Protein AF-0000000085127884 (afdb_homodimer)

Solvent-accessible surface area (backbone atoms only — not comparable to full-atom values): 45415 Å² total; per-residue (Å²): 129,85,66,54,34,36,36,38,31,48,46,35,62,65,44,72,64,33,47,50,92,61,39,48,40,62,41,65,50,52,52,32,29,22,33,52,39,35,50,56,34,49,65,70,66,76,34,59,31,37,37,36,26,23,30,50,57,33,69,59,51,53,53,55,49,53,65,71,52,63,88,56,89,46,44,78,42,80,36,72,38,82,74,83,46,39,60,26,44,42,53,54,52,43,50,83,79,49,90,53,56,41,33,32,37,38,40,46,20,43,28,38,54,46,51,51,67,60,52,52,49,37,48,57,68,12,64,75,65,22,37,16,34,39,26,34,74,37,96,73,44,82,82,37,29,20,62,40,59,47,95,86,66,44,60,46,36,54,41,45,50,91,72,38,50,73,74,53,63,67,42,36,42,25,53,50,69,35,37,30,34,31,27,73,52,46,64,61,46,55,71,66,60,58,41,88,56,96,81,58,33,22,52,51,55,55,44,46,36,48,33,45,74,71,68,36,55,53,44,73,48,69,50,88,63,62,66,36,51,43,58,52,63,31,38,59,44,42,27,51,50,33,50,51,51,27,42,52,52,39,50,54,44,41,76,72,52,35,44,60,70,37,52,88,38,44,43,67,16,24,26,69,89,70,67,36,61,54,41,81,48,70,36,63,61,24,38,37,37,41,52,27,38,38,25,11,45,32,38,38,24,38,50,14,37,38,30,39,45,20,37,44,24,19,31,37,36,29,38,47,15,37,38,31,39,46,22,38,35,42,3,66,86,70,20,26,39,38,19,41,47,14,39,35,27,37,47,16,36,39,26,39,40,20,35,36,24,40,44,18,35,36,14,37,52,19,39,33,27,43,19,40,34,29,45,42,17,34,36,50,31,45,24,40,39,38,33,28,41,35,24,39,48,18,40,43,25,44,47,18,33,46,40,25,62,79,88,85,51,77,32,48,33,39,36,31,38,46,19,37,39,27,37,45,19,34,42,33,38,61,30,38,41,21,39,47,13,34,35,39,60,51,13,38,42,67,64,60,45,59,60,45,20,36,33,40,10,50,68,82,90,80,86,72,84,85,67,74,79,72,69,70,71,76,85,125,128,84,67,54,34,35,35,37,31,48,46,35,62,65,45,71,67,48,72,57,93,62,40,50,41,62,42,65,51,53,52,33,28,24,33,53,39,34,50,56,35,49,64,70,66,74,33,59,31,37,37,36,27,24,29,49,59,33,68,60,53,53,53,56,49,52,63,72,54,62,89,56,90,48,44,78,43,79,36,68,36,82,74,82,45,39,61,24,45,42,53,53,54,43,51,83,78,50,90,52,58,40,32,30,36,40,41,46,19,43,28,38,56,45,50,53,67,58,52,51,51,39,49,58,69,13,64,75,66,22,37,17,34,38,27,33,73,36,96,75,42,81,83,36,29,19,62,39,58,47,96,84,66,43,60,46,34,55,40,43,51,90,74,40,52,72,76,51,64,66,42,35,42,26,53,50,68,36,35,28,35,32,26,71,52,45,64,63,47,55,70,66,59,59,41,88,56,95,80,58,34,22,53,49,56,55,43,46,37,51,33,45,74,70,68,35,55,52,46,76,49,69,51,90,62,62,66,35,52,42,58,51,62,31,63,68,44,43,52,53,49,37,52,53,52,29,41,52,53,40,50,54,42,19,73,72,20,30,39,46,57,34,50,89,38,42,44,68,18,26,25,69,89,71,68,38,60,55,41,79,48,70,35,57,47,23,38,35,38,40,51,27,37,38,25,11,46,33,38,37,24,37,51,15,36,38,31,38,45,20,38,42,23,22,32,38,36,28,38,46,16,35,37,32,38,48,20,38,35,40,4,66,88,70,21,27,39,39,18,41,47,13,39,35,28,35,48,16,36,39,28,39,41,20,35,38,24,41,44,18,34,37,14,36,54,19,39,35,29,43,19,39,35,28,45,44,16,34,35,52,31,43,27,40,40,38,34,27,43,36,24,38,48,18,40,44,25,44,50,17,33,46,44,26,61,70,87,60,48,76,31,48,34,38,36,32,38,45,19,39,38,26,30,46,22,39,41,35,38,62,30,40,43,21,41,48,13,34,34,41,57,42,15,55,42,69,66,62,44,59,59,60,38,83,44,76,43,70,26,72,71,43,75,41,72,83,52,79,80,88,71,88,72,73,88,126

Nearest PDB structures (foldseek):
  4g3q-assembly1_A  TM=9.301E-01  e=4.756E-43  Mycobacterium tuberculosis
  5vmk-assembly1_C  TM=9.431E-01  e=1.017E-42  Acinetobacter baumannii
  7kr9-assembly1_A  TM=9.475E-01  e=6.190E-42  Streptococcus pneumoniae D39
  3d8v-assembly1_A  TM=9.263E-01  e=1.937E-41  Mycobacterium tuberculosis
  3d98-assembly1_A  TM=9.334E-01  e=1.036E-34  Mycobacterium tuberculosis

Structure (mmCIF, N/CA/C/O backbone):
data_AF-0000000085127884-model_v1
#
loop_
_entity.id
_entity.type
_entity.pdbx_description
1 polymer 'Bifunctional protein GlmU'
#
loop_
_atom_site.group_PDB
_atom_site.id
_atom_site.type_symbol
_atom_site.label_atom_id
_atom_site.label_alt_id
_atom_site.label_comp_id
_atom_site.label_asym_id
_atom_site.label_entity_id
_atom_site.label_seq_id
_atom_site.pdbx_PDB_ins_code
_atom_site.Cartn_x
_atom_site.Cartn_y
_atom_site.Cartn_z
_atom_site.occupancy
_atom_site.B_iso_or_equiv
_atom_site.auth_seq_id
_atom_site.auth_comp_id
_atom_site.auth_asym_id
_atom_site.auth_atom_id
_atom_site.pdbx_PDB_model_num
ATOM 1 N N . MET A 1 1 ? -47.594 -9.016 13.5 1 41.69 1 MET A N 1
ATOM 2 C CA . MET A 1 1 ? -46.812 -9.211 12.297 1 41.69 1 MET A CA 1
ATOM 3 C C . MET A 1 1 ? -45.969 -7.973 11.984 1 41.69 1 MET A C 1
ATOM 5 O O . MET A 1 1 ? -46.469 -6.852 12.039 1 41.69 1 MET A O 1
ATOM 9 N N . THR A 1 2 ? -44.625 -8.07 12.062 1 63.44 2 THR A N 1
ATOM 10 C CA . THR A 1 2 ? -43.781 -6.883 11.883 1 63.44 2 THR A CA 1
ATOM 11 C C . THR A 1 2 ? -44.094 -6.223 10.539 1 63.44 2 THR A C 1
ATOM 13 O O . THR A 1 2 ? -44.281 -6.91 9.531 1 63.44 2 THR A O 1
ATOM 16 N N . ALA A 1 3 ? -44.594 -5.008 10.492 1 79.56 3 ALA A N 1
ATOM 17 C CA . ALA A 1 3 ? -44.938 -4.23 9.305 1 79.56 3 ALA A CA 1
ATOM 18 C C . ALA A 1 3 ? -43.906 -4.449 8.188 1 79.56 3 ALA A C 1
ATOM 20 O O . ALA A 1 3 ? -42.719 -4.617 8.453 1 79.56 3 ALA A O 1
ATOM 21 N N . PRO A 1 4 ? -44.531 -4.75 6.969 1 92.44 4 PRO A N 1
ATOM 22 C CA . PRO A 1 4 ? -43.594 -4.914 5.836 1 92.44 4 PRO A CA 1
ATOM 23 C C . PRO A 1 4 ? -42.594 -3.779 5.734 1 92.44 4 PRO A C 1
ATOM 25 O O . PRO A 1 4 ? -42.875 -2.65 6.141 1 92.44 4 PRO A O 1
ATOM 28 N N . LEU A 1 5 ? -41.438 -4.16 5.273 1 95.5 5 LEU A N 1
ATOM 29 C CA . LEU A 1 5 ? -40.344 -3.209 5.207 1 95.5 5 LEU A CA 1
ATOM 30 C C . LEU A 1 5 ? -39.75 -3.145 3.795 1 95.5 5 LEU A C 1
ATOM 32 O O . LEU A 1 5 ? -39.5 -4.18 3.174 1 95.5 5 LEU A O 1
ATOM 36 N N . ASP A 1 6 ? -39.625 -1.96 3.229 1 96.81 6 ASP A N 1
ATOM 37 C CA . ASP A 1 6 ? -38.969 -1.701 1.963 1 96.81 6 ASP A CA 1
ATOM 38 C C . ASP A 1 6 ? -37.781 -0.754 2.16 1 96.81 6 ASP A C 1
ATOM 40 O O . ASP A 1 6 ? -37.812 0.11 3.037 1 96.81 6 ASP A O 1
ATOM 44 N N . LEU A 1 7 ? -36.781 -0.942 1.351 1 97.75 7 LEU A N 1
ATOM 45 C CA . LEU A 1 7 ? -35.594 -0.086 1.415 1 97.75 7 LEU A CA 1
ATOM 46 C C . LEU A 1 7 ? -35.469 0.742 0.142 1 97.75 7 LEU A C 1
ATOM 48 O O . LEU A 1 7 ? -35.75 0.255 -0.954 1 97.75 7 LEU A O 1
ATOM 52 N N . VAL A 1 8 ? -35.125 1.985 0.27 1 98.31 8 VAL A N 1
ATOM 53 C CA . VAL A 1 8 ? -34.688 2.842 -0.827 1 98.31 8 VAL A CA 1
ATOM 54 C C . VAL A 1 8 ? -33.219 3.209 -0.641 1 98.31 8 VAL A C 1
ATOM 56 O O . VAL A 1 8 ? -32.812 3.746 0.4 1 98.31 8 VAL A O 1
ATOM 59 N N . ILE A 1 9 ? -32.406 2.885 -1.608 1 98.38 9 ILE A N 1
ATOM 60 C CA . ILE A 1 9 ? -30.969 3.16 -1.528 1 98.38 9 ILE A CA 1
ATOM 61 C C . ILE A 1 9 ? -30.578 4.176 -2.6 1 98.38 9 ILE A C 1
ATOM 63 O O . ILE A 1 9 ? -30.672 3.895 -3.797 1 98.38 9 ILE A O 1
ATOM 67 N N . MET A 1 10 ? -30.141 5.312 -2.164 1 97.69 10 MET A N 1
ATOM 68 C CA . MET A 1 10 ? -29.734 6.375 -3.082 1 97.69 10 MET A CA 1
ATOM 69 C C . MET A 1 10 ? -28.312 6.137 -3.588 1 97.69 10 MET A C 1
ATOM 71 O O . MET A 1 10 ? -27.359 6.18 -2.811 1 97.69 10 MET A O 1
ATOM 75 N N . ALA A 1 11 ? -28.141 5.91 -4.887 1 97.19 11 ALA A N 1
ATOM 76 C CA . ALA A 1 11 ? -26.844 5.59 -5.484 1 97.19 11 ALA A CA 1
ATOM 77 C C . ALA A 1 11 ? -26.672 6.297 -6.824 1 97.19 11 ALA A C 1
ATOM 79 O O . ALA A 1 11 ? -26.062 5.75 -7.746 1 97.19 11 ALA A O 1
ATOM 80 N N . ALA A 1 12 ? -27.188 7.531 -6.938 1 93.38 12 ALA A N 1
ATOM 81 C CA . ALA A 1 12 ? -27.234 8.188 -8.242 1 93.38 12 ALA A CA 1
ATOM 82 C C . ALA A 1 12 ? -26.125 9.227 -8.375 1 93.38 12 ALA A C 1
ATOM 84 O O . ALA A 1 12 ? -25.859 9.734 -9.469 1 93.38 12 ALA A O 1
ATOM 85 N N . GLY A 1 13 ? -25.406 9.508 -7.375 1 87.62 13 GLY A N 1
ATOM 86 C CA . GLY A 1 13 ? -24.469 10.617 -7.379 1 87.62 13 GLY A CA 1
ATOM 87 C C . GLY A 1 13 ? -23.281 10.383 -8.289 1 87.62 13 GLY A C 1
ATOM 88 O O . GLY A 1 13 ? -22.844 9.25 -8.469 1 87.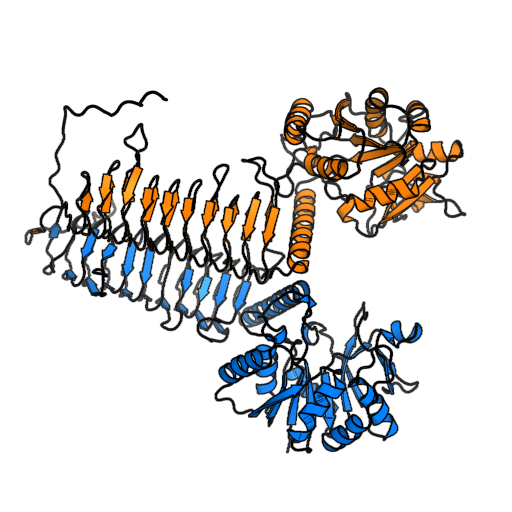62 13 GLY A O 1
ATOM 89 N 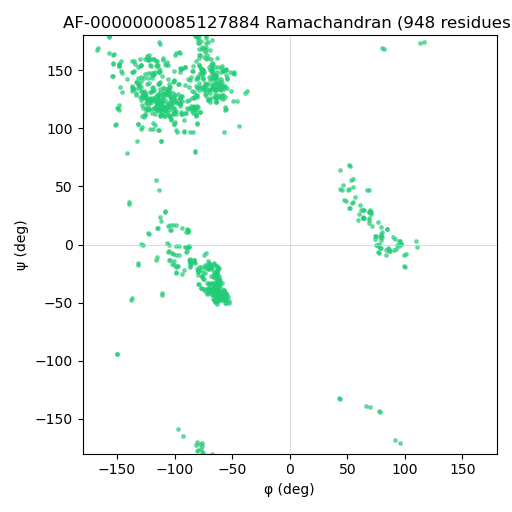N . LYS A 1 14 ? -22.672 11.477 -8.875 1 84.38 14 LYS A N 1
ATOM 90 C CA . LYS A 1 14 ? -21.547 11.43 -9.805 1 84.38 14 LYS A CA 1
ATOM 91 C C . LYS A 1 14 ? -20.25 11.094 -9.078 1 84.38 14 LYS A C 1
ATOM 93 O O . LYS A 1 14 ? -19.422 10.32 -9.586 1 84.38 14 LYS A O 1
ATOM 98 N N . GLY A 1 15 ? -20.047 11.617 -7.961 1 89.06 15 GLY A N 1
ATOM 99 C CA . GLY A 1 15 ? -18.844 11.352 -7.191 1 89.06 15 GLY A CA 1
ATOM 100 C C . GLY A 1 15 ? -17.594 11.938 -7.828 1 89.06 15 GLY A C 1
ATOM 101 O O . GLY A 1 15 ? -16.562 11.266 -7.914 1 89.06 15 GLY A O 1
ATOM 102 N N . THR A 1 16 ? -17.578 13.188 -8.273 1 89.25 16 THR A N 1
ATOM 103 C CA . THR A 1 16 ? -16.516 13.828 -9.039 1 89.25 16 THR A CA 1
ATOM 104 C C . THR A 1 16 ? -15.242 13.93 -8.203 1 89.25 16 THR A C 1
ATOM 106 O O . THR A 1 16 ? -14.133 13.867 -8.742 1 89.25 16 THR A O 1
ATOM 109 N N . ARG A 1 17 ? -15.352 14 -6.938 1 90.44 17 ARG A N 1
ATOM 110 C CA . ARG A 1 17 ? -14.203 14.172 -6.055 1 90.44 17 ARG A CA 1
ATOM 111 C C . ARG A 1 17 ? -13.391 12.883 -5.957 1 90.44 17 ARG A C 1
ATOM 113 O O . ARG A 1 17 ? -12.258 12.898 -5.477 1 90.44 17 ARG A O 1
ATOM 120 N N . MET A 1 18 ? -13.945 11.812 -6.324 1 93.88 18 MET A N 1
ATOM 121 C CA . MET A 1 18 ? -13.227 10.547 -6.344 1 93.88 18 MET A CA 1
ATOM 122 C C . MET A 1 18 ? -12.18 10.531 -7.461 1 93.88 18 MET A C 1
ATOM 124 O O . MET A 1 18 ? -11.25 9.727 -7.43 1 93.88 18 MET A O 1
ATOM 128 N N . LYS A 1 19 ? -12.328 11.391 -8.492 1 95.5 19 LYS A N 1
ATOM 129 C CA . LYS A 1 19 ? -11.438 11.461 -9.648 1 95.5 19 LYS A CA 1
ATOM 130 C C . LYS A 1 19 ? -11.25 10.086 -10.281 1 95.5 19 LYS A C 1
ATOM 132 O O . LYS A 1 19 ? -10.117 9.664 -10.547 1 95.5 19 LYS A O 1
ATOM 137 N N . SER A 1 20 ? -12.312 9.414 -10.492 1 95.81 20 SER A N 1
ATOM 138 C CA . SER A 1 20 ? -12.312 8.039 -11.008 1 95.81 20 SER A CA 1
ATOM 139 C C . SER A 1 20 ? -13.297 7.883 -12.156 1 95.81 20 SER A C 1
ATOM 141 O O . SER A 1 20 ? -14.297 8.602 -12.234 1 95.81 20 SER A O 1
ATOM 143 N N . ARG A 1 21 ? -12.961 6.918 -13.023 1 92.69 21 ARG A N 1
ATOM 144 C CA . ARG A 1 21 ? -13.906 6.527 -14.062 1 92.69 21 ARG A CA 1
ATOM 145 C C . ARG A 1 21 ? -15 5.625 -13.5 1 92.69 21 ARG A C 1
ATOM 147 O O . ARG A 1 21 ? -16.094 5.531 -14.07 1 92.69 21 ARG A O 1
ATOM 154 N N . LEU A 1 22 ? -14.742 5.023 -12.461 1 94 22 LEU A N 1
ATOM 155 C CA . LEU A 1 22 ? -15.68 4.125 -11.797 1 94 22 LEU A CA 1
ATOM 156 C C . LEU A 1 22 ? -16.656 4.906 -10.922 1 94 22 LEU A C 1
ATOM 158 O O . LEU A 1 22 ? -16.25 5.777 -10.156 1 94 22 LEU A O 1
ATOM 162 N N . PRO A 1 23 ? -17.969 4.586 -11.078 1 95.81 23 PRO A N 1
ATOM 163 C CA . PRO A 1 23 ? -18.922 5.242 -10.18 1 95.81 23 PRO A CA 1
ATOM 164 C C . PRO A 1 23 ? -18.531 5.109 -8.711 1 95.81 23 PRO A C 1
ATOM 166 O O . PRO A 1 23 ? -18.016 4.07 -8.297 1 95.81 23 PRO A O 1
ATOM 169 N N . LYS A 1 24 ? -18.891 6.102 -7.984 1 95.81 24 LYS A N 1
ATOM 170 C CA . LYS A 1 24 ? -18.484 6.184 -6.586 1 95.81 24 LYS A CA 1
ATOM 171 C C . LYS A 1 24 ? -18.953 4.957 -5.805 1 95.81 24 LYS A C 1
ATOM 173 O O . LYS A 1 24 ? -18.188 4.367 -5.047 1 95.81 24 LYS A O 1
ATOM 178 N N . VAL A 1 25 ? -20.188 4.523 -6.027 1 97.5 25 VAL A N 1
ATOM 179 C CA . VAL A 1 25 ? -20.781 3.471 -5.219 1 97.5 25 VAL A CA 1
ATOM 180 C C . VAL A 1 25 ? -20.188 2.119 -5.602 1 97.5 25 VAL A C 1
ATOM 182 O O . VAL A 1 25 ? -20.406 1.119 -4.914 1 97.5 25 VAL A O 1
ATOM 185 N N . LEU A 1 26 ? -19.391 2.088 -6.711 1 96.94 26 LEU A N 1
ATOM 186 C CA . LEU A 1 26 ? -18.734 0.854 -7.117 1 96.94 26 LEU A CA 1
ATOM 187 C C . LEU A 1 26 ? -17.297 0.808 -6.598 1 96.94 26 LEU A C 1
ATOM 189 O O . LEU A 1 26 ? -16.609 -0.199 -6.762 1 96.94 26 LEU A O 1
ATOM 193 N N . GLN A 1 27 ? -16.828 1.938 -6.039 1 97.06 27 GLN A N 1
ATOM 194 C CA . GLN A 1 27 ? -15.523 1.879 -5.375 1 97.06 27 GLN A CA 1
ATOM 195 C C . GLN A 1 27 ? -15.508 0.806 -4.289 1 97.06 27 GLN A C 1
ATOM 197 O O . GLN A 1 27 ? -16.531 0.546 -3.654 1 97.06 27 GLN A O 1
ATOM 202 N N . ARG A 1 28 ? -14.367 0.255 -4.059 1 97.31 28 ARG A N 1
ATOM 203 C CA . ARG A 1 28 ? -14.336 -0.933 -3.211 1 97.31 28 ARG A CA 1
ATOM 204 C C . ARG A 1 28 ? -13.805 -0.597 -1.819 1 97.31 28 ARG A C 1
ATOM 206 O O . ARG A 1 28 ? -12.875 0.197 -1.678 1 97.31 28 ARG A O 1
ATOM 213 N N . LEU A 1 29 ? -14.406 -1.123 -0.853 1 98.31 29 LEU A N 1
ATOM 214 C CA . LEU A 1 29 ? -14 -1.182 0.548 1 98.31 29 LEU A CA 1
ATOM 215 C C . LEU A 1 29 ? -13.852 -2.627 1.011 1 98.31 29 LEU A C 1
ATOM 217 O O . LEU A 1 29 ? -14.828 -3.379 1.029 1 98.31 29 LEU A O 1
ATOM 221 N N . ALA A 1 30 ? -12.617 -3.061 1.407 1 98.19 30 ALA A N 1
ATOM 222 C CA . ALA A 1 30 ? -12.297 -4.445 1.754 1 98.19 30 ALA A CA 1
ATOM 223 C C . ALA A 1 30 ? -12.672 -5.395 0.619 1 98.19 30 ALA A C 1
ATOM 225 O O . ALA A 1 30 ? -13.25 -6.457 0.855 1 98.19 30 ALA A O 1
ATOM 226 N N . GLY A 1 31 ? -12.469 -4.887 -0.557 1 97.19 31 GLY A N 1
ATOM 227 C CA . GLY A 1 31 ? -12.656 -5.719 -1.734 1 97.19 31 GLY A CA 1
ATOM 228 C C . GLY A 1 31 ? -14.086 -5.734 -2.236 1 97.19 31 GLY A C 1
ATOM 229 O O . GLY A 1 31 ? -14.367 -6.273 -3.311 1 97.19 31 GLY A O 1
ATOM 230 N N . ARG A 1 32 ? -14.977 -5.141 -1.557 1 97.25 32 ARG A N 1
ATOM 231 C CA . ARG A 1 32 ? -16.391 -5.117 -1.908 1 97.25 32 ARG A CA 1
ATOM 232 C C . ARG A 1 32 ? -16.844 -3.711 -2.301 1 97.25 32 ARG A C 1
ATOM 234 O O . ARG A 1 32 ? -16.453 -2.73 -1.654 1 97.25 32 ARG A O 1
ATOM 241 N N . PRO A 1 33 ? -17.688 -3.617 -3.348 1 97.44 33 PRO A N 1
ATOM 242 C CA . PRO A 1 33 ? -18.203 -2.285 -3.668 1 97.44 33 PRO A CA 1
ATOM 243 C C . PRO A 1 33 ? -18.953 -1.648 -2.504 1 97.44 33 PRO A C 1
ATOM 245 O O . PRO A 1 33 ? -19.594 -2.354 -1.721 1 97.44 33 PRO A O 1
ATOM 248 N N . LEU A 1 34 ? -18.922 -0.316 -2.385 1 98.19 34 LEU A N 1
ATOM 249 C CA . LEU A 1 34 ? -19.625 0.392 -1.326 1 98.19 34 LEU A CA 1
ATOM 250 C C . LEU A 1 34 ? -21.094 -0.014 -1.293 1 98.19 34 LEU A C 1
ATOM 252 O O . LEU A 1 34 ? -21.625 -0.376 -0.237 1 98.19 34 LEU A O 1
ATOM 256 N N . LEU A 1 35 ? -21.719 0.009 -2.438 1 97.69 35 LEU A N 1
ATOM 257 C CA . LEU A 1 35 ? -23.125 -0.361 -2.539 1 97.69 35 LEU A CA 1
ATOM 258 C C . LEU A 1 35 ? -23.344 -1.817 -2.139 1 97.69 35 LEU A C 1
ATOM 260 O O . LEU A 1 35 ? -24.375 -2.164 -1.561 1 97.69 35 LEU A O 1
ATOM 264 N N . GLY A 1 36 ? -22.375 -2.66 -2.459 1 96.75 36 GLY A N 1
ATOM 265 C CA . GLY A 1 36 ? -22.453 -4.051 -2.035 1 96.75 36 GLY A CA 1
ATOM 266 C C . GLY A 1 36 ? -22.562 -4.211 -0.531 1 96.75 36 GLY A C 1
ATOM 267 O O . GLY A 1 36 ? -23.297 -5.07 -0.044 1 96.75 36 GLY A O 1
ATOM 268 N N . HIS A 1 37 ? -21.781 -3.412 0.227 1 97.5 37 HIS A N 1
ATOM 269 C CA . HIS A 1 37 ? -21.875 -3.416 1.684 1 97.5 37 HIS A CA 1
ATOM 270 C C . HIS A 1 37 ? -23.281 -3.041 2.148 1 97.5 37 HIS A C 1
ATOM 272 O O . HIS A 1 37 ? -23.844 -3.691 3.035 1 97.5 37 HIS A O 1
ATOM 278 N N . VAL A 1 38 ? -23.844 -2.004 1.578 1 97.38 38 VAL A N 1
ATOM 279 C CA . VAL A 1 38 ? -25.156 -1.504 1.942 1 97.38 38 VAL A CA 1
ATOM 280 C C . VAL A 1 38 ? -26.203 -2.578 1.674 1 97.38 38 VAL A C 1
ATOM 282 O O . VAL A 1 38 ? -27.047 -2.863 2.533 1 97.38 38 VAL A O 1
ATOM 285 N N . LEU A 1 39 ? -26.109 -3.197 0.539 1 95.88 39 LEU A N 1
ATOM 286 C CA . LEU A 1 39 ? -27.062 -4.23 0.156 1 95.88 39 LEU A CA 1
ATOM 287 C C . LEU A 1 39 ? -26.922 -5.457 1.049 1 95.88 39 LEU A C 1
ATOM 289 O O . LEU A 1 39 ? -27.922 -6.109 1.373 1 95.88 39 LEU A O 1
ATOM 293 N N . SER A 1 40 ? -25.703 -5.801 1.365 1 94.19 40 SER A N 1
ATOM 294 C CA . SER A 1 40 ? -25.484 -6.922 2.277 1 94.19 40 SER A CA 1
ATOM 295 C C . SER A 1 40 ? -26.172 -6.676 3.623 1 94.19 40 SER A C 1
ATOM 297 O O . SER A 1 40 ? -26.797 -7.578 4.184 1 94.19 40 SER A O 1
ATOM 299 N N . THR A 1 41 ? -26.062 -5.453 4.172 1 94.88 41 THR A N 1
ATOM 300 C CA . THR A 1 41 ? -26.734 -5.09 5.418 1 94.88 41 THR A CA 1
ATOM 301 C C . THR A 1 41 ? -28.25 -5.121 5.25 1 94.88 41 THR A C 1
ATOM 303 O O . THR A 1 41 ? -28.969 -5.641 6.113 1 94.88 41 THR A O 1
ATOM 306 N N . ALA A 1 42 ? -28.703 -4.602 4.148 1 93.19 42 ALA A N 1
ATOM 307 C CA . ALA A 1 42 ? -30.125 -4.59 3.844 1 93.19 42 ALA A CA 1
ATOM 308 C C . ALA A 1 42 ? -30.703 -6.008 3.844 1 93.19 42 ALA A C 1
ATOM 310 O O . ALA A 1 42 ? -31.812 -6.234 4.34 1 93.19 42 ALA A O 1
ATOM 311 N N . ALA A 1 43 ? -29.969 -6.926 3.34 1 92.19 43 ALA A N 1
ATOM 312 C CA . ALA A 1 43 ? -30.406 -8.312 3.219 1 92.19 43 ALA A CA 1
ATOM 313 C C . ALA A 1 43 ? -30.594 -8.953 4.594 1 92.19 43 ALA A C 1
ATOM 315 O O . ALA A 1 43 ? -31.297 -9.953 4.727 1 92.19 43 ALA A O 1
ATOM 316 N N . GLN A 1 44 ? -30.062 -8.352 5.566 1 93.12 44 GLN A N 1
ATOM 317 C CA . GLN A 1 44 ? -30.156 -8.891 6.922 1 93.12 44 GLN A CA 1
ATOM 318 C C . GLN A 1 44 ? -31.438 -8.414 7.605 1 93.12 44 GLN A C 1
ATOM 320 O O . GLN A 1 44 ? -31.812 -8.922 8.672 1 93.12 44 GLN A O 1
ATOM 325 N N . LEU A 1 45 ? -32.188 -7.41 7.137 1 93.12 45 LEU A N 1
ATOM 326 C CA . LEU A 1 45 ? -33.344 -6.77 7.773 1 93.12 45 LEU A CA 1
ATOM 327 C C . LEU A 1 45 ? -34.625 -7.473 7.383 1 93.12 45 LEU A C 1
ATOM 329 O O . LEU A 1 45 ? -35.688 -7.113 7.867 1 93.12 45 LEU A O 1
ATOM 333 N N . ASP A 1 46 ? -34.688 -8.617 6.758 1 86.31 46 ASP A N 1
ATOM 334 C CA . ASP A 1 46 ? -35.906 -9.289 6.289 1 86.31 46 ASP A CA 1
ATOM 335 C C . ASP A 1 46 ? -36.812 -8.336 5.508 1 86.31 46 ASP A C 1
ATOM 337 O O . ASP A 1 46 ? -38 -8.266 5.75 1 86.31 46 ASP A O 1
ATOM 341 N N . ALA A 1 47 ? -36.344 -7.469 4.746 1 91.12 47 ALA A N 1
ATOM 342 C CA . ALA A 1 47 ? -37.062 -6.523 3.916 1 91.12 47 ALA A CA 1
ATOM 343 C C . ALA A 1 47 ? -37.656 -7.211 2.68 1 91.12 47 ALA A C 1
ATOM 345 O O . ALA A 1 47 ? -37.062 -8.18 2.176 1 91.12 47 ALA A O 1
ATOM 346 N N . ARG A 1 48 ? -38.75 -6.684 2.299 1 91.88 48 ARG A N 1
ATOM 347 C CA . ARG A 1 48 ? -39.438 -7.199 1.109 1 91.88 48 ARG A CA 1
ATOM 348 C C . ARG A 1 48 ? -38.688 -6.824 -0.157 1 91.88 48 ARG A C 1
ATOM 350 O O . ARG A 1 48 ? -38.531 -7.641 -1.066 1 91.88 48 ARG A O 1
ATOM 357 N N . SER A 1 49 ? -38.219 -5.586 -0.191 1 94.75 49 SER A N 1
ATOM 358 C CA . SER A 1 49 ? -37.531 -5.121 -1.408 1 94.75 49 SER A CA 1
ATOM 359 C C . SER A 1 49 ? -36.531 -4.023 -1.105 1 94.75 49 SER A C 1
ATOM 361 O O . SER A 1 49 ? -36.594 -3.375 -0.06 1 94.75 49 SER A O 1
ATOM 363 N N . ALA A 1 50 ? -35.594 -3.951 -2.018 1 96.69 50 ALA A N 1
ATOM 364 C CA . ALA A 1 50 ? -34.656 -2.834 -2.068 1 96.69 50 ALA A CA 1
ATOM 365 C C . ALA A 1 50 ? -34.719 -2.145 -3.43 1 96.69 50 ALA A C 1
ATOM 367 O O . ALA A 1 50 ? -34.469 -2.777 -4.461 1 96.69 50 ALA A O 1
ATOM 368 N N . VAL A 1 51 ? -35.062 -0.913 -3.402 1 97.88 51 VAL A N 1
ATOM 369 C CA . VAL A 1 51 ? -35.062 -0.1 -4.613 1 97.88 51 VAL A CA 1
ATOM 370 C C . VAL A 1 51 ? -33.812 0.771 -4.664 1 97.88 51 VAL A C 1
ATOM 372 O O . VAL A 1 51 ? -33.688 1.703 -3.869 1 97.88 51 VAL A O 1
ATOM 375 N N . VAL A 1 52 ? -32.969 0.487 -5.637 1 98.19 52 VAL A N 1
ATOM 376 C CA . VAL A 1 52 ? -31.719 1.248 -5.801 1 98.19 52 VAL A CA 1
ATOM 377 C C . VAL A 1 52 ? -31.922 2.348 -6.84 1 98.19 52 VAL A C 1
ATOM 379 O O . VAL A 1 52 ? -32.312 2.068 -7.98 1 98.19 52 VAL A O 1
ATOM 382 N N . VAL A 1 53 ? -31.688 3.564 -6.41 1 98.38 53 VAL A N 1
ATOM 383 C CA . VAL A 1 53 ? -31.797 4.695 -7.324 1 98.38 53 VAL A CA 1
ATOM 384 C C . VAL A 1 53 ? -30.438 4.957 -7.973 1 98.38 53 VAL A C 1
ATOM 386 O O . VAL A 1 53 ? -29.484 5.359 -7.297 1 98.38 53 VAL A O 1
ATOM 389 N N . THR A 1 54 ? -30.344 4.734 -9.281 1 97.69 54 THR A N 1
ATOM 390 C CA . THR A 1 54 ? -29.094 4.91 -10 1 97.69 54 THR A CA 1
ATOM 391 C C . THR A 1 54 ? -29.156 6.125 -10.922 1 97.69 54 THR A C 1
ATOM 393 O O . THR A 1 54 ? -30.25 6.637 -11.203 1 97.69 54 THR A O 1
ATOM 396 N N . GLY A 1 55 ? -28.062 6.652 -11.297 1 95.19 55 GLY A N 1
ATOM 397 C CA . GLY A 1 55 ? -27.938 7.789 -12.195 1 95.19 55 GLY A CA 1
ATOM 398 C C . GLY A 1 55 ? -26.656 7.746 -13.016 1 95.19 55 GLY A C 1
ATOM 399 O O . GLY A 1 55 ? -26.578 7.039 -14.023 1 95.19 55 GLY A O 1
ATOM 400 N N . HIS A 1 56 ? -25.609 8.414 -12.523 1 88.94 56 HIS A N 1
ATOM 401 C CA . HIS A 1 56 ? -24.312 8.383 -13.203 1 88.94 56 HIS A CA 1
ATOM 402 C C . HIS A 1 56 ? -23.734 6.969 -13.203 1 88.94 56 HIS A C 1
ATOM 404 O O . HIS A 1 56 ? -23.609 6.344 -12.148 1 88.94 56 HIS A O 1
ATOM 410 N N . GLY A 1 57 ? -23.453 6.473 -14.477 1 92.69 57 GLY A N 1
ATOM 411 C CA . GLY A 1 57 ? -22.906 5.129 -14.578 1 92.69 57 GLY A CA 1
ATOM 412 C C . GLY A 1 57 ? -23.906 4.047 -14.234 1 92.69 57 GLY A C 1
ATOM 413 O O . GLY A 1 57 ? -23.531 2.975 -13.75 1 92.69 57 GLY A O 1
ATOM 414 N N . ALA A 1 58 ? -25.141 4.305 -14.438 1 95.88 58 ALA A N 1
ATOM 415 C CA . ALA A 1 58 ? -26.25 3.443 -14.016 1 95.88 58 ALA A CA 1
ATOM 416 C C . ALA A 1 58 ? -26.094 2.031 -14.57 1 95.88 58 ALA A C 1
ATOM 418 O O . ALA A 1 58 ? -26.266 1.049 -13.844 1 95.88 58 ALA A O 1
ATOM 419 N N . ASP A 1 59 ? -25.688 1.964 -15.812 1 96.44 59 ASP A N 1
ATOM 420 C CA . ASP A 1 59 ? -25.547 0.65 -16.438 1 96.44 59 ASP A CA 1
ATOM 421 C C . ASP A 1 59 ? -24.516 -0.205 -15.703 1 96.44 59 ASP A C 1
ATOM 423 O O . ASP A 1 59 ? -24.766 -1.384 -15.43 1 96.44 59 ASP A O 1
ATOM 427 N N . GLN A 1 60 ? -23.469 0.391 -15.398 1 96.19 60 GLN A N 1
ATOM 428 C CA . GLN A 1 60 ? -22.406 -0.309 -14.695 1 96.19 60 GLN A CA 1
ATOM 429 C C . GLN A 1 60 ? -22.844 -0.725 -13.297 1 96.19 60 GLN A C 1
ATOM 431 O O . GLN A 1 60 ? -22.609 -1.858 -12.875 1 96.19 60 GLN A O 1
ATOM 436 N N . VAL A 1 61 ? -23.5 0.154 -12.594 1 97.31 61 VAL A N 1
ATOM 437 C CA . VAL A 1 61 ? -23.938 -0.091 -11.219 1 97.31 61 VAL A CA 1
ATOM 438 C C . VAL A 1 61 ? -24.969 -1.215 -11.203 1 97.31 61 VAL A C 1
ATOM 440 O O . VAL A 1 61 ? -24.859 -2.158 -10.414 1 97.31 61 VAL A O 1
ATOM 443 N N . GLU A 1 62 ? -25.953 -1.146 -12.062 1 97.5 62 GLU A N 1
ATOM 444 C CA . GLU A 1 62 ? -27.047 -2.117 -12.117 1 97.5 62 GLU A CA 1
ATOM 445 C C . GLU A 1 62 ? -26.531 -3.508 -12.477 1 97.5 62 GLU A C 1
ATOM 447 O O . GLU A 1 62 ? -26.891 -4.496 -11.836 1 97.5 62 GLU A O 1
ATOM 452 N N . THR A 1 63 ? -25.594 -3.562 -13.414 1 96 63 THR A N 1
ATOM 453 C CA . THR A 1 63 ? -25.031 -4.836 -13.836 1 96 63 THR A CA 1
ATOM 454 C C . THR A 1 63 ? -24.234 -5.469 -12.695 1 96 63 THR A C 1
ATOM 456 O O . THR A 1 63 ? -24.406 -6.652 -12.391 1 96 63 THR A O 1
ATOM 459 N N . ALA A 1 64 ? -23.422 -4.684 -12.086 1 94.44 64 ALA A N 1
ATOM 460 C CA . ALA A 1 64 ? -22.562 -5.176 -11.016 1 94.44 64 ALA A CA 1
ATOM 461 C C . ALA A 1 64 ? -23.375 -5.688 -9.844 1 94.44 64 ALA A C 1
ATOM 463 O O . ALA A 1 64 ? -23.094 -6.758 -9.297 1 94.44 64 ALA A O 1
ATOM 464 N N . MET A 1 65 ? -24.391 -4.949 -9.469 1 94.5 65 MET A N 1
ATOM 465 C CA . MET A 1 65 ? -25.172 -5.312 -8.289 1 94.5 65 MET A CA 1
ATOM 466 C C . MET A 1 65 ? -26.125 -6.461 -8.594 1 94.5 65 MET A C 1
ATOM 468 O O . MET A 1 65 ? -26.391 -7.309 -7.738 1 94.5 65 MET A O 1
ATOM 472 N N . ALA A 1 66 ? -26.688 -6.477 -9.773 1 93.25 66 ALA A N 1
ATOM 473 C CA . ALA A 1 66 ? -27.547 -7.594 -10.164 1 93.25 66 ALA A CA 1
ATOM 474 C C . ALA A 1 66 ? -26.797 -8.922 -10.062 1 93.25 66 ALA A C 1
ATOM 476 O O . ALA A 1 66 ? -27.344 -9.914 -9.57 1 93.25 66 ALA A O 1
ATOM 477 N N . ALA A 1 67 ? -25.578 -8.914 -10.438 1 89.12 67 ALA A N 1
ATOM 478 C CA . ALA A 1 67 ? -24.734 -10.117 -10.383 1 89.12 67 ALA A CA 1
ATOM 479 C C . ALA A 1 67 ? -24.422 -10.508 -8.945 1 89.12 67 ALA A C 1
ATOM 481 O O . ALA A 1 67 ? -24.484 -11.695 -8.594 1 89.12 67 ALA A O 1
ATOM 482 N N . ALA A 1 68 ? -24.219 -9.555 -8.203 1 86.12 68 ALA A N 1
ATOM 483 C CA . ALA A 1 68 ? -23.781 -9.797 -6.832 1 86.12 68 ALA A CA 1
ATOM 484 C C . ALA A 1 68 ? -24.938 -10.273 -5.957 1 86.12 68 ALA A C 1
ATOM 486 O O . ALA A 1 68 ? -24.719 -11 -4.984 1 86.12 68 ALA A O 1
ATOM 487 N N . CYS A 1 69 ? -26.172 -9.922 -6.234 1 85.38 69 CYS A N 1
ATOM 488 C CA . CYS A 1 69 ? -27.312 -10.211 -5.371 1 85.38 69 CYS A CA 1
ATOM 489 C C . CYS A 1 69 ? -28.156 -11.328 -5.953 1 85.38 69 CYS A C 1
ATOM 491 O O . CYS A 1 69 ? -29.266 -11.594 -5.469 1 85.38 69 CYS A O 1
ATOM 493 N N . GLN A 1 70 ? -27.641 -12.008 -6.84 1 80.88 70 GLN A N 1
ATOM 494 C CA . GLN A 1 70 ? -28.406 -13.094 -7.457 1 80.88 70 GLN A CA 1
ATOM 495 C C . GLN A 1 70 ? -28.719 -14.188 -6.441 1 80.88 70 GLN A C 1
ATOM 497 O O . GLN A 1 70 ? -27.844 -14.609 -5.684 1 80.88 70 GLN A O 1
ATOM 502 N N . GLY A 1 71 ? -29.969 -14.5 -6.352 1 73.19 71 GLY A N 1
ATOM 503 C CA . GLY A 1 71 ? -30.391 -15.625 -5.527 1 73.19 71 GLY A CA 1
ATOM 504 C C . GLY A 1 71 ? -30.844 -15.211 -4.141 1 73.19 71 GLY A C 1
ATOM 505 O O . GLY A 1 71 ? -31.188 -16.062 -3.318 1 73.19 71 GLY A O 1
ATOM 506 N N . GLY A 1 72 ? -30.812 -13.922 -3.867 1 78.5 72 GLY A N 1
ATOM 507 C CA . GLY A 1 72 ? -31.266 -13.477 -2.559 1 78.5 72 GLY A CA 1
ATOM 508 C C . GLY A 1 72 ? -32.781 -13.445 -2.434 1 78.5 72 GLY A C 1
ATOM 509 O O . GLY A 1 72 ? -33.5 -13.562 -3.432 1 78.5 72 GLY A O 1
ATOM 510 N N . SER A 1 73 ? -33.188 -13.398 -1.13 1 82 73 SER A N 1
ATOM 511 C CA . SER A 1 73 ? -34.625 -13.398 -0.833 1 82 73 SER A CA 1
ATOM 512 C C . SER A 1 73 ? -35.219 -12.016 -1.016 1 82 73 SER A C 1
ATOM 514 O O . SER A 1 73 ? -36.438 -11.875 -1.282 1 82 73 SER A O 1
ATOM 516 N N . MET A 1 74 ? -34.438 -10.984 -0.931 1 88.5 74 MET A N 1
ATOM 517 C CA . MET A 1 74 ? -34.875 -9.602 -1.073 1 88.5 74 MET A CA 1
ATOM 518 C C . MET A 1 74 ? -34.969 -9.203 -2.543 1 88.5 74 MET A C 1
ATOM 520 O O . MET A 1 74 ? -34 -9.391 -3.293 1 88.5 74 MET A O 1
ATOM 524 N N . ALA A 1 75 ? -36.125 -8.711 -2.926 1 92.69 75 ALA A N 1
ATOM 525 C CA . ALA A 1 75 ? -36.281 -8.266 -4.305 1 92.69 75 ALA A CA 1
ATOM 526 C C . ALA A 1 75 ? -35.469 -6.996 -4.562 1 92.69 75 ALA A C 1
ATOM 528 O O . ALA A 1 75 ? -35.625 -6 -3.852 1 92.69 75 ALA A O 1
ATOM 529 N N . LEU A 1 76 ? -34.625 -7.082 -5.586 1 95.56 76 LEU A N 1
ATOM 530 C CA . LEU A 1 76 ? -33.812 -5.934 -5.945 1 95.56 76 LEU A CA 1
ATOM 531 C C . LEU A 1 76 ? -34.375 -5.23 -7.18 1 95.56 76 LEU A C 1
ATOM 533 O O . LEU A 1 76 ? -34.562 -5.855 -8.227 1 95.56 76 LEU A O 1
ATOM 537 N N . LYS A 1 77 ? -34.656 -3.971 -7.031 1 96.5 77 LYS A N 1
ATOM 538 C CA . LYS A 1 77 ? -35.188 -3.15 -8.125 1 96.5 77 LYS A CA 1
ATOM 539 C C . LYS A 1 77 ? -34.281 -1.95 -8.375 1 96.5 77 LYS A C 1
ATOM 541 O O . LYS A 1 77 ? -33.656 -1.428 -7.449 1 96.5 77 LYS A O 1
ATOM 546 N N . PHE A 1 78 ? -34.25 -1.583 -9.672 1 97.62 78 PHE A N 1
ATOM 547 C CA . PHE A 1 78 ? -33.469 -0.401 -10.039 1 97.62 78 PHE A CA 1
ATOM 548 C C . PHE A 1 78 ? -34.375 0.661 -10.664 1 97.62 78 PHE A C 1
ATOM 550 O O . PHE A 1 78 ? -35.25 0.343 -11.453 1 97.62 78 PHE A O 1
ATOM 557 N N . VAL A 1 79 ? -34.188 1.897 -10.219 1 97.75 79 VAL A N 1
ATOM 558 C CA . VAL A 1 79 ? -34.844 3.041 -10.836 1 97.75 79 VAL A CA 1
ATOM 559 C C . VAL A 1 79 ? -33.812 4.125 -11.164 1 97.75 79 VAL A C 1
ATOM 561 O O . VAL A 1 79 ? -32.812 4.242 -10.484 1 97.75 79 VAL A O 1
ATOM 564 N N . ARG A 1 80 ? -34.156 4.957 -12.172 1 96.94 80 ARG A N 1
ATOM 565 C CA . ARG A 1 80 ? -33.156 5.941 -12.633 1 96.94 80 ARG A CA 1
ATOM 566 C C . ARG A 1 80 ? -33.594 7.355 -12.234 1 96.94 80 ARG A C 1
ATOM 568 O O . ARG A 1 80 ? -34.781 7.699 -12.312 1 96.94 80 ARG A O 1
ATOM 575 N N . GLN A 1 81 ? -32.594 8.008 -11.734 1 95.81 81 GLN A N 1
ATOM 576 C CA . GLN A 1 81 ? -32.75 9.445 -11.508 1 95.81 81 GLN A CA 1
ATOM 577 C C . GLN A 1 81 ? -32.031 10.25 -12.578 1 95.81 81 GLN A C 1
ATOM 579 O O . GLN A 1 81 ? -30.812 10.391 -12.539 1 95.81 81 GLN A O 1
ATOM 584 N N . GLU A 1 82 ? -32.781 10.883 -13.469 1 90.69 82 GLU A N 1
ATOM 585 C CA . GLU A 1 82 ? -32.219 11.688 -14.547 1 90.69 82 GLU A CA 1
ATOM 586 C C . GLU A 1 82 ? -33.156 12.852 -14.906 1 90.69 82 GLU A C 1
ATOM 588 O O . GLU A 1 82 ? -34.25 12.641 -15.391 1 90.69 82 GLU A O 1
ATOM 593 N N . PRO A 1 83 ? -32.594 14.086 -14.656 1 90.38 83 PRO A N 1
ATOM 594 C CA . PRO A 1 83 ? -31.312 14.508 -14.078 1 90.38 83 PRO A CA 1
ATOM 595 C C . PRO A 1 83 ? -31.281 14.367 -12.555 1 90.38 83 PRO A C 1
ATOM 597 O O . PRO A 1 83 ? -32.312 14.07 -11.938 1 90.38 83 PRO A O 1
ATOM 600 N N . GLN A 1 84 ? -30.109 14.5 -12.008 1 90.25 84 GLN A N 1
ATOM 601 C CA . GLN A 1 84 ? -29.969 14.438 -10.555 1 90.25 84 GLN A CA 1
ATOM 602 C C . GLN A 1 84 ? -30.328 15.766 -9.906 1 90.25 84 GLN A C 1
ATOM 604 O O . GLN A 1 84 ? -29.516 16.688 -9.867 1 90.25 84 GLN A O 1
ATOM 609 N N . LEU A 1 85 ? -31.516 15.773 -9.312 1 92.88 85 LEU A N 1
ATOM 610 C CA . LEU A 1 85 ? -32.062 17.031 -8.812 1 92.88 85 LEU A CA 1
ATOM 611 C C . LEU A 1 85 ? -32.125 17.031 -7.293 1 92.88 85 LEU A C 1
ATOM 613 O O . LEU A 1 85 ? -33.031 17.641 -6.715 1 92.88 85 LEU A O 1
ATOM 617 N N . GLY A 1 86 ? -31.344 16.156 -6.656 1 92.5 86 GLY A N 1
ATOM 618 C CA . GLY A 1 86 ? -31.312 16.141 -5.203 1 92.5 86 GLY A CA 1
ATOM 619 C C . GLY A 1 86 ? -31.828 14.844 -4.609 1 92.5 86 GLY A C 1
ATOM 620 O O . GLY A 1 86 ? -32.375 14 -5.324 1 92.5 86 GLY A O 1
ATOM 621 N N . THR A 1 87 ? -31.703 14.766 -3.301 1 94.31 87 THR A N 1
ATOM 622 C CA . THR A 1 87 ? -32.031 13.539 -2.588 1 94.31 87 THR A CA 1
ATOM 623 C C . THR A 1 87 ? -33.531 13.305 -2.566 1 94.31 87 THR A C 1
ATOM 625 O O . THR A 1 87 ? -34 12.164 -2.643 1 94.31 87 THR A O 1
ATOM 628 N N . GLY A 1 88 ? -34.281 14.375 -2.365 1 96.19 88 GLY A N 1
ATOM 629 C CA . GLY A 1 88 ? -35.719 14.25 -2.439 1 96.19 88 GLY A CA 1
ATOM 630 C C . GLY A 1 88 ? -36.219 13.719 -3.773 1 96.19 88 GLY A C 1
ATOM 631 O O . GLY A 1 88 ? -37.094 12.844 -3.82 1 96.19 88 GLY A O 1
ATOM 632 N N . HIS A 1 89 ? -35.625 14.234 -4.785 1 96.44 89 HIS A N 1
ATOM 633 C CA . HIS A 1 89 ? -35.969 13.773 -6.125 1 96.44 89 HIS A CA 1
ATOM 634 C C . HIS A 1 89 ? -35.594 12.305 -6.309 1 96.44 89 HIS A C 1
ATOM 636 O O . HIS A 1 89 ? -36.344 11.555 -6.961 1 96.44 89 HIS A O 1
ATOM 642 N N . ALA A 1 90 ? -34.5 11.93 -5.766 1 96.69 90 ALA A N 1
ATOM 643 C CA . ALA A 1 90 ? -34.062 10.531 -5.84 1 96.69 90 ALA A CA 1
ATOM 644 C C . ALA A 1 90 ? -35.156 9.609 -5.262 1 96.69 90 ALA A C 1
ATOM 646 O O . ALA A 1 90 ? -35.562 8.641 -5.906 1 96.69 90 ALA A O 1
ATOM 647 N N . VAL A 1 91 ? -35.625 9.93 -4.094 1 97.31 91 VAL A N 1
ATOM 648 C CA . VAL A 1 91 ? -36.625 9.102 -3.428 1 97.31 91 VAL A CA 1
ATOM 649 C C . VAL A 1 91 ? -37.938 9.164 -4.199 1 97.31 91 VAL A C 1
ATOM 651 O O . VAL A 1 91 ? -38.688 8.172 -4.277 1 97.31 91 VAL A O 1
ATOM 654 N N . GLN A 1 92 ? -38.25 10.289 -4.812 1 96.69 92 GLN A N 1
ATOM 655 C CA . GLN A 1 92 ? -39.438 10.414 -5.652 1 96.69 92 GLN A CA 1
ATOM 656 C C . GLN A 1 92 ? -39.438 9.367 -6.762 1 96.69 92 GLN A C 1
ATOM 658 O O . GLN A 1 92 ? -40.469 8.781 -7.07 1 96.69 92 GLN A O 1
ATOM 663 N N . GLN A 1 93 ? -38.281 9.195 -7.324 1 96.81 93 GLN A N 1
ATOM 664 C CA . GLN A 1 93 ? -38.156 8.242 -8.422 1 96.81 93 GLN A CA 1
ATOM 665 C C . GLN A 1 93 ? -38.438 6.82 -7.945 1 96.81 93 GLN A C 1
ATOM 667 O O . GLN A 1 93 ? -38.844 5.961 -8.734 1 96.81 93 GLN A O 1
ATOM 672 N N . ALA A 1 94 ? -38.25 6.559 -6.68 1 97.44 94 ALA A N 1
ATOM 673 C CA . ALA A 1 94 ? -38.375 5.215 -6.125 1 97.44 94 ALA A CA 1
ATOM 674 C C . ALA A 1 94 ? -39.812 4.922 -5.734 1 97.44 94 ALA A C 1
ATOM 676 O O . ALA A 1 94 ? -40.219 3.758 -5.598 1 97.44 94 ALA A O 1
ATOM 677 N N . VAL A 1 95 ? -40.719 5.879 -5.555 1 96.44 95 VAL A N 1
ATOM 678 C CA . VAL A 1 95 ? -42.062 5.781 -4.98 1 96.44 95 VAL A CA 1
ATOM 679 C C . VAL A 1 95 ? -42.906 4.816 -5.809 1 96.44 95 VAL A C 1
ATOM 681 O O . VAL A 1 95 ? -43.562 3.92 -5.262 1 96.44 95 VAL A O 1
ATOM 684 N N . PRO A 1 96 ? -42.844 4.914 -7.16 1 96.25 96 PRO A N 1
ATOM 685 C CA . PRO A 1 96 ? -43.688 4.02 -7.961 1 96.25 96 PRO A CA 1
ATOM 686 C C . PRO A 1 96 ? -43.312 2.547 -7.781 1 96.25 96 PRO A C 1
ATOM 688 O O . PRO A 1 96 ? -44.125 1.664 -8.047 1 96.25 96 PRO A O 1
ATOM 691 N N . ALA A 1 97 ? -42.125 2.271 -7.391 1 96.38 97 ALA A N 1
ATOM 692 C CA . ALA A 1 97 ? -41.656 0.896 -7.25 1 96.38 97 ALA A CA 1
ATOM 693 C C . ALA A 1 97 ? -41.938 0.354 -5.855 1 96.38 97 ALA A C 1
ATOM 695 O O . ALA A 1 97 ? -41.719 -0.829 -5.582 1 96.38 97 ALA A O 1
ATOM 696 N N . LEU A 1 98 ? -42.438 1.202 -4.957 1 95.81 98 LEU A N 1
ATOM 697 C CA . LEU A 1 98 ? -42.75 0.806 -3.594 1 95.81 98 LEU A CA 1
ATOM 698 C C . LEU A 1 98 ? -44.188 0.336 -3.494 1 95.81 98 LEU A C 1
ATOM 700 O O . LEU A 1 98 ? -45.062 0.781 -4.266 1 95.81 98 LEU A O 1
ATOM 704 N N . ALA A 1 99 ? -44.531 -0.565 -2.523 1 91.69 99 ALA A N 1
ATOM 705 C CA . ALA A 1 99 ? -45.875 -1.091 -2.332 1 91.69 99 ALA A CA 1
ATOM 706 C C . ALA A 1 99 ? -46.781 -0.06 -1.657 1 91.69 99 ALA A C 1
ATOM 708 O O . ALA A 1 99 ? -48 -0.107 -1.8 1 91.69 99 ALA A O 1
ATOM 709 N N . GLY A 1 100 ? -46.219 0.832 -0.887 1 90.06 100 GLY A N 1
ATOM 710 C CA . GLY A 1 100 ? -47 1.905 -0.28 1 90.06 100 GLY A CA 1
ATOM 711 C C . GLY A 1 100 ? -47.562 1.54 1.081 1 90.06 100 GLY A C 1
ATOM 712 O O . GLY A 1 100 ? -48.375 2.281 1.643 1 90.06 100 GLY A O 1
ATOM 713 N N . ASP A 1 101 ? -47.188 0.434 1.571 1 93.56 101 ASP A N 1
ATOM 714 C CA . ASP A 1 101 ? -47.594 0.009 2.906 1 93.56 101 ASP A CA 1
ATOM 715 C C . ASP A 1 101 ? -46.406 -0.279 3.789 1 93.56 101 ASP A C 1
ATOM 717 O O . ASP A 1 101 ? -45.281 -0.345 3.299 1 93.56 101 ASP A O 1
ATOM 721 N N . GLY A 1 102 ? -46.625 -0.252 5.047 1 94.06 102 GLY A N 1
ATOM 722 C CA . GLY A 1 102 ? -45.562 -0.565 5.984 1 94.06 102 GLY A CA 1
ATOM 723 C C . GLY A 1 102 ? -44.562 0.574 6.172 1 94.06 102 GLY A C 1
ATOM 724 O O . GLY A 1 102 ? -44.969 1.735 6.277 1 94.06 102 GLY A O 1
ATOM 725 N N . MET A 1 103 ? -43.219 0.188 6.348 1 96.44 103 MET A N 1
ATOM 726 C CA . MET A 1 103 ? -42.156 1.153 6.594 1 96.44 103 MET A CA 1
ATOM 727 C C . MET A 1 103 ? -41.188 1.196 5.426 1 96.44 103 MET A C 1
ATOM 729 O O . MET A 1 103 ? -41 0.198 4.727 1 96.44 103 MET A O 1
ATOM 733 N N . VAL A 1 104 ? -40.625 2.359 5.207 1 97.44 104 VAL A N 1
ATOM 734 C CA . VAL A 1 104 ? -39.562 2.547 4.23 1 97.44 104 VAL A CA 1
ATOM 735 C C . VAL A 1 104 ? -38.312 3.084 4.926 1 97.44 104 VAL A C 1
ATOM 737 O O . VAL A 1 104 ? -38.375 4.055 5.684 1 97.44 104 VAL A O 1
ATOM 740 N N . ILE A 1 105 ? -37.219 2.406 4.762 1 98.06 105 ILE A N 1
ATOM 741 C CA . ILE A 1 105 ? -35.938 2.949 5.199 1 98.06 105 ILE A CA 1
ATOM 742 C C . ILE A 1 105 ? -35.188 3.543 4.004 1 98.06 105 ILE A C 1
ATOM 744 O O . ILE A 1 105 ? -35.062 2.904 2.955 1 98.06 105 ILE A O 1
ATOM 748 N N . VAL A 1 106 ? -34.75 4.75 4.148 1 98.38 106 VAL A N 1
ATOM 749 C CA . VAL A 1 106 ? -33.906 5.391 3.131 1 98.38 106 VAL A CA 1
ATOM 750 C C . VAL A 1 106 ? -32.438 5.289 3.523 1 98.38 106 VAL A C 1
ATOM 752 O O . VAL A 1 106 ? -32.062 5.707 4.617 1 98.38 106 VAL A O 1
ATOM 755 N N . LEU A 1 107 ? -31.656 4.684 2.66 1 98.19 107 LEU A N 1
ATOM 756 C CA . LEU A 1 107 ? -30.219 4.504 2.861 1 98.19 107 LEU A CA 1
ATOM 757 C C . LEU A 1 107 ? -29.422 5.223 1.775 1 98.19 107 LEU A C 1
ATOM 759 O O . LEU A 1 107 ? -29.969 5.605 0.744 1 98.19 107 LEU A O 1
ATOM 763 N N . SER A 1 108 ? -28.188 5.469 2.078 1 97.19 108 SER A N 1
ATOM 764 C CA . SER A 1 108 ? -27.266 6.039 1.102 1 97.19 108 SER A CA 1
ATOM 765 C C . SER A 1 108 ? -26.281 4.992 0.598 1 97.19 108 SER A C 1
ATOM 767 O O . SER A 1 108 ? -25.688 4.262 1.392 1 97.19 108 SER A O 1
ATOM 769 N N . GLY A 1 109 ? -26.078 4.941 -0.706 1 97.56 109 GLY A N 1
ATOM 770 C CA . GLY A 1 109 ? -25.234 3.936 -1.318 1 97.56 109 GLY A CA 1
ATOM 771 C C . GLY A 1 109 ? -23.766 4.133 -1.016 1 97.56 109 GLY A C 1
ATOM 772 O O . GLY A 1 109 ? -22.953 3.23 -1.233 1 97.56 109 GLY A O 1
ATOM 773 N N . ASP A 1 110 ? -23.391 5.34 -0.527 1 97.31 110 ASP A N 1
ATOM 774 C CA . ASP A 1 110 ? -21.984 5.625 -0.251 1 97.31 110 ASP A CA 1
ATOM 775 C C . ASP A 1 110 ? -21.703 5.582 1.248 1 97.31 110 ASP A C 1
ATOM 777 O O . ASP A 1 110 ? -20.656 6.059 1.701 1 97.31 110 ASP A O 1
ATOM 781 N N . VAL A 1 111 ? -22.641 5.059 2.096 1 98.06 111 VAL A N 1
ATOM 782 C CA . VAL A 1 111 ? -22.469 4.824 3.525 1 98.06 111 VAL A CA 1
ATOM 783 C C . VAL A 1 111 ? -22.453 3.324 3.805 1 98.06 111 VAL A C 1
ATOM 785 O O . VAL A 1 111 ? -23.469 2.738 4.168 1 98.06 111 VAL A O 1
ATOM 788 N N . PRO A 1 112 ? -21.297 2.729 3.75 1 98.31 112 PRO A N 1
ATOM 789 C CA . PRO A 1 112 ? -21.203 1.271 3.646 1 98.31 112 PRO A CA 1
ATOM 790 C C . PRO A 1 112 ? -21.234 0.58 5.008 1 98.31 112 PRO A C 1
ATOM 792 O O . PRO A 1 112 ? -21.484 -0.626 5.09 1 98.31 112 PRO A O 1
ATOM 795 N N . LEU A 1 113 ? -21.094 1.272 6.164 1 98.38 113 LEU A N 1
ATOM 796 C CA . LEU A 1 113 ? -20.734 0.543 7.375 1 98.38 113 LEU A CA 1
ATOM 797 C C . LEU A 1 113 ? -21.859 0.605 8.406 1 98.38 113 LEU A C 1
ATOM 799 O O . LEU A 1 113 ? -21.641 0.302 9.578 1 98.38 113 LEU A O 1
ATOM 803 N N . THR A 1 114 ? -23.062 1.01 7.996 1 98.25 114 THR A N 1
ATOM 804 C CA . THR A 1 114 ? -24.203 0.964 8.898 1 98.25 114 THR A CA 1
ATOM 805 C C . THR A 1 114 ? -24.516 -0.474 9.305 1 98.25 114 THR A C 1
ATOM 807 O O . THR A 1 114 ? -24.484 -1.382 8.477 1 98.25 114 THR A O 1
ATOM 810 N N . GLN A 1 115 ? -24.828 -0.671 10.531 1 97.62 115 GLN A N 1
ATOM 811 C CA . GLN A 1 115 ? -25.062 -2.02 11.047 1 97.62 115 GLN A CA 1
ATOM 812 C C . GLN A 1 115 ? -26.547 -2.375 11 1 97.62 115 GLN A C 1
ATOM 814 O O . GLN A 1 115 ? -27.406 -1.501 11.141 1 97.62 115 GLN A O 1
ATOM 819 N N . ALA A 1 116 ? -26.797 -3.66 10.859 1 97.31 116 ALA A N 1
ATOM 820 C CA . ALA A 1 116 ? -28.172 -4.156 10.82 1 97.31 116 ALA A CA 1
ATOM 821 C C . ALA A 1 116 ? -28.906 -3.859 12.125 1 97.31 116 ALA A C 1
ATOM 823 O O . ALA A 1 116 ? -30.062 -3.445 12.117 1 97.31 116 ALA A O 1
ATOM 824 N N . ASP A 1 117 ? -28.203 -4.027 13.219 1 97.38 117 ASP A N 1
ATOM 825 C CA . ASP A 1 117 ? -28.812 -3.773 14.516 1 97.38 117 ASP A CA 1
ATOM 826 C C . ASP A 1 117 ? -29.234 -2.311 14.656 1 97.38 117 ASP A C 1
ATOM 828 O O . ASP A 1 117 ? -30.25 -2.002 15.273 1 97.38 117 ASP A O 1
ATOM 832 N N . THR A 1 118 ? -28.391 -1.437 14.133 1 97.94 118 THR A N 1
ATOM 833 C CA . THR A 1 118 ? -28.703 -0.011 14.148 1 97.94 118 THR A CA 1
ATOM 834 C C . THR A 1 118 ? -29.969 0.28 13.359 1 97.94 118 THR A C 1
ATOM 836 O O . THR A 1 118 ? -30.844 1.03 13.812 1 97.94 118 THR A O 1
ATOM 839 N N . LEU A 1 119 ? -30.141 -0.338 12.234 1 97.81 119 LEU A N 1
ATOM 840 C CA . LEU A 1 119 ? -31.297 -0.126 11.383 1 97.81 119 LEU A CA 1
ATOM 841 C C . LEU A 1 119 ? -32.562 -0.732 12.016 1 97.81 119 LEU A C 1
ATOM 843 O O . LEU A 1 119 ? -33.656 -0.157 11.922 1 97.81 119 LEU A O 1
ATOM 847 N N . ARG A 1 120 ? -32.438 -1.903 12.688 1 97.12 120 ARG A N 1
ATOM 848 C CA . ARG A 1 120 ? -33.531 -2.498 13.406 1 97.12 120 ARG A CA 1
ATOM 849 C C . ARG A 1 120 ? -34.031 -1.581 14.523 1 97.12 120 ARG A C 1
ATOM 851 O O . ARG A 1 120 ? -35.219 -1.401 14.711 1 97.12 120 ARG A O 1
ATOM 858 N N . ALA A 1 121 ? -33.062 -1.007 15.203 1 97.62 121 ALA A N 1
ATOM 859 C CA . ALA A 1 121 ? -33.406 -0.075 16.281 1 97.62 121 ALA A CA 1
ATOM 860 C C . ALA A 1 121 ? -34.125 1.152 15.727 1 97.62 121 ALA A C 1
ATOM 862 O O . ALA A 1 121 ? -35.031 1.683 16.375 1 97.62 121 ALA A O 1
ATOM 863 N N . LEU A 1 122 ? -33.688 1.593 14.602 1 97.88 122 LEU A N 1
ATOM 864 C CA . LEU A 1 122 ? -34.312 2.729 13.945 1 97.88 122 LEU A CA 1
ATOM 865 C C . LEU A 1 122 ? -35.781 2.414 13.609 1 97.88 122 LEU A C 1
ATOM 867 O O . LEU A 1 122 ? -36.656 3.23 13.852 1 97.88 122 LEU A O 1
ATOM 871 N N . VAL A 1 123 ? -36.062 1.246 13.086 1 96.5 123 VAL A N 1
ATOM 872 C CA . VAL A 1 123 ? -37.406 0.803 12.734 1 96.5 123 VAL A CA 1
ATOM 873 C C . VAL A 1 123 ? -38.25 0.683 13.992 1 96.5 123 VAL A C 1
ATOM 875 O O . VAL A 1 123 ? -39.406 1.086 14 1 96.5 123 VAL A O 1
ATOM 878 N N . ASP A 1 124 ? -37.656 0.147 15.031 1 96.44 124 ASP A N 1
ATOM 879 C CA . ASP A 1 124 ? -38.375 0.032 16.297 1 96.44 124 ASP A CA 1
ATOM 880 C C . ASP A 1 124 ? -38.75 1.405 16.844 1 96.44 124 ASP A C 1
ATOM 882 O O . ASP A 1 124 ? -39.844 1.579 17.359 1 96.44 124 ASP A O 1
ATOM 886 N N . ALA A 1 125 ? -37.875 2.311 16.672 1 96.88 125 ALA A N 1
ATOM 887 C CA . ALA A 1 125 ? -38.125 3.67 17.141 1 96.88 125 ALA A CA 1
ATOM 888 C C . ALA A 1 125 ? -39.312 4.289 16.375 1 96.88 125 ALA A C 1
ATOM 890 O O . ALA A 1 125 ? -40.062 5.078 16.922 1 96.88 125 ALA A O 1
ATOM 891 N N . ALA A 1 126 ? -39.375 4.016 15.141 1 96.19 126 ALA A N 1
ATOM 892 C CA . ALA A 1 126 ? -40.469 4.531 14.297 1 96.19 126 ALA A CA 1
ATOM 893 C C . ALA A 1 126 ? -41.812 3.926 14.695 1 96.19 126 ALA A C 1
ATOM 895 O O . ALA A 1 126 ? -42.844 4.539 14.484 1 96.19 126 ALA A O 1
ATOM 896 N N . ASP A 1 127 ? -41.844 2.803 15.203 1 94.38 127 ASP A N 1
ATOM 897 C CA . ASP A 1 127 ? -43 2.1 15.727 1 94.38 127 ASP A CA 1
ATOM 898 C C . ASP A 1 127 ? -44.125 2.055 14.695 1 94.38 127 ASP A C 1
ATOM 900 O O . ASP A 1 127 ? -45.312 2.217 15.039 1 94.38 127 ASP A O 1
ATOM 904 N N . GLY A 1 128 ? -43.781 2.029 13.516 1 92.75 128 GLY A N 1
ATOM 905 C CA . GLY A 1 128 ? -44.75 1.863 12.43 1 92.75 128 GLY A CA 1
ATOM 906 C C . GLY A 1 128 ? -45.531 3.123 12.133 1 92.75 128 GLY A C 1
ATOM 907 O O . GLY A 1 128 ? -46.25 3.195 11.125 1 92.75 128 GLY A O 1
ATOM 908 N N . GLN A 1 129 ? -45.344 4.18 12.984 1 93.06 129 GLN A N 1
ATOM 909 C CA . GLN A 1 129 ? -46.219 5.332 12.836 1 93.06 129 GLN A CA 1
ATOM 910 C C . GLN A 1 129 ? -45.438 6.633 12.812 1 93.06 129 GLN A C 1
ATOM 912 O O . GLN A 1 129 ? -45.938 7.676 12.398 1 93.06 129 GLN A O 1
ATOM 917 N N . ARG A 1 130 ? -44.25 6.543 13.227 1 96.38 130 ARG A N 1
ATOM 918 C CA . ARG A 1 130 ? -43.438 7.75 13.359 1 96.38 130 ARG A CA 1
ATOM 919 C C . ARG A 1 130 ? -42.375 7.82 12.281 1 96.38 130 ARG A C 1
ATOM 921 O O . ARG A 1 130 ? -42.062 6.809 11.656 1 96.38 130 ARG A O 1
ATOM 928 N N . LEU A 1 131 ? -41.969 9.055 12 1 97.94 131 LEU A N 1
ATOM 929 C CA . LEU A 1 131 ? -40.75 9.258 11.227 1 97.94 131 LEU A CA 1
ATOM 930 C C . LEU A 1 131 ? -39.531 9.219 12.125 1 97.94 131 LEU A C 1
ATOM 932 O O . LEU A 1 131 ? -39.438 9.984 13.094 1 97.94 131 LEU A O 1
ATOM 936 N N . ALA A 1 132 ? -38.656 8.281 11.891 1 98.38 132 ALA A N 1
ATOM 937 C CA . ALA A 1 132 ? -37.469 8.141 12.719 1 98.38 132 ALA A CA 1
ATOM 938 C C . ALA A 1 132 ? -36.219 8.531 11.945 1 98.38 132 ALA A C 1
ATOM 940 O O . ALA A 1 132 ? -36.031 8.102 10.805 1 98.38 132 ALA A O 1
ATOM 941 N N . LEU A 1 133 ? -35.438 9.398 12.57 1 98.44 133 LEU A N 1
ATOM 942 C CA . LEU A 1 133 ? -34.188 9.859 12 1 98.44 133 LEU A CA 1
ATOM 943 C C . LEU A 1 133 ? -33 9.195 12.695 1 98.44 133 LEU A C 1
ATOM 945 O O . LEU A 1 133 ? -32.938 9.117 13.922 1 98.44 133 LEU A O 1
ATOM 949 N N . LEU A 1 134 ? -32.031 8.68 11.883 1 98.5 134 LEU A N 1
ATOM 950 C CA . LEU A 1 134 ? -30.766 8.273 12.469 1 98.5 134 LEU A CA 1
ATOM 951 C C . LEU A 1 134 ? -29.828 9.461 12.602 1 98.5 134 LEU A C 1
ATOM 953 O O . LEU A 1 134 ? -29.469 10.094 11.609 1 98.5 134 LEU A O 1
ATOM 957 N N . THR A 1 135 ? -29.453 9.781 13.82 1 98.25 135 THR A N 1
ATOM 958 C CA . THR A 1 135 ? -28.625 10.961 14.078 1 98.25 135 THR A CA 1
ATOM 959 C C . THR A 1 135 ? -27.344 10.586 14.812 1 98.25 135 THR A C 1
ATOM 961 O O . THR A 1 135 ? -27.203 9.453 15.273 1 98.25 135 THR A O 1
ATOM 964 N N . VAL A 1 136 ? -26.406 11.453 14.734 1 97.69 136 VAL A N 1
ATOM 965 C CA . VAL A 1 136 ? -25.141 11.297 15.453 1 97.69 136 VAL A CA 1
ATOM 966 C C . VAL A 1 136 ? -24.625 12.672 15.867 1 97.69 136 VAL A C 1
ATOM 968 O O . VAL A 1 136 ? -24.906 13.68 15.211 1 97.69 136 VAL A O 1
ATOM 971 N N . ARG A 1 137 ? -23.922 12.781 16.969 1 97.44 137 ARG A N 1
ATOM 972 C CA . ARG A 1 137 ? -23.266 14.016 17.406 1 97.44 137 ARG A CA 1
ATOM 973 C C . ARG A 1 137 ? -21.812 14.031 16.969 1 97.44 137 ARG A C 1
ATOM 975 O O . ARG A 1 137 ? -21.062 13.086 17.25 1 97.44 137 ARG A O 1
ATOM 982 N N . LEU A 1 138 ? -21.484 15.102 16.297 1 95.5 138 LEU A N 1
ATOM 983 C CA . LEU A 1 138 ? -20.109 15.258 15.828 1 95.5 138 LEU A CA 1
ATOM 984 C C . LEU A 1 138 ? -19.484 16.516 16.422 1 95.5 138 LEU A C 1
ATOM 986 O O . LEU A 1 138 ? -20.141 17.547 16.531 1 95.5 138 LEU A O 1
ATOM 990 N N . PRO A 1 139 ? -18.141 16.359 16.672 1 91.56 139 PRO A N 1
ATOM 991 C CA . PRO A 1 139 ? -17.453 17.578 17.125 1 91.56 139 PRO A CA 1
ATOM 992 C C . PRO A 1 139 ? -17.406 18.656 16.047 1 91.56 139 PRO A C 1
ATOM 994 O O . PRO A 1 139 ? -17.625 19.828 16.328 1 91.56 139 PRO A O 1
ATOM 997 N N . ASP A 1 140 ? -17.141 18.234 14.867 1 90.81 140 ASP A N 1
ATOM 998 C CA . ASP A 1 140 ? -17.203 19.125 13.719 1 90.81 140 ASP A CA 1
ATOM 999 C C . ASP A 1 140 ? -18.328 18.719 12.766 1 90.81 140 ASP A C 1
ATOM 1001 O O . ASP A 1 140 ? -18.125 17.891 11.883 1 90.81 140 ASP A O 1
ATOM 1005 N N . PRO A 1 141 ? -19.438 19.375 12.867 1 93.75 141 PRO A N 1
ATOM 1006 C CA . PRO A 1 141 ? -20.609 19 12.086 1 93.75 141 PRO A CA 1
ATOM 1007 C C . PRO A 1 141 ? -20.672 19.688 10.727 1 93.75 141 PRO A C 1
ATOM 1009 O O . PRO A 1 141 ? -21.672 19.594 10.023 1 93.75 141 PRO A O 1
ATOM 1012 N N . THR A 1 142 ? -19.547 20.297 10.328 1 90.19 142 THR A N 1
ATOM 1013 C CA . THR A 1 142 ? -19.531 21.062 9.094 1 90.19 142 THR A CA 1
ATOM 1014 C C . THR A 1 142 ? -19.922 20.203 7.906 1 90.19 142 THR A C 1
ATOM 1016 O O . THR A 1 142 ? -19.438 19.078 7.762 1 90.19 142 THR A O 1
ATOM 1019 N N . GLY A 1 143 ? -20.938 20.672 7.16 1 88.56 143 GLY A N 1
ATOM 1020 C CA . GLY A 1 143 ? -21.344 20 5.941 1 88.56 143 GLY A CA 1
ATOM 1021 C C . GLY A 1 143 ? -22.578 19.141 6.117 1 88.56 143 GLY A C 1
ATOM 1022 O O . GLY A 1 143 ? -23.156 18.656 5.137 1 88.56 143 GLY A O 1
ATOM 1023 N N . TYR A 1 144 ? -23.047 18.953 7.316 1 92.81 144 TYR A N 1
ATOM 1024 C CA . TYR A 1 144 ? -24.188 18.094 7.586 1 92.81 144 TYR A CA 1
ATOM 1025 C C . TYR A 1 144 ? -25.438 18.906 7.934 1 92.81 144 TYR A C 1
ATOM 1027 O O . TYR A 1 144 ? -25.328 20.062 8.336 1 92.81 144 TYR A O 1
ATOM 1035 N N . GLY A 1 145 ? -26.594 18.266 7.727 1 94.44 145 GLY A N 1
ATOM 1036 C CA . GLY A 1 145 ? -27.828 18.859 8.203 1 94.44 145 GLY A CA 1
ATOM 1037 C C . GLY A 1 145 ? -27.984 18.797 9.711 1 94.44 145 GLY A C 1
ATOM 1038 O O . GLY A 1 145 ? -27.719 17.75 10.32 1 94.44 145 GLY A O 1
ATOM 1039 N N . ARG A 1 146 ? -28.469 19.906 10.258 1 97.25 146 ARG A N 1
ATOM 1040 C CA . ARG A 1 146 ? -28.578 20.031 11.711 1 97.25 146 ARG A CA 1
ATOM 1041 C C . ARG A 1 146 ? -29.984 19.688 12.188 1 97.25 146 ARG A C 1
ATOM 1043 O O . ARG A 1 146 ? -30.969 20.062 11.555 1 97.25 146 ARG A O 1
ATOM 1050 N N . ILE A 1 147 ? -30 18.953 13.281 1 97.62 147 ILE A N 1
ATOM 1051 C CA . ILE A 1 147 ? -31.281 18.641 13.898 1 97.62 147 ILE A CA 1
ATOM 1052 C C . ILE A 1 147 ? -31.75 19.812 14.75 1 97.62 147 ILE A C 1
ATOM 1054 O O . ILE A 1 147 ? -31.188 20.078 15.82 1 97.62 147 ILE A O 1
ATOM 1058 N N . VAL A 1 148 ? -32.812 20.484 14.32 1 97 148 VAL A N 1
ATOM 1059 C CA . VAL A 1 148 ? -33.344 21.609 15.07 1 97 148 VAL A CA 1
ATOM 1060 C C . VAL A 1 148 ? -34.5 21.109 15.969 1 97 148 VAL A C 1
ATOM 1062 O O . VAL A 1 148 ? -35.438 20.5 15.484 1 97 148 VAL A O 1
ATOM 1065 N N . ARG A 1 149 ? -34.375 21.391 17.203 1 96.19 149 ARG A N 1
ATOM 1066 C CA . ARG A 1 149 ? -35.375 20.953 18.172 1 96.19 149 ARG A CA 1
ATOM 1067 C C . ARG A 1 149 ? -36.125 22.156 18.766 1 96.19 149 ARG A C 1
ATOM 1069 O O . ARG A 1 149 ? -35.594 23.25 18.859 1 96.19 149 ARG A O 1
ATOM 1076 N N . GLY A 1 150 ? -37.375 21.844 19.125 1 93 150 GLY A N 1
ATOM 1077 C CA . GLY A 1 150 ? -38.188 22.844 19.812 1 93 150 GLY A CA 1
ATOM 1078 C C . GLY A 1 150 ? -37.875 22.922 21.297 1 93 150 GLY A C 1
ATOM 1079 O O . GLY A 1 150 ? -37 22.203 21.797 1 93 150 GLY A O 1
ATOM 1080 N N . GLU A 1 151 ? -38.594 23.75 21.953 1 92.81 151 GLU A N 1
ATOM 1081 C CA . GLU A 1 151 ? -38.406 23.969 23.391 1 92.81 151 GLU A CA 1
ATOM 1082 C C . GLU A 1 151 ? -38.75 22.703 24.188 1 92.81 151 GLU A C 1
ATOM 1084 O O . GLU A 1 151 ? -38.156 22.453 25.234 1 92.81 151 GLU A O 1
ATOM 1089 N N . ASP A 1 152 ? -39.594 21.938 23.609 1 92.31 152 ASP A N 1
ATOM 1090 C CA . ASP A 1 152 ? -40 20.719 24.297 1 92.31 152 ASP A CA 1
ATOM 1091 C C . ASP A 1 152 ? -39.062 19.562 23.984 1 92.31 152 ASP A C 1
ATOM 1093 O O . ASP A 1 152 ? -39.312 18.422 24.406 1 92.31 152 ASP A O 1
ATOM 1097 N N . GLY A 1 153 ? -38.094 19.812 23.141 1 93.31 153 GLY A N 1
ATOM 1098 C CA . GLY A 1 153 ? -37.094 18.797 22.844 1 93.31 153 GLY A CA 1
ATOM 1099 C C . GLY A 1 153 ? -37.406 17.969 21.609 1 93.31 153 GLY A C 1
ATOM 1100 O O . GLY A 1 153 ? -36.625 17.109 21.203 1 93.31 153 GLY A O 1
ATOM 1101 N N . THR A 1 154 ? -38.531 18.297 21.031 1 94.75 154 THR A N 1
ATOM 1102 C CA . THR A 1 154 ? -38.969 17.5 19.891 1 94.75 154 THR A CA 1
ATOM 1103 C C . THR A 1 154 ? -38.312 18.016 18.609 1 94.75 154 THR A C 1
ATOM 1105 O O . THR A 1 154 ? -38.031 19.203 18.484 1 94.75 154 THR A O 1
ATOM 1108 N N . VAL A 1 155 ? -38.094 17.125 17.688 1 97.38 155 VAL A N 1
ATOM 1109 C CA . VAL A 1 155 ? -37.5 17.5 16.406 1 97.38 155 VAL A CA 1
ATOM 1110 C C . VAL A 1 155 ? -38.5 18.312 15.602 1 97.38 155 VAL A C 1
ATOM 1112 O O . VAL A 1 155 ? -39.656 17.938 15.445 1 97.38 155 VAL A O 1
ATOM 1115 N N . GLN A 1 156 ? -38.031 19.438 15.031 1 96.25 156 GLN A N 1
ATOM 1116 C CA . GLN A 1 156 ? -38.906 20.312 14.273 1 96.25 156 GLN A CA 1
ATOM 1117 C C . GLN A 1 156 ? -38.562 20.281 12.789 1 96.25 156 GLN A C 1
ATOM 1119 O O . GLN A 1 156 ? -39.469 20.312 11.945 1 96.25 156 GLN A O 1
ATOM 1124 N N . ARG A 1 157 ? -37.312 20.297 12.57 1 96.25 157 ARG A N 1
ATOM 1125 C CA . ARG A 1 157 ? -36.875 20.297 11.18 1 96.25 157 ARG A CA 1
ATOM 1126 C C . ARG A 1 157 ? -35.375 19.984 11.094 1 96.25 157 ARG A C 1
ATOM 1128 O O . ARG A 1 157 ? -34.688 19.922 12.117 1 96.25 157 ARG A O 1
ATOM 1135 N N . ILE A 1 158 ? -34.906 19.734 9.906 1 96.06 158 ILE A N 1
ATOM 1136 C CA . ILE A 1 158 ? -33.469 19.641 9.562 1 96.06 158 ILE A CA 1
ATOM 1137 C C . ILE A 1 158 ? -33.062 20.844 8.727 1 96.06 158 ILE A C 1
ATOM 1139 O O . ILE A 1 158 ? -33.781 21.219 7.785 1 96.06 158 ILE A O 1
ATOM 1143 N N . VAL A 1 159 ? -31.969 21.484 9.117 1 94.75 159 VAL A N 1
ATOM 1144 C CA . VAL A 1 159 ? -31.469 22.625 8.352 1 94.75 159 VAL A CA 1
ATOM 1145 C C . VAL A 1 159 ? -30.094 22.297 7.773 1 94.75 159 VAL A C 1
ATOM 1147 O O . VAL A 1 159 ? -29.172 21.953 8.516 1 94.75 159 VAL A O 1
ATOM 1150 N N . GLU A 1 160 ? -30.078 22.391 6.453 1 92.69 160 GLU A N 1
ATOM 1151 C CA . GLU A 1 160 ? -28.828 22.125 5.777 1 92.69 160 GLU A CA 1
ATOM 1152 C C . GLU A 1 160 ? -27.781 23.188 6.094 1 92.69 160 GLU A C 1
ATOM 1154 O O . GLU A 1 160 ? -28.125 24.344 6.371 1 92.69 160 GLU A O 1
ATOM 1159 N N . GLN A 1 161 ? -26.453 22.859 6.004 1 90.5 161 GLN A N 1
ATOM 1160 C CA . GLN A 1 161 ? -25.328 23.719 6.367 1 90.5 161 GLN A CA 1
ATOM 1161 C C . GLN A 1 161 ? -25.422 25.062 5.648 1 90.5 161 GLN A C 1
ATOM 1163 O O . GLN A 1 161 ? -25.266 26.109 6.273 1 90.5 161 GLN A O 1
ATOM 1168 N N . LYS A 1 162 ? -25.719 25.031 4.379 1 89.12 162 LYS A N 1
ATOM 1169 C CA . LYS A 1 162 ? -25.703 26.25 3.561 1 89.12 162 LYS A CA 1
ATOM 1170 C C . LYS A 1 162 ? -26.891 27.141 3.895 1 89.12 162 LYS A C 1
ATOM 1172 O O . LYS A 1 162 ? -26.875 28.344 3.58 1 89.12 162 LYS A O 1
ATOM 1177 N N . ASP A 1 163 ? -27.938 26.578 4.508 1 90.62 163 ASP A N 1
ATOM 1178 C CA . ASP A 1 163 ? -29.156 27.328 4.809 1 90.62 163 ASP A CA 1
ATOM 1179 C C . ASP A 1 163 ? -29.234 27.672 6.293 1 90.62 163 ASP A C 1
ATOM 1181 O O . ASP A 1 163 ? -30.188 28.344 6.73 1 90.62 163 ASP A O 1
ATOM 1185 N N . ALA A 1 164 ? -28.25 27.25 7.02 1 92.19 164 ALA A N 1
ATOM 1186 C CA . ALA A 1 164 ? -28.266 27.391 8.477 1 92.19 164 ALA A CA 1
ATOM 1187 C C . ALA A 1 164 ? -27.719 28.75 8.891 1 92.19 164 ALA A C 1
ATOM 1189 O O . ALA A 1 164 ? -26.797 29.281 8.273 1 92.19 164 ALA A O 1
ATOM 1190 N N . ASN A 1 165 ? -28.312 29.312 9.867 1 94.19 165 ASN A N 1
ATOM 1191 C CA . ASN A 1 165 ? -27.734 30.5 10.516 1 94.19 165 ASN A CA 1
ATOM 1192 C C . ASN A 1 165 ? -26.672 30.109 11.531 1 94.19 165 ASN A C 1
ATOM 1194 O O . ASN A 1 165 ? -26.375 28.922 11.719 1 94.19 165 ASN A O 1
ATOM 1198 N N . ASP A 1 166 ? -26.109 31.094 12.141 1 93.31 166 ASP A N 1
ATOM 1199 C CA . ASP A 1 166 ? -24.969 30.859 13.016 1 93.31 166 ASP A CA 1
ATOM 1200 C C . ASP A 1 166 ? -25.359 29.969 14.203 1 93.31 166 ASP A C 1
ATOM 1202 O O . ASP A 1 166 ? -24.625 29.047 14.562 1 93.31 166 ASP A O 1
ATOM 1206 N N . ALA A 1 167 ? -26.469 30.25 14.766 1 93.88 167 ALA A N 1
ATOM 1207 C CA . ALA A 1 167 ? -26.953 29.469 15.906 1 93.88 167 ALA A CA 1
ATOM 1208 C C . ALA A 1 167 ? -27.203 28.016 15.508 1 93.88 167 ALA A C 1
ATOM 1210 O O . ALA A 1 167 ? -26.859 27.094 16.25 1 93.88 167 ALA A O 1
ATOM 1211 N N . GLN A 1 168 ? -27.75 27.828 14.375 1 93.81 168 GLN A N 1
ATOM 1212 C CA . GLN A 1 168 ? -28.062 26.5 13.867 1 93.81 168 GLN A CA 1
ATOM 1213 C C . GLN A 1 168 ? -26.781 25.75 13.5 1 93.81 168 GLN A C 1
ATOM 1215 O O . GLN A 1 168 ? -26.688 24.531 13.703 1 93.81 168 GLN A O 1
ATOM 1220 N N . ARG A 1 169 ? -25.781 26.5 13.031 1 94.31 169 ARG A N 1
ATOM 1221 C CA . ARG A 1 169 ? -24.516 25.891 12.656 1 94.31 169 ARG A CA 1
ATOM 1222 C C . ARG A 1 169 ? -23.781 25.359 13.875 1 94.31 169 ARG A C 1
ATOM 1224 O O . ARG A 1 169 ? -22.906 24.5 13.758 1 94.31 169 ARG A O 1
ATOM 1231 N N . ALA A 1 170 ? -24.109 25.781 15.031 1 93.69 170 ALA A N 1
ATOM 1232 C CA . ALA A 1 170 ? -23.453 25.391 16.266 1 93.69 170 ALA A CA 1
ATOM 1233 C C . ALA A 1 170 ? -24.016 24.062 16.781 1 93.69 170 ALA A C 1
ATOM 1235 O O . ALA A 1 170 ? -23.422 23.438 17.656 1 93.69 170 ALA A O 1
ATOM 1236 N N . ILE A 1 171 ? -25.188 23.625 16.234 1 95.69 171 ILE A N 1
ATOM 1237 C CA . ILE A 1 171 ? -25.781 22.359 16.625 1 95.69 171 ILE A CA 1
ATOM 1238 C C . ILE A 1 171 ? -24.875 21.203 16.219 1 95.69 171 ILE A C 1
ATOM 1240 O O . ILE A 1 171 ? -24.438 21.125 15.07 1 95.69 171 ILE A O 1
ATOM 1244 N N . GLN A 1 172 ? -24.656 20.297 17.188 1 96.25 172 GLN A N 1
ATOM 1245 C CA . GLN A 1 172 ? -23.703 19.219 16.938 1 96.25 172 GLN A CA 1
ATOM 1246 C C . GLN A 1 172 ? -24.406 17.938 16.516 1 96.25 172 GLN A C 1
ATOM 1248 O O . GLN A 1 172 ? -23.766 17.016 15.992 1 96.25 172 GLN A O 1
ATOM 1253 N N . GLU A 1 173 ? -25.703 17.828 16.781 1 97.19 173 GLU A N 1
ATOM 1254 C CA . GLU A 1 173 ? -26.453 16.672 16.344 1 97.19 173 GLU A CA 1
ATOM 1255 C C . GLU A 1 173 ? -26.859 16.797 14.875 1 97.19 173 GLU A C 1
ATOM 1257 O O . GLU A 1 173 ? -27.531 17.75 14.492 1 97.19 173 GLU A O 1
ATOM 1262 N N . ILE A 1 174 ? -26.375 15.859 14.102 1 97.31 174 ILE A N 1
ATOM 1263 C CA . ILE A 1 174 ? -26.578 15.977 12.664 1 97.31 174 ILE A CA 1
ATOM 1264 C C . ILE A 1 174 ? -27.453 14.82 12.164 1 97.31 174 ILE A C 1
ATOM 1266 O O . ILE A 1 174 ? -27.578 13.797 12.844 1 97.31 174 ILE A O 1
ATOM 1270 N N . TYR A 1 175 ? -28.078 15.023 11.016 1 96.69 175 TYR A N 1
ATOM 1271 C CA . TYR A 1 175 ? -28.797 14 10.266 1 96.69 175 TYR A CA 1
ATOM 1272 C C . TYR A 1 175 ? -27.828 13.156 9.438 1 96.69 175 TYR A C 1
ATOM 1274 O O . TYR A 1 175 ? -27 13.703 8.688 1 96.69 175 TYR A O 1
ATOM 1282 N N . SER A 1 176 ? -27.938 11.867 9.57 1 96.44 176 SER A N 1
ATOM 1283 C CA . SER A 1 176 ? -26.953 10.953 8.984 1 96.44 176 SER A CA 1
ATOM 1284 C C . SER A 1 176 ? -27.266 10.688 7.512 1 96.44 176 SER A C 1
ATOM 1286 O O . SER A 1 176 ? -26.438 10.125 6.793 1 96.44 176 SER A O 1
ATOM 1288 N N . GLY A 1 177 ? -28.391 11.023 7.059 1 95.38 177 GLY A N 1
ATOM 1289 C CA . GLY A 1 177 ? -28.828 10.633 5.723 1 95.38 177 GLY A CA 1
ATOM 1290 C C . GLY A 1 177 ? -29.688 9.391 5.711 1 95.38 177 GLY A C 1
ATOM 1291 O O . GLY A 1 177 ? -30.125 8.938 4.648 1 95.38 177 GLY A O 1
ATOM 1292 N N . ILE A 1 178 ? -30 8.852 6.859 1 98 178 ILE A N 1
ATOM 1293 C CA . ILE A 1 178 ? -30.781 7.621 6.984 1 98 178 ILE A CA 1
ATOM 1294 C C . ILE A 1 178 ? -32.031 7.891 7.801 1 98 178 ILE A C 1
ATOM 1296 O O . ILE A 1 178 ? -31.984 8.516 8.867 1 98 178 ILE A O 1
ATOM 1300 N N . MET A 1 179 ? -33.188 7.453 7.309 1 98.25 179 MET A N 1
ATOM 1301 C CA . MET A 1 179 ? -34.438 7.633 8.031 1 98.25 179 MET A CA 1
ATOM 1302 C C . MET A 1 179 ? -35.406 6.477 7.762 1 98.25 179 MET A C 1
ATOM 1304 O O . MET A 1 179 ? -35.219 5.75 6.781 1 98.25 179 MET A O 1
ATOM 1308 N N . ALA A 1 180 ? -36.25 6.238 8.656 1 98 180 ALA A N 1
ATOM 1309 C CA . ALA A 1 180 ? -37.406 5.34 8.508 1 98 180 ALA A CA 1
ATOM 1310 C C . ALA A 1 180 ? -38.719 6.117 8.484 1 98 180 ALA A C 1
ATOM 1312 O O . ALA A 1 180 ? -38.969 6.938 9.367 1 98 180 ALA A O 1
ATOM 1313 N N . VAL A 1 181 ? -39.5 5.867 7.473 1 97.44 181 VAL A N 1
ATOM 1314 C CA . VAL A 1 181 ? -40.719 6.66 7.238 1 97.44 181 VAL A CA 1
ATOM 1315 C C . VAL A 1 181 ? -41.906 5.734 6.98 1 97.44 181 VAL A C 1
ATOM 1317 O O . VAL A 1 181 ? -41.75 4.711 6.305 1 97.44 181 VAL A O 1
ATOM 1320 N N . PRO A 1 182 ? -43.031 6.078 7.574 1 96.5 182 PRO A N 1
ATOM 1321 C CA . PRO A 1 182 ? -44.219 5.332 7.16 1 96.5 182 PRO A CA 1
ATOM 1322 C C . PRO A 1 182 ? -44.562 5.52 5.68 1 96.5 182 PRO A C 1
ATOM 1324 O O . PRO A 1 182 ? -44.719 6.652 5.219 1 96.5 182 PRO A O 1
ATOM 1327 N N . ALA A 1 183 ? -44.75 4.441 4.98 1 95.94 183 ALA A N 1
ATOM 1328 C CA . ALA A 1 183 ? -44.906 4.465 3.531 1 95.94 183 ALA A CA 1
ATOM 1329 C C . ALA A 1 183 ? -46.156 5.266 3.141 1 95.94 183 ALA A C 1
ATOM 1331 O O . ALA A 1 183 ? -46.156 5.957 2.119 1 95.94 183 ALA A O 1
ATOM 1332 N N . ARG A 1 184 ? -47.125 5.246 3.934 1 94.88 184 ARG A N 1
ATOM 1333 C CA . ARG A 1 184 ? -48.406 5.859 3.617 1 94.88 184 ARG A CA 1
ATOM 1334 C C . ARG A 1 184 ? -48.281 7.371 3.498 1 94.88 184 ARG A C 1
ATOM 1336 O O . ARG A 1 184 ? -49.062 8.016 2.814 1 94.88 184 ARG A O 1
ATOM 1343 N N . HIS A 1 185 ? -47.281 7.98 4.141 1 96.19 185 HIS A N 1
ATOM 1344 C CA . HIS A 1 185 ? -47.125 9.43 4.137 1 96.19 185 HIS A CA 1
ATOM 1345 C C . HIS A 1 185 ? -46.094 9.875 3.104 1 96.19 185 HIS A C 1
ATOM 1347 O O . HIS A 1 185 ? -46.062 11.039 2.711 1 96.19 185 HIS A O 1
ATOM 1353 N N . LEU A 1 186 ? -45.25 8.984 2.672 1 96.56 186 LEU A N 1
ATOM 1354 C CA . LEU A 1 186 ? -44.031 9.312 1.936 1 96.56 186 LEU A CA 1
ATOM 1355 C C . LEU A 1 186 ? -44.375 9.969 0.602 1 96.56 186 LEU A C 1
ATOM 1357 O O . LEU A 1 186 ? -43.844 11.047 0.292 1 96.56 186 LEU A O 1
ATOM 1361 N N . ALA A 1 187 ? -45.25 9.375 -0.138 1 95.44 187 ALA A N 1
ATOM 1362 C CA . ALA A 1 187 ? -45.594 9.898 -1.457 1 95.44 187 ALA A CA 1
ATOM 1363 C C . ALA A 1 187 ? -46.156 11.312 -1.357 1 95.44 187 ALA A C 1
ATOM 1365 O O . ALA A 1 187 ? -45.812 12.188 -2.154 1 95.44 187 ALA A O 1
ATOM 1366 N N . GLY A 1 188 ? -47 11.516 -0.399 1 96.19 188 GLY A N 1
ATOM 1367 C CA . GLY A 1 188 ? -47.594 12.82 -0.208 1 96.19 188 GLY A CA 1
ATOM 1368 C C . GLY A 1 188 ? -46.594 13.898 0.151 1 96.19 188 GLY A C 1
ATOM 1369 O O . GLY A 1 188 ? -46.625 15 -0.395 1 96.19 188 GLY A O 1
ATOM 1370 N N . TRP A 1 189 ? -45.75 13.594 1.043 1 96.81 189 TRP A N 1
ATOM 1371 C CA . TRP A 1 189 ? -44.719 14.547 1.451 1 96.81 189 TRP A CA 1
ATOM 1372 C C . TRP A 1 189 ? -43.812 14.867 0.291 1 96.81 189 TRP A C 1
ATOM 1374 O O . TRP A 1 189 ? -43.469 16.031 0.055 1 96.81 189 TRP A O 1
ATOM 1384 N N . LEU A 1 190 ? -43.406 13.891 -0.456 1 96.56 190 LEU A N 1
ATOM 1385 C CA . LEU A 1 190 ? -42.469 14.07 -1.56 1 96.56 190 LEU A CA 1
ATOM 1386 C C . LEU A 1 190 ? -43.062 14.93 -2.66 1 96.56 190 LEU A C 1
ATOM 1388 O O . LEU A 1 190 ? -42.375 15.719 -3.299 1 96.56 190 LEU A O 1
ATOM 1392 N N . ALA A 1 191 ? -44.344 14.812 -2.846 1 94.81 191 ALA A N 1
ATOM 1393 C CA . ALA A 1 191 ? -45.031 15.578 -3.863 1 94.81 191 ALA A CA 1
ATOM 1394 C C . ALA A 1 191 ? -45.062 17.062 -3.516 1 94.81 191 ALA A C 1
ATOM 1396 O O . ALA A 1 191 ? -45.219 17.922 -4.398 1 94.81 191 ALA A O 1
ATOM 1397 N N . ARG A 1 192 ? -44.844 17.359 -2.295 1 95.56 192 ARG A N 1
ATOM 1398 C CA . ARG A 1 192 ? -44.969 18.734 -1.816 1 95.56 192 ARG A CA 1
ATOM 1399 C C . ARG A 1 192 ? -43.594 19.391 -1.732 1 95.56 192 ARG A C 1
ATOM 1401 O O . ARG A 1 192 ? -43.469 20.562 -1.398 1 95.56 192 ARG A O 1
ATOM 1408 N N . LEU A 1 193 ? -42.562 18.641 -2.072 1 94.62 193 LEU A N 1
ATOM 1409 C CA . LEU A 1 193 ? -41.219 19.188 -1.981 1 94.62 193 LEU A CA 1
ATOM 1410 C C . LEU A 1 193 ? -41.031 20.328 -2.975 1 94.62 193 LEU A C 1
ATOM 1412 O O . LEU A 1 193 ? -41.562 20.281 -4.086 1 94.62 193 LEU A O 1
ATOM 1416 N N . THR A 1 194 ? -40.219 21.328 -2.578 1 93 194 THR A N 1
ATOM 1417 C CA . THR A 1 194 ? -39.812 22.422 -3.447 1 93 194 THR A CA 1
ATOM 1418 C C . THR A 1 194 ? -38.281 22.516 -3.518 1 93 194 THR A C 1
ATOM 1420 O O . THR A 1 194 ? -37.594 21.859 -2.756 1 93 194 THR A O 1
ATOM 1423 N N . ASN A 1 195 ? -37.812 23.203 -4.52 1 91.25 195 ASN A N 1
ATOM 1424 C CA . ASN A 1 195 ? -36.375 23.391 -4.656 1 91.25 195 ASN A CA 1
ATOM 1425 C C . ASN A 1 195 ? -35.969 24.812 -4.34 1 91.25 195 ASN A C 1
ATOM 1427 O O . ASN A 1 195 ? -35 25.328 -4.883 1 91.25 195 ASN A O 1
ATOM 1431 N N . ASP A 1 196 ? -36.781 25.453 -3.451 1 88.75 196 ASP A N 1
ATOM 1432 C CA . ASP A 1 196 ? -36.5 26.812 -3.037 1 88.75 196 ASP A CA 1
ATOM 1433 C C . ASP A 1 196 ? -35.438 26.844 -1.913 1 88.75 196 ASP A C 1
ATOM 1435 O O . ASP A 1 196 ? -35.812 27.016 -0.744 1 88.75 196 ASP A O 1
ATOM 1439 N N . ASN A 1 197 ? -34.312 26.734 -2.174 1 88.19 197 ASN A N 1
ATOM 1440 C CA . ASN A 1 197 ? -33.188 26.734 -1.24 1 88.19 197 ASN A CA 1
ATOM 1441 C C . ASN A 1 197 ? -31.875 27.141 -1.928 1 88.19 197 ASN A C 1
ATOM 1443 O O . ASN A 1 197 ? -31.875 27.484 -3.113 1 88.19 197 ASN A O 1
ATOM 1447 N N . ALA A 1 198 ? -30.75 27.203 -1.23 1 84.69 198 ALA A N 1
ATOM 1448 C CA . ALA A 1 198 ? -29.453 27.734 -1.689 1 84.69 198 ALA A CA 1
ATOM 1449 C C . ALA A 1 198 ? -28.922 26.906 -2.848 1 84.69 198 ALA A C 1
ATOM 1451 O O . ALA A 1 198 ? -28.219 27.422 -3.721 1 84.69 198 ALA A O 1
ATOM 1452 N N . GLN A 1 199 ? -29.312 25.562 -2.979 1 84.88 199 GLN A N 1
ATOM 1453 C CA . GLN A 1 199 ? -28.719 24.672 -3.977 1 84.88 199 GLN A CA 1
ATOM 1454 C C . GLN A 1 199 ? -29.672 24.438 -5.145 1 84.88 199 GLN A C 1
ATOM 1456 O O . GLN A 1 199 ? -29.281 23.891 -6.172 1 84.88 199 GLN A O 1
ATOM 1461 N N . GLY A 1 200 ? -30.906 24.797 -5 1 89.38 200 GLY A N 1
ATOM 1462 C CA . GLY A 1 200 ? -31.891 24.594 -6.051 1 89.38 200 GLY A CA 1
ATOM 1463 C C . GLY A 1 200 ? -32.25 23.125 -6.25 1 89.38 200 GLY A C 1
ATOM 1464 O O . GLY A 1 200 ? -32.5 22.688 -7.371 1 89.38 200 GLY A O 1
ATOM 1465 N N . GLU A 1 201 ? -32.094 22.328 -5.168 1 91.06 201 GLU A N 1
ATOM 1466 C CA . GLU A 1 201 ? -32.344 20.891 -5.219 1 91.06 201 GLU A CA 1
ATOM 1467 C C . GLU A 1 201 ? -33.531 20.516 -4.328 1 91.06 201 GLU A C 1
ATOM 1469 O O . GLU A 1 201 ? -33.906 21.266 -3.418 1 91.06 201 GLU A O 1
ATOM 1474 N N . TYR A 1 202 ? -34.219 19.406 -4.621 1 93.81 202 TYR A N 1
ATOM 1475 C CA . TYR A 1 202 ? -35.219 18.828 -3.742 1 93.81 202 TYR A CA 1
ATOM 1476 C C . TYR A 1 202 ? -34.562 18.047 -2.598 1 93.81 202 TYR A C 1
ATOM 1478 O O . TYR A 1 202 ? -33.969 17 -2.812 1 93.81 202 TYR A O 1
ATOM 1486 N N . TYR A 1 203 ? -34.781 18.609 -1.396 1 92.75 203 TYR A N 1
ATOM 1487 C CA . TYR A 1 203 ? -34.156 17.984 -0.238 1 92.75 203 TYR A CA 1
ATOM 1488 C C . TYR A 1 203 ? -35.094 17 0.424 1 92.75 203 TYR A C 1
ATOM 1490 O O . TYR A 1 203 ? -36.219 17.344 0.793 1 92.75 203 TYR A O 1
ATOM 1498 N N . LEU A 1 204 ? -34.594 15.789 0.612 1 94.5 204 LEU A N 1
ATOM 1499 C CA . LEU A 1 204 ? -35.344 14.805 1.366 1 94.5 204 LEU A CA 1
ATOM 1500 C C . LEU A 1 204 ? -35.594 15.281 2.795 1 94.5 204 LEU A C 1
ATOM 1502 O O . LEU A 1 204 ? -36.625 14.984 3.387 1 94.5 204 LEU A O 1
ATOM 1506 N N . THR A 1 205 ? -34.688 16.062 3.309 1 93.81 205 THR A N 1
ATOM 1507 C CA . THR A 1 205 ? -34.719 16.516 4.695 1 93.81 205 THR A CA 1
ATOM 1508 C C . THR A 1 205 ? -35.938 17.375 4.945 1 93.81 205 THR A C 1
ATOM 1510 O O . THR A 1 205 ? -36.406 17.484 6.082 1 93.81 205 THR A O 1
ATOM 1513 N N . ASP A 1 206 ? -36.562 17.906 3.951 1 94.19 206 ASP A N 1
ATOM 1514 C CA . ASP A 1 206 ? -37.719 18.781 4.09 1 94.19 206 ASP A CA 1
ATOM 1515 C C . ASP A 1 206 ? -38.969 18.016 4.535 1 94.19 206 ASP A C 1
ATOM 1517 O O . ASP A 1 206 ? -39.906 18.594 5.039 1 94.19 206 ASP A O 1
ATOM 1521 N N . VAL A 1 207 ? -38.938 16.734 4.344 1 95.94 207 VAL A N 1
ATOM 1522 C CA . VAL A 1 207 ? -40.062 15.922 4.73 1 95.94 207 VAL A CA 1
ATOM 1523 C C . VAL A 1 207 ? -40.25 15.977 6.242 1 95.94 207 VAL A C 1
ATOM 1525 O O . VAL A 1 207 ? -41.375 15.758 6.746 1 95.94 207 VAL A O 1
ATOM 1528 N N . VAL A 1 208 ? -39.219 16.234 6.957 1 97 208 VAL A N 1
ATOM 1529 C CA . VAL A 1 208 ? -39.25 16.266 8.414 1 97 208 VAL A CA 1
ATOM 1530 C C . VAL A 1 208 ? -40.188 17.391 8.875 1 97 208 VAL A C 1
ATOM 1532 O O . VAL A 1 208 ? -41.062 17.172 9.711 1 97 208 VAL A O 1
ATOM 1535 N N . ALA A 1 209 ? -40 18.547 8.312 1 95.31 209 ALA A N 1
ATOM 1536 C CA . ALA A 1 209 ? -40.875 19.672 8.641 1 95.31 209 ALA A CA 1
ATOM 1537 C C . ALA A 1 209 ? -42.312 19.391 8.25 1 95.31 209 ALA A C 1
ATOM 1539 O O . ALA A 1 209 ? -43.25 19.797 8.938 1 95.31 209 ALA A O 1
ATOM 1540 N N . MET A 1 210 ? -42.5 18.734 7.219 1 96.38 210 MET A N 1
ATOM 1541 C CA . MET A 1 210 ? -43.844 18.375 6.754 1 96.38 210 MET A CA 1
ATOM 1542 C C . MET A 1 210 ? -44.5 17.375 7.711 1 96.38 210 MET A C 1
ATOM 1544 O O . MET A 1 210 ? -45.688 17.484 7.996 1 96.38 210 MET A O 1
ATOM 1548 N N . ALA A 1 211 ? -43.75 16.406 8.133 1 97.44 211 ALA A N 1
ATOM 1549 C CA . ALA A 1 211 ? -44.25 15.461 9.109 1 97.44 211 ALA A CA 1
ATOM 1550 C C . ALA A 1 211 ? -44.75 16.172 10.375 1 97.44 211 ALA A C 1
ATOM 1552 O O . ALA A 1 211 ? -45.844 15.906 10.859 1 97.44 211 ALA A O 1
ATOM 1553 N N . VAL A 1 212 ? -43.969 17.047 10.836 1 96.69 212 VAL A N 1
ATOM 1554 C CA . VAL A 1 212 ? -44.344 17.812 12.031 1 96.69 212 VAL A CA 1
ATOM 1555 C C . VAL A 1 212 ? -45.594 18.609 11.766 1 96.69 212 VAL A C 1
ATOM 1557 O O . VAL A 1 212 ? -46.531 18.609 12.586 1 96.69 212 VAL A O 1
ATOM 1560 N N . ALA A 1 213 ? -45.688 19.234 10.664 1 95.88 213 ALA A N 1
ATOM 1561 C CA . ALA A 1 213 ? -46.844 20.031 10.297 1 95.88 213 ALA A CA 1
ATOM 1562 C C . ALA A 1 213 ? -48.094 19.172 10.195 1 95.88 213 ALA A C 1
ATOM 1564 O O . ALA A 1 213 ? -49.188 19.625 10.523 1 95.88 213 ALA A O 1
ATOM 1565 N N . ASP A 1 214 ? -47.906 17.969 9.773 1 96.69 214 ASP A N 1
ATOM 1566 C CA . ASP A 1 214 ? -49.031 17.062 9.57 1 96.69 214 ASP A CA 1
ATOM 1567 C C . ASP A 1 214 ? -49.344 16.312 10.859 1 96.69 214 ASP A C 1
ATOM 1569 O O . ASP A 1 214 ? -50.219 15.438 10.875 1 96.69 214 ASP A O 1
ATOM 1573 N N . GLY A 1 215 ? -48.625 16.516 11.875 1 95.81 215 GLY A N 1
ATOM 1574 C CA . GLY A 1 215 ? -48.906 15.906 13.164 1 95.81 215 GLY A CA 1
ATOM 1575 C C . GLY A 1 215 ? -48.344 14.516 13.312 1 95.81 215 GLY A C 1
ATOM 1576 O O . GLY A 1 215 ? -48.75 13.75 14.188 1 95.81 215 GLY A O 1
ATOM 1577 N N . VAL A 1 216 ? -47.5 14.133 12.453 1 96.31 216 VAL A N 1
ATOM 1578 C CA . VAL A 1 216 ? -46.781 12.867 12.578 1 96.31 216 VAL A CA 1
ATOM 1579 C C . VAL A 1 216 ? -45.531 13.055 13.445 1 96.31 216 VAL A C 1
ATOM 1581 O O . VAL A 1 216 ? -44.656 13.859 13.117 1 96.31 216 VAL A O 1
ATOM 1584 N N . PRO A 1 217 ? -45.438 12.367 14.531 1 95.81 217 PRO A N 1
ATOM 1585 C CA . PRO A 1 217 ? -44.281 12.555 15.398 1 95.81 217 PRO A CA 1
ATOM 1586 C C . PRO A 1 217 ? -42.969 12.188 14.711 1 95.81 217 PRO A C 1
ATOM 1588 O O . PRO A 1 217 ? -42.906 11.227 13.938 1 95.81 217 PRO A O 1
ATOM 1591 N N . VAL A 1 218 ? -41.969 12.953 15 1 98.12 218 VAL A N 1
ATOM 1592 C CA . VAL A 1 218 ? -40.625 12.695 14.508 1 98.12 218 VAL A CA 1
ATOM 1593 C C . VAL A 1 218 ? -39.688 12.359 15.68 1 98.12 218 VAL A C 1
ATOM 1595 O O . VAL A 1 218 ? -39.625 13.102 16.656 1 98.12 218 VAL A O 1
ATOM 1598 N N . VAL A 1 219 ? -39.031 11.211 15.586 1 97.56 219 VAL A N 1
ATOM 1599 C CA . VAL A 1 219 ? -38.125 10.797 16.656 1 97.56 219 VAL A CA 1
ATOM 1600 C C . VAL A 1 219 ? -36.688 10.672 16.094 1 97.56 219 VAL A C 1
ATOM 1602 O O . VAL A 1 219 ? -36.5 10.375 14.914 1 97.56 219 VAL A O 1
ATOM 1605 N N . ALA A 1 220 ? -35.75 11.008 16.953 1 97.69 220 ALA A N 1
ATOM 1606 C CA . ALA A 1 220 ? -34.344 10.852 16.609 1 97.69 220 ALA A CA 1
ATOM 1607 C C . ALA A 1 220 ? -33.688 9.672 17.359 1 97.69 220 ALA A C 1
ATOM 1609 O O . ALA A 1 220 ? -33.781 9.602 18.578 1 97.69 220 ALA A O 1
ATOM 1610 N N . HIS A 1 221 ? -33.25 8.734 16.609 1 97.75 221 HIS A N 1
ATOM 1611 C CA . HIS A 1 221 ? -32.406 7.684 17.172 1 97.75 221 HIS A CA 1
ATOM 1612 C C . HIS A 1 221 ? -30.922 8.039 17.062 1 97.75 221 HIS A C 1
ATOM 1614 O O . HIS A 1 221 ? -30.297 7.801 16.016 1 97.75 221 HIS A O 1
ATOM 1620 N N . CYS A 1 222 ? -30.359 8.578 18.141 1 97.88 222 CYS A N 1
ATOM 1621 C CA . CYS A 1 222 ? -28.984 9.07 18.156 1 97.88 222 CYS A CA 1
ATOM 1622 C C . CYS A 1 222 ? -28 7.965 18.531 1 97.88 222 CYS A C 1
ATOM 1624 O O . CYS A 1 222 ? -28.062 7.43 19.641 1 97.88 222 CYS A O 1
ATOM 1626 N N . ILE A 1 223 ? -27.125 7.637 17.625 1 97.62 223 ILE A N 1
ATOM 1627 C CA . ILE A 1 223 ? -26.172 6.566 17.906 1 97.62 223 ILE A CA 1
ATOM 1628 C C . ILE A 1 223 ? -24.844 7.16 18.328 1 97.62 223 ILE A C 1
ATOM 1630 O O . ILE A 1 223 ? -24.578 8.352 18.109 1 97.62 223 ILE A O 1
ATOM 1634 N N . ALA A 1 224 ? -23.969 6.359 18.906 1 95.44 224 ALA A N 1
ATOM 1635 C CA . ALA A 1 224 ? -22.703 6.812 19.484 1 95.44 224 ALA A CA 1
ATOM 1636 C C . ALA A 1 224 ? -21.578 6.691 18.469 1 95.44 224 ALA A C 1
ATOM 1638 O O . ALA A 1 224 ? -20.594 7.434 18.531 1 95.44 224 ALA A O 1
ATOM 1639 N N . ASP A 1 225 ? -21.688 5.797 17.484 1 96.19 225 ASP A N 1
ATOM 1640 C CA . ASP A 1 225 ? -20.578 5.465 16.578 1 96.19 225 ASP A CA 1
ATOM 1641 C C . ASP A 1 225 ? -20.719 6.199 15.25 1 96.19 225 ASP A C 1
ATOM 1643 O O . ASP A 1 225 ? -21.453 5.75 14.359 1 96.19 225 ASP A O 1
ATOM 1647 N N . PRO A 1 226 ? -19.938 7.211 15 1 96.62 226 PRO A N 1
ATOM 1648 C CA . PRO A 1 226 ? -20.078 7.992 13.766 1 96.62 226 PRO A CA 1
ATOM 1649 C C . PRO A 1 226 ? -19.625 7.219 12.523 1 96.62 226 PRO A C 1
ATOM 1651 O O . PRO A 1 226 ? -20 7.566 11.406 1 96.62 226 PRO A O 1
ATOM 1654 N N . VAL A 1 227 ? -18.844 6.184 12.719 1 96.94 227 VAL A N 1
ATOM 1655 C CA . VAL A 1 227 ? -18.312 5.402 11.602 1 96.94 227 VAL A CA 1
ATOM 1656 C C . VAL A 1 227 ? -19.469 4.754 10.836 1 96.94 227 VAL A C 1
ATOM 1658 O O . VAL A 1 227 ? -19.406 4.605 9.617 1 96.94 227 VAL A O 1
ATOM 1661 N N . GLN A 1 228 ? -20.578 4.414 11.477 1 97.62 228 GLN A N 1
ATOM 1662 C CA . GLN A 1 228 ? -21.719 3.709 10.891 1 97.62 228 GLN A CA 1
ATOM 1663 C C . GLN A 1 228 ? -22.438 4.59 9.883 1 97.62 228 GLN A C 1
ATOM 1665 O O . GLN A 1 228 ? -23.219 4.09 9.062 1 97.62 228 GLN A O 1
ATOM 1670 N N . VAL A 1 229 ? -22.219 5.941 9.992 1 96.88 229 VAL A N 1
ATOM 1671 C CA . VAL A 1 229 ? -23 6.828 9.125 1 96.88 229 VAL A CA 1
ATOM 1672 C C . VAL A 1 229 ? -22.047 7.676 8.281 1 96.88 229 VAL A C 1
ATOM 1674 O O . VAL A 1 229 ? -22.469 8.648 7.652 1 96.88 229 VAL A O 1
ATOM 1677 N N . ALA A 1 230 ? -20.734 7.312 8.344 1 96.31 230 ALA A N 1
ATOM 1678 C CA . ALA A 1 230 ? -19.734 8.031 7.543 1 96.31 230 ALA A CA 1
ATOM 1679 C C . ALA A 1 230 ? -19.859 7.664 6.066 1 96.31 230 ALA A C 1
ATOM 1681 O O . ALA A 1 230 ? -19.891 6.48 5.715 1 96.31 230 ALA A O 1
ATOM 1682 N N . GLY A 1 231 ? -19.953 8.656 5.223 1 95.31 231 GLY A N 1
ATOM 1683 C CA . GLY A 1 231 ? -19.984 8.438 3.785 1 95.31 231 GLY A CA 1
ATOM 1684 C C . GLY A 1 231 ? -18.625 8.578 3.129 1 95.31 231 GLY A C 1
ATOM 1685 O O . GLY A 1 231 ? -17.688 9.062 3.746 1 95.31 231 GLY A O 1
ATOM 1686 N N . VAL A 1 232 ? -18.531 8.086 1.902 1 96.75 232 VAL A N 1
ATOM 1687 C CA . VAL A 1 232 ? -17.312 8.172 1.12 1 96.75 232 VAL A CA 1
ATOM 1688 C C . VAL A 1 232 ? -17.5 9.164 -0.031 1 96.75 232 VAL A C 1
ATOM 1690 O O . VAL A 1 232 ? -18.328 8.945 -0.912 1 96.75 232 VAL A O 1
ATOM 1693 N N . ASN A 1 233 ? -16.719 10.227 -0.037 1 94.25 233 ASN A N 1
ATOM 1694 C CA . ASN A 1 233 ? -16.781 11.203 -1.115 1 94.25 233 ASN A CA 1
ATOM 1695 C C . ASN A 1 233 ? -15.406 11.508 -1.689 1 94.25 233 ASN A C 1
ATOM 1697 O O . ASN A 1 233 ? -15.266 12.336 -2.588 1 94.25 233 ASN A O 1
ATOM 1701 N N . SER A 1 234 ? -14.406 10.883 -1.166 1 96.25 234 SER A N 1
ATOM 1702 C CA . SER A 1 234 ? -13.031 11.047 -1.62 1 96.25 234 SER A CA 1
ATOM 1703 C C . SER A 1 234 ? -12.203 9.797 -1.331 1 96.25 234 SER A C 1
ATOM 1705 O O . SER A 1 234 ? -12.594 8.961 -0.511 1 96.25 234 SER A O 1
ATOM 1707 N N . PRO A 1 235 ? -11.031 9.695 -2.008 1 97.5 235 PRO A N 1
ATOM 1708 C CA . PRO A 1 235 ? -10.141 8.578 -1.691 1 97.5 235 PRO A CA 1
ATOM 1709 C C . PRO A 1 235 ? -9.68 8.586 -0.237 1 97.5 235 PRO A C 1
ATOM 1711 O O . PRO A 1 235 ? -9.492 7.523 0.362 1 97.5 235 PRO A O 1
ATOM 1714 N N . LEU A 1 236 ? -9.523 9.758 0.338 1 97.31 236 LEU A N 1
ATOM 1715 C CA . LEU A 1 236 ? -9.125 9.883 1.736 1 97.31 236 LEU A CA 1
ATOM 1716 C C . LEU A 1 236 ? -10.18 9.266 2.656 1 97.31 236 LEU A C 1
ATOM 1718 O O . LEU A 1 236 ? -9.844 8.484 3.547 1 97.31 236 LEU A O 1
ATOM 1722 N N . GLN A 1 237 ? -11.398 9.617 2.426 1 96.81 237 GLN A N 1
ATOM 1723 C CA . GLN A 1 237 ? -12.484 9.078 3.234 1 96.81 237 GLN A CA 1
ATOM 1724 C C . GLN A 1 237 ? -12.625 7.574 3.045 1 96.81 237 GLN A C 1
ATOM 1726 O O . GLN A 1 237 ? -12.922 6.848 3.996 1 96.81 237 GLN A O 1
ATOM 1731 N N . LEU A 1 238 ? -12.438 7.121 1.798 1 98.19 238 LEU A N 1
ATOM 1732 C CA . LEU A 1 238 ? -12.469 5.688 1.521 1 98.19 238 LEU A CA 1
ATOM 1733 C C . LEU A 1 238 ? -11.422 4.949 2.346 1 98.19 238 LEU A C 1
ATOM 1735 O O . LEU A 1 238 ? -11.727 3.924 2.965 1 98.19 238 LEU A O 1
ATOM 1739 N N . ALA A 1 239 ? -10.227 5.438 2.371 1 98.19 239 ALA A N 1
ATOM 1740 C CA . ALA A 1 239 ? -9.141 4.82 3.123 1 98.19 239 ALA A CA 1
ATOM 1741 C C . ALA A 1 239 ? -9.445 4.812 4.617 1 98.19 239 ALA A C 1
ATOM 1743 O O . ALA A 1 239 ? -9.125 3.846 5.316 1 98.19 239 ALA A O 1
ATOM 1744 N N . GLU A 1 240 ? -10.008 5.879 5.105 1 97.56 240 GLU A N 1
ATOM 1745 C CA . GLU A 1 240 ? -10.375 5.965 6.516 1 97.56 240 GLU A CA 1
ATOM 1746 C C . GLU A 1 240 ? -11.383 4.883 6.891 1 97.56 240 GLU A C 1
ATOM 1748 O O . GLU A 1 240 ? -11.227 4.207 7.91 1 97.56 240 GLU A O 1
ATOM 1753 N N . LEU A 1 241 ? -12.406 4.734 6.074 1 98.25 241 LEU A N 1
ATOM 1754 C CA . LEU A 1 241 ? -13.422 3.725 6.348 1 98.25 241 LEU A CA 1
ATOM 1755 C C . LEU A 1 241 ? -12.852 2.32 6.188 1 98.25 241 LEU A C 1
ATOM 1757 O O . LEU A 1 241 ? -13.25 1.397 6.898 1 98.25 241 LEU A O 1
ATOM 1761 N N . GLU A 1 242 ? -11.914 2.158 5.227 1 98.44 242 GLU A N 1
ATOM 1762 C CA . GLU A 1 242 ? -11.227 0.881 5.074 1 98.44 242 GLU A CA 1
ATOM 1763 C C . GLU A 1 242 ? -10.547 0.464 6.375 1 98.44 242 GLU A C 1
ATOM 1765 O O . GLU A 1 242 ? -10.711 -0.668 6.832 1 98.44 242 GLU A O 1
ATOM 1770 N N . ARG A 1 243 ? -9.859 1.351 6.953 1 97.94 243 ARG A N 1
ATOM 1771 C CA . ARG A 1 243 ? -9.133 1.043 8.18 1 97.94 243 ARG A CA 1
ATOM 1772 C C . ARG A 1 243 ? -10.094 0.769 9.328 1 97.94 243 ARG A C 1
ATOM 1774 O O . ARG A 1 243 ? -9.852 -0.123 10.148 1 97.94 243 ARG A O 1
ATOM 1781 N N . ALA A 1 244 ? -11.156 1.548 9.414 1 98.06 244 ALA A N 1
ATOM 1782 C CA . ALA A 1 244 ? -12.156 1.304 10.445 1 98.06 244 ALA A CA 1
ATOM 1783 C C . ALA A 1 244 ? -12.766 -0.09 10.305 1 98.06 244 ALA A C 1
ATOM 1785 O O . ALA A 1 244 ? -12.914 -0.812 11.289 1 98.06 244 ALA A O 1
ATOM 1786 N N . HIS A 1 245 ? -13.094 -0.431 9.109 1 98.5 245 HIS A N 1
ATOM 1787 C CA . HIS A 1 245 ? -13.68 -1.735 8.82 1 98.5 245 HIS A CA 1
ATOM 1788 C C . HIS A 1 245 ? -12.727 -2.863 9.188 1 98.5 245 HIS A C 1
ATOM 1790 O O . HIS A 1 245 ? -13.117 -3.83 9.844 1 98.5 245 HIS A O 1
ATOM 1796 N N . GLN A 1 246 ? -11.469 -2.756 8.797 1 98.5 246 GLN A N 1
ATOM 1797 C CA . GLN A 1 246 ? -10.469 -3.775 9.102 1 98.5 246 GLN A CA 1
ATOM 1798 C C . GLN A 1 246 ? -10.258 -3.906 10.609 1 98.5 246 GLN A C 1
ATOM 1800 O O . GLN A 1 246 ? -10.094 -5.012 11.125 1 98.5 246 GLN A O 1
ATOM 1805 N N . GLY A 1 247 ? -10.211 -2.773 11.297 1 98.25 247 GLY A N 1
ATOM 1806 C CA . GLY A 1 247 ? -10.109 -2.811 12.75 1 98.25 247 GLY A CA 1
ATOM 1807 C C . GLY A 1 247 ? -11.242 -3.58 13.406 1 98.25 247 GLY A C 1
ATOM 1808 O O . GLY A 1 247 ? -11.016 -4.344 14.344 1 98.25 247 GLY A O 1
ATOM 1809 N N . ALA A 1 248 ? -12.461 -3.34 12.938 1 97.88 248 ALA A N 1
ATOM 1810 C CA . ALA A 1 248 ? -13.625 -4.043 13.469 1 97.88 248 ALA A CA 1
ATOM 1811 C C . ALA A 1 248 ? -13.516 -5.547 13.219 1 97.88 248 ALA A C 1
ATOM 1813 O O . ALA A 1 248 ? -13.844 -6.348 14.094 1 97.88 248 ALA A O 1
ATOM 1814 N N . GLN A 1 249 ? -13.078 -5.91 12.047 1 98.12 249 GLN A N 1
ATOM 1815 C CA . GLN A 1 249 ? -12.891 -7.32 11.727 1 98.12 249 GLN A CA 1
ATOM 1816 C C . GLN A 1 249 ? -11.859 -7.961 12.656 1 98.12 249 GLN A C 1
ATOM 1818 O O . GLN A 1 249 ? -12.078 -9.062 13.164 1 98.12 249 GLN A O 1
ATOM 1823 N N . ALA A 1 250 ? -10.75 -7.312 12.852 1 98.62 250 ALA A N 1
ATOM 1824 C CA . ALA A 1 250 ? -9.703 -7.805 13.742 1 98.62 250 ALA A CA 1
ATOM 1825 C C . ALA A 1 250 ? -10.234 -7.996 15.156 1 98.62 250 ALA A C 1
ATOM 1827 O O . ALA A 1 250 ? -9.977 -9.023 15.789 1 98.62 250 ALA A O 1
ATOM 1828 N N . ARG A 1 251 ? -10.938 -7.004 15.641 1 98.25 251 ARG A N 1
ATOM 1829 C CA . ARG A 1 251 ? -11.508 -7.066 16.984 1 98.25 251 ARG A CA 1
ATOM 1830 C C . ARG A 1 251 ? -12.414 -8.281 17.141 1 98.25 251 ARG A C 1
ATOM 1832 O O . ARG A 1 251 ? -12.312 -9.016 18.125 1 98.25 251 ARG A O 1
ATOM 1839 N N . THR A 1 252 ? -13.258 -8.5 16.156 1 97.75 252 THR A N 1
ATOM 1840 C CA . THR A 1 252 ? -14.188 -9.625 16.188 1 97.75 252 THR A CA 1
ATOM 1841 C C . THR A 1 252 ? -13.422 -10.945 16.266 1 97.75 252 THR A C 1
ATOM 1843 O O . THR A 1 252 ? -13.789 -11.828 17.047 1 97.75 252 THR A O 1
ATOM 1846 N N . LEU A 1 253 ? -12.422 -11.086 15.5 1 98.31 253 LEU A N 1
ATOM 1847 C CA . LEU A 1 253 ? -11.609 -12.297 15.5 1 98.31 253 LEU A CA 1
ATOM 1848 C C . LEU A 1 253 ? -10.961 -12.516 16.859 1 98.31 253 LEU A C 1
ATOM 1850 O O . LEU A 1 253 ? -10.945 -13.641 17.375 1 98.31 253 LEU A O 1
ATOM 1854 N N . MET A 1 254 ? -10.43 -11.438 17.422 1 98.56 254 MET A N 1
ATOM 1855 C CA . MET A 1 254 ? -9.773 -11.539 18.719 1 98.56 254 MET A CA 1
ATOM 1856 C C . MET A 1 254 ? -10.773 -11.891 19.812 1 98.56 254 MET A C 1
ATOM 1858 O O . MET A 1 254 ? -10.453 -12.633 20.75 1 98.56 254 MET A O 1
ATOM 1862 N N . GLU A 1 255 ? -11.977 -11.367 19.734 1 98.12 255 GLU A N 1
ATOM 1863 C CA . GLU A 1 255 ? -13.039 -11.711 20.656 1 98.12 255 GLU A CA 1
ATOM 1864 C C . GLU A 1 255 ? -13.414 -13.188 20.547 1 98.12 255 GLU A C 1
ATOM 1866 O O . GLU A 1 255 ? -13.922 -13.773 21.516 1 98.12 255 GLU A O 1
ATOM 1871 N N . GLN A 1 256 ? -13.109 -13.773 19.406 1 97.56 256 GLN A N 1
ATOM 1872 C CA . GLN A 1 256 ? -13.383 -15.195 19.188 1 97.56 256 GLN A CA 1
ATOM 1873 C C . GLN A 1 256 ? -12.188 -16.047 19.594 1 97.56 256 GLN A C 1
ATOM 1875 O O . GLN A 1 256 ? -12.203 -17.266 19.422 1 97.56 256 GLN A O 1
ATOM 1880 N N . GLY A 1 257 ? -11.141 -15.461 20.016 1 98 257 GLY A N 1
ATOM 1881 C CA . GLY A 1 257 ? -10.039 -16.203 20.609 1 98 257 GLY A CA 1
ATOM 1882 C C . GLY A 1 257 ? -8.805 -16.234 19.719 1 98 257 GLY A C 1
ATOM 1883 O O . GLY A 1 257 ? -7.801 -16.859 20.078 1 98 257 GLY A O 1
ATOM 1884 N N . VAL A 1 258 ? -8.828 -15.609 18.656 1 98.56 258 VAL A N 1
ATOM 1885 C CA . VAL A 1 258 ? -7.684 -15.586 17.75 1 98.56 258 VAL A CA 1
ATOM 1886 C C . VAL A 1 258 ? -6.621 -14.625 18.281 1 98.56 258 VAL A C 1
ATOM 1888 O O . VAL A 1 258 ? -6.941 -13.523 18.75 1 98.56 258 VAL A O 1
ATOM 1891 N N . ARG A 1 259 ? -5.387 -15.023 18.266 1 98.69 259 ARG A N 1
ATOM 1892 C CA . ARG A 1 259 ? -4.285 -14.148 18.656 1 98.69 259 ARG A CA 1
ATOM 1893 C C . ARG A 1 259 ? -3.715 -13.422 17.438 1 98.69 259 ARG A C 1
ATOM 1895 O O . ARG A 1 259 ? -3.064 -14.039 16.594 1 98.69 259 ARG A O 1
ATOM 1902 N N . LEU A 1 260 ? -3.986 -12.148 17.328 1 98.69 260 LEU A N 1
ATOM 1903 C CA . LEU A 1 260 ? -3.359 -11.281 16.328 1 98.69 260 LEU A CA 1
ATOM 1904 C C . LEU A 1 260 ? -2.176 -10.531 16.938 1 98.69 260 LEU A C 1
ATOM 1906 O O . LEU A 1 260 ? -2.314 -9.875 17.969 1 98.69 260 LEU A O 1
ATOM 1910 N N . ALA A 1 261 ? -1.046 -10.602 16.266 1 98.62 261 ALA A N 1
ATOM 1911 C CA . ALA A 1 261 ? 0.131 -9.914 16.781 1 98.62 261 ALA A CA 1
ATOM 1912 C C . ALA A 1 261 ? -0.062 -8.398 16.781 1 98.62 261 ALA A C 1
ATOM 1914 O O . ALA A 1 261 ? 0.44 -7.699 17.656 1 98.62 261 ALA A O 1
ATOM 1915 N N . ASP A 1 262 ? -0.699 -7.871 15.828 1 98.44 262 ASP A N 1
ATOM 1916 C CA . ASP A 1 262 ? -1.019 -6.453 15.695 1 98.44 262 ASP A CA 1
ATOM 1917 C C . ASP A 1 262 ? -2.314 -6.25 14.914 1 98.44 262 ASP A C 1
ATOM 1919 O O . ASP A 1 262 ? -2.314 -6.301 13.68 1 98.44 262 ASP A O 1
ATOM 1923 N N . PRO A 1 263 ? -3.383 -5.934 15.594 1 98.25 263 PRO A N 1
ATOM 1924 C CA . PRO A 1 263 ? -4.668 -5.789 14.906 1 98.25 263 PRO A CA 1
ATOM 1925 C C . PRO A 1 263 ? -4.668 -4.656 13.883 1 98.25 263 PRO A C 1
ATOM 1927 O O . PRO A 1 263 ? -5.512 -4.633 12.984 1 98.25 263 PRO A O 1
ATOM 1930 N N . ALA A 1 264 ? -3.711 -3.684 13.969 1 97.5 264 ALA A N 1
ATOM 1931 C CA . ALA A 1 264 ? -3.641 -2.551 13.047 1 97.5 264 ALA A CA 1
ATOM 1932 C C . ALA A 1 264 ? -3.018 -2.963 11.719 1 97.5 264 ALA A C 1
ATOM 1934 O O . ALA A 1 264 ? -3.117 -2.236 10.727 1 97.5 264 ALA A O 1
ATOM 1935 N N . ARG A 1 265 ? -2.285 -4.125 11.742 1 97.62 265 ARG A N 1
ATOM 1936 C CA . ARG A 1 265 ? -1.652 -4.613 10.523 1 97.62 265 ARG A CA 1
ATOM 1937 C C . ARG A 1 265 ? -2.234 -5.961 10.102 1 97.62 265 ARG A C 1
ATOM 1939 O O . ARG A 1 265 ? -1.498 -6.934 9.938 1 97.62 265 ARG A O 1
ATOM 1946 N N . PHE A 1 266 ? -3.465 -5.961 9.961 1 98.19 266 PHE A N 1
ATOM 1947 C CA . PHE A 1 266 ? -4.301 -7.09 9.57 1 98.19 266 PHE A CA 1
ATOM 1948 C C . PHE A 1 266 ? -5.355 -6.656 8.555 1 98.19 266 PHE A C 1
ATOM 1950 O O . PHE A 1 266 ? -5.941 -5.582 8.688 1 98.19 266 PHE A O 1
ATOM 1957 N N . ASP A 1 267 ? -5.57 -7.469 7.492 1 98.69 267 ASP A N 1
ATOM 1958 C CA . ASP A 1 267 ? -6.613 -7.16 6.516 1 98.69 267 ASP A CA 1
ATOM 1959 C C . ASP A 1 267 ? -7.402 -8.414 6.145 1 98.69 267 ASP A C 1
ATOM 1961 O O . ASP A 1 267 ? -6.824 -9.477 5.914 1 98.69 267 ASP A O 1
ATOM 1965 N N . LEU A 1 268 ? -8.656 -8.367 6.117 1 98.81 268 LEU A N 1
ATOM 1966 C CA . LEU A 1 268 ? -9.602 -9.375 5.645 1 98.81 268 LEU A CA 1
ATOM 1967 C C . LEU A 1 268 ? -10.539 -8.789 4.59 1 98.81 268 LEU A C 1
ATOM 1969 O O . LEU A 1 268 ? -11.289 -7.852 4.871 1 98.81 268 LEU A O 1
ATOM 1973 N N . ARG A 1 269 ? -10.5 -9.305 3.398 1 98.69 269 ARG A N 1
ATOM 1974 C CA . ARG A 1 269 ? -11.172 -8.664 2.271 1 98.69 269 ARG A CA 1
ATOM 1975 C C . ARG A 1 269 ? -11.938 -9.68 1.436 1 98.69 269 ARG A C 1
ATOM 1977 O O . ARG A 1 269 ? -11.625 -10.875 1.461 1 98.69 269 ARG A O 1
ATOM 1984 N N . ASP A 1 270 ? -12.945 -9.203 0.664 1 98.25 270 ASP A N 1
ATOM 1985 C CA . ASP A 1 270 ? -13.523 -10.008 -0.409 1 98.25 270 ASP A CA 1
ATOM 1986 C C . ASP A 1 270 ? -12.5 -10.273 -1.51 1 98.25 270 ASP A C 1
ATOM 1988 O O . ASP A 1 270 ? -11.516 -9.539 -1.64 1 98.25 270 ASP A O 1
ATOM 1992 N N . ASP A 1 271 ? -12.664 -11.352 -2.195 1 96.94 271 ASP A N 1
ATOM 1993 C CA . ASP A 1 271 ? -11.859 -11.617 -3.385 1 96.94 271 ASP A CA 1
ATOM 1994 C C . ASP A 1 271 ? -12.617 -11.227 -4.652 1 96.94 271 ASP A C 1
ATOM 1996 O O . ASP A 1 271 ? -13.43 -12.008 -5.156 1 96.94 271 ASP A O 1
ATOM 2000 N N . PRO A 1 272 ? -12.367 -10.047 -5.184 1 91.19 272 PRO A N 1
ATOM 2001 C CA . PRO A 1 272 ? -13.141 -9.57 -6.332 1 91.19 272 PRO A CA 1
ATOM 2002 C C . PRO A 1 272 ? -12.992 -10.469 -7.559 1 91.19 272 PRO A C 1
ATOM 2004 O O . PRO A 1 272 ? -13.867 -10.477 -8.43 1 91.19 272 PRO A O 1
ATOM 2007 N N . ARG A 1 273 ? -11.977 -11.289 -7.691 1 90.62 273 ARG A N 1
ATOM 2008 C CA . ARG A 1 273 ? -11.742 -12.148 -8.852 1 90.62 273 ARG A CA 1
ATOM 2009 C C . ARG A 1 273 ? -12.719 -13.32 -8.867 1 90.62 273 ARG A C 1
ATOM 2011 O O . ARG A 1 273 ? -13.133 -13.773 -9.93 1 90.62 273 ARG A O 1
ATOM 2018 N N . THR A 1 274 ? -12.922 -13.75 -7.66 1 92.12 274 THR A N 1
ATOM 2019 C CA . THR A 1 274 ? -13.758 -14.938 -7.555 1 92.12 274 THR A CA 1
ATOM 2020 C C . THR A 1 274 ? -15.18 -14.57 -7.125 1 92.12 274 THR A C 1
ATOM 2022 O O . THR A 1 274 ? -16.094 -15.383 -7.234 1 92.12 274 THR A O 1
ATOM 2025 N N . GLY A 1 275 ? -15.391 -13.422 -6.613 1 90.94 275 GLY A N 1
ATOM 2026 C CA . GLY A 1 275 ? -16.672 -13.008 -6.078 1 90.94 275 GLY A CA 1
ATOM 2027 C C . GLY A 1 275 ? -16.953 -13.555 -4.688 1 90.94 275 GLY A C 1
ATOM 2028 O O . GLY A 1 275 ? -18.031 -13.375 -4.148 1 90.94 275 GLY A O 1
ATOM 2029 N N . ARG A 1 276 ? -15.969 -14.133 -4.113 1 94.75 276 ARG A N 1
ATOM 2030 C CA . ARG A 1 276 ? -16.172 -14.719 -2.795 1 94.75 276 ARG A CA 1
ATOM 2031 C C . ARG A 1 276 ? -16.078 -13.656 -1.703 1 94.75 276 ARG A C 1
ATOM 2033 O O . ARG A 1 276 ? -15.18 -12.82 -1.709 1 94.75 276 ARG A O 1
ATOM 2040 N N . ALA A 1 277 ? -17.031 -13.758 -0.756 1 95.88 277 ALA A N 1
ATOM 2041 C CA . ALA A 1 277 ? -17.062 -12.836 0.376 1 95.88 277 ALA A CA 1
ATOM 2042 C C . ALA A 1 277 ? -15.984 -13.188 1.4 1 95.88 277 ALA A C 1
ATOM 2044 O O . ALA A 1 277 ? -15.633 -14.359 1.568 1 95.88 277 ALA A O 1
ATOM 2045 N N . ALA A 1 278 ? -15.516 -12.156 2.059 1 97.81 278 ALA A N 1
ATOM 2046 C CA . ALA A 1 278 ? -14.508 -12.336 3.1 1 97.81 278 ALA A CA 1
ATOM 2047 C C . ALA A 1 278 ? -15.062 -13.156 4.266 1 97.81 278 ALA A C 1
ATOM 2049 O O . ALA A 1 278 ? -16.078 -12.789 4.863 1 97.81 278 ALA A O 1
ATOM 2050 N N . ARG A 1 279 ? -14.406 -14.227 4.566 1 97.81 279 ARG A N 1
ATOM 2051 C CA . ARG A 1 279 ? -14.703 -15.062 5.727 1 97.81 279 ARG A CA 1
ATOM 2052 C C . ARG A 1 279 ? -13.43 -15.734 6.25 1 97.81 279 ARG A C 1
ATOM 2054 O O . ARG A 1 279 ? -12.742 -16.438 5.508 1 97.81 279 ARG A O 1
ATOM 2061 N N . LEU A 1 280 ? -13.078 -15.422 7.457 1 98.75 280 LEU A N 1
ATOM 2062 C CA . LEU A 1 280 ? -11.961 -16.078 8.141 1 98.75 280 LEU A CA 1
ATOM 2063 C C . LEU A 1 280 ? -12.445 -16.828 9.367 1 98.75 280 LEU A C 1
ATOM 2065 O O . LEU A 1 280 ? -12.82 -16.219 10.375 1 98.75 280 LEU A O 1
ATOM 2069 N N . ALA A 1 281 ? -12.531 -18.141 9.227 1 98.69 281 ALA A N 1
ATOM 2070 C CA . ALA A 1 281 ? -12.906 -19.016 10.328 1 98.69 281 ALA A CA 1
ATOM 2071 C C . ALA A 1 281 ? -11.672 -19.656 10.969 1 98.69 281 ALA A C 1
ATOM 2073 O O . ALA A 1 281 ? -10.875 -20.297 10.289 1 98.69 281 ALA A O 1
ATOM 2074 N N . CYS A 1 282 ? -11.547 -19.469 12.242 1 98.69 282 CYS A N 1
ATOM 2075 C CA . CYS A 1 282 ? -10.359 -19.953 12.938 1 98.69 282 CYS A CA 1
ATOM 2076 C C . CYS A 1 282 ? -10.734 -20.875 14.094 1 98.69 282 CYS A C 1
ATOM 2078 O O . CYS A 1 282 ? -11.719 -20.625 14.797 1 98.69 282 CYS A O 1
ATOM 2080 N N . GLY A 1 283 ? -9.984 -21.938 14.203 1 98.25 283 GLY A N 1
ATOM 2081 C CA . GLY A 1 283 ? -10.117 -22.781 15.383 1 98.25 283 GLY A CA 1
ATOM 2082 C C . GLY A 1 283 ? -9.461 -22.203 16.609 1 98.25 283 GLY A C 1
ATOM 2083 O O . GLY A 1 283 ? -9.039 -21.031 16.609 1 98.25 283 GLY A O 1
ATOM 2084 N N . GLN A 1 284 ? -9.453 -23.031 17.688 1 98.12 284 GLN A N 1
ATOM 2085 C CA . GLN A 1 284 ? -8.875 -22.609 18.969 1 98.12 284 GLN A CA 1
ATOM 2086 C C . GLN A 1 284 ? -7.367 -22.438 18.844 1 98.12 284 GLN A C 1
ATOM 2088 O O . GLN A 1 284 ? -6.688 -23.219 18.188 1 98.12 284 GLN A O 1
ATOM 2093 N N . ASP A 1 285 ? -6.793 -21.312 19.453 1 98.31 285 ASP A N 1
ATOM 2094 C CA . ASP A 1 285 ? -5.363 -21.078 19.656 1 98.31 285 ASP A CA 1
ATOM 2095 C C . ASP A 1 285 ? -4.656 -20.812 18.328 1 98.31 285 ASP A C 1
ATOM 2097 O O . ASP A 1 285 ? -3.521 -21.25 18.125 1 98.31 285 ASP A O 1
ATOM 2101 N N . VAL A 1 286 ? -5.32 -20.281 17.453 1 98.75 286 VAL A N 1
ATOM 2102 C CA . VAL A 1 286 ? -4.711 -19.828 16.203 1 98.75 286 VAL A CA 1
ATOM 2103 C C . VAL A 1 286 ? -3.922 -18.547 16.438 1 98.75 286 VAL A C 1
ATOM 2105 O O . VAL A 1 286 ? -4.391 -17.641 17.141 1 98.75 286 VAL A O 1
ATOM 2108 N N . GLU A 1 287 ? -2.697 -18.5 15.891 1 98.88 287 GLU A N 1
ATOM 2109 C CA . GLU A 1 287 ? -1.839 -17.328 15.984 1 98.88 287 GLU A CA 1
ATOM 2110 C C . GLU A 1 287 ? -1.544 -16.75 14.609 1 98.88 287 GLU A C 1
ATOM 2112 O O . GLU A 1 287 ? -1.093 -17.453 13.711 1 98.88 287 GLU A O 1
ATOM 2117 N N . ILE A 1 288 ? -1.82 -15.469 14.406 1 98.88 288 ILE A N 1
ATOM 2118 C CA . ILE A 1 288 ? -1.57 -14.766 13.156 1 98.88 288 ILE A CA 1
ATOM 2119 C C . ILE A 1 288 ? -0.617 -13.602 13.406 1 98.88 288 ILE A C 1
ATOM 2121 O O . ILE A 1 288 ? -0.906 -12.711 14.211 1 98.88 288 ILE A O 1
ATOM 2125 N N . ASP A 1 289 ? 0.513 -13.555 12.734 1 98.81 289 ASP A N 1
ATOM 2126 C CA . ASP A 1 289 ? 1.521 -12.508 12.891 1 98.81 289 ASP A CA 1
ATOM 2127 C C . ASP A 1 289 ? 1.144 -11.266 12.094 1 98.81 289 ASP A C 1
ATOM 2129 O O . ASP A 1 289 ? 0.027 -11.164 11.578 1 98.81 289 ASP A O 1
ATOM 2133 N N . VAL A 1 290 ? 2.059 -10.258 12.008 1 98.69 290 VAL A N 1
ATOM 2134 C CA . VAL A 1 290 ? 1.761 -8.93 11.484 1 98.69 290 VAL A CA 1
ATOM 2135 C C . VAL A 1 290 ? 1.688 -8.984 9.961 1 98.69 290 VAL A C 1
ATOM 2137 O O . VAL A 1 290 ? 2.34 -9.82 9.328 1 98.69 290 VAL A O 1
ATOM 2140 N N . GLY A 1 291 ? 0.893 -8.109 9.406 1 98.5 291 GLY A N 1
ATOM 2141 C CA . GLY A 1 291 ? 0.934 -7.793 7.988 1 98.5 291 GLY A CA 1
ATOM 2142 C C . GLY A 1 291 ? 0.237 -8.828 7.125 1 98.5 291 GLY A C 1
ATOM 2143 O O . GLY A 1 291 ? 0.413 -8.844 5.906 1 98.5 291 GLY A O 1
ATOM 2144 N N . CYS A 1 292 ? -0.538 -9.664 7.719 1 98.88 292 CYS A N 1
ATOM 2145 C CA . CYS A 1 292 ? -1.204 -10.719 6.957 1 98.88 292 CYS A CA 1
ATOM 2146 C C . CYS A 1 292 ? -2.459 -10.18 6.273 1 98.88 292 CYS A C 1
ATOM 2148 O O . CYS A 1 292 ? -3.135 -9.305 6.809 1 98.88 292 CYS A O 1
ATOM 2150 N N . ILE A 1 293 ? -2.689 -10.664 5.094 1 98.88 293 ILE A N 1
ATOM 2151 C CA . ILE A 1 293 ? -3.869 -10.336 4.305 1 98.88 293 ILE A CA 1
ATOM 2152 C C . ILE A 1 293 ? -4.645 -11.609 3.975 1 98.88 293 ILE A C 1
ATOM 2154 O O . ILE A 1 293 ? -4.074 -12.57 3.449 1 98.88 293 ILE A O 1
ATOM 2158 N N . PHE A 1 294 ? -5.855 -11.688 4.297 1 98.94 294 PHE A N 1
ATOM 2159 C CA . PHE A 1 294 ? -6.75 -12.789 3.965 1 98.94 294 PHE A CA 1
ATOM 2160 C C . PHE A 1 294 ? -7.828 -12.336 2.986 1 98.94 294 PHE A C 1
ATOM 2162 O O . PHE A 1 294 ? -8.422 -11.266 3.16 1 98.94 294 PHE A O 1
ATOM 2169 N N . SER A 1 295 ? -8.086 -13.07 1.978 1 98.75 295 SER A N 1
ATOM 2170 C CA . SER A 1 295 ? -9.086 -12.719 0.971 1 98.75 295 SER A CA 1
ATOM 2171 C C . SER A 1 295 ? -10.016 -13.891 0.677 1 98.75 295 SER A C 1
ATOM 2173 O O . SER A 1 295 ? -9.562 -15.039 0.592 1 98.75 295 SER A O 1
ATOM 2175 N N . GLY A 1 296 ? -11.211 -13.617 0.463 1 98.38 296 GLY A N 1
ATOM 2176 C CA . GLY A 1 296 ? -12.195 -14.656 0.197 1 98.38 296 GLY A CA 1
ATOM 2177 C C . GLY A 1 296 ? -12.445 -15.555 1.392 1 98.38 296 GLY A C 1
ATOM 2178 O O . GLY A 1 296 ? -12.602 -15.078 2.516 1 98.38 296 GLY A O 1
ATOM 2179 N N . HIS A 1 297 ? -12.57 -16.844 1.141 1 98.38 297 HIS A N 1
ATOM 2180 C CA . HIS A 1 297 ? -12.891 -17.828 2.18 1 98.38 297 HIS A CA 1
ATOM 2181 C C . HIS A 1 297 ? -11.633 -18.547 2.656 1 98.38 297 HIS A C 1
ATOM 2183 O O . HIS A 1 297 ? -10.984 -19.25 1.878 1 98.38 297 HIS A O 1
ATOM 2189 N N . VAL A 1 298 ? -11.289 -18.312 3.896 1 98.88 298 VAL A N 1
ATOM 2190 C CA . VAL A 1 298 ? -10.109 -18.953 4.48 1 98.88 298 VAL A CA 1
ATOM 2191 C C . VAL A 1 298 ? -10.492 -19.625 5.805 1 98.88 298 VAL A C 1
ATOM 2193 O O . VAL A 1 298 ? -11.195 -19.031 6.625 1 98.88 298 VAL A O 1
ATOM 2196 N N . GLU A 1 299 ? -10.117 -20.812 5.961 1 98.88 299 GLU A N 1
ATOM 2197 C CA . GLU A 1 299 ? -10.289 -21.547 7.207 1 98.88 299 GLU A CA 1
ATOM 2198 C C . GLU A 1 299 ? -8.945 -21.953 7.797 1 98.88 299 GLU A C 1
ATOM 2200 O O . GLU A 1 299 ? -8.078 -22.453 7.078 1 98.88 299 GLU A O 1
ATOM 2205 N N . ILE A 1 300 ? -8.773 -21.719 9.086 1 98.94 300 ILE A N 1
ATOM 2206 C CA . ILE A 1 300 ? -7.539 -22.078 9.773 1 98.94 300 ILE A CA 1
ATOM 2207 C C . ILE A 1 300 ? -7.852 -22.969 10.977 1 98.94 300 ILE A C 1
ATOM 2209 O O . ILE A 1 300 ? -8.609 -22.578 11.867 1 98.94 300 ILE A O 1
ATOM 2213 N N . GLY A 1 301 ? -7.273 -24.109 10.953 1 98.81 301 GLY A N 1
ATOM 2214 C CA . GLY A 1 301 ? -7.539 -25.094 11.992 1 98.81 301 GLY A CA 1
ATOM 2215 C C . GLY A 1 301 ? -6.84 -24.781 13.305 1 98.81 301 GLY A C 1
ATOM 2216 O O . GLY A 1 301 ? -5.957 -23.922 13.352 1 98.81 301 GLY A O 1
ATOM 2217 N N . GLU A 1 302 ? -7.242 -25.547 14.328 1 98.56 302 GLU A N 1
ATOM 2218 C CA . GLU A 1 302 ? -6.781 -25.344 15.695 1 98.56 302 GLU A CA 1
ATOM 2219 C C . GLU A 1 302 ? -5.258 -25.422 15.781 1 98.56 302 GLU A C 1
ATOM 2221 O O . GLU A 1 302 ? -4.641 -26.297 15.18 1 98.56 302 GLU A O 1
ATOM 2226 N N . GLY A 1 303 ? -4.719 -24.516 16.453 1 98.62 303 GLY A N 1
ATOM 2227 C CA . GLY A 1 303 ? -3.301 -24.547 16.781 1 98.62 303 GLY A CA 1
ATOM 2228 C C . GLY A 1 303 ? -2.418 -24.141 15.617 1 98.62 303 GLY A C 1
ATOM 2229 O O . GLY A 1 303 ? -1.19 -24.141 15.734 1 98.62 303 GLY A O 1
ATOM 2230 N N . ALA A 1 304 ? -2.943 -23.812 14.5 1 98.81 304 ALA A N 1
ATOM 2231 C CA . ALA A 1 304 ? -2.162 -23.391 13.344 1 98.81 304 ALA A CA 1
ATOM 2232 C C . ALA A 1 304 ? -1.533 -22.016 13.578 1 98.81 304 ALA A C 1
ATOM 2234 O O . ALA A 1 304 ? -2.049 -21.219 14.359 1 98.81 304 ALA A O 1
ATOM 2235 N N . ARG A 1 305 ? -0.4 -21.766 12.914 1 98.94 305 ARG A N 1
ATOM 2236 C CA . ARG A 1 305 ? 0.347 -20.516 13.047 1 98.94 305 ARG A CA 1
ATOM 2237 C C . ARG A 1 305 ? 0.631 -19.906 11.68 1 98.94 305 ARG A C 1
ATOM 2239 O O . ARG A 1 305 ? 1.178 -20.562 10.797 1 98.94 305 ARG A O 1
ATOM 2246 N N . ILE A 1 306 ? 0.263 -18.672 11.531 1 98.94 306 ILE A N 1
ATOM 2247 C CA . ILE A 1 306 ? 0.5 -17.938 10.289 1 98.94 306 ILE A CA 1
ATOM 2248 C C . ILE A 1 306 ? 1.59 -16.891 10.516 1 98.94 306 ILE A C 1
ATOM 2250 O O . ILE A 1 306 ? 1.41 -15.945 11.297 1 98.94 306 ILE A O 1
ATOM 2254 N N . GLY A 1 307 ? 2.697 -17.047 9.797 1 98.88 307 GLY A N 1
ATOM 2255 C CA . GLY A 1 307 ? 3.83 -16.141 9.93 1 98.88 307 GLY A CA 1
ATOM 2256 C C . GLY A 1 307 ? 3.582 -14.773 9.32 1 98.88 307 GLY A C 1
ATOM 2257 O O . GLY A 1 307 ? 2.547 -14.547 8.688 1 98.88 307 GLY A O 1
ATOM 2258 N N . ALA A 1 308 ? 4.539 -13.852 9.523 1 98.81 308 ALA A N 1
ATOM 2259 C CA . ALA A 1 308 ? 4.391 -12.453 9.156 1 98.81 308 ALA A CA 1
ATOM 2260 C C . ALA A 1 308 ? 4.293 -12.289 7.641 1 98.81 308 ALA A C 1
ATOM 2262 O O . ALA A 1 308 ? 4.961 -13.008 6.891 1 98.81 308 ALA A O 1
ATOM 2263 N N . TYR A 1 309 ? 3.383 -11.312 7.199 1 98.62 309 TYR A N 1
ATOM 2264 C CA . TYR A 1 309 ? 3.299 -10.812 5.832 1 98.62 309 TYR A CA 1
ATOM 2265 C C . TYR A 1 309 ? 2.877 -11.914 4.871 1 98.62 309 TYR A C 1
ATOM 2267 O O . TYR A 1 309 ? 3.328 -11.953 3.725 1 98.62 309 TYR A O 1
ATOM 2275 N N . CYS A 1 310 ? 2.113 -12.867 5.344 1 98.88 310 CYS A N 1
ATOM 2276 C CA . CYS A 1 310 ? 1.507 -13.852 4.453 1 98.88 310 CYS A CA 1
ATOM 2277 C C . CYS A 1 310 ? 0.272 -13.281 3.768 1 98.88 310 CYS A C 1
ATOM 2279 O O . CYS A 1 310 ? -0.443 -12.461 4.348 1 98.88 310 CYS A O 1
ATOM 2281 N N . SER A 1 311 ? 0.088 -13.633 2.564 1 98.81 311 SER A N 1
ATOM 2282 C CA . SER A 1 311 ? -1.145 -13.391 1.823 1 98.81 311 SER A CA 1
ATOM 2283 C C . SER A 1 311 ? -1.855 -14.695 1.493 1 98.81 311 SER A C 1
ATOM 2285 O O . SER A 1 311 ? -1.317 -15.539 0.769 1 98.81 311 SER A O 1
ATOM 2287 N N . ILE A 1 312 ? -3.031 -14.922 1.993 1 98.94 312 ILE A N 1
ATOM 2288 C CA . ILE A 1 312 ? -3.738 -16.188 1.867 1 98.94 312 ILE A CA 1
ATOM 2289 C C . ILE A 1 312 ? -5.145 -15.945 1.326 1 98.94 312 ILE A C 1
ATOM 2291 O O . ILE A 1 312 ? -5.938 -15.227 1.938 1 98.94 312 ILE A O 1
ATOM 2295 N N . ALA A 1 313 ? -5.438 -16.516 0.203 1 98.88 313 ALA A N 1
ATOM 2296 C CA . ALA A 1 313 ? -6.75 -16.344 -0.414 1 98.88 313 ALA A CA 1
ATOM 2297 C C . ALA A 1 313 ? -7.387 -17.688 -0.735 1 98.88 313 ALA A C 1
ATOM 2299 O O . ALA A 1 313 ? -6.754 -18.547 -1.344 1 98.88 313 ALA A O 1
ATOM 2300 N N . ASN A 1 314 ? -8.594 -17.922 -0.33 1 98.81 314 ASN A N 1
ATOM 2301 C CA . ASN A 1 314 ? -9.398 -19.094 -0.669 1 98.81 314 ASN A CA 1
ATOM 2302 C C . ASN A 1 314 ? -8.641 -20.391 -0.396 1 98.81 314 ASN A C 1
ATOM 2304 O O . ASN A 1 314 ? -8.391 -21.172 -1.314 1 98.81 314 ASN A O 1
ATOM 2308 N N . ALA A 1 315 ? -8.43 -20.656 0.822 1 98.94 315 ALA A N 1
ATOM 2309 C CA . ALA A 1 315 ? -7.602 -21.797 1.221 1 98.94 315 ALA A CA 1
ATOM 2310 C C . ALA A 1 315 ? -8.078 -22.375 2.549 1 98.94 315 ALA A C 1
ATOM 2312 O O . ALA A 1 315 ? -8.703 -21.672 3.352 1 98.94 315 ALA A O 1
ATOM 2313 N N . THR A 1 316 ? -7.824 -23.578 2.746 1 98.94 316 THR A N 1
ATOM 2314 C CA . THR A 1 316 ? -8.031 -24.281 4.012 1 98.94 316 THR A CA 1
ATOM 2315 C C . THR A 1 316 ? -6.699 -24.719 4.609 1 98.94 316 THR A C 1
ATOM 2317 O O . THR A 1 316 ? -5.957 -25.484 3.984 1 98.94 316 THR A O 1
ATOM 2320 N N . ILE A 1 317 ? -6.387 -24.219 5.766 1 98.94 317 ILE A N 1
ATOM 2321 C CA . ILE A 1 317 ? -5.184 -24.562 6.516 1 98.94 317 ILE A CA 1
ATOM 2322 C C . ILE A 1 317 ? -5.551 -25.422 7.715 1 98.94 317 ILE A C 1
ATOM 2324 O O . ILE A 1 317 ? -6.238 -24.969 8.633 1 98.94 317 ILE A O 1
ATOM 2328 N N . ALA A 1 318 ? -5.109 -26.641 7.719 1 98.88 318 ALA A N 1
ATOM 2329 C CA . ALA A 1 318 ? -5.535 -27.609 8.734 1 98.88 318 ALA A CA 1
ATOM 2330 C C . ALA A 1 318 ? -4.82 -27.359 10.055 1 98.88 318 ALA A C 1
ATOM 2332 O O . ALA A 1 318 ? -3.961 -26.484 10.148 1 98.88 318 ALA A O 1
ATOM 2333 N N . ALA A 1 319 ? -5.266 -28.172 11.055 1 98.88 319 ALA A N 1
ATOM 2334 C CA . ALA A 1 319 ? -4.797 -28.031 12.43 1 98.88 319 ALA A CA 1
ATOM 2335 C C . ALA A 1 319 ? -3.285 -28.234 12.516 1 98.88 319 ALA A C 1
ATOM 2337 O O . ALA A 1 319 ? -2.729 -29.109 11.859 1 98.88 319 ALA A O 1
ATOM 2338 N N . GLY A 1 320 ? -2.668 -27.344 13.234 1 98.75 320 GLY A N 1
ATOM 2339 C CA . GLY A 1 320 ? -1.264 -27.5 13.578 1 98.75 320 GLY A CA 1
ATOM 2340 C C . GLY A 1 320 ? -0.329 -27.109 12.445 1 98.75 320 GLY A C 1
ATOM 2341 O O . GLY A 1 320 ? 0.893 -27.156 12.594 1 98.75 320 GLY A O 1
ATOM 2342 N N . ALA A 1 321 ? -0.798 -26.75 11.328 1 98.88 321 ALA A N 1
ATOM 2343 C CA . ALA A 1 321 ? 0.042 -26.328 10.211 1 98.88 321 ALA A CA 1
ATOM 2344 C C . ALA A 1 321 ? 0.733 -25 10.516 1 98.88 321 ALA A C 1
ATOM 2346 O O . ALA A 1 321 ? 0.227 -24.203 11.297 1 98.88 321 ALA A O 1
ATOM 2347 N N . VAL A 1 322 ? 1.905 -24.812 9.945 1 98.94 322 VAL A N 1
ATOM 2348 C CA . VAL A 1 322 ? 2.666 -23.578 10.102 1 98.94 322 VAL A CA 1
ATOM 2349 C C . VAL A 1 322 ? 2.988 -23 8.727 1 98.94 322 VAL A C 1
ATOM 2351 O O . VAL A 1 322 ? 3.633 -23.641 7.902 1 98.94 322 VAL A O 1
ATOM 2354 N N . LEU A 1 323 ? 2.486 -21.875 8.43 1 98.94 323 LEU A N 1
ATOM 2355 C CA . LEU A 1 323 ? 2.928 -21.078 7.277 1 98.94 323 LEU A CA 1
ATOM 2356 C C . LEU A 1 323 ? 3.979 -20.062 7.691 1 98.94 323 LEU A C 1
ATOM 2358 O O . LEU A 1 323 ? 3.682 -19.125 8.438 1 98.94 323 LEU A O 1
ATOM 2362 N N . HIS A 1 324 ? 5.164 -20.203 7.219 1 98.81 324 HIS A N 1
ATOM 2363 C CA . HIS A 1 324 ? 6.262 -19.297 7.543 1 98.81 324 HIS A CA 1
ATOM 2364 C C . HIS A 1 324 ? 6.105 -17.969 6.828 1 98.81 324 HIS A C 1
ATOM 2366 O O . HIS A 1 324 ? 5.285 -17.828 5.918 1 98.81 324 HIS A O 1
ATOM 2372 N N . PRO A 1 325 ? 6.871 -16.953 7.27 1 98.69 325 PRO A N 1
ATOM 2373 C CA . PRO A 1 325 ? 6.68 -15.594 6.758 1 98.69 325 PRO A CA 1
ATOM 2374 C C . PRO A 1 325 ? 6.812 -15.508 5.238 1 98.69 325 PRO A C 1
ATOM 2376 O O . PRO A 1 325 ? 7.551 -16.297 4.637 1 98.69 325 PRO A O 1
ATOM 2379 N N . TYR A 1 326 ? 6.086 -14.555 4.633 1 98.31 326 TYR A N 1
ATOM 2380 C CA . TYR A 1 326 ? 6.18 -14.172 3.229 1 98.31 326 TYR A CA 1
ATOM 2381 C C . TYR A 1 326 ? 5.66 -15.281 2.326 1 98.31 326 TYR A C 1
ATOM 2383 O O . TYR A 1 326 ? 6.066 -15.391 1.167 1 98.31 326 TYR A O 1
ATOM 2391 N N . THR A 1 327 ? 4.816 -16.141 2.865 1 98.75 327 THR A N 1
ATOM 2392 C CA . THR A 1 327 ? 4.195 -17.203 2.064 1 98.75 327 THR A CA 1
ATOM 2393 C C . THR A 1 327 ? 2.951 -16.672 1.354 1 98.75 327 THR A C 1
ATOM 2395 O O . THR A 1 327 ? 2.16 -15.93 1.944 1 98.75 327 THR A O 1
ATOM 2398 N N . HIS A 1 328 ? 2.84 -16.953 0.071 1 98.81 328 HIS A N 1
ATOM 2399 C CA . HIS A 1 328 ? 1.705 -16.531 -0.74 1 98.81 328 HIS A CA 1
ATOM 2400 C C . HIS A 1 328 ? 0.841 -17.719 -1.15 1 98.81 328 HIS A C 1
ATOM 2402 O O . HIS A 1 328 ? 1.292 -18.578 -1.897 1 98.81 328 HIS A O 1
ATOM 2408 N N . VAL A 1 329 ? -0.356 -17.781 -0.686 1 98.88 329 VAL A N 1
ATOM 2409 C CA . VAL A 1 329 ? -1.324 -18.828 -1 1 98.88 329 VAL A CA 1
ATOM 2410 C C . VAL A 1 329 ? -2.52 -18.219 -1.733 1 98.88 329 VAL A C 1
ATOM 2412 O O . VAL A 1 329 ? -3.211 -17.344 -1.195 1 98.88 329 VAL A O 1
ATOM 2415 N N . ASP A 1 330 ? -2.727 -18.656 -2.914 1 98.5 330 ASP A N 1
ATOM 2416 C CA . ASP A 1 330 ? -3.842 -18.141 -3.703 1 98.5 330 ASP A CA 1
ATOM 2417 C C . ASP A 1 330 ? -4.645 -19.266 -4.328 1 98.5 330 ASP A C 1
ATOM 2419 O O . ASP A 1 330 ? -4.277 -19.797 -5.379 1 98.5 330 ASP A O 1
ATOM 2423 N N . GLY A 1 331 ? -5.777 -19.562 -3.777 1 98.5 331 GLY A N 1
ATOM 2424 C CA . GLY A 1 331 ? -6.578 -20.688 -4.215 1 98.5 331 GLY A CA 1
ATOM 2425 C C . GLY A 1 331 ? -7.508 -20.359 -5.367 1 98.5 331 GLY A C 1
ATOM 2426 O O . GLY A 1 331 ? -7.996 -21.25 -6.059 1 98.5 331 GLY A O 1
ATOM 2427 N N . GLU A 1 332 ? -7.703 -19.047 -5.598 1 97.19 332 GLU A N 1
ATOM 2428 C CA . GLU A 1 332 ? -8.688 -18.625 -6.59 1 97.19 332 GLU A CA 1
ATOM 2429 C C . GLU A 1 332 ? -9.969 -19.438 -6.477 1 97.19 332 GLU A C 1
ATOM 2431 O O . GLU A 1 332 ? -10.539 -19.562 -5.391 1 97.19 332 GLU A O 1
ATOM 2436 N N . LYS A 1 333 ? -10.453 -19.938 -7.629 1 96.38 333 LYS A N 1
ATOM 2437 C CA . LYS A 1 333 ? -11.703 -20.688 -7.613 1 96.38 333 LYS A CA 1
ATOM 2438 C C . LYS A 1 333 ? -11.469 -22.125 -7.148 1 96.38 333 LYS A C 1
ATOM 2440 O O . LYS A 1 333 ? -12.297 -22.688 -6.43 1 96.38 333 LYS A O 1
ATOM 2445 N N . ALA A 1 334 ? -10.328 -22.703 -7.473 1 97.38 334 ALA A N 1
ATOM 2446 C CA . ALA A 1 334 ? -10.062 -24.125 -7.227 1 97.38 334 ALA A CA 1
ATOM 2447 C C . ALA A 1 334 ? -9.664 -24.359 -5.773 1 97.38 334 ALA A C 1
ATOM 2449 O O . ALA A 1 334 ? -9.758 -25.484 -5.277 1 97.38 334 ALA A O 1
ATOM 2450 N N . GLY A 1 335 ? -9.211 -23.375 -5.074 1 98.31 335 GLY A N 1
ATOM 2451 C CA . GLY A 1 335 ? -8.836 -23.484 -3.672 1 98.31 335 GLY A CA 1
ATOM 2452 C C . GLY A 1 335 ? -7.465 -24.094 -3.467 1 98.31 335 GLY A C 1
ATOM 2453 O O . GLY A 1 335 ? -6.82 -24.516 -4.426 1 98.31 335 GLY A O 1
ATOM 2454 N N . VAL A 1 336 ? -6.969 -24.016 -2.256 1 98.81 336 VAL A N 1
ATOM 2455 C CA . VAL A 1 336 ? -5.75 -24.641 -1.763 1 98.81 336 VAL A CA 1
ATOM 2456 C C . VAL A 1 336 ? -6.027 -25.328 -0.424 1 98.81 336 VAL A C 1
ATOM 2458 O O . VAL A 1 336 ? -6.805 -24.812 0.389 1 98.81 336 VAL A O 1
ATOM 2461 N N . SER A 1 337 ? -5.473 -26.469 -0.244 1 98.88 337 SER A N 1
ATOM 2462 C CA . SER A 1 337 ? -5.586 -27.156 1.045 1 98.88 337 SER A CA 1
ATOM 2463 C C . SER A 1 337 ? -4.215 -27.516 1.604 1 98.88 337 SER A C 1
ATOM 2465 O O . SER A 1 337 ? -3.371 -28.047 0.889 1 98.88 337 SER A O 1
ATOM 2467 N N . VAL A 1 338 ? -3.967 -27.156 2.814 1 98.94 338 VAL A N 1
ATOM 2468 C CA . VAL A 1 338 ? -2.748 -27.469 3.555 1 98.94 338 VAL A CA 1
ATOM 2469 C C . VAL A 1 338 ? -3.072 -28.422 4.699 1 98.94 338 VAL A C 1
ATOM 2471 O O . VAL A 1 338 ? -3.881 -28.109 5.574 1 98.94 338 VAL A O 1
ATOM 2474 N N . GLY A 1 339 ? -2.43 -29.547 4.727 1 98.88 339 GLY A N 1
ATOM 2475 C CA . GLY A 1 339 ? -2.779 -30.609 5.652 1 98.88 339 GLY A CA 1
ATOM 2476 C C . GLY A 1 339 ? -2.262 -30.375 7.059 1 98.88 339 GLY A C 1
ATOM 2477 O O . GLY A 1 339 ? -1.518 -29.422 7.297 1 98.88 339 GLY A O 1
ATOM 2478 N N . GLU A 1 340 ? -2.721 -31.328 7.973 1 98.81 340 GLU A N 1
ATOM 2479 C CA . GLU A 1 340 ? -2.391 -31.25 9.391 1 98.81 340 GLU A CA 1
ATOM 2480 C C . GLU A 1 340 ? -0.882 -31.297 9.609 1 98.81 340 GLU A C 1
ATOM 2482 O O . GLU A 1 340 ? -0.196 -32.156 9.055 1 98.81 340 GLU A O 1
ATOM 2487 N N . GLY A 1 341 ? -0.415 -30.297 10.32 1 98.69 341 GLY A N 1
ATOM 2488 C CA . GLY A 1 341 ? 0.981 -30.312 10.727 1 98.69 341 GLY A CA 1
ATOM 2489 C C . GLY A 1 341 ? 1.936 -29.984 9.594 1 98.69 341 GLY A C 1
ATOM 2490 O O . GLY A 1 341 ? 3.154 -30.078 9.75 1 98.69 341 GLY A O 1
ATOM 2491 N N . ALA A 1 342 ? 1.465 -29.609 8.492 1 98.81 342 ALA A N 1
ATOM 2492 C CA . ALA A 1 342 ? 2.318 -29.25 7.355 1 98.81 342 ALA A CA 1
ATOM 2493 C C . ALA A 1 342 ? 3.105 -27.984 7.637 1 98.81 342 ALA A C 1
ATOM 2495 O O . ALA A 1 342 ? 2.668 -27.125 8.414 1 98.81 342 ALA A O 1
ATOM 2496 N N . LEU A 1 343 ? 4.305 -27.875 7.086 1 98.88 343 LEU A N 1
ATOM 2497 C CA . LEU A 1 343 ? 5.172 -26.703 7.156 1 98.88 343 LEU A CA 1
ATOM 2498 C C . LEU A 1 343 ? 5.359 -26.078 5.777 1 98.88 343 LEU A C 1
ATOM 2500 O O . LEU A 1 343 ? 5.879 -26.734 4.863 1 98.88 343 LEU A O 1
ATOM 2504 N N . VAL A 1 344 ? 4.977 -24.859 5.609 1 98.88 344 VAL A N 1
ATOM 2505 C CA . VAL A 1 344 ? 5.02 -24.219 4.301 1 98.88 344 VAL A CA 1
ATOM 2506 C C . VAL A 1 344 ? 5.801 -22.906 4.395 1 98.88 344 VAL A C 1
ATOM 2508 O O . VAL A 1 344 ? 5.508 -22.062 5.242 1 98.88 344 VAL A O 1
ATOM 2511 N N . GLY A 1 345 ? 6.742 -22.719 3.43 1 98.12 345 GLY A N 1
ATOM 2512 C CA . GLY A 1 345 ? 7.52 -21.5 3.355 1 98.12 345 GLY A CA 1
ATOM 2513 C C . GLY A 1 345 ? 8.82 -21.578 4.133 1 98.12 345 GLY A C 1
ATOM 2514 O O . GLY A 1 345 ? 9.234 -22.641 4.57 1 98.12 345 GLY A O 1
ATOM 2515 N N . PRO A 1 346 ? 9.5 -20.359 4.328 1 98.38 346 PRO A N 1
ATOM 2516 C CA . PRO A 1 346 ? 9.07 -19.047 3.85 1 98.38 346 PRO A CA 1
ATOM 2517 C C . PRO A 1 346 ? 9.156 -18.906 2.33 1 98.38 346 PRO A C 1
ATOM 2519 O O . PRO A 1 346 ? 9.703 -19.781 1.662 1 98.38 346 PRO A O 1
ATOM 2522 N N . PHE A 1 347 ? 8.555 -17.844 1.683 1 98 347 PHE A N 1
ATOM 2523 C CA . PHE A 1 347 ? 8.625 -17.484 0.271 1 98 347 PHE A CA 1
ATOM 2524 C C . PHE A 1 347 ? 8.078 -18.609 -0.601 1 98 347 PHE A C 1
ATOM 2526 O O . PHE A 1 347 ? 8.578 -18.859 -1.703 1 98 347 PHE A O 1
ATOM 2533 N N . ALA A 1 348 ? 7.184 -19.406 -0.035 1 98.62 348 ALA A N 1
ATOM 2534 C CA . ALA A 1 348 ? 6.516 -20.422 -0.841 1 98.62 348 ALA A CA 1
ATOM 2535 C C . ALA A 1 348 ? 5.32 -19.828 -1.588 1 98.62 348 ALA A C 1
ATOM 2537 O O . ALA A 1 348 ? 4.773 -18.797 -1.184 1 98.62 348 ALA A O 1
ATOM 2538 N N . ARG A 1 349 ? 4.992 -20.453 -2.695 1 98.62 349 ARG A N 1
ATOM 2539 C CA . ARG A 1 349 ? 3.85 -20.047 -3.514 1 98.62 349 ARG A CA 1
ATOM 2540 C C . ARG A 1 349 ? 2.926 -21.234 -3.768 1 98.62 349 ARG A C 1
ATOM 2542 O O . ARG A 1 349 ? 3.283 -22.172 -4.5 1 98.62 349 ARG A O 1
ATOM 2549 N N . LEU A 1 350 ? 1.757 -21.203 -3.148 1 98.88 350 LEU A N 1
ATOM 2550 C CA . LEU A 1 350 ? 0.735 -22.203 -3.43 1 98.88 350 LEU A CA 1
ATOM 2551 C C . LEU A 1 350 ? -0.354 -21.641 -4.332 1 98.88 350 LEU A C 1
ATOM 2553 O O . LEU A 1 350 ? -0.942 -20.594 -4.02 1 98.88 350 LEU A O 1
ATOM 2557 N N . ARG A 1 351 ? -0.576 -22.281 -5.332 1 98.62 351 ARG A N 1
ATOM 2558 C CA . ARG A 1 351 ? -1.499 -21.828 -6.367 1 98.62 351 ARG A CA 1
ATOM 2559 C C . ARG A 1 351 ? -2.717 -22.734 -6.457 1 98.62 351 ARG A C 1
ATOM 2561 O O . ARG A 1 351 ? -2.822 -23.719 -5.715 1 98.62 351 ARG A O 1
ATOM 2568 N N . PRO A 1 352 ? -3.715 -22.406 -7.27 1 98.5 352 PRO A N 1
ATOM 2569 C CA . PRO A 1 352 ? -4.98 -23.156 -7.285 1 98.5 352 PRO A CA 1
ATOM 2570 C C . PRO A 1 352 ? -4.785 -24.641 -7.543 1 98.5 352 PRO A C 1
ATOM 2572 O O . PRO A 1 352 ? -4.016 -25.031 -8.43 1 98.5 352 PRO A O 1
ATOM 2575 N N . GLY A 1 353 ? -5.48 -25.391 -6.801 1 98.56 353 GLY A N 1
ATOM 2576 C CA . GLY A 1 353 ? -5.457 -26.844 -6.984 1 98.56 353 GLY A CA 1
ATOM 2577 C C . GLY A 1 353 ? -4.391 -27.531 -6.152 1 98.56 353 GLY A C 1
ATOM 2578 O O . GLY A 1 353 ? -4.32 -28.75 -6.121 1 98.56 353 GLY A O 1
ATOM 2579 N N . ALA A 1 354 ? -3.588 -26.797 -5.473 1 98.81 354 ALA A N 1
ATOM 2580 C CA . ALA A 1 354 ? -2.58 -27.391 -4.602 1 98.81 354 ALA A CA 1
ATOM 2581 C C . ALA A 1 354 ? -3.227 -28.062 -3.393 1 98.81 354 ALA A C 1
ATOM 2583 O O . ALA A 1 354 ? -3.986 -27.422 -2.654 1 98.81 354 ALA A O 1
ATOM 2584 N N . GLN A 1 355 ? -2.971 -29.281 -3.229 1 98.88 355 GLN A N 1
ATOM 2585 C CA . GLN A 1 355 ? -3.453 -30.062 -2.096 1 98.88 355 GLN A CA 1
ATOM 2586 C C . GLN A 1 355 ? -2.297 -30.75 -1.369 1 98.88 355 GLN A C 1
ATOM 2588 O O . GLN A 1 355 ? -1.698 -31.688 -1.893 1 98.88 355 GLN A O 1
ATOM 2593 N N . LEU A 1 356 ? -2.039 -30.297 -0.178 1 98.94 356 LEU A N 1
ATOM 2594 C CA . LEU A 1 356 ? -0.944 -30.828 0.623 1 98.94 356 LEU A CA 1
ATOM 2595 C C . LEU A 1 356 ? -1.476 -31.734 1.736 1 98.94 356 LEU A C 1
ATOM 2597 O O . LEU A 1 356 ? -2.348 -31.328 2.506 1 98.94 356 LEU A O 1
ATOM 2601 N N . GLY A 1 357 ? -0.956 -32.906 1.833 1 98.81 357 GLY A N 1
ATOM 2602 C CA . GLY A 1 357 ? -1.331 -33.844 2.883 1 98.81 357 GLY A CA 1
ATOM 2603 C C . GLY A 1 357 ? -0.706 -33.5 4.227 1 98.81 357 GLY A C 1
ATOM 2604 O O . GLY A 1 357 ? -0.138 -32.438 4.402 1 98.81 357 GLY A O 1
ATOM 2605 N N . ARG A 1 358 ? -0.891 -34.5 5.18 1 98.69 358 ARG A N 1
ATOM 2606 C CA . ARG A 1 358 ? -0.362 -34.344 6.527 1 98.69 358 ARG A CA 1
ATOM 2607 C C . ARG A 1 358 ? 1.162 -34.281 6.52 1 98.69 358 ARG A C 1
ATOM 2609 O O . ARG A 1 358 ? 1.806 -35.062 5.805 1 98.69 358 ARG A O 1
ATOM 2616 N N . GLU A 1 359 ? 1.746 -33.312 7.234 1 98.56 359 GLU A N 1
ATOM 2617 C CA . GLU A 1 359 ? 3.176 -33.219 7.516 1 98.56 359 GLU A CA 1
ATOM 2618 C C . GLU A 1 359 ? 3.98 -33.031 6.234 1 98.56 359 GLU A C 1
ATOM 2620 O O . GLU A 1 359 ? 5.121 -33.5 6.137 1 98.56 359 GLU A O 1
ATOM 2625 N N . VAL A 1 360 ? 3.342 -32.531 5.223 1 98.81 360 VAL A N 1
ATOM 2626 C CA . VAL A 1 360 ? 4.066 -32.125 4.02 1 98.81 360 VAL A CA 1
ATOM 2627 C C . VAL A 1 360 ? 4.934 -30.906 4.32 1 98.81 360 VAL A C 1
ATOM 2629 O O . VAL A 1 360 ? 4.539 -30.031 5.094 1 98.81 360 VAL A O 1
ATOM 2632 N N . HIS A 1 361 ? 6.129 -30.844 3.721 1 98.81 361 HIS A N 1
ATOM 2633 C CA . HIS A 1 361 ? 7.027 -29.703 3.891 1 98.81 361 HIS A CA 1
ATOM 2634 C C . HIS A 1 361 ? 7.312 -29.031 2.557 1 98.81 361 HIS A C 1
ATOM 2636 O O . HIS A 1 361 ? 7.914 -29.625 1.663 1 98.81 361 HIS A O 1
ATOM 2642 N N . ILE A 1 362 ? 6.859 -27.859 2.395 1 98.81 362 ILE A N 1
ATOM 2643 C CA . ILE A 1 362 ? 7.168 -26.984 1.26 1 98.81 362 ILE A CA 1
ATOM 2644 C C . ILE A 1 362 ? 8.094 -25.859 1.708 1 98.81 362 ILE A C 1
ATOM 2646 O O . ILE A 1 362 ? 7.703 -25.016 2.523 1 98.81 362 ILE A O 1
ATOM 2650 N N . GLY A 1 363 ? 9.266 -25.797 1.142 1 98.06 363 GLY A N 1
ATOM 2651 C CA . GLY A 1 363 ? 10.242 -24.812 1.585 1 98.06 363 GLY A CA 1
ATOM 2652 C C . GLY A 1 363 ? 10.266 -23.562 0.725 1 98.06 363 GLY A C 1
ATOM 2653 O O . GLY A 1 363 ? 9.258 -23.203 0.12 1 98.06 363 GLY A O 1
ATOM 2654 N N . ASN A 1 364 ? 11.453 -22.812 0.809 1 96.94 364 ASN A N 1
ATOM 2655 C CA . ASN A 1 364 ? 11.531 -21.516 0.157 1 96.94 364 ASN A CA 1
ATOM 2656 C C . ASN A 1 364 ? 11.68 -21.641 -1.355 1 96.94 364 ASN A C 1
ATOM 2658 O O . ASN A 1 364 ? 12.375 -22.547 -1.835 1 96.94 364 ASN A O 1
ATOM 2662 N N . PHE A 1 365 ? 11.023 -20.734 -2.049 1 97.5 365 PHE A N 1
ATOM 2663 C CA . PHE A 1 365 ? 11.055 -20.609 -3.5 1 97.5 365 PHE A CA 1
ATOM 2664 C C . PHE A 1 365 ? 10.523 -21.859 -4.168 1 97.5 365 PHE A C 1
ATOM 2666 O O . PHE A 1 365 ? 11.086 -22.328 -5.164 1 97.5 365 PHE A O 1
ATOM 2673 N N . VAL A 1 366 ? 9.57 -22.453 -3.521 1 98.56 366 VAL A N 1
ATOM 2674 C CA . VAL A 1 366 ? 8.875 -23.609 -4.094 1 98.56 366 VAL A CA 1
ATOM 2675 C C . VAL A 1 366 ? 7.469 -23.203 -4.523 1 98.56 366 VAL A C 1
ATOM 2677 O O . VAL A 1 366 ? 6.746 -22.547 -3.764 1 98.56 366 VAL A O 1
ATOM 2680 N N . GLU A 1 367 ? 7.168 -23.516 -5.73 1 98.62 367 GLU A N 1
ATOM 2681 C CA . GLU A 1 367 ? 5.844 -23.266 -6.293 1 98.62 367 GLU A CA 1
ATOM 2682 C C . GLU A 1 367 ? 5.086 -24.562 -6.535 1 98.62 367 GLU A C 1
ATOM 2684 O O . GLU A 1 367 ? 5.617 -25.5 -7.152 1 98.62 367 GLU A O 1
ATOM 2689 N N . VAL A 1 368 ? 3.842 -24.625 -6.047 1 98.75 368 VAL A N 1
ATOM 2690 C CA . VAL A 1 368 ? 2.984 -25.797 -6.25 1 98.75 368 VAL A CA 1
ATOM 2691 C C . VAL A 1 368 ? 1.675 -25.359 -6.906 1 98.75 368 VAL A C 1
ATOM 2693 O O . VAL A 1 368 ? 0.969 -24.5 -6.383 1 98.75 368 VAL A O 1
ATOM 2696 N N . LYS A 1 369 ? 1.376 -25.922 -7.969 1 98 369 LYS A N 1
ATOM 2697 C CA . LYS A 1 369 ? 0.145 -25.609 -8.688 1 98 369 LYS A CA 1
ATOM 2698 C C . LYS A 1 369 ? -0.547 -26.875 -9.18 1 98 369 LYS A C 1
ATOM 2700 O O . LYS A 1 369 ? 0.087 -27.734 -9.789 1 98 369 LYS A O 1
ATOM 2705 N N . ASN A 1 370 ? -1.825 -27 -9.008 1 98.12 370 ASN A N 1
ATOM 2706 C CA . ASN A 1 370 ? -2.625 -28.109 -9.508 1 98.12 370 ASN A CA 1
ATOM 2707 C C . ASN A 1 370 ? -1.945 -29.453 -9.242 1 98.12 370 ASN A C 1
ATOM 2709 O O . ASN A 1 370 ? -1.768 -30.25 -10.164 1 98.12 370 ASN A O 1
ATOM 2713 N N . SER A 1 371 ? -1.48 -29.609 -8.031 1 98.69 371 SER A N 1
ATOM 2714 C CA . SER A 1 371 ? -0.727 -30.797 -7.645 1 98.69 371 SER A CA 1
ATOM 2715 C C . SER A 1 371 ? -1.176 -31.328 -6.281 1 98.69 371 SER A C 1
ATOM 2717 O O . SER A 1 371 ? -1.626 -30.547 -5.434 1 98.69 371 SER A O 1
ATOM 2719 N N . VAL A 1 372 ? -1.076 -32.594 -6.16 1 98.75 372 VAL A N 1
ATOM 2720 C CA . VAL A 1 372 ? -1.381 -33.25 -4.902 1 98.75 372 VAL A CA 1
ATOM 2721 C C . VAL A 1 372 ? -0.106 -33.844 -4.316 1 98.75 372 VAL A C 1
ATOM 2723 O O . VAL A 1 372 ? 0.586 -34.625 -4.98 1 98.75 372 VAL A O 1
ATOM 2726 N N . LEU A 1 373 ? 0.242 -33.469 -3.145 1 98.88 373 LEU A N 1
ATOM 2727 C CA . LEU A 1 373 ? 1.353 -34.062 -2.41 1 98.88 373 LEU A CA 1
ATOM 2728 C C . LEU A 1 373 ? 0.845 -34.844 -1.22 1 98.88 373 LEU A C 1
ATOM 2730 O O . LEU A 1 373 ? 0.243 -34.312 -0.299 1 98.88 373 LEU A O 1
ATOM 2734 N N . ALA A 1 374 ? 1.095 -36.156 -1.273 1 98.81 374 ALA A N 1
ATOM 2735 C CA . ALA A 1 374 ? 0.626 -37.031 -0.214 1 98.81 374 ALA A CA 1
ATOM 2736 C C . ALA A 1 374 ? 1.435 -36.844 1.065 1 98.81 374 ALA A C 1
ATOM 2738 O O . ALA A 1 374 ? 2.379 -36.031 1.094 1 98.81 374 ALA A O 1
ATOM 2739 N N . ASP A 1 375 ? 1.019 -37.594 2.121 1 98.81 375 ASP A N 1
ATOM 2740 C CA . ASP A 1 375 ? 1.524 -37.406 3.475 1 98.81 375 ASP A CA 1
ATOM 2741 C C . ASP A 1 375 ? 3.045 -37.531 3.52 1 98.81 375 ASP A C 1
ATOM 2743 O O . ASP A 1 375 ? 3.609 -38.469 2.971 1 98.81 375 ASP A O 1
ATOM 2747 N N . GLY A 1 376 ? 3.656 -36.5 4.082 1 98.56 376 GLY A N 1
ATOM 2748 C CA . GLY A 1 376 ? 5.074 -36.594 4.398 1 98.56 376 GLY A CA 1
ATOM 2749 C C . GLY A 1 376 ? 5.973 -36.219 3.232 1 98.56 376 GLY A C 1
ATOM 2750 O O . GLY A 1 376 ? 7.199 -36.219 3.365 1 98.56 376 GLY A O 1
ATOM 2751 N N . ALA A 1 377 ? 5.441 -35.969 2.08 1 98.62 377 ALA A N 1
ATOM 2752 C CA . ALA A 1 377 ? 6.246 -35.5 0.943 1 98.62 377 ALA A CA 1
ATOM 2753 C C . ALA A 1 377 ? 6.953 -34.188 1.247 1 98.62 377 ALA A C 1
ATOM 2755 O O . ALA A 1 377 ? 6.457 -33.375 2.035 1 98.62 377 ALA A O 1
ATOM 2756 N N . LYS A 1 378 ? 8.172 -34.031 0.62 1 98.5 378 LYS A N 1
ATOM 2757 C CA . LYS A 1 378 ? 8.977 -32.844 0.882 1 98.5 378 LYS A CA 1
ATOM 2758 C C . LYS A 1 378 ? 9.508 -32.25 -0.416 1 98.5 378 LYS A C 1
ATOM 2760 O O . LYS A 1 378 ? 10.023 -32.969 -1.275 1 98.5 378 LYS A O 1
ATOM 2765 N N . ALA A 1 379 ? 9.32 -31.016 -0.625 1 98.44 379 ALA A N 1
ATOM 2766 C CA . ALA A 1 379 ? 10 -30.141 -1.575 1 98.44 379 ALA A CA 1
ATOM 2767 C C . ALA A 1 379 ? 10.523 -28.891 -0.886 1 98.44 379 ALA A C 1
ATOM 2769 O O . ALA A 1 379 ? 9.805 -27.891 -0.779 1 98.44 379 ALA A O 1
ATOM 2770 N N . ASN A 1 380 ? 11.742 -28.844 -0.602 1 96.38 380 ASN A N 1
ATOM 2771 C CA . ASN A 1 380 ? 12.227 -27.891 0.394 1 96.38 380 ASN A CA 1
ATOM 2772 C C . ASN A 1 380 ? 12.812 -26.641 -0.26 1 96.38 380 ASN A C 1
ATOM 2774 O O . ASN A 1 380 ? 12.945 -25.609 0.385 1 96.38 380 ASN A O 1
ATOM 2778 N N . HIS A 1 381 ? 13.25 -26.875 -1.592 1 95.5 381 HIS A N 1
ATOM 2779 C CA . HIS A 1 381 ? 14.023 -25.75 -2.105 1 95.5 381 HIS A CA 1
ATOM 2780 C C . HIS A 1 381 ? 13.828 -25.578 -3.609 1 95.5 381 HIS A C 1
ATOM 2782 O O . HIS A 1 381 ? 13.93 -26.562 -4.359 1 95.5 381 HIS A O 1
ATOM 2788 N N . LEU A 1 382 ? 13.641 -24.359 -3.99 1 95.69 382 LEU A N 1
ATOM 2789 C CA . LEU A 1 382 ? 13.82 -23.969 -5.383 1 95.69 382 LEU A CA 1
ATOM 2790 C C . LEU A 1 382 ? 13.133 -24.953 -6.32 1 95.69 382 LEU A C 1
ATOM 2792 O O . LEU A 1 382 ? 13.75 -25.453 -7.262 1 95.69 382 LEU A O 1
ATOM 2796 N N . ALA A 1 383 ? 11.938 -25.266 -6.148 1 97.19 383 ALA A N 1
ATOM 2797 C CA . ALA A 1 383 ? 11.305 -26.312 -6.941 1 97.19 383 ALA A CA 1
ATOM 2798 C C . ALA A 1 383 ? 9.977 -25.828 -7.52 1 97.19 383 ALA A C 1
ATOM 2800 O O . ALA A 1 383 ? 9.367 -24.891 -7.004 1 97.19 383 ALA A O 1
ATOM 2801 N N . TYR A 1 384 ? 9.625 -26.422 -8.602 1 97.62 384 TYR A N 1
ATOM 2802 C CA . TYR A 1 384 ? 8.32 -26.219 -9.211 1 97.62 384 TYR A CA 1
ATOM 2803 C C . TYR A 1 384 ? 7.594 -27.547 -9.398 1 97.62 384 TYR A C 1
ATOM 2805 O O . TYR A 1 384 ? 8.117 -28.453 -10.031 1 97.62 384 TYR A O 1
ATOM 2813 N N . LEU A 1 385 ? 6.422 -27.641 -8.828 1 98.12 385 LEU A N 1
ATOM 2814 C CA . LEU A 1 385 ? 5.523 -28.781 -9 1 98.12 385 LEU A CA 1
ATOM 2815 C C . LEU A 1 385 ? 4.207 -28.344 -9.633 1 98.12 385 LEU A C 1
ATOM 2817 O O . LEU A 1 385 ? 3.316 -27.859 -8.93 1 98.12 385 LEU A O 1
ATOM 2821 N N . GLY A 1 386 ? 4.078 -28.531 -10.883 1 97.75 386 GLY A N 1
ATOM 2822 C CA . GLY A 1 386 ? 2.855 -28.266 -11.625 1 97.75 386 GLY A CA 1
ATOM 2823 C C . GLY A 1 386 ? 2.227 -29.516 -12.211 1 97.75 386 GLY A C 1
ATOM 2824 O O . GLY A 1 386 ? 2.896 -30.297 -12.891 1 97.75 386 GLY A O 1
ATOM 2825 N N . ASP A 1 387 ? 0.95 -29.734 -11.977 1 97.62 387 ASP A N 1
ATOM 2826 C CA . ASP A 1 387 ? 0.231 -30.891 -12.492 1 97.62 387 ASP A CA 1
ATOM 2827 C C . ASP A 1 387 ? 0.927 -32.188 -12.094 1 97.62 387 ASP A C 1
ATOM 2829 O O . ASP A 1 387 ? 1.238 -33.031 -12.945 1 97.62 387 ASP A O 1
ATOM 2833 N N . ALA A 1 388 ? 1.093 -32.344 -10.82 1 98.62 388 ALA A N 1
ATOM 2834 C CA . ALA A 1 388 ? 1.839 -33.5 -10.32 1 98.62 388 ALA A CA 1
ATOM 2835 C C . ALA A 1 388 ? 1.045 -34.219 -9.258 1 98.62 388 ALA A C 1
ATOM 2837 O O . ALA A 1 388 ? 0.243 -33.625 -8.531 1 98.62 388 ALA A O 1
ATOM 2838 N N . THR A 1 389 ? 1.155 -35.469 -9.25 1 98.69 389 THR A N 1
ATOM 2839 C CA . THR A 1 389 ? 0.748 -36.344 -8.148 1 98.69 389 THR A CA 1
ATOM 2840 C C . THR A 1 389 ? 1.967 -36.938 -7.449 1 98.69 389 THR A C 1
ATOM 2842 O O . THR A 1 389 ? 2.678 -37.75 -8.023 1 98.69 389 THR A O 1
ATOM 2845 N N . VAL A 1 390 ? 2.17 -36.5 -6.258 1 98.81 390 VAL A N 1
ATOM 2846 C CA . VAL A 1 390 ? 3.367 -36.875 -5.508 1 98.81 390 VAL A CA 1
ATOM 2847 C C . VAL A 1 390 ? 2.992 -37.781 -4.359 1 98.81 390 VAL A C 1
ATOM 2849 O O . VAL A 1 390 ? 2.172 -37.438 -3.506 1 98.81 390 VAL A O 1
ATOM 2852 N N . GLY A 1 391 ? 3.613 -38.938 -4.363 1 98.56 391 GLY A N 1
ATOM 2853 C CA . GLY A 1 391 ? 3.297 -39.969 -3.381 1 98.56 391 GLY A CA 1
ATOM 2854 C C . GLY A 1 391 ? 3.867 -39.656 -2.006 1 98.56 391 GLY A C 1
ATOM 2855 O O . GLY A 1 391 ? 4.52 -38.656 -1.805 1 98.56 391 GLY A O 1
ATOM 2856 N N . GLU A 1 392 ? 3.594 -40.625 -1.053 1 98.5 392 GLU A N 1
ATOM 2857 C CA . GLU A 1 392 ? 3.975 -40.469 0.346 1 98.5 392 GLU A CA 1
ATOM 2858 C C . GLU A 1 392 ? 5.492 -40.5 0.511 1 98.5 392 GLU A C 1
ATOM 2860 O O . GLU A 1 392 ? 6.184 -41.281 -0.134 1 98.5 392 GLU A O 1
ATOM 2865 N N . ARG A 1 393 ? 6.066 -39.531 1.31 1 97.5 393 ARG A N 1
ATOM 2866 C CA . ARG A 1 393 ? 7.449 -39.5 1.77 1 97.5 393 ARG A CA 1
ATOM 2867 C C . ARG A 1 393 ? 8.414 -39.344 0.599 1 97.5 393 ARG A C 1
ATOM 2869 O O . ARG A 1 393 ? 9.547 -39.812 0.643 1 97.5 393 ARG A O 1
ATOM 2876 N N . VAL A 1 394 ? 7.887 -38.812 -0.476 1 98 394 VAL A N 1
ATOM 2877 C CA . VAL A 1 394 ? 8.75 -38.438 -1.584 1 98 394 VAL A CA 1
ATOM 2878 C C . VAL A 1 394 ? 9.68 -37.312 -1.147 1 98 394 VAL A C 1
ATOM 2880 O O . VAL A 1 394 ? 9.266 -36.406 -0.409 1 98 394 VAL A O 1
ATOM 2883 N N . ASN A 1 395 ? 10.922 -37.344 -1.513 1 97.62 395 ASN A N 1
ATOM 2884 C CA . ASN A 1 395 ? 11.867 -36.25 -1.397 1 97.62 395 ASN A CA 1
ATOM 2885 C C . ASN A 1 395 ? 12.172 -35.625 -2.758 1 97.62 395 ASN A C 1
ATOM 2887 O O . ASN A 1 395 ? 12.797 -36.25 -3.605 1 97.62 395 ASN A O 1
ATOM 2891 N N . TYR A 1 396 ? 11.781 -34.438 -2.953 1 97.69 396 TYR A N 1
ATOM 2892 C CA . TYR A 1 396 ? 11.898 -33.719 -4.219 1 97.69 396 TYR A CA 1
ATOM 2893 C C . TYR A 1 396 ? 13.078 -32.75 -4.188 1 97.69 396 TYR A C 1
ATOM 2895 O O . TYR A 1 396 ? 13.031 -31.719 -3.52 1 97.69 396 TYR A O 1
ATOM 2903 N N . GLY A 1 397 ? 14.055 -33 -4.945 1 96.75 397 GLY A N 1
ATOM 2904 C CA . GLY A 1 397 ? 15.344 -32.312 -4.855 1 96.75 397 GLY A CA 1
ATOM 2905 C C . GLY A 1 397 ? 15.289 -30.875 -5.312 1 96.75 397 GLY A C 1
ATOM 2906 O O . GLY A 1 397 ? 14.43 -30.5 -6.105 1 96.75 397 GLY A O 1
ATOM 2907 N N . ALA A 1 398 ? 16.344 -30.125 -4.832 1 96.44 398 ALA A N 1
ATOM 2908 C CA . ALA A 1 398 ? 16.438 -28.688 -5.129 1 96.44 398 ALA A CA 1
ATOM 2909 C C . ALA A 1 398 ? 16.625 -28.453 -6.625 1 96.44 398 ALA A C 1
ATOM 2911 O O . ALA A 1 398 ? 17.422 -29.141 -7.277 1 96.44 398 ALA A O 1
ATOM 2912 N N . GLY A 1 399 ? 15.844 -27.484 -7.07 1 96.38 399 GLY A N 1
ATOM 2913 C CA . GLY A 1 399 ? 16 -27.094 -8.461 1 96.38 399 GLY A CA 1
ATOM 2914 C C . GLY A 1 399 ? 15.234 -27.969 -9.43 1 96.38 399 GLY A C 1
ATOM 2915 O O . GLY A 1 399 ? 15.172 -27.672 -10.625 1 96.38 399 GLY A O 1
ATOM 2916 N N . SER A 1 400 ? 14.625 -29 -8.938 1 96.44 400 SER A N 1
ATOM 2917 C CA . SER A 1 400 ? 13.914 -29.922 -9.828 1 96.44 400 SER A CA 1
ATOM 2918 C C . SER A 1 400 ? 12.57 -29.344 -10.258 1 96.44 400 SER A C 1
ATOM 2920 O O . SER A 1 400 ? 11.938 -28.594 -9.508 1 96.44 400 SER A O 1
ATOM 2922 N N . ILE A 1 401 ? 12.188 -29.719 -11.539 1 96.94 401 ILE A N 1
ATOM 2923 C CA . ILE A 1 401 ? 11.016 -29.125 -12.172 1 96.94 401 ILE A CA 1
ATOM 2924 C C . ILE A 1 401 ? 10.18 -30.219 -12.836 1 96.94 401 ILE A C 1
ATOM 2926 O O . ILE A 1 401 ? 10.719 -31.141 -13.438 1 96.94 401 ILE A O 1
ATOM 2930 N N . THR A 1 402 ? 8.883 -30.141 -12.586 1 96.88 402 THR A N 1
ATOM 2931 C CA . THR A 1 402 ? 7.98 -30.859 -13.477 1 96.88 402 THR A CA 1
ATOM 2932 C C . THR A 1 402 ? 7.719 -30.062 -14.75 1 96.88 402 THR A C 1
ATOM 2934 O O . THR A 1 402 ? 7.129 -28.984 -14.703 1 96.88 402 THR A O 1
ATOM 2937 N N . ALA A 1 403 ? 8.195 -30.547 -15.859 1 95.56 403 ALA A N 1
ATOM 2938 C CA . ALA A 1 403 ? 7.91 -29.906 -17.141 1 95.56 403 ALA A CA 1
ATOM 2939 C C . ALA A 1 403 ? 6.57 -30.375 -17.703 1 95.56 403 ALA A C 1
ATOM 2941 O O . ALA A 1 403 ? 6.516 -31.344 -18.469 1 95.56 403 ALA A O 1
ATOM 2942 N N . ASN A 1 404 ? 5.57 -29.641 -17.5 1 92.81 404 ASN A N 1
ATOM 2943 C CA . ASN A 1 404 ? 4.215 -30.141 -17.688 1 92.81 404 ASN A CA 1
ATOM 2944 C C . ASN A 1 404 ? 3.594 -29.594 -18.984 1 92.81 404 ASN A C 1
ATOM 2946 O O . ASN A 1 404 ? 2.463 -29.938 -19.328 1 92.81 404 ASN A O 1
ATOM 2950 N N . TYR A 1 405 ? 4.258 -28.719 -19.656 1 87.5 405 TYR A N 1
ATOM 2951 C CA . TYR A 1 405 ? 3.697 -28.047 -20.812 1 87.5 405 TYR A CA 1
ATOM 2952 C C . TYR A 1 405 ? 4.516 -28.344 -22.062 1 87.5 405 TYR A C 1
ATOM 2954 O O . TYR A 1 405 ? 5.73 -28.109 -22.094 1 87.5 405 TYR A O 1
ATOM 2962 N N . ASP A 1 406 ? 3.881 -28.828 -23.125 1 83.31 406 ASP A N 1
ATOM 2963 C CA . ASP A 1 406 ? 4.621 -29.203 -24.328 1 83.31 406 ASP A CA 1
ATOM 2964 C C . ASP A 1 406 ? 4.5 -28.125 -25.406 1 83.31 406 ASP A C 1
ATOM 2966 O O . ASP A 1 406 ? 4.801 -28.375 -26.578 1 83.31 406 ASP A O 1
ATOM 2970 N N . GLY A 1 407 ? 4.051 -26.891 -24.938 1 77.31 407 GLY A N 1
ATOM 2971 C CA . GLY A 1 407 ? 3.854 -25.812 -25.906 1 77.31 407 GLY A CA 1
ATOM 2972 C C . GLY A 1 407 ? 2.402 -25.625 -26.297 1 77.31 407 GLY A C 1
ATOM 2973 O O . GLY A 1 407 ? 2.021 -24.562 -26.797 1 77.31 407 GLY A O 1
ATOM 2974 N N . VAL A 1 408 ? 1.605 -26.656 -26.047 1 81.44 408 VAL A N 1
ATOM 2975 C CA . VAL A 1 408 ? 0.199 -26.609 -26.422 1 81.44 408 VAL A CA 1
ATOM 2976 C C . VAL A 1 408 ? -0.664 -27.172 -25.297 1 81.44 408 VAL A C 1
ATOM 2978 O O . VAL A 1 408 ? -1.672 -26.562 -24.922 1 81.44 408 VAL A O 1
ATOM 2981 N N . ASN A 1 409 ? -0.226 -28.344 -24.75 1 87.38 409 ASN A N 1
ATOM 2982 C CA . ASN A 1 409 ? -0.995 -29.047 -23.734 1 87.38 409 ASN A CA 1
ATOM 2983 C C . ASN A 1 409 ? -0.196 -29.219 -22.453 1 87.38 409 ASN A C 1
ATOM 2985 O O . ASN A 1 409 ? 1.036 -29.203 -22.469 1 87.38 409 ASN A O 1
ATOM 2989 N N . LYS A 1 410 ? -1.031 -29.453 -21.438 1 92.19 410 LYS A N 1
ATOM 2990 C CA . LYS A 1 410 ? -0.42 -29.781 -20.156 1 92.19 410 LYS A CA 1
ATOM 2991 C C . LYS A 1 410 ? -0.571 -31.266 -19.844 1 92.19 410 LYS A C 1
ATOM 2993 O O . LYS A 1 410 ? -1.576 -31.891 -20.203 1 92.19 410 LYS A O 1
ATOM 2998 N N . HIS A 1 411 ? 0.46 -31.812 -19.25 1 93.25 411 HIS A N 1
ATOM 2999 C CA . HIS A 1 411 ? 0.487 -33.25 -18.906 1 93.25 411 HIS A CA 1
ATOM 3000 C C . HIS A 1 411 ? 0.896 -33.438 -17.438 1 93.25 411 HIS A C 1
ATOM 3002 O O . HIS A 1 411 ? 1.524 -32.562 -16.844 1 93.25 411 HIS A O 1
ATOM 3008 N N . ARG A 1 412 ? 0.574 -34.594 -16.891 1 96.12 412 ARG A N 1
ATOM 3009 C CA . ARG A 1 412 ? 0.779 -34.844 -15.461 1 96.12 412 ARG A CA 1
ATOM 3010 C C . ARG A 1 412 ? 2.043 -35.656 -15.219 1 96.12 412 ARG A C 1
ATOM 3012 O O . ARG A 1 412 ? 2.35 -36.562 -15.984 1 96.12 412 ARG A O 1
ATOM 3019 N N . THR A 1 413 ? 2.742 -35.344 -14.234 1 97.81 413 THR A N 1
ATOM 3020 C CA . THR A 1 413 ? 3.842 -36.156 -13.695 1 97.81 413 THR A CA 1
ATOM 3021 C C . THR A 1 413 ? 3.396 -36.938 -12.469 1 97.81 413 THR A C 1
ATOM 3023 O O . THR A 1 413 ? 2.793 -36.375 -11.547 1 97.81 413 THR A O 1
ATOM 3026 N N . VAL A 1 414 ? 3.619 -38.219 -12.469 1 98.31 414 VAL A N 1
ATOM 3027 C CA . VAL A 1 414 ? 3.285 -39.062 -11.32 1 98.31 414 VAL A CA 1
ATOM 3028 C C . VAL A 1 414 ? 4.566 -39.531 -10.641 1 98.31 414 VAL A C 1
ATOM 3030 O O . VAL A 1 414 ? 5.398 -40.188 -11.273 1 98.31 414 VAL A O 1
ATOM 3033 N N . ILE A 1 415 ? 4.75 -39.188 -9.414 1 98.5 415 ILE A N 1
ATOM 3034 C CA . ILE A 1 415 ? 5.867 -39.625 -8.594 1 98.5 415 ILE A CA 1
ATOM 3035 C C . ILE A 1 415 ? 5.352 -40.531 -7.473 1 98.5 415 ILE A C 1
ATOM 3037 O O . ILE A 1 415 ? 4.695 -40.062 -6.539 1 98.5 415 ILE A O 1
ATOM 3041 N N . GLU A 1 416 ? 5.668 -41.781 -7.516 1 97.62 416 GLU A N 1
ATOM 3042 C CA . GLU A 1 416 ? 5.109 -42.719 -6.562 1 97.62 416 GLU A CA 1
ATOM 3043 C C . GLU A 1 416 ? 5.836 -42.656 -5.223 1 97.62 416 GLU A C 1
ATOM 3045 O O . GLU A 1 416 ? 6.773 -41.875 -5.059 1 97.62 416 GLU A O 1
ATOM 3050 N N . ALA A 1 417 ? 5.367 -43.438 -4.277 1 97.69 417 ALA A N 1
ATOM 3051 C CA . ALA A 1 417 ? 5.789 -43.312 -2.883 1 97.69 417 ALA A CA 1
ATOM 3052 C C . ALA A 1 417 ? 7.281 -43.625 -2.738 1 97.69 417 ALA A C 1
ATOM 3054 O O . ALA A 1 417 ? 7.828 -44.469 -3.438 1 97.69 417 ALA A O 1
ATOM 3055 N N . ASP A 1 418 ? 7.945 -42.906 -1.848 1 95.31 418 ASP A N 1
ATOM 3056 C CA . ASP A 1 418 ? 9.305 -43.156 -1.374 1 95.31 418 ASP A CA 1
ATOM 3057 C C . ASP A 1 418 ? 10.328 -42.906 -2.479 1 95.31 418 ASP A C 1
ATOM 3059 O O . ASP A 1 418 ? 11.414 -43.5 -2.463 1 95.31 418 ASP A O 1
ATOM 3063 N N . VAL A 1 419 ? 9.914 -42.188 -3.453 1 94.88 419 VAL A N 1
ATOM 3064 C CA . VAL A 1 419 ? 10.844 -41.812 -4.523 1 94.88 419 VAL A CA 1
ATOM 3065 C C . VAL A 1 419 ? 11.773 -40.719 -4.051 1 94.88 419 VAL A C 1
ATOM 3067 O O . VAL A 1 419 ? 11.359 -39.844 -3.283 1 94.88 419 VAL A O 1
ATOM 3070 N N . HIS A 1 420 ? 13.047 -40.719 -4.461 1 95.62 420 HIS A N 1
ATOM 3071 C CA . HIS A 1 420 ? 14.008 -39.625 -4.281 1 95.62 420 HIS A CA 1
ATOM 3072 C C . HIS A 1 420 ? 14.383 -39 -5.617 1 95.62 420 HIS A C 1
ATOM 3074 O O . HIS A 1 420 ? 15.047 -39.625 -6.445 1 95.62 420 HIS A O 1
ATOM 3080 N N . ILE A 1 421 ? 13.945 -37.812 -5.789 1 96.25 421 ILE A N 1
ATOM 3081 C CA . ILE A 1 421 ? 14.328 -37.031 -6.973 1 96.25 421 ILE A CA 1
ATOM 3082 C C . ILE A 1 421 ? 15.594 -36.25 -6.68 1 96.25 421 ILE A C 1
ATOM 3084 O O . ILE A 1 421 ? 15.617 -35.406 -5.762 1 96.25 421 ILE A O 1
ATOM 3088 N N . GLY A 1 422 ? 16.594 -36.406 -7.434 1 94.06 422 GLY A N 1
ATOM 3089 C CA . GLY A 1 422 ? 17.828 -35.656 -7.273 1 94.06 422 GLY A CA 1
ATOM 3090 C C . GLY A 1 422 ? 17.656 -34.188 -7.59 1 94.06 422 GLY A C 1
ATOM 3091 O O . GLY A 1 422 ? 16.562 -33.719 -7.953 1 94.06 422 GLY A O 1
ATOM 3092 N N . SER A 1 423 ? 18.797 -33.406 -7.363 1 94.94 423 SER A N 1
ATOM 3093 C CA . SER A 1 423 ? 18.766 -31.969 -7.582 1 94.94 423 SER A CA 1
ATOM 3094 C C . SER A 1 423 ? 18.812 -31.625 -9.07 1 94.94 423 SER A C 1
ATOM 3096 O O . SER A 1 423 ? 19.469 -32.344 -9.844 1 94.94 423 SER A O 1
ATOM 3098 N N . ASN A 1 424 ? 18.094 -30.531 -9.375 1 95.12 424 ASN A N 1
ATOM 3099 C CA . ASN A 1 424 ? 18.109 -29.938 -10.711 1 95.12 424 ASN A CA 1
ATOM 3100 C C . ASN A 1 424 ? 17.688 -30.953 -11.773 1 95.12 424 ASN A C 1
ATOM 3102 O O . ASN A 1 424 ? 18.312 -31.047 -12.828 1 95.12 424 ASN A O 1
ATOM 3106 N N . CYS A 1 425 ? 16.688 -31.766 -11.492 1 94.38 425 CYS A N 1
ATOM 3107 C CA . CYS A 1 425 ? 16.141 -32.719 -12.461 1 94.38 425 CYS A CA 1
ATOM 3108 C C . CYS A 1 425 ? 14.977 -32.094 -13.219 1 94.38 425 CYS A C 1
ATOM 3110 O O . CYS A 1 425 ? 14.352 -31.141 -12.75 1 94.38 425 CYS A O 1
ATOM 3112 N N . VAL A 1 426 ? 14.789 -32.562 -14.438 1 95.81 426 VAL A N 1
ATOM 3113 C CA . VAL A 1 426 ? 13.594 -32.25 -15.211 1 95.81 426 VAL A CA 1
ATOM 3114 C C . VAL A 1 426 ? 12.766 -33.5 -15.445 1 95.81 426 VAL A C 1
ATOM 3116 O O . VAL A 1 426 ? 13.242 -34.469 -16.047 1 95.81 426 VAL A O 1
ATOM 3119 N N . LEU A 1 427 ? 11.578 -33.469 -14.945 1 95.94 427 LEU A N 1
ATOM 3120 C CA . LEU A 1 427 ? 10.641 -34.562 -15.211 1 95.94 427 LEU A CA 1
ATOM 3121 C C . LEU A 1 427 ? 9.664 -34.156 -16.312 1 95.94 427 LEU A C 1
ATOM 3123 O O . LEU A 1 427 ? 8.711 -33.406 -16.062 1 95.94 427 LEU A O 1
ATOM 3127 N N . VAL A 1 428 ? 9.891 -34.688 -17.5 1 94.81 428 VAL A N 1
ATOM 3128 C CA . VAL A 1 428 ? 9.109 -34.281 -18.672 1 94.81 428 VAL A CA 1
ATOM 3129 C C . VAL A 1 428 ? 7.816 -35.094 -18.734 1 94.81 428 VAL A C 1
ATOM 3131 O O . VAL A 1 428 ? 7.84 -36.281 -19.047 1 94.81 428 VAL A O 1
ATOM 3134 N N . ALA A 1 429 ? 6.777 -34.406 -18.578 1 94.56 429 ALA A N 1
ATOM 3135 C CA . ALA A 1 429 ? 5.469 -35.031 -18.531 1 94.56 429 ALA A CA 1
ATOM 3136 C C . ALA A 1 429 ? 4.973 -35.406 -19.922 1 94.56 429 ALA A C 1
ATOM 3138 O O . ALA A 1 429 ? 5.281 -34.688 -20.891 1 94.56 429 ALA A O 1
ATOM 3139 N N . PRO A 1 430 ? 4.09 -36.469 -20.047 1 95.06 430 PRO A N 1
ATOM 3140 C CA . PRO A 1 430 ? 3.682 -37.375 -18.969 1 95.06 430 PRO A CA 1
ATOM 3141 C C . PRO A 1 430 ? 4.77 -38.375 -18.609 1 95.06 430 PRO A C 1
ATOM 3143 O O . PRO A 1 430 ? 5.438 -38.938 -19.484 1 95.06 430 PRO A O 1
ATOM 3146 N N . VAL A 1 431 ? 5.039 -38.625 -17.328 1 95.25 431 VAL A N 1
ATOM 3147 C CA . VAL A 1 431 ? 6.023 -39.594 -16.891 1 95.25 431 VAL A CA 1
ATOM 3148 C C . VAL A 1 431 ? 5.652 -40.094 -15.492 1 95.25 431 VAL A C 1
ATOM 3150 O O . VAL A 1 431 ? 5.059 -39.375 -14.703 1 95.25 431 VAL A O 1
ATOM 3153 N N . THR A 1 432 ? 5.926 -41.344 -15.234 1 96.44 432 THR A N 1
ATOM 3154 C CA . THR A 1 432 ? 5.766 -41.938 -13.914 1 96.44 432 THR A CA 1
ATOM 3155 C C . THR A 1 432 ? 7.109 -42.406 -13.367 1 96.44 432 THR A C 1
ATOM 3157 O O . THR A 1 432 ? 7.84 -43.125 -14.031 1 96.44 432 THR A O 1
ATOM 3160 N N . ILE A 1 433 ? 7.41 -41.906 -12.219 1 95.94 433 ILE A N 1
ATOM 3161 C CA . ILE A 1 433 ? 8.57 -42.438 -11.508 1 95.94 433 ILE A CA 1
ATOM 3162 C C . ILE A 1 433 ? 8.125 -43.5 -10.508 1 95.94 433 ILE A C 1
ATOM 3164 O O . ILE A 1 433 ? 7.387 -43.219 -9.562 1 95.94 433 ILE A O 1
ATOM 3168 N N . GLY A 1 434 ? 8.641 -44.656 -10.695 1 94.12 434 GLY A N 1
ATOM 3169 C CA . GLY A 1 434 ? 8.203 -45.812 -9.906 1 94.12 434 GLY A CA 1
ATOM 3170 C C . GLY A 1 434 ? 8.602 -45.719 -8.445 1 94.12 434 GLY A C 1
ATOM 3171 O O . GLY A 1 434 ? 9.656 -45.156 -8.117 1 94.12 434 GLY A O 1
ATOM 3172 N N . ALA A 1 435 ? 7.789 -46.438 -7.605 1 94.06 435 ALA A N 1
ATOM 3173 C CA . ALA A 1 435 ? 7.926 -46.344 -6.156 1 94.06 435 ALA A CA 1
ATOM 3174 C C . ALA A 1 435 ? 9.328 -46.75 -5.715 1 94.06 435 ALA A C 1
ATOM 3176 O O . ALA A 1 435 ? 9.914 -47.688 -6.246 1 94.06 435 ALA A O 1
ATOM 3177 N N . GLY A 1 436 ? 9.836 -45.969 -4.801 1 91.44 436 GLY A N 1
ATOM 3178 C CA . GLY A 1 436 ? 11.133 -46.281 -4.23 1 91.44 436 GLY A CA 1
ATOM 3179 C C . GLY A 1 436 ? 12.289 -45.969 -5.168 1 91.44 436 GLY A C 1
ATOM 3180 O O . GLY A 1 436 ? 13.445 -46.219 -4.828 1 91.44 436 GLY A O 1
ATOM 3181 N N . GLY A 1 437 ? 12.016 -45.5 -6.289 1 89.88 437 GLY A N 1
ATOM 3182 C CA . GLY A 1 437 ? 13.047 -45.188 -7.266 1 89.88 437 GLY A CA 1
ATOM 3183 C C . GLY A 1 437 ? 13.859 -43.969 -6.879 1 89.88 437 GLY A C 1
ATOM 3184 O O . GLY A 1 437 ? 13.5 -43.219 -5.953 1 89.88 437 GLY A O 1
ATOM 3185 N N . THR A 1 438 ? 15.055 -43.812 -7.523 1 92.75 438 THR A N 1
ATOM 3186 C CA . THR A 1 438 ? 15.93 -42.656 -7.375 1 92.75 438 THR A CA 1
ATOM 3187 C C . THR A 1 438 ? 16.281 -42.062 -8.734 1 92.75 438 THR A C 1
ATOM 3189 O O . THR A 1 438 ? 16.641 -42.781 -9.664 1 92.75 438 THR A O 1
ATOM 3192 N N . VAL A 1 439 ? 16.094 -40.844 -8.836 1 92.5 439 VAL A N 1
ATOM 3193 C CA . VAL A 1 439 ? 16.562 -40.125 -10.016 1 92.5 439 VAL A CA 1
ATOM 3194 C C . VAL A 1 439 ? 17.844 -39.344 -9.688 1 92.5 439 VAL A C 1
ATOM 3196 O O . VAL A 1 439 ? 17.859 -38.531 -8.781 1 92.5 439 VAL A O 1
ATOM 3199 N N . GLY A 1 440 ? 18.891 -39.625 -10.367 1 90.12 440 GLY A N 1
ATOM 3200 C CA . GLY A 1 440 ? 20.156 -38.938 -10.141 1 90.12 440 GLY A CA 1
ATOM 3201 C C . GLY A 1 440 ? 20.109 -37.469 -10.461 1 90.12 440 GLY A C 1
ATOM 3202 O O . GLY A 1 440 ? 19.391 -37.062 -11.383 1 90.12 440 GLY A O 1
ATOM 3203 N N . GLY A 1 441 ? 20.859 -36.719 -9.688 1 90.44 441 GLY A N 1
ATOM 3204 C CA . GLY A 1 441 ? 20.891 -35.281 -9.898 1 90.44 441 GLY A CA 1
ATOM 3205 C C . GLY A 1 441 ? 21.25 -34.906 -11.32 1 90.44 441 GLY A C 1
ATOM 3206 O O . GLY A 1 441 ? 22.109 -35.531 -11.938 1 90.44 441 GLY A O 1
ATOM 3207 N N . GLY A 1 442 ? 20.578 -33.812 -11.773 1 91.5 442 GLY A N 1
ATOM 3208 C CA . GLY A 1 442 ? 20.875 -33.281 -13.094 1 91.5 442 GLY A CA 1
ATOM 3209 C C . GLY A 1 442 ? 20.219 -34.062 -14.219 1 91.5 442 GLY A C 1
ATOM 3210 O O . GLY A 1 442 ? 20.484 -33.812 -15.398 1 91.5 442 GLY A O 1
ATOM 3211 N N . SER A 1 443 ? 19.359 -35 -13.898 1 91.75 443 SER A N 1
ATOM 3212 C CA . SER A 1 443 ? 18.781 -35.906 -14.891 1 91.75 443 SER A CA 1
ATOM 3213 C C . SER A 1 443 ? 17.531 -35.312 -15.523 1 91.75 443 SER A C 1
ATOM 3215 O O . SER A 1 443 ? 16.719 -34.688 -14.836 1 91.75 443 SER A O 1
ATOM 3217 N N . THR A 1 444 ? 17.469 -35.438 -16.828 1 93.75 444 THR A N 1
ATOM 3218 C CA . THR A 1 444 ? 16.203 -35.188 -17.531 1 93.75 444 THR A CA 1
ATOM 3219 C C . THR A 1 444 ? 15.516 -36.531 -17.859 1 93.75 444 THR A C 1
ATOM 3221 O O . THR A 1 444 ? 16.016 -37.312 -18.672 1 93.75 444 THR A O 1
ATOM 3224 N N . VAL A 1 445 ? 14.352 -36.688 -17.25 1 92.19 445 VAL A N 1
ATOM 3225 C CA . VAL A 1 445 ? 13.656 -37.969 -17.391 1 92.19 445 VAL A CA 1
ATOM 3226 C C . VAL A 1 445 ? 12.477 -37.812 -18.344 1 92.19 445 VAL A C 1
ATOM 3228 O O . VAL A 1 445 ? 11.562 -37.031 -18.094 1 92.19 445 VAL A O 1
ATOM 3231 N N . THR A 1 446 ? 12.492 -38.594 -19.453 1 92.31 446 THR A N 1
ATOM 3232 C CA . THR A 1 446 ? 11.461 -38.469 -20.484 1 92.31 446 THR A CA 1
ATOM 3233 C C . THR A 1 446 ? 10.656 -39.75 -20.578 1 92.31 446 THR A C 1
ATOM 3235 O O . THR A 1 446 ? 9.609 -39.812 -21.234 1 92.31 446 THR A O 1
ATOM 3238 N N . LYS A 1 447 ? 11.164 -40.812 -19.953 1 92 447 LYS A N 1
ATOM 3239 C CA . LYS A 1 447 ? 10.469 -42.094 -19.938 1 92 447 LYS A CA 1
ATOM 3240 C C . LYS A 1 447 ? 10.211 -42.562 -18.516 1 92 447 LYS A C 1
ATOM 3242 O O . LYS A 1 447 ? 11.055 -42.375 -17.625 1 92 447 LYS A O 1
ATOM 3247 N N . SER A 1 448 ? 9.102 -43.156 -18.359 1 93 448 SER A N 1
ATOM 3248 C CA . SER A 1 448 ? 8.742 -43.688 -17.047 1 93 448 SER A CA 1
ATOM 3249 C C . SER A 1 448 ? 9.773 -44.719 -16.547 1 93 448 SER A C 1
ATOM 3251 O O . SER A 1 448 ? 10.461 -45.344 -17.344 1 93 448 SER A O 1
ATOM 3253 N N . THR A 1 449 ? 9.828 -44.812 -15.266 1 91.5 449 THR A N 1
ATOM 3254 C CA . THR A 1 449 ? 10.82 -45.688 -14.664 1 91.5 449 THR A CA 1
ATOM 3255 C C . THR A 1 449 ? 10.156 -46.75 -13.805 1 91.5 449 THR A C 1
ATOM 3257 O O . THR A 1 449 ? 9.078 -46.531 -13.25 1 91.5 449 THR A O 1
ATOM 3260 N N . GLU A 1 450 ? 10.844 -47.812 -13.672 1 87.56 450 GLU A N 1
ATOM 3261 C CA . GLU A 1 450 ? 10.367 -48.906 -12.828 1 87.56 450 GLU A CA 1
ATOM 3262 C C . GLU A 1 450 ? 10.656 -48.656 -11.359 1 87.56 450 GLU A C 1
ATOM 3264 O O . GLU A 1 450 ? 11.523 -47.844 -11.031 1 87.56 450 GLU A O 1
ATOM 3269 N N . PRO A 1 451 ? 9.867 -49.344 -10.508 1 89.81 451 PRO A N 1
ATOM 3270 C CA . PRO A 1 451 ? 10.109 -49.188 -9.07 1 89.81 451 PRO A CA 1
ATOM 3271 C C . PRO A 1 451 ? 11.531 -49.594 -8.664 1 89.81 451 PRO A C 1
ATOM 3273 O O . PRO A 1 451 ? 12.086 -50.562 -9.203 1 89.81 451 PRO A O 1
ATOM 3276 N N . GLY A 1 452 ? 12.07 -48.812 -7.781 1 84.81 452 GLY A N 1
ATOM 3277 C CA . GLY A 1 452 ? 13.297 -49.188 -7.09 1 84.81 452 GLY A CA 1
ATOM 3278 C C . GLY A 1 452 ? 14.547 -48.969 -7.926 1 84.81 452 GLY A C 1
ATOM 3279 O O . GLY A 1 452 ? 15.648 -49.344 -7.508 1 84.81 452 GLY A O 1
ATOM 3280 N N . VAL A 1 453 ? 14.445 -48.438 -9.062 1 80.06 453 VAL A N 1
ATOM 3281 C CA . VAL A 1 453 ? 15.602 -48.312 -9.938 1 80.06 453 VAL A CA 1
ATOM 3282 C C . VAL A 1 453 ? 16.234 -46.938 -9.789 1 80.06 453 VAL A C 1
ATOM 3284 O O . VAL A 1 453 ? 15.594 -46 -9.328 1 80.06 453 VAL A O 1
ATOM 3287 N N . LEU A 1 454 ? 17.578 -46.875 -10.055 1 81.88 454 LEU A N 1
ATOM 3288 C CA . LEU A 1 454 ? 18.25 -45.594 -10.258 1 81.88 454 LEU A CA 1
ATOM 3289 C C . LEU A 1 454 ? 18.172 -45.156 -11.719 1 81.88 454 LEU A C 1
ATOM 3291 O O . LEU A 1 454 ? 18.562 -45.938 -12.609 1 81.88 454 LEU A O 1
ATOM 3295 N N . THR A 1 455 ? 17.656 -43.969 -11.953 1 79.12 455 THR A N 1
ATOM 3296 C CA . THR A 1 455 ? 17.578 -43.406 -13.305 1 79.12 455 THR A CA 1
ATOM 3297 C C . THR A 1 455 ? 18.453 -42.188 -13.445 1 79.12 455 THR A C 1
ATOM 3299 O O . THR A 1 455 ? 18.375 -41.25 -12.625 1 79.12 455 THR A O 1
ATOM 3302 N N . VAL A 1 456 ? 19.328 -42.156 -14.461 1 77.69 456 VAL A N 1
ATOM 3303 C CA . VAL A 1 456 ? 20.203 -41.031 -14.742 1 77.69 456 VAL A CA 1
ATOM 3304 C C . VAL A 1 456 ? 20.141 -40.656 -16.219 1 77.69 456 VAL A C 1
ATOM 3306 O O . VAL A 1 456 ? 20 -41.531 -17.078 1 77.69 456 VAL A O 1
ATOM 3309 N N . SER A 1 457 ? 20.094 -39.375 -16.562 1 84.38 457 SER A N 1
ATOM 3310 C CA . SER A 1 457 ? 20.125 -38.844 -17.922 1 84.38 457 SER A CA 1
ATOM 3311 C C . SER A 1 457 ? 20.953 -37.562 -17.984 1 84.38 457 SER A C 1
ATOM 3313 O O . SER A 1 457 ? 20.391 -36.469 -17.953 1 84.38 457 SER A O 1
ATOM 3315 N N . ARG A 1 458 ? 22.328 -37.656 -18 1 71.62 458 ARG A N 1
ATOM 3316 C CA . ARG A 1 458 ? 23.203 -36.5 -18.094 1 71.62 458 ARG A CA 1
ATOM 3317 C C . ARG A 1 458 ? 24.469 -36.812 -18.859 1 71.62 458 ARG A C 1
ATOM 3319 O O . ARG A 1 458 ? 24.766 -38 -19.109 1 71.62 458 ARG A O 1
ATOM 3326 N N . GLY A 1 459 ? 25.094 -35.812 -19.375 1 70.12 459 GLY A N 1
ATOM 3327 C CA . GLY A 1 459 ? 26.344 -36 -20.109 1 70.12 459 GLY A CA 1
ATOM 3328 C C . GLY A 1 459 ? 27.469 -36.562 -19.25 1 70.12 459 GLY A C 1
ATOM 3329 O O . GLY A 1 459 ? 27.406 -36.469 -18.016 1 70.12 459 GLY A O 1
ATOM 3330 N N . ARG A 1 460 ? 28.469 -37.125 -19.906 1 71.25 460 ARG A N 1
ATOM 3331 C CA . ARG A 1 460 ? 29.656 -37.625 -19.203 1 71.25 460 ARG A CA 1
ATOM 3332 C C . ARG A 1 460 ? 30.594 -36.5 -18.844 1 71.25 460 ARG A C 1
ATOM 3334 O O . ARG A 1 460 ? 30.797 -35.562 -19.656 1 71.25 460 ARG A O 1
ATOM 3341 N N . GLN A 1 461 ? 31.125 -36.656 -17.594 1 63.56 461 GLN A N 1
ATOM 3342 C CA . GLN A 1 461 ? 32.062 -35.625 -17.125 1 63.56 461 GLN A CA 1
ATOM 3343 C C . GLN A 1 461 ? 33.375 -35.719 -17.859 1 63.56 461 GLN A C 1
ATOM 3345 O O . GLN A 1 461 ? 33.906 -36.781 -18.078 1 63.56 461 GLN A O 1
ATOM 3350 N N . VAL A 1 462 ? 33.781 -34.562 -18.328 1 69.06 462 VAL A N 1
ATOM 3351 C CA . VAL A 1 462 ? 35.125 -34.469 -18.938 1 69.06 462 VAL A CA 1
ATOM 3352 C C . VAL A 1 462 ? 35.875 -33.312 -18.312 1 69.06 462 VAL A C 1
ATOM 3354 O O . VAL A 1 462 ? 35.281 -32.281 -17.938 1 69.06 462 VAL A O 1
ATOM 3357 N N . SER A 1 463 ? 37.25 -33.531 -17.938 1 71.69 463 SER A N 1
ATOM 3358 C CA . SER A 1 463 ? 38.125 -32.469 -17.484 1 71.69 463 SER A CA 1
ATOM 3359 C C . SER A 1 463 ? 39.156 -32.094 -18.547 1 71.69 463 SER A C 1
ATOM 3361 O O . SER A 1 463 ? 39.906 -32.969 -19.016 1 71.69 463 SER A O 1
ATOM 3363 N N . ILE A 1 464 ? 39.125 -30.859 -18.906 1 75.5 464 ILE A N 1
ATOM 3364 C CA . ILE A 1 464 ? 40 -30.375 -19.953 1 75.5 464 ILE A CA 1
ATOM 3365 C C . ILE A 1 464 ? 41.188 -29.641 -19.328 1 75.5 464 ILE A C 1
ATOM 3367 O O . ILE A 1 464 ? 41.031 -28.562 -18.75 1 75.5 464 ILE A O 1
ATOM 3371 N N . THR A 1 465 ? 42.312 -30.047 -19.375 1 78.19 465 THR A N 1
ATOM 3372 C CA . THR A 1 465 ? 43.531 -29.5 -18.75 1 78.19 465 THR A CA 1
ATOM 3373 C C . THR A 1 465 ? 44.062 -28.328 -19.562 1 78.19 465 THR A C 1
ATOM 3375 O O . THR A 1 465 ? 44.719 -27.438 -19 1 78.19 465 THR A O 1
ATOM 3378 N N . SER A 1 466 ? 43.812 -28.25 -20.844 1 75.75 466 SER A N 1
ATOM 3379 C CA . SER A 1 466 ? 44.406 -27.219 -21.703 1 75.75 466 SER A CA 1
ATOM 3380 C C . SER A 1 466 ? 43.5 -26.016 -21.828 1 75.75 466 SER A C 1
ATOM 3382 O O . SER A 1 466 ? 43.719 -25.141 -22.656 1 75.75 466 SER A O 1
ATOM 3384 N N . TRP A 1 467 ? 42.625 -26.031 -21 1 75.25 467 TRP A N 1
ATOM 3385 C CA . TRP A 1 467 ? 41.656 -24.938 -21.047 1 75.25 467 TRP A CA 1
ATOM 3386 C C . TRP A 1 467 ? 42.281 -23.656 -20.516 1 75.25 467 TRP A C 1
ATOM 3388 O O . TRP A 1 467 ? 42.969 -23.656 -19.5 1 75.25 467 TRP A O 1
ATOM 3398 N N . LYS A 1 468 ? 42.125 -22.438 -21.25 1 71.12 468 LYS A N 1
ATOM 3399 C CA . LYS A 1 468 ? 42.594 -21.109 -20.844 1 71.12 468 LYS A CA 1
ATOM 3400 C C . LYS A 1 468 ? 41.438 -20.234 -20.375 1 71.12 468 LYS A C 1
ATOM 3402 O O . LYS A 1 468 ? 40.469 -20.078 -21.078 1 71.12 468 LYS A O 1
ATOM 3407 N N . ARG A 1 469 ? 41.625 -19.875 -19.25 1 74.81 469 ARG A N 1
ATOM 3408 C CA . ARG A 1 469 ? 40.625 -18.984 -18.672 1 74.81 469 ARG A CA 1
ATOM 3409 C C . ARG A 1 469 ? 40.5 -17.703 -19.484 1 74.81 469 ARG A C 1
ATOM 3411 O O . ARG A 1 469 ? 41.5 -17.141 -19.938 1 74.81 469 ARG A O 1
ATOM 3418 N N . PRO A 1 470 ? 39.219 -17.312 -19.781 1 77.88 470 PRO A N 1
ATOM 3419 C CA . PRO A 1 470 ? 39.031 -16.062 -20.531 1 77.88 470 PRO A CA 1
ATOM 3420 C C . PRO A 1 470 ? 39.688 -14.867 -19.875 1 77.88 470 PRO A C 1
ATOM 3422 O O . PRO A 1 470 ? 39.844 -14.836 -18.656 1 77.88 470 PRO A O 1
ATOM 3425 N N . VAL A 1 471 ? 40.188 -13.93 -20.641 1 72.94 471 VAL A N 1
ATOM 3426 C CA . VAL A 1 471 ? 40.844 -12.719 -20.141 1 72.94 471 VAL A CA 1
ATOM 3427 C C . VAL A 1 471 ? 39.969 -11.508 -20.438 1 72.94 471 VAL A C 1
ATOM 3429 O O . VAL A 1 471 ? 39.156 -11.523 -21.359 1 72.94 471 VAL A O 1
ATOM 3432 N N . LYS A 1 472 ? 40 -10.508 -19.469 1 77.12 472 LYS A N 1
ATOM 3433 C CA . LYS A 1 472 ? 39.188 -9.281 -19.594 1 77.12 472 LYS A CA 1
ATOM 3434 C C . LYS A 1 472 ? 39.5 -8.578 -20.922 1 77.12 472 LYS A C 1
ATOM 3436 O O . LYS A 1 472 ? 40.656 -8.414 -21.297 1 77.12 472 LYS A O 1
ATOM 3441 N N . LEU A 1 473 ? 38.5 -8.422 -21.812 1 70.81 473 LEU A N 1
ATOM 3442 C CA . LEU A 1 473 ? 38.625 -7.688 -23.062 1 70.81 473 LEU A CA 1
ATOM 3443 C C . LEU A 1 473 ? 38.875 -6.203 -22.812 1 70.81 473 LEU A C 1
ATOM 3445 O O . LEU A 1 473 ? 38.344 -5.645 -21.844 1 70.81 473 LEU A O 1
ATOM 3449 N N . PRO A 1 474 ? 39.812 -5.609 -23.359 1 67.19 474 PRO A N 1
ATOM 3450 C CA . PRO A 1 474 ? 40.094 -4.184 -23.156 1 67.19 474 PRO A CA 1
ATOM 3451 C C . PRO A 1 474 ? 38.844 -3.324 -23.375 1 67.19 474 PRO A C 1
ATOM 3453 O O . PRO A 1 474 ? 37.969 -3.672 -24.188 1 67.19 474 PRO A O 1
ATOM 3456 N N . LYS A 1 475 ? 38.656 -2.467 -22.422 1 59 475 LYS A N 1
ATOM 3457 C CA . LYS A 1 475 ? 37.562 -1.521 -22.578 1 59 475 LYS A CA 1
ATOM 3458 C C . LYS A 1 475 ? 37.688 -0.707 -23.859 1 59 475 LYS A C 1
ATOM 3460 O O . LYS A 1 475 ? 38.719 -0.083 -24.094 1 59 475 LYS A O 1
ATOM 3465 N N . SER A 1 476 ? 36.906 -1.211 -24.969 1 42.22 476 SER A N 1
ATOM 3466 C CA . SER A 1 476 ? 36.969 -0.334 -26.141 1 42.22 476 SER A CA 1
ATOM 3467 C C . SER A 1 476 ? 36.375 1.036 -25.828 1 42.22 476 SER A C 1
ATOM 3469 O O . SER A 1 476 ? 35.438 1.15 -25.031 1 42.22 476 SER A O 1
ATOM 3471 N N . MET B 1 1 ? 8.711 46.031 -6.145 1 41.78 1 MET B N 1
ATOM 3472 C CA . MET B 1 1 ? 9.664 44.906 -6.23 1 41.78 1 MET B CA 1
ATOM 3473 C C . MET B 1 1 ? 9.828 44.25 -4.875 1 41.78 1 MET B C 1
ATOM 347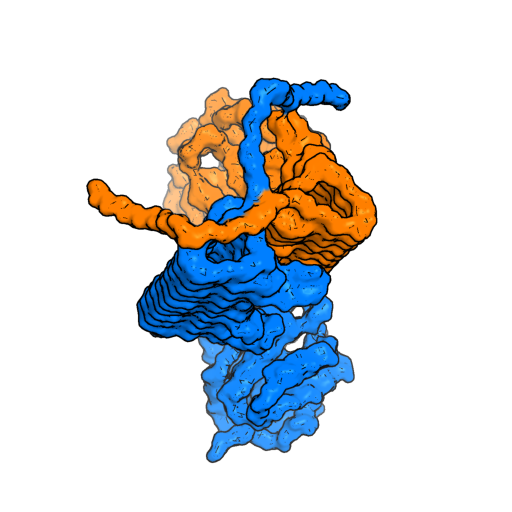5 O O . MET B 1 1 ? 9.961 44.906 -3.852 1 41.78 1 MET B O 1
ATOM 3479 N N . THR B 1 2 ? 9.453 43 -4.738 1 63.19 2 THR B N 1
ATOM 3480 C CA . THR B 1 2 ? 9.516 42.344 -3.434 1 63.19 2 THR B CA 1
ATOM 3481 C C . THR B 1 2 ? 10.938 42.406 -2.867 1 63.19 2 THR B C 1
ATOM 3483 O O . THR B 1 2 ? 11.914 42.25 -3.607 1 63.19 2 THR B O 1
ATOM 3486 N N . ALA B 1 3 ? 11.203 43.094 -1.725 1 78.94 3 ALA B N 1
ATOM 3487 C CA . ALA B 1 3 ? 12.484 43.25 -1.052 1 78.94 3 ALA B CA 1
ATOM 3488 C C . ALA B 1 3 ? 13.328 42 -1.124 1 78.94 3 ALA B C 1
ATOM 3490 O O . ALA B 1 3 ? 12.789 40.875 -1.094 1 78.94 3 ALA B O 1
ATOM 3491 N N . PRO B 1 4 ? 14.648 42.25 -1.523 1 92.19 4 PRO B N 1
ATOM 3492 C CA . PRO B 1 4 ? 15.539 41.094 -1.554 1 92.19 4 PRO B CA 1
ATOM 3493 C C . PRO B 1 4 ? 15.461 40.25 -0.275 1 92.19 4 PRO B C 1
ATOM 3495 O O . PRO B 1 4 ? 15.188 40.781 0.801 1 92.19 4 PRO B O 1
ATOM 3498 N N . LEU B 1 5 ? 15.641 38.969 -0.465 1 95.56 5 LEU B N 1
ATOM 3499 C CA . LEU B 1 5 ? 15.5 38.031 0.646 1 95.56 5 LEU B CA 1
ATOM 3500 C C . LEU B 1 5 ? 16.75 37.156 0.782 1 95.56 5 LEU B C 1
ATOM 3502 O O . LEU B 1 5 ? 17.234 36.625 -0.208 1 95.56 5 LEU B O 1
ATOM 3506 N N . ASP B 1 6 ? 17.328 37.125 1.964 1 96.75 6 ASP B N 1
ATOM 3507 C CA . ASP B 1 6 ? 18.406 36.219 2.309 1 96.75 6 ASP B CA 1
ATOM 3508 C C . ASP B 1 6 ? 18 35.25 3.432 1 96.75 6 ASP B C 1
ATOM 3510 O O . ASP B 1 6 ? 17.203 35.625 4.293 1 96.75 6 ASP B O 1
ATOM 3514 N N . LEU B 1 7 ? 18.562 34.062 3.387 1 97.81 7 LEU B N 1
ATOM 3515 C CA . LEU B 1 7 ? 18.266 33.094 4.418 1 97.81 7 LEU B CA 1
ATOM 3516 C C . LEU B 1 7 ? 19.516 32.781 5.242 1 97.81 7 LEU B C 1
ATOM 3518 O O . LEU B 1 7 ? 20.625 32.719 4.703 1 97.81 7 LEU B O 1
ATOM 3522 N N . VAL B 1 8 ? 19.375 32.688 6.516 1 98.38 8 VAL B N 1
ATOM 3523 C CA . VAL B 1 8 ? 20.375 32.156 7.414 1 98.38 8 VAL B CA 1
ATOM 3524 C C . VAL B 1 8 ? 19.875 30.828 8.008 1 98.38 8 VAL B C 1
ATOM 3526 O O . VAL B 1 8 ? 18.812 30.781 8.617 1 98.38 8 VAL B O 1
ATOM 3529 N N . ILE B 1 9 ? 20.609 29.75 7.82 1 98.38 9 ILE B N 1
ATOM 3530 C CA . ILE B 1 9 ? 20.219 28.438 8.32 1 98.38 9 ILE B CA 1
ATOM 3531 C C . ILE B 1 9 ? 21.219 27.969 9.367 1 98.38 9 ILE B C 1
ATOM 3533 O O . ILE B 1 9 ? 22.391 27.734 9.062 1 98.38 9 ILE B O 1
ATOM 3537 N N . MET B 1 10 ? 20.734 27.828 10.57 1 97.69 10 MET B N 1
ATOM 3538 C CA . MET B 1 10 ? 21.594 27.391 11.664 1 97.69 10 MET B CA 1
ATOM 3539 C C . MET B 1 10 ? 21.734 25.859 11.656 1 97.69 10 MET B C 1
ATOM 3541 O O . MET B 1 10 ? 20.766 25.141 11.859 1 97.69 10 MET B O 1
ATOM 3545 N N . ALA B 1 11 ? 22.922 25.359 11.445 1 97.25 11 ALA B N 1
ATOM 3546 C CA . ALA B 1 11 ? 23.188 23.938 11.336 1 97.25 11 ALA B CA 1
ATOM 3547 C C . ALA B 1 11 ? 24.484 23.547 12.039 1 97.25 11 ALA B C 1
ATOM 3549 O O . ALA B 1 11 ? 25.219 22.672 11.578 1 97.25 11 ALA B O 1
ATOM 3550 N N . ALA B 1 12 ? 24.781 24.234 13.156 1 93.69 12 ALA B N 1
ATOM 3551 C CA . ALA B 1 12 ? 26.094 24.062 13.781 1 93.69 12 ALA B CA 1
ATOM 3552 C C . ALA B 1 12 ? 26.016 23.141 14.984 1 93.69 12 ALA B C 1
ATOM 3554 O O . ALA B 1 12 ? 27.031 22.703 15.516 1 93.69 12 ALA B O 1
ATOM 3555 N N . GLY B 1 13 ? 24.875 22.75 15.414 1 87.44 13 GLY B N 1
ATOM 3556 C CA . GLY B 1 13 ? 24.719 22.016 16.656 1 87.44 13 GLY B CA 1
ATOM 3557 C C . GLY B 1 13 ? 25.328 20.625 16.609 1 87.44 13 GLY B C 1
ATOM 3558 O O . GLY B 1 13 ? 25.359 19.984 15.562 1 87.44 13 GLY B O 1
ATOM 3559 N N . LYS B 1 14 ? 25.766 20.125 17.781 1 84.25 14 LYS B N 1
ATOM 3560 C CA . LYS B 1 14 ? 26.422 18.828 17.906 1 84.25 14 LYS B CA 1
ATOM 3561 C C . LYS B 1 14 ? 25.406 17.688 17.797 1 84.25 14 LYS B C 1
ATOM 3563 O O . LYS B 1 14 ? 25.688 16.656 17.172 1 84.25 14 LYS B O 1
ATOM 3568 N N . GLY B 1 15 ? 24.281 17.844 18.328 1 88.5 15 GLY B N 1
ATOM 3569 C CA . GLY B 1 15 ? 23.25 16.812 18.266 1 88.5 15 GLY B CA 1
ATOM 3570 C C . GLY B 1 15 ? 23.594 15.562 19.031 1 88.5 15 GLY B C 1
ATOM 3571 O O . GLY B 1 15 ? 23.438 14.453 18.531 1 88.5 15 GLY B O 1
ATOM 3572 N N . THR B 1 16 ? 24.047 15.766 20.219 1 89.31 16 THR B N 1
ATOM 3573 C CA . THR B 1 16 ? 24.578 14.664 21.016 1 89.31 16 THR B CA 1
ATOM 3574 C C . THR B 1 16 ? 23.484 13.641 21.328 1 89.31 16 THR B C 1
ATOM 3576 O O . THR B 1 16 ? 23.766 12.445 21.453 1 89.31 16 THR B O 1
ATOM 3579 N N . ARG B 1 17 ? 22.266 14.055 21.438 1 91.06 17 ARG B N 1
ATOM 3580 C CA . ARG B 1 17 ? 21.156 13.172 21.797 1 91.06 17 ARG B CA 1
ATOM 3581 C C . ARG B 1 17 ? 20.828 12.219 20.656 1 91.06 17 ARG B C 1
ATOM 3583 O O . ARG B 1 17 ? 20.109 11.234 20.859 1 91.06 17 ARG B O 1
ATOM 3590 N N . MET B 1 18 ? 21.312 12.477 19.547 1 94.19 18 MET B N 1
ATOM 3591 C CA . MET B 1 18 ? 21.141 11.578 18.422 1 94.19 18 MET B CA 1
ATOM 3592 C C . MET B 1 18 ? 22 10.328 18.562 1 94.19 18 MET B C 1
ATOM 3594 O O . MET B 1 18 ? 21.734 9.297 17.938 1 94.19 18 MET B O 1
ATOM 3598 N N . LYS B 1 19 ? 23.078 10.398 19.297 1 95.75 19 LYS B N 1
ATOM 3599 C CA . LYS B 1 19 ? 24 9.297 19.5 1 95.75 19 LYS B CA 1
ATOM 3600 C C . LYS B 1 19 ? 24.5 8.742 18.172 1 95.75 19 LYS B C 1
ATOM 3602 O O . LYS B 1 19 ? 24.484 7.531 17.953 1 95.75 19 LYS B O 1
ATOM 3607 N N . SER B 1 20 ? 24.922 9.531 17.344 1 95.19 20 SER B N 1
ATOM 3608 C CA . SER B 1 20 ? 25.359 9.164 16 1 95.19 20 SER B CA 1
ATOM 3609 C C . SER B 1 20 ? 26.672 9.844 15.633 1 95.19 20 SER B C 1
ATOM 3611 O O . SER B 1 20 ? 26.953 10.953 16.094 1 95.19 20 SER B O 1
ATOM 3613 N N . ARG B 1 21 ? 27.391 9.102 14.797 1 93.25 21 ARG B N 1
ATOM 3614 C CA . ARG B 1 21 ? 28.594 9.703 14.227 1 93.25 21 ARG B CA 1
ATOM 3615 C C . ARG B 1 21 ? 28.25 10.711 13.133 1 93.25 21 ARG B C 1
ATOM 3617 O O . ARG B 1 21 ? 29.016 11.617 12.852 1 93.25 21 ARG B O 1
ATOM 3624 N N . LEU B 1 22 ? 27.172 10.602 12.562 1 94.44 22 LEU B N 1
ATOM 3625 C CA . LEU B 1 22 ? 26.688 11.5 11.523 1 94.44 22 LEU B CA 1
ATOM 3626 C C . LEU B 1 22 ? 26.094 12.766 12.133 1 94.44 22 LEU B C 1
ATOM 3628 O O . LEU B 1 22 ? 25.281 12.688 13.055 1 94.44 22 LEU B O 1
ATOM 3632 N N . PRO B 1 23 ? 26.578 13.93 11.664 1 96 23 PRO B N 1
ATOM 3633 C CA . PRO B 1 23 ? 25.969 15.156 12.172 1 96 23 PRO B CA 1
ATOM 3634 C C . PRO B 1 23 ? 24.438 15.117 12.117 1 96 23 PRO B C 1
ATOM 3636 O O . PRO B 1 23 ? 23.859 14.562 11.18 1 96 23 PRO B O 1
ATOM 3639 N N . LYS B 1 24 ? 23.859 15.758 13.031 1 96.25 24 LYS B N 1
ATOM 3640 C CA . LYS B 1 24 ? 22.406 15.719 13.195 1 96.25 24 LYS B CA 1
ATOM 3641 C C . LYS B 1 24 ? 21.703 16.156 11.922 1 96.25 24 LYS B C 1
ATOM 3643 O O . LYS B 1 24 ? 20.75 15.5 11.477 1 96.25 24 LYS B O 1
ATOM 3648 N N . VAL B 1 25 ? 22.156 17.234 11.336 1 97.56 25 VAL B N 1
ATOM 3649 C CA . VAL B 1 25 ? 21.453 17.844 10.211 1 97.56 25 VAL B CA 1
ATOM 3650 C C . VAL B 1 25 ? 21.625 16.984 8.961 1 97.56 25 VAL B C 1
ATOM 3652 O O . VAL B 1 25 ? 20.953 17.203 7.945 1 97.56 25 VAL B O 1
ATOM 3655 N N . LEU B 1 26 ? 22.484 15.914 9.016 1 97.12 26 LEU B N 1
ATOM 3656 C CA . LEU B 1 26 ? 22.656 15.008 7.891 1 97.12 26 LEU B CA 1
ATOM 3657 C C . LEU B 1 26 ? 21.828 13.742 8.07 1 97.12 26 LEU B C 1
ATOM 3659 O O . LEU B 1 26 ? 21.766 12.891 7.18 1 97.12 26 LEU B O 1
ATOM 3663 N N . GLN B 1 27 ? 21.266 13.594 9.273 1 97.44 27 GLN B N 1
ATOM 3664 C CA . GLN B 1 27 ? 20.312 12.492 9.43 1 97.44 27 GLN B CA 1
ATOM 3665 C C . GLN B 1 27 ? 19.188 12.578 8.391 1 97.44 27 GLN B C 1
ATOM 3667 O O . GLN B 1 27 ? 18.812 13.68 7.98 1 97.44 27 GLN B O 1
ATOM 3672 N N . ARG B 1 28 ? 18.656 11.414 8.023 1 97.75 28 ARG B N 1
ATOM 3673 C CA . ARG B 1 28 ? 17.781 11.406 6.863 1 97.75 28 ARG B CA 1
ATOM 3674 C C . ARG B 1 28 ? 16.312 11.289 7.289 1 97.75 28 ARG B C 1
ATOM 3676 O O . ARG B 1 28 ? 15.992 10.539 8.219 1 97.75 28 ARG B O 1
ATOM 3683 N N . LEU B 1 29 ? 15.508 12.023 6.727 1 98.56 29 LEU B N 1
ATOM 3684 C CA . LEU B 1 29 ? 14.047 11.953 6.738 1 98.56 29 LEU B CA 1
ATOM 3685 C C . LEU B 1 29 ? 13.5 11.711 5.336 1 98.56 29 LEU B C 1
ATOM 3687 O O . LEU B 1 29 ? 13.68 12.547 4.445 1 98.56 29 LEU B O 1
ATOM 3691 N N . ALA B 1 30 ? 12.789 10.539 5.133 1 98.5 30 ALA B N 1
ATOM 3692 C CA . ALA B 1 30 ? 12.312 10.109 3.824 1 98.5 30 ALA B CA 1
ATOM 3693 C C . ALA B 1 30 ? 13.445 10.055 2.812 1 98.5 30 ALA B C 1
ATOM 3695 O O . ALA B 1 30 ? 13.289 10.484 1.667 1 98.5 30 ALA B O 1
ATOM 3696 N N . GLY B 1 31 ? 14.562 9.672 3.324 1 97.5 31 GLY B N 1
ATOM 3697 C CA . GLY B 1 31 ? 15.711 9.445 2.461 1 97.5 31 GLY B CA 1
ATOM 3698 C C . GLY B 1 31 ? 16.516 10.703 2.201 1 97.5 31 GLY B C 1
ATOM 3699 O O . GLY B 1 31 ? 17.609 10.641 1.609 1 97.5 31 GLY B O 1
ATOM 3700 N N . ARG B 1 32 ? 16.125 11.828 2.66 1 97.31 32 ARG B N 1
ATOM 3701 C CA . ARG B 1 32 ? 16.781 13.117 2.459 1 97.31 32 ARG B CA 1
ATOM 3702 C C . ARG B 1 32 ? 17.328 13.664 3.771 1 97.31 32 ARG B C 1
ATOM 3704 O O . ARG B 1 32 ? 16.672 13.586 4.809 1 97.31 32 ARG B O 1
ATOM 3711 N N . PRO B 1 33 ? 18.531 14.234 3.691 1 97.5 33 PRO B N 1
ATOM 3712 C CA . PRO B 1 33 ? 19.031 14.859 4.922 1 97.5 33 PRO B CA 1
ATOM 3713 C C . PRO B 1 33 ? 18.094 15.945 5.441 1 97.5 33 PRO B C 1
ATOM 3715 O O . PRO B 1 33 ? 17.453 16.641 4.652 1 97.5 33 PRO B O 1
ATOM 3718 N N . LEU B 1 34 ? 18.078 16.125 6.777 1 98.19 34 LEU B N 1
ATOM 3719 C CA . LEU B 1 34 ? 17.25 17.172 7.379 1 98.19 34 LEU B CA 1
ATOM 3720 C C . LEU B 1 34 ? 17.531 18.531 6.742 1 98.19 34 LEU B C 1
ATOM 3722 O O . LEU B 1 34 ? 16.609 19.219 6.316 1 98.19 34 LEU B O 1
ATOM 3726 N N . LEU B 1 35 ? 18.781 18.875 6.672 1 97.75 35 LEU B N 1
ATOM 3727 C CA . LEU B 1 35 ? 19.188 20.141 6.086 1 97.75 35 LEU B CA 1
ATOM 3728 C C . LEU B 1 35 ? 18.766 20.219 4.621 1 97.75 35 LEU B C 1
ATOM 3730 O O . LEU B 1 35 ? 18.438 21.297 4.125 1 97.75 35 LEU B O 1
ATOM 3734 N N . GLY B 1 36 ? 18.828 19.078 3.938 1 96.56 36 GLY B N 1
ATOM 3735 C CA . GLY B 1 36 ? 18.359 19.047 2.559 1 96.56 36 GLY B CA 1
ATOM 3736 C C . GLY B 1 36 ? 16.906 19.484 2.404 1 96.56 36 GLY B C 1
ATOM 3737 O O . GLY B 1 36 ? 16.562 20.172 1.443 1 96.56 36 GLY B O 1
ATOM 3738 N N . HIS B 1 37 ? 16.031 19.047 3.309 1 97.5 37 HIS B N 1
ATOM 3739 C CA . HIS B 1 37 ? 14.641 19.484 3.309 1 97.5 37 HIS B CA 1
ATOM 3740 C C . HIS B 1 37 ? 14.531 21 3.467 1 97.5 37 HIS B C 1
ATOM 3742 O O . HIS B 1 37 ? 13.773 21.656 2.746 1 97.5 37 HIS B O 1
ATOM 3748 N N . VAL B 1 38 ? 15.258 21.547 4.406 1 97.38 38 VAL B N 1
ATOM 3749 C CA . VAL B 1 38 ? 15.234 22.984 4.695 1 97.38 38 VAL B CA 1
ATOM 3750 C C . VAL B 1 38 ? 15.68 23.766 3.463 1 97.38 38 VAL B C 1
ATOM 3752 O O . VAL B 1 38 ? 15.023 24.719 3.061 1 97.38 38 VAL B O 1
ATOM 3755 N N . LEU B 1 39 ? 16.75 23.312 2.873 1 95.81 39 LEU B N 1
ATOM 3756 C CA . LEU B 1 39 ? 17.281 23.984 1.7 1 95.81 39 LEU B CA 1
ATOM 3757 C C . LEU B 1 39 ? 16.328 23.875 0.52 1 95.81 39 LEU B C 1
ATOM 3759 O O . LEU B 1 39 ? 16.203 24.812 -0.276 1 95.81 39 LEU B O 1
ATOM 3763 N N . SER B 1 40 ? 15.711 22.734 0.365 1 94.12 40 SER B N 1
ATOM 3764 C CA . SER B 1 40 ? 14.719 22.578 -0.69 1 94.12 40 SER B CA 1
ATOM 3765 C C . SER B 1 40 ? 13.578 23.594 -0.532 1 94.12 40 SER B C 1
ATOM 3767 O O . SER B 1 40 ? 13.141 24.188 -1.511 1 94.12 40 SER B O 1
ATOM 3769 N N . THR B 1 41 ? 13.094 23.781 0.707 1 94.94 41 THR B N 1
ATOM 3770 C CA . THR B 1 41 ? 12.055 24.766 0.98 1 94.94 41 THR B CA 1
ATOM 3771 C C . THR B 1 41 ? 12.57 26.188 0.708 1 94.94 41 THR B C 1
ATOM 3773 O O . THR B 1 41 ? 11.867 27 0.1 1 94.94 41 THR B O 1
ATOM 3776 N N . ALA B 1 42 ? 13.773 26.438 1.114 1 93.19 42 ALA B N 1
ATOM 3777 C CA . ALA B 1 42 ? 14.398 27.734 0.898 1 93.19 42 ALA B CA 1
ATOM 3778 C C . ALA B 1 42 ? 14.453 28.078 -0.588 1 93.19 42 ALA B C 1
ATOM 3780 O O . ALA B 1 42 ? 14.219 29.219 -0.979 1 93.19 42 ALA B O 1
ATOM 3781 N N . ALA B 1 43 ? 14.734 27.109 -1.397 1 92.06 43 ALA B N 1
ATOM 3782 C CA . ALA B 1 43 ? 14.883 27.297 -2.84 1 92.06 43 ALA B CA 1
ATOM 3783 C C . ALA B 1 43 ? 13.562 27.703 -3.477 1 92.06 43 ALA B C 1
ATOM 3785 O O . ALA B 1 43 ? 13.539 28.266 -4.578 1 92.06 43 ALA B O 1
ATOM 3786 N N . GLN B 1 44 ? 12.508 27.516 -2.797 1 93.12 44 GLN B N 1
ATOM 3787 C CA . GLN B 1 44 ? 11.188 27.844 -3.322 1 93.12 44 GLN B CA 1
ATOM 3788 C C . GLN B 1 44 ? 10.844 29.312 -3.049 1 93.12 44 GLN B C 1
ATOM 3790 O O . GLN B 1 44 ? 9.867 29.828 -3.588 1 93.12 44 GLN B O 1
ATOM 3795 N N . LEU B 1 45 ? 11.523 30.047 -2.164 1 93.12 45 LEU B N 1
ATOM 3796 C CA . LEU B 1 45 ? 11.211 31.406 -1.706 1 93.12 45 LEU B CA 1
ATOM 3797 C C . LEU B 1 45 ? 11.859 32.438 -2.609 1 93.12 45 LEU B C 1
ATOM 3799 O O . LEU B 1 45 ? 11.656 33.656 -2.424 1 93.12 45 LEU B O 1
ATOM 3803 N N . ASP B 1 46 ? 12.406 32.188 -3.756 1 86.12 46 ASP B N 1
ATOM 3804 C CA . ASP B 1 46 ? 13.117 33.125 -4.613 1 86.12 46 ASP B CA 1
ATOM 3805 C C . ASP B 1 46 ? 14.133 33.938 -3.814 1 86.12 46 ASP B C 1
ATOM 3807 O O . ASP B 1 46 ? 14.188 35.156 -3.934 1 86.12 46 ASP B O 1
ATOM 3811 N N . ALA B 1 47 ? 14.797 33.438 -2.902 1 91.25 47 ALA B N 1
ATOM 3812 C CA . ALA B 1 47 ? 15.82 34.094 -2.1 1 91.25 47 ALA B CA 1
ATOM 3813 C C . ALA B 1 47 ? 17.109 34.281 -2.891 1 91.25 47 ALA B C 1
ATOM 3815 O O . ALA B 1 47 ? 17.438 33.438 -3.752 1 91.25 47 ALA B O 1
ATOM 3816 N N . ARG B 1 48 ? 17.781 35.344 -2.557 1 91.69 48 ARG B N 1
ATOM 3817 C CA . ARG B 1 48 ? 19.078 35.625 -3.191 1 91.69 48 ARG B CA 1
ATOM 3818 C C . ARG B 1 48 ? 20.141 34.656 -2.715 1 91.69 48 ARG B C 1
ATOM 3820 O O . ARG B 1 48 ? 20.953 34.188 -3.514 1 91.69 48 ARG B O 1
ATOM 3827 N N . SER B 1 49 ? 20.141 34.375 -1.433 1 94.62 49 SER B N 1
ATOM 3828 C CA . SER B 1 49 ? 21.203 33.531 -0.888 1 94.62 49 SER B CA 1
ATOM 3829 C C . SER B 1 49 ? 20.719 32.812 0.358 1 94.62 49 SER B C 1
ATOM 3831 O O . SER B 1 49 ? 19.75 33.219 1.001 1 94.62 49 SER B O 1
ATOM 3833 N N . ALA B 1 50 ? 21.406 31.703 0.556 1 96.75 50 ALA B N 1
ATOM 3834 C CA . ALA B 1 50 ? 21.297 30.953 1.807 1 96.75 50 ALA B CA 1
ATOM 3835 C C . ALA B 1 50 ? 22.656 30.781 2.463 1 96.75 50 ALA B C 1
ATOM 3837 O O . ALA B 1 50 ? 23.578 30.219 1.861 1 96.75 50 ALA B O 1
ATOM 3838 N N . VAL B 1 51 ? 22.781 31.344 3.627 1 97.94 51 VAL B N 1
ATOM 3839 C CA . VAL B 1 51 ? 24 31.188 4.41 1 97.94 51 VAL B CA 1
ATOM 3840 C C . VAL B 1 51 ? 23.797 30.094 5.465 1 97.94 51 VAL B C 1
ATOM 3842 O O . VAL B 1 51 ? 23.031 30.281 6.418 1 97.94 51 VAL B O 1
ATOM 3845 N N . VAL B 1 52 ? 24.516 28.984 5.289 1 98.25 52 VAL B N 1
ATOM 3846 C CA . VAL B 1 52 ? 24.422 27.875 6.234 1 98.25 52 VAL B CA 1
ATOM 3847 C C . VAL B 1 52 ? 25.547 27.984 7.273 1 98.25 52 VAL B C 1
ATOM 3849 O O . VAL B 1 52 ? 26.719 28.047 6.922 1 98.25 52 VAL B O 1
ATOM 3852 N N . VAL B 1 53 ? 25.141 28.062 8.531 1 98.44 53 VAL B N 1
ATOM 3853 C CA . VAL B 1 53 ? 26.109 28.109 9.617 1 98.44 53 VAL B CA 1
ATOM 3854 C C . VAL B 1 53 ? 26.438 26.688 10.086 1 98.44 53 VAL B C 1
ATOM 3856 O O . VAL B 1 53 ? 25.578 26 10.641 1 98.44 53 VAL B O 1
ATOM 3859 N N . THR B 1 54 ? 27.656 26.281 9.859 1 97.75 54 THR B N 1
ATOM 3860 C CA . THR B 1 54 ? 28.078 24.922 10.234 1 97.75 54 THR B CA 1
ATOM 3861 C C . THR B 1 54 ? 29.047 24.969 11.406 1 97.75 54 THR B C 1
ATOM 3863 O O . THR B 1 54 ? 29.594 26.016 11.734 1 97.75 54 THR B O 1
ATOM 3866 N N . GLY B 1 55 ? 29.203 23.906 12.078 1 95.12 55 GLY B N 1
ATOM 3867 C CA . GLY B 1 55 ? 30.109 23.734 13.211 1 95.12 55 GLY B CA 1
ATOM 3868 C C . GLY B 1 55 ? 30.625 22.328 13.352 1 95.12 55 GLY B C 1
ATOM 3869 O O . GLY B 1 55 ? 31.531 21.906 12.633 1 95.12 55 GLY B O 1
ATOM 3870 N N . HIS B 1 56 ? 29.906 21.547 14.211 1 88.81 56 HIS B N 1
ATOM 3871 C CA . HIS B 1 56 ? 30.266 20.141 14.367 1 88.81 56 HIS B CA 1
ATOM 3872 C C . HIS B 1 56 ? 30.062 19.375 13.07 1 88.81 56 HIS B C 1
ATOM 3874 O O . HIS B 1 56 ? 28.969 19.406 12.5 1 88.81 56 HIS B O 1
ATOM 3880 N N . GLY B 1 57 ? 31.188 18.672 12.617 1 92.81 57 GLY B N 1
ATOM 3881 C CA . GLY B 1 57 ? 31.078 17.906 11.383 1 92.81 57 GLY B CA 1
ATOM 3882 C C . GLY B 1 57 ? 30.922 18.797 10.156 1 92.81 57 GLY B C 1
ATOM 3883 O O . GLY B 1 57 ? 30.312 18.375 9.164 1 92.81 57 GLY B O 1
ATOM 3884 N N . ALA B 1 58 ? 31.453 20 10.211 1 96 58 ALA B N 1
ATOM 3885 C CA . ALA B 1 58 ? 31.25 21.031 9.195 1 96 58 ALA B CA 1
ATOM 3886 C C . ALA B 1 58 ? 31.688 20.531 7.816 1 96 58 ALA B C 1
ATOM 3888 O O . ALA B 1 58 ? 30.969 20.719 6.828 1 96 58 ALA B O 1
ATOM 3889 N N . ASP B 1 59 ? 32.781 19.828 7.793 1 96.44 59 ASP B N 1
ATOM 3890 C CA . ASP B 1 59 ? 33.312 19.359 6.508 1 96.44 59 ASP B CA 1
ATOM 3891 C C . ASP B 1 59 ? 32.312 18.422 5.832 1 96.44 59 ASP B C 1
ATOM 3893 O O . ASP B 1 59 ? 32.062 18.547 4.633 1 96.44 59 ASP B O 1
ATOM 3897 N N . GLN B 1 60 ? 31.812 17.562 6.598 1 96.25 60 GLN B N 1
ATOM 3898 C CA . GLN B 1 60 ? 30.859 16.609 6.082 1 96.25 60 GLN B CA 1
ATOM 3899 C C . GLN B 1 60 ? 29.578 17.297 5.613 1 96.25 60 GLN B C 1
ATOM 3901 O O . GLN B 1 60 ? 29.062 17 4.535 1 96.25 60 GLN B O 1
ATOM 3906 N N . VAL B 1 61 ? 29.094 18.219 6.395 1 97.38 61 VAL B N 1
ATOM 3907 C CA . VAL B 1 61 ? 27.859 18.922 6.102 1 97.38 61 VAL B CA 1
ATOM 3908 C C . VAL B 1 61 ? 28.031 19.75 4.828 1 97.38 61 VAL B C 1
ATOM 3910 O O . VAL B 1 61 ? 27.188 19.688 3.924 1 97.38 61 VAL B O 1
ATOM 3913 N N . GLU B 1 62 ? 29.078 20.516 4.75 1 97.5 62 GLU B N 1
ATOM 3914 C CA . GLU B 1 62 ? 29.344 21.406 3.619 1 97.5 62 GLU B CA 1
ATOM 3915 C C . GLU B 1 62 ? 29.5 20.609 2.322 1 97.5 62 GLU B C 1
ATOM 3917 O O . GLU B 1 62 ? 28.922 20.969 1.296 1 97.5 62 GLU B O 1
ATOM 3922 N N . THR B 1 63 ? 30.188 19.484 2.381 1 96.06 63 THR B N 1
ATOM 3923 C CA . THR B 1 63 ? 30.406 18.641 1.208 1 96.06 63 THR B CA 1
ATOM 3924 C C . THR B 1 63 ? 29.078 18.047 0.721 1 96.06 63 THR B C 1
ATOM 3926 O O . THR B 1 63 ? 28.766 18.109 -0.47 1 96.06 63 THR B O 1
ATOM 3929 N N . ALA B 1 64 ? 28.328 17.516 1.617 1 94.38 64 ALA B N 1
ATOM 3930 C CA . ALA B 1 64 ? 27.062 16.859 1.28 1 94.38 64 ALA B CA 1
ATOM 3931 C C . ALA B 1 64 ? 26.094 17.859 0.659 1 94.38 64 ALA B C 1
ATOM 3933 O O . ALA B 1 64 ? 25.453 17.562 -0.348 1 94.38 64 ALA B O 1
ATOM 3934 N N . MET B 1 65 ? 26 19.047 1.229 1 94.56 65 MET B N 1
ATOM 3935 C CA . MET B 1 65 ? 25.016 20.031 0.769 1 94.56 65 MET B CA 1
ATOM 3936 C C . MET B 1 65 ? 25.469 20.688 -0.522 1 94.56 65 MET B C 1
ATOM 3938 O O . MET B 1 65 ? 24.656 21.016 -1.384 1 94.56 65 MET B O 1
ATOM 3942 N N . ALA B 1 66 ? 26.734 20.938 -0.639 1 93.19 66 ALA B N 1
ATOM 3943 C CA . ALA B 1 66 ? 27.266 21.5 -1.88 1 93.19 66 ALA B CA 1
ATOM 3944 C C . ALA B 1 66 ? 26.922 20.609 -3.072 1 93.19 66 ALA B C 1
ATOM 3946 O O . ALA B 1 66 ? 26.531 21.094 -4.129 1 93.19 66 ALA B O 1
ATOM 3947 N N . ALA B 1 67 ? 27 19.375 -2.9 1 88.88 67 ALA B N 1
ATOM 3948 C CA . ALA B 1 67 ? 26.703 18.406 -3.953 1 88.88 67 ALA B CA 1
ATOM 3949 C C . ALA B 1 67 ? 25.219 18.391 -4.273 1 88.88 67 ALA B C 1
ATOM 3951 O O . ALA B 1 67 ? 24.828 18.344 -5.445 1 88.88 67 ALA B O 1
ATOM 3952 N N . ALA B 1 68 ? 24.484 18.484 -3.287 1 85.62 68 ALA B N 1
ATOM 3953 C CA . ALA B 1 68 ? 23.031 18.344 -3.434 1 85.62 68 ALA B CA 1
ATOM 3954 C C . ALA B 1 68 ? 22.422 19.578 -4.074 1 85.62 68 ALA B C 1
ATOM 3956 O O . ALA B 1 68 ? 21.406 19.5 -4.75 1 85.62 68 ALA B O 1
ATOM 3957 N N . CYS B 1 69 ? 23 20.734 -3.877 1 84.81 69 CYS B N 1
ATOM 3958 C CA . CYS B 1 69 ? 22.406 21.984 -4.328 1 84.81 69 CYS B CA 1
ATOM 3959 C C . CYS B 1 69 ? 23.109 22.5 -5.582 1 84.81 69 CYS B C 1
ATOM 3961 O O . CYS B 1 69 ? 22.875 23.625 -6.008 1 84.81 69 CYS B O 1
ATOM 3963 N N . GLN B 1 70 ? 23.812 21.672 -6.188 1 80 70 GLN B N 1
ATOM 3964 C CA . GLN B 1 70 ? 24.531 22.094 -7.387 1 80 70 GLN B CA 1
ATOM 3965 C C . GLN B 1 70 ? 23.562 22.484 -8.5 1 80 70 GLN B C 1
ATOM 3967 O O . GLN B 1 70 ? 22.609 21.766 -8.781 1 80 70 GLN B O 1
ATOM 3972 N N . GLY B 1 71 ? 23.719 23.672 -9.055 1 72.06 71 GLY B N 1
ATOM 3973 C CA . GLY B 1 71 ? 22.953 24.078 -10.219 1 72.06 71 GLY B CA 1
ATOM 3974 C C . GLY B 1 71 ? 21.734 24.906 -9.859 1 72.06 71 GLY B C 1
ATOM 3975 O O . GLY B 1 71 ? 20.969 25.312 -10.742 1 72.06 71 GLY B O 1
ATOM 3976 N N . GLY B 1 72 ? 21.531 25.156 -8.578 1 78.12 72 GLY B N 1
ATOM 3977 C CA . GLY B 1 72 ? 20.391 25.969 -8.195 1 78.12 72 GLY B CA 1
ATOM 3978 C C . GLY B 1 72 ? 20.625 27.453 -8.391 1 78.12 72 GLY B C 1
ATOM 3979 O O . GLY B 1 72 ? 21.75 27.875 -8.625 1 78.12 72 GLY B O 1
ATOM 3980 N N . SER B 1 73 ? 19.484 28.188 -8.398 1 81.5 73 SER B N 1
ATOM 3981 C CA . SER B 1 73 ? 19.531 29.625 -8.617 1 81.5 73 SER B CA 1
ATOM 3982 C C . SER B 1 73 ? 19.922 30.359 -7.336 1 81.5 73 SER B C 1
ATOM 3984 O O . SER B 1 73 ? 20.453 31.469 -7.391 1 81.5 73 SER B O 1
ATOM 3986 N N . MET B 1 74 ? 19.719 29.781 -6.207 1 88.38 74 MET B N 1
ATOM 3987 C CA . MET B 1 74 ? 20.031 30.375 -4.914 1 88.38 74 MET B CA 1
ATOM 3988 C C . MET B 1 74 ? 21.5 30.172 -4.555 1 88.38 74 MET B C 1
ATOM 3990 O O . MET B 1 74 ? 22 29.047 -4.605 1 88.38 74 MET B O 1
ATOM 3994 N N . ALA B 1 75 ? 22.172 31.281 -4.227 1 92.44 75 ALA B N 1
ATOM 3995 C CA . ALA B 1 75 ? 23.578 31.172 -3.826 1 92.44 75 ALA B CA 1
ATOM 3996 C C . ALA B 1 75 ? 23.703 30.531 -2.449 1 92.44 75 ALA B C 1
ATOM 3998 O O . ALA B 1 75 ? 23.109 31 -1.478 1 92.44 75 ALA B O 1
ATOM 3999 N N . LEU B 1 76 ? 24.484 29.469 -2.438 1 95.56 76 LEU B N 1
ATOM 4000 C CA . LEU B 1 76 ? 24.703 28.766 -1.179 1 95.56 76 LEU B CA 1
ATOM 4001 C C . LEU B 1 76 ? 26.062 29.109 -0.587 1 95.56 76 LEU B C 1
ATOM 4003 O O . LEU B 1 76 ? 27.078 28.953 -1.251 1 95.56 76 LEU B O 1
ATOM 4007 N N . LYS B 1 77 ? 26.062 29.641 0.639 1 96.5 77 LYS B N 1
ATOM 4008 C CA . LYS B 1 77 ? 27.281 29.984 1.359 1 96.5 77 LYS B CA 1
ATOM 4009 C C . LYS B 1 77 ? 27.375 29.219 2.682 1 96.5 77 LYS B C 1
ATOM 4011 O O . LYS B 1 77 ? 26.344 28.922 3.301 1 96.5 77 LYS B O 1
ATOM 4016 N N . PHE B 1 78 ? 28.625 28.953 3.012 1 97.62 78 PHE B N 1
ATOM 4017 C CA . PHE B 1 78 ? 28.859 28.297 4.297 1 97.62 78 PHE B CA 1
ATOM 4018 C C . PHE B 1 78 ? 29.719 29.188 5.195 1 97.62 78 PHE B C 1
ATOM 4020 O O . PHE B 1 78 ? 30.688 29.797 4.734 1 97.62 78 PHE B O 1
ATOM 4027 N N . VAL B 1 79 ? 29.344 29.312 6.457 1 97.88 79 VAL B N 1
ATOM 4028 C CA . VAL B 1 79 ? 30.141 29.969 7.477 1 97.88 79 VAL B CA 1
ATOM 4029 C C . VAL B 1 79 ? 30.281 29.062 8.695 1 97.88 79 VAL B C 1
ATOM 4031 O O . VAL B 1 79 ? 29.391 28.266 8.984 1 97.88 79 VAL B O 1
ATOM 4034 N N . ARG B 1 80 ? 31.344 29.234 9.461 1 97 80 ARG B N 1
ATOM 4035 C CA . ARG B 1 80 ? 31.609 28.359 10.586 1 97 80 ARG B CA 1
ATOM 4036 C C . ARG B 1 80 ? 31.391 29.062 11.914 1 97 80 ARG B C 1
ATOM 4038 O O . ARG B 1 80 ? 31.766 30.234 12.062 1 97 80 ARG B O 1
ATOM 4045 N N . GLN B 1 81 ? 30.734 28.328 12.695 1 96 81 GLN B N 1
ATOM 4046 C CA . GLN B 1 81 ? 30.625 28.75 14.086 1 96 81 GLN B CA 1
ATOM 4047 C C . GLN B 1 81 ? 31.547 27.906 14.984 1 96 81 GLN B C 1
ATOM 4049 O O . GLN B 1 81 ? 31.219 26.766 15.312 1 96 81 GLN B O 1
ATOM 4054 N N . GLU B 1 82 ? 32.562 28.547 15.461 1 90.75 82 GLU B N 1
ATOM 4055 C CA . GLU B 1 82 ? 33.531 27.891 16.328 1 90.75 82 GLU B CA 1
ATOM 4056 C C . GLU B 1 82 ? 34.156 28.875 17.328 1 90.75 82 GLU B C 1
ATOM 4058 O O . GLU B 1 82 ? 34.844 29.797 16.938 1 90.75 82 GLU B O 1
ATOM 4063 N N . PRO B 1 83 ? 33.875 28.547 18.672 1 90.06 83 PRO B N 1
ATOM 4064 C CA . PRO B 1 83 ? 33.031 27.516 19.281 1 90.06 83 PRO B CA 1
ATOM 4065 C C . PRO B 1 83 ? 31.547 27.812 19.172 1 90.06 83 PRO B C 1
ATOM 4067 O O . PRO B 1 83 ? 31.172 28.891 18.719 1 90.06 83 PRO B O 1
ATOM 4070 N N . GLN B 1 84 ? 30.734 26.891 19.469 1 90.25 84 GLN B N 1
ATOM 4071 C CA . GLN B 1 84 ? 29.297 27.078 19.453 1 90.25 84 GLN B CA 1
ATOM 4072 C C . GLN B 1 84 ? 28.812 27.781 20.719 1 90.25 84 GLN B C 1
ATOM 4074 O O . GLN B 1 84 ? 28.625 27.141 21.75 1 90.25 84 GLN B O 1
ATOM 4079 N N . LEU B 1 85 ? 28.516 29.047 20.547 1 92.88 85 LEU B N 1
ATOM 4080 C CA . LEU B 1 85 ? 28.234 29.875 21.703 1 92.88 85 LEU B CA 1
ATOM 4081 C C . LEU B 1 85 ? 26.766 30.312 21.703 1 92.88 85 LEU B C 1
ATOM 4083 O O . LEU B 1 85 ? 26.453 31.422 22.156 1 92.88 85 LEU B O 1
ATOM 4087 N N . GLY B 1 86 ? 25.938 29.547 21.031 1 92.31 86 GLY B N 1
ATOM 4088 C CA . GLY B 1 86 ? 24.531 29.859 21.031 1 92.31 86 GLY B CA 1
ATOM 4089 C C . GLY B 1 86 ? 24 30.297 19.688 1 92.31 86 GLY B C 1
ATOM 4090 O O . GLY B 1 86 ? 24.781 30.516 18.75 1 92.31 86 GLY B O 1
ATOM 4091 N N . THR B 1 87 ? 22.656 30.453 19.625 1 94.25 87 THR B N 1
ATOM 4092 C CA . THR B 1 87 ? 21.984 30.75 18.375 1 94.25 87 THR B CA 1
ATOM 4093 C C . THR B 1 87 ? 22.297 32.188 17.906 1 94.25 87 THR B C 1
ATOM 4095 O O . THR B 1 87 ? 22.438 32.438 16.719 1 94.25 87 THR B O 1
ATOM 4098 N N . GLY B 1 88 ? 22.344 33.094 18.859 1 96.12 88 GLY B N 1
ATOM 4099 C CA . GLY B 1 88 ? 22.734 34.469 18.5 1 96.12 88 GLY B CA 1
ATOM 4100 C C . GLY B 1 88 ? 24.125 34.531 17.875 1 96.12 88 GLY B C 1
ATOM 4101 O O . GLY B 1 88 ? 24.328 35.219 16.875 1 96.12 88 GLY B O 1
ATOM 4102 N N . HIS B 1 89 ? 25.031 33.844 18.469 1 96.5 89 HIS B N 1
ATOM 4103 C CA . HIS B 1 89 ? 26.391 33.781 17.953 1 96.5 89 HIS B CA 1
ATOM 4104 C C . HIS B 1 89 ? 26.406 33.156 16.547 1 96.5 89 HIS B C 1
ATOM 4106 O O . HIS B 1 89 ? 27.172 33.594 15.688 1 96.5 89 HIS B O 1
ATOM 4112 N N . ALA B 1 90 ? 25.594 32.125 16.375 1 96.69 90 ALA B N 1
ATOM 4113 C CA . ALA B 1 90 ? 25.5 31.5 15.062 1 96.69 90 ALA B CA 1
ATOM 4114 C C . ALA B 1 90 ? 25.141 32.531 13.992 1 96.69 90 ALA B C 1
ATOM 4116 O O . ALA B 1 90 ? 25.812 32.625 12.961 1 96.69 90 ALA B O 1
ATOM 4117 N N . VAL B 1 91 ? 24.109 33.312 14.234 1 97.5 91 VAL B N 1
ATOM 4118 C CA . VAL B 1 91 ? 23.656 34.312 13.266 1 97.5 91 VAL B CA 1
ATOM 4119 C C . VAL B 1 91 ? 24.719 35.406 13.109 1 97.5 91 VAL B C 1
ATOM 4121 O O . VAL B 1 91 ? 24.906 35.938 12.008 1 97.5 91 VAL B O 1
ATOM 4124 N N . GLN B 1 92 ? 25.438 35.719 14.188 1 96.81 92 GLN B N 1
ATOM 4125 C CA . GLN B 1 92 ? 26.531 36.688 14.109 1 96.81 92 GLN B CA 1
ATOM 4126 C C . GLN B 1 92 ? 27.547 36.25 13.062 1 96.81 92 GLN B C 1
ATOM 4128 O O . GLN B 1 92 ? 28.062 37.094 12.312 1 96.81 92 GLN B O 1
ATOM 4133 N N . GLN B 1 93 ? 27.828 35 13.07 1 96.81 93 GLN B N 1
ATOM 4134 C CA . GLN B 1 93 ? 28.828 34.5 12.133 1 96.81 93 GLN B CA 1
ATOM 4135 C C . GLN B 1 93 ? 28.359 34.656 10.688 1 96.81 93 GLN B C 1
ATOM 4137 O O . GLN B 1 93 ? 29.172 34.719 9.766 1 96.81 93 GLN B O 1
ATOM 4142 N N . ALA B 1 94 ? 27.078 34.719 10.461 1 97.56 94 ALA B N 1
ATOM 4143 C CA . ALA B 1 94 ? 26.5 34.75 9.125 1 97.56 94 ALA B CA 1
ATOM 4144 C C . ALA B 1 94 ? 26.438 36.188 8.609 1 97.56 94 ALA B C 1
ATOM 4146 O O . ALA B 1 94 ? 26.344 36.438 7.398 1 97.56 94 ALA B O 1
ATOM 4147 N N . VAL B 1 95 ? 26.5 37.25 9.438 1 96.56 95 VAL B N 1
ATOM 4148 C CA . VAL B 1 95 ? 26.234 38.656 9.125 1 96.56 95 VAL B CA 1
ATOM 4149 C C . VAL B 1 95 ? 27.203 39.125 8.039 1 96.56 95 VAL B C 1
ATOM 4151 O O . VAL B 1 95 ? 26.781 39.75 7.055 1 96.56 95 VAL B O 1
ATOM 4154 N N . PRO B 1 96 ? 28.516 38.75 8.141 1 96.25 96 PRO B N 1
ATOM 4155 C CA . PRO B 1 96 ? 29.453 39.219 7.117 1 96.25 96 PRO B CA 1
ATOM 4156 C C . PRO B 1 96 ? 29.109 38.688 5.723 1 96.25 96 PRO B C 1
ATOM 4158 O O . PRO B 1 96 ? 29.531 39.281 4.719 1 96.25 96 PRO B O 1
ATOM 4161 N N . ALA B 1 97 ? 28.438 37.625 5.629 1 96.38 97 ALA B N 1
ATOM 4162 C CA . ALA B 1 97 ? 28.125 37 4.348 1 96.38 97 ALA B CA 1
ATOM 4163 C C . ALA B 1 97 ? 26.812 37.531 3.789 1 96.38 97 ALA B C 1
ATOM 4165 O O . ALA B 1 97 ? 26.422 37.188 2.662 1 96.38 97 ALA B O 1
ATOM 4166 N N . LEU B 1 98 ? 26.078 38.344 4.547 1 95.88 98 LEU B N 1
ATOM 4167 C CA . LEU B 1 98 ? 24.797 38.906 4.125 1 95.88 98 LEU B CA 1
ATOM 4168 C C . LEU B 1 98 ? 25.016 40.25 3.434 1 95.88 98 LEU B C 1
ATOM 4170 O O . LEU B 1 98 ? 25.984 40.969 3.719 1 95.88 98 LEU B O 1
ATOM 4174 N N . ALA B 1 99 ? 24.094 40.656 2.51 1 91.75 99 ALA B N 1
ATOM 4175 C CA . ALA B 1 99 ? 24.188 41.906 1.781 1 91.75 99 ALA B CA 1
ATOM 4176 C C . ALA B 1 99 ? 23.797 43.094 2.668 1 91.75 99 ALA B C 1
ATOM 4178 O O . ALA B 1 99 ? 24.203 44.219 2.422 1 91.75 99 ALA B O 1
ATOM 4179 N N . GLY B 1 100 ? 22.969 42.875 3.641 1 90.06 100 GLY B N 1
ATOM 4180 C CA . GLY B 1 100 ? 22.609 43.938 4.59 1 90.06 100 GLY B CA 1
ATOM 4181 C C . GLY B 1 100 ? 21.391 44.719 4.164 1 90.06 100 GLY B C 1
ATOM 4182 O O . GLY B 1 100 ? 21.062 45.75 4.781 1 90.06 100 GLY B O 1
ATOM 4183 N N . ASP B 1 101 ? 20.812 44.312 3.131 1 93.44 101 ASP B N 1
ATOM 4184 C CA . ASP B 1 101 ? 19.594 44.969 2.668 1 93.44 101 ASP B CA 1
ATOM 4185 C C . ASP B 1 101 ? 18.438 43.969 2.584 1 93.44 101 ASP B C 1
ATOM 4187 O O . ASP B 1 101 ? 18.656 42.75 2.691 1 93.44 101 ASP B O 1
ATOM 4191 N N . GLY B 1 102 ? 17.266 44.469 2.602 1 94.06 102 GLY B N 1
ATOM 4192 C CA . GLY B 1 102 ? 16.094 43.625 2.471 1 94.06 102 GLY B CA 1
ATOM 4193 C C . GLY B 1 102 ? 15.742 42.906 3.75 1 94.06 102 GLY B C 1
ATOM 4194 O O . GLY B 1 102 ? 15.789 43.469 4.836 1 94.06 102 GLY B O 1
ATOM 4195 N N . MET B 1 103 ? 15.25 41.625 3.57 1 96.56 103 MET B N 1
ATOM 4196 C CA . MET B 1 103 ? 14.805 40.781 4.691 1 96.56 103 MET B CA 1
ATOM 4197 C C . MET B 1 103 ? 15.719 39.562 4.871 1 96.56 103 MET B C 1
ATOM 4199 O O . MET B 1 103 ? 16.297 39.094 3.904 1 96.56 103 MET B O 1
ATOM 4203 N N . VAL B 1 104 ? 15.836 39.156 6.105 1 97.5 104 VAL B N 1
ATOM 4204 C CA . VAL B 1 104 ? 16.547 37.938 6.445 1 97.5 104 VAL B CA 1
ATOM 4205 C C . VAL B 1 104 ? 15.617 37 7.18 1 97.5 104 VAL B C 1
ATOM 4207 O O . VAL B 1 104 ? 14.945 37.375 8.133 1 97.5 104 VAL B O 1
ATOM 4210 N N . ILE B 1 105 ? 15.508 35.781 6.688 1 98.12 105 ILE B N 1
ATOM 4211 C CA . ILE B 1 105 ? 14.812 34.75 7.43 1 98.12 105 ILE B CA 1
ATOM 4212 C C . ILE B 1 105 ? 15.828 33.844 8.117 1 98.12 105 ILE B C 1
ATOM 4214 O O . ILE B 1 105 ? 16.797 33.375 7.488 1 98.12 105 ILE B O 1
ATOM 4218 N N . VAL B 1 106 ? 15.633 33.625 9.375 1 98.38 106 VAL B N 1
ATOM 4219 C CA . VAL B 1 106 ? 16.469 32.688 10.117 1 98.38 106 VAL B CA 1
ATOM 4220 C C . VAL B 1 106 ? 15.742 31.359 10.258 1 98.38 106 VAL B C 1
ATOM 4222 O O . VAL B 1 106 ? 14.609 31.297 10.742 1 98.38 106 VAL B O 1
ATOM 4225 N N . LEU B 1 107 ? 16.375 30.297 9.781 1 98.25 107 LEU B N 1
ATOM 4226 C CA . LEU B 1 107 ? 15.844 28.938 9.836 1 98.25 107 LEU B CA 1
ATOM 4227 C C . LEU B 1 107 ? 16.75 28.016 10.656 1 98.25 107 LEU B C 1
ATOM 4229 O O . LEU B 1 107 ? 17.906 28.375 10.938 1 98.25 107 LEU B O 1
ATOM 4233 N N . SER B 1 108 ? 16.156 26.938 11.086 1 97.19 108 SER B N 1
ATOM 4234 C CA . SER B 1 108 ? 16.922 25.906 11.781 1 97.19 108 SER B CA 1
ATOM 4235 C C . SER B 1 108 ? 17.125 24.688 10.898 1 97.19 108 SER B C 1
ATOM 4237 O O . SER B 1 108 ? 16.188 24.188 10.281 1 97.19 108 SER B O 1
ATOM 4239 N N . GLY B 1 109 ? 18.328 24.203 10.859 1 97.5 109 GLY B N 1
ATOM 4240 C CA . GLY B 1 109 ? 18.688 23.094 9.984 1 97.5 109 GLY B CA 1
ATOM 4241 C C . GLY B 1 109 ? 18.062 21.781 10.414 1 97.5 109 GLY B C 1
ATOM 4242 O O . GLY B 1 109 ? 18.047 20.812 9.641 1 97.5 109 GLY B O 1
ATOM 4243 N N . ASP B 1 110 ? 17.578 21.703 11.672 1 97.5 110 ASP B N 1
ATOM 4244 C CA . ASP B 1 110 ? 17 20.453 12.18 1 97.5 110 ASP B CA 1
ATOM 4245 C C . ASP B 1 110 ? 15.469 20.531 12.195 1 97.5 110 ASP B C 1
ATOM 4247 O O . ASP B 1 110 ? 14.812 19.703 12.836 1 97.5 110 ASP B O 1
ATOM 4251 N N . VAL B 1 111 ? 14.852 21.547 11.539 1 98.06 111 VAL B N 1
ATOM 4252 C CA . VAL B 1 111 ? 13.406 21.688 11.352 1 98.06 111 VAL B CA 1
ATOM 4253 C C . VAL B 1 111 ? 13.055 21.516 9.883 1 98.06 111 VAL B C 1
ATOM 4255 O O . VAL B 1 111 ? 12.891 22.5 9.148 1 98.06 111 VAL B O 1
ATOM 4258 N N . PRO B 1 112 ? 12.805 20.312 9.477 1 98.31 112 PRO B N 1
ATOM 4259 C CA . PRO B 1 112 ? 12.805 19.984 8.047 1 98.31 112 PRO B CA 1
ATOM 4260 C C . PRO B 1 112 ? 11.461 20.219 7.379 1 98.31 112 PRO B C 1
ATOM 4262 O O . PRO B 1 112 ? 11.375 20.297 6.152 1 98.31 112 PRO B O 1
ATOM 4265 N N . LEU B 1 113 ? 10.32 20.438 8.086 1 98.44 113 LEU B N 1
ATOM 4266 C CA . LEU B 1 113 ? 9.023 20.281 7.438 1 98.44 113 LEU B CA 1
ATOM 4267 C C . LEU B 1 113 ? 8.289 21.609 7.348 1 98.44 113 LEU B C 1
ATOM 4269 O O . LEU B 1 113 ? 7.082 21.641 7.09 1 98.44 113 LEU B O 1
ATOM 4273 N N . THR B 1 114 ? 9.016 22.75 7.574 1 98.25 114 THR B N 1
ATOM 4274 C CA . THR B 1 114 ? 8.398 24.062 7.367 1 98.25 114 THR B CA 1
ATOM 4275 C C . THR B 1 114 ? 8 24.25 5.906 1 98.25 114 THR B C 1
ATOM 4277 O O . THR B 1 114 ? 8.758 23.891 5 1 98.25 114 THR B O 1
ATOM 4280 N N . GLN B 1 115 ? 6.867 24.812 5.699 1 97.62 115 GLN B N 1
ATOM 4281 C CA . GLN B 1 115 ? 6.355 24.953 4.34 1 97.62 115 GLN B CA 1
ATOM 4282 C C . GLN B 1 115 ? 6.719 26.328 3.762 1 97.62 115 GLN B C 1
ATOM 4284 O O . GLN B 1 115 ? 6.816 27.312 4.496 1 97.62 115 GLN B O 1
ATOM 4289 N N . ALA B 1 116 ? 6.859 26.359 2.424 1 97.31 116 ALA B N 1
ATOM 4290 C CA . ALA B 1 116 ? 7.191 27.594 1.725 1 97.31 116 ALA B CA 1
ATOM 4291 C C . ALA B 1 116 ? 6.102 28.641 1.921 1 97.31 116 ALA B C 1
ATOM 4293 O O . ALA B 1 116 ? 6.395 29.828 2.148 1 97.31 116 ALA B O 1
ATOM 4294 N N . ASP B 1 117 ? 4.887 28.219 1.883 1 97.31 117 ASP B N 1
ATOM 4295 C CA . ASP B 1 117 ? 3.77 29.141 2.051 1 97.31 117 ASP B CA 1
ATOM 4296 C C . ASP B 1 117 ? 3.799 29.781 3.434 1 97.31 117 ASP B C 1
ATOM 4298 O O . ASP B 1 117 ? 3.443 30.953 3.584 1 97.31 117 ASP B O 1
ATOM 4302 N N . THR B 1 118 ? 4.156 28.984 4.398 1 97.81 118 THR B N 1
ATOM 4303 C CA . THR B 1 118 ? 4.277 29.484 5.762 1 97.81 118 THR B CA 1
ATOM 4304 C C . THR B 1 118 ? 5.355 30.562 5.836 1 97.81 118 THR B C 1
ATOM 4306 O O . THR B 1 118 ? 5.148 31.625 6.441 1 97.81 118 THR B O 1
ATOM 4309 N N . LEU B 1 119 ? 6.457 30.359 5.195 1 97.81 119 LEU B N 1
ATOM 4310 C CA . LEU B 1 119 ? 7.562 31.312 5.207 1 97.81 119 LEU B CA 1
ATOM 4311 C C . LEU B 1 119 ? 7.207 32.562 4.418 1 97.81 119 LEU B C 1
ATOM 4313 O O . LEU B 1 119 ? 7.57 33.688 4.816 1 97.81 119 LEU B O 1
ATOM 4317 N N . ARG B 1 120 ? 6.488 32.406 3.314 1 97.19 120 ARG B N 1
ATOM 4318 C CA . ARG B 1 120 ? 6.023 33.562 2.557 1 97.19 120 ARG B CA 1
ATOM 4319 C C . ARG B 1 120 ? 5.086 34.438 3.396 1 97.19 120 ARG B C 1
ATOM 4321 O O . ARG B 1 120 ? 5.191 35.656 3.391 1 97.19 120 ARG B O 1
ATOM 4328 N N . ALA B 1 121 ? 4.207 33.75 4.121 1 97.56 121 ALA B N 1
ATOM 4329 C CA . ALA B 1 121 ? 3.289 34.469 5 1 97.56 121 ALA B CA 1
ATOM 4330 C C . ALA B 1 121 ? 4.047 35.219 6.094 1 97.56 121 ALA B C 1
ATOM 4332 O O . ALA B 1 121 ? 3.66 36.312 6.48 1 97.56 121 ALA B O 1
ATOM 4333 N N . LEU B 1 122 ? 5.055 34.594 6.551 1 97.75 122 LEU B N 1
ATOM 4334 C CA . LEU B 1 122 ? 5.895 35.219 7.566 1 97.75 122 LEU B CA 1
ATOM 4335 C C . LEU B 1 122 ? 6.543 36.5 7.023 1 97.75 122 LEU B C 1
ATOM 4337 O O . LEU B 1 122 ? 6.543 37.531 7.691 1 97.75 122 LEU B O 1
ATOM 4341 N N . VAL B 1 123 ? 7.078 36.469 5.832 1 96.56 123 VAL B N 1
ATOM 4342 C CA . VAL B 1 123 ? 7.711 37.625 5.18 1 96.56 123 VAL B CA 1
ATOM 4343 C C . VAL B 1 123 ? 6.676 38.719 4.945 1 96.56 123 VAL B C 1
ATOM 4345 O O . VAL B 1 123 ? 6.949 39.906 5.164 1 96.56 123 VAL B O 1
ATOM 4348 N N . ASP B 1 124 ? 5.504 38.312 4.527 1 96.5 124 ASP B N 1
ATOM 4349 C CA . ASP B 1 124 ? 4.422 39.281 4.316 1 96.5 124 ASP B CA 1
ATOM 4350 C C . ASP B 1 124 ? 4.055 40 5.613 1 96.5 124 ASP B C 1
ATOM 4352 O O . ASP B 1 124 ? 3.805 41.188 5.617 1 96.5 124 ASP B O 1
ATOM 4356 N N . ALA B 1 125 ? 4.043 39.219 6.648 1 96.81 125 ALA B N 1
ATOM 4357 C CA . ALA B 1 125 ? 3.721 39.781 7.953 1 96.81 125 ALA B CA 1
ATOM 4358 C C . ALA B 1 125 ? 4.766 40.812 8.375 1 96.81 125 ALA B C 1
ATOM 4360 O O . ALA B 1 125 ? 4.438 41.812 9.039 1 96.81 125 ALA B O 1
ATOM 4361 N N . ALA B 1 126 ? 6 40.562 8.062 1 96.12 126 ALA B N 1
ATOM 4362 C CA . ALA B 1 126 ? 7.09 41.5 8.398 1 96.12 126 ALA B CA 1
ATOM 4363 C C . ALA B 1 126 ? 6.988 42.781 7.59 1 96.12 126 ALA B C 1
ATOM 4365 O O . ALA B 1 126 ? 7.469 43.844 8.031 1 96.12 126 ALA B O 1
ATOM 4366 N N . ASP B 1 127 ? 6.438 42.75 6.488 1 94.38 127 ASP B N 1
ATOM 4367 C CA . ASP B 1 127 ? 6.168 43.875 5.609 1 94.38 127 ASP B CA 1
ATOM 4368 C C . ASP B 1 127 ? 7.43 44.719 5.379 1 94.38 127 ASP B C 1
ATOM 4370 O O . ASP B 1 127 ? 7.371 45.938 5.352 1 94.38 127 ASP B O 1
ATOM 4374 N N . GLY B 1 128 ? 8.523 44.094 5.406 1 92.69 128 GLY B N 1
ATOM 4375 C CA . GLY B 1 128 ? 9.781 44.719 5.078 1 92.69 128 GLY B CA 1
ATOM 4376 C C . GLY B 1 128 ? 10.32 45.594 6.191 1 92.69 128 GLY B C 1
ATOM 4377 O O . GLY B 1 128 ? 11.461 46.062 6.137 1 92.69 128 GLY B O 1
ATOM 4378 N N . GLN B 1 129 ? 9.531 45.812 7.27 1 93.38 129 GLN B N 1
ATOM 4379 C CA . GLN B 1 129 ? 9.938 46.812 8.266 1 93.38 129 GLN B CA 1
ATOM 4380 C C . GLN B 1 129 ? 9.836 46.219 9.68 1 93.38 129 GLN B C 1
ATOM 4382 O O . GLN B 1 129 ? 10.391 46.781 10.617 1 93.38 129 GLN B O 1
ATOM 4387 N N . ARG B 1 130 ? 9.133 45.188 9.805 1 96.56 130 ARG B N 1
ATOM 4388 C CA . ARG B 1 130 ? 8.867 44.625 11.125 1 96.56 130 ARG B CA 1
ATOM 4389 C C . ARG B 1 130 ? 9.68 43.344 11.352 1 96.56 130 ARG B C 1
ATOM 4391 O O . ARG B 1 130 ? 10.18 42.75 10.398 1 96.56 130 ARG B O 1
ATOM 4398 N N . LEU B 1 131 ? 9.898 43.094 12.602 1 97.88 131 LEU B N 1
ATOM 4399 C CA . LEU B 1 131 ? 10.383 41.75 12.984 1 97.88 131 LEU B CA 1
ATOM 4400 C C . LEU B 1 131 ? 9.219 40.781 13.156 1 97.88 131 LEU B C 1
ATOM 4402 O O . LEU B 1 131 ? 8.305 41.031 13.938 1 97.88 131 LEU B O 1
ATOM 4406 N N . ALA B 1 132 ? 9.195 39.781 12.344 1 98.44 132 ALA B N 1
ATOM 4407 C CA . ALA B 1 132 ? 8.109 38.781 12.406 1 98.44 132 ALA B CA 1
ATOM 4408 C C . ALA B 1 132 ? 8.594 37.469 12.977 1 98.44 132 ALA B C 1
ATOM 4410 O O . ALA B 1 132 ? 9.641 36.938 12.57 1 98.44 132 ALA B O 1
ATOM 4411 N N . LEU B 1 133 ? 7.82 36.969 13.969 1 98.44 133 L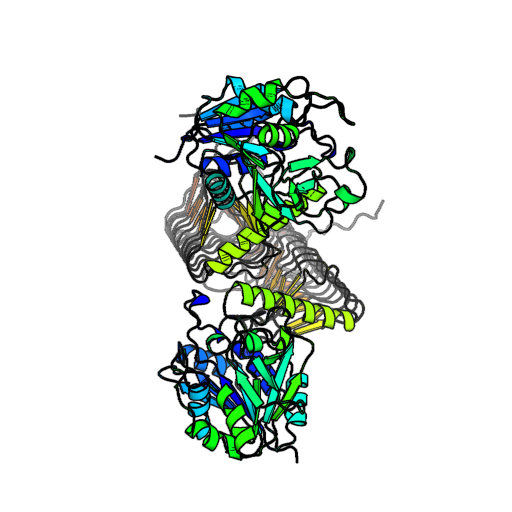EU B N 1
ATOM 4412 C CA . LEU B 1 133 ? 8.109 35.688 14.617 1 98.44 133 LEU B CA 1
ATOM 4413 C C . LEU B 1 133 ? 7.133 34.625 14.156 1 98.44 133 LEU B C 1
ATOM 4415 O O . LEU B 1 133 ? 5.922 34.875 14.102 1 98.44 133 LEU B O 1
ATOM 4419 N N . LEU B 1 134 ? 7.672 33.438 13.766 1 98.5 134 LEU B N 1
ATOM 4420 C CA . LEU B 1 134 ? 6.789 32.312 13.562 1 98.5 134 LEU B CA 1
ATOM 4421 C C . LEU B 1 134 ? 6.496 31.609 14.891 1 98.5 134 LEU B C 1
ATOM 4423 O O . LEU B 1 134 ? 7.414 31.125 15.562 1 98.5 134 LEU B O 1
ATOM 4427 N N . THR B 1 135 ? 5.219 31.578 15.273 1 98.25 135 THR B N 1
ATOM 4428 C CA . THR B 1 135 ? 4.84 31.031 16.578 1 98.25 135 THR B CA 1
ATOM 4429 C C . THR B 1 135 ? 3.812 29.906 16.406 1 98.25 135 THR B C 1
ATOM 4431 O O . THR B 1 135 ? 3.277 29.703 15.32 1 98.25 135 THR B O 1
ATOM 4434 N N . VAL B 1 136 ? 3.746 29.125 17.406 1 97.5 136 VAL B N 1
ATOM 4435 C CA . VAL B 1 136 ? 2.748 28.062 17.453 1 97.5 136 VAL B CA 1
ATOM 4436 C C . VAL B 1 136 ? 2.289 27.859 18.906 1 97.5 136 VAL B C 1
ATOM 4438 O O . VAL B 1 136 ? 3.037 28.141 19.844 1 97.5 136 VAL B O 1
ATOM 4441 N N . ARG B 1 137 ? 1.048 27.484 19.109 1 97.31 137 ARG B N 1
ATOM 4442 C CA . ARG B 1 137 ? 0.534 27.141 20.438 1 97.31 137 ARG B CA 1
ATOM 4443 C C . ARG B 1 137 ? 0.608 25.641 20.672 1 97.31 137 ARG B C 1
ATOM 4445 O O . ARG B 1 137 ? 0.136 24.844 19.859 1 97.31 137 ARG B O 1
ATOM 4452 N N . LEU B 1 138 ? 1.226 25.297 21.75 1 95.56 138 LEU B N 1
ATOM 4453 C CA . LEU B 1 138 ? 1.364 23.891 22.125 1 95.56 138 LEU B CA 1
ATOM 4454 C C . LEU B 1 138 ? 0.699 23.625 23.469 1 95.56 138 LEU B C 1
ATOM 4456 O O . LEU B 1 138 ? 0.785 24.438 24.391 1 95.56 138 LEU B O 1
ATOM 4460 N N . PRO B 1 139 ? 0.093 22.375 23.5 1 92.19 139 PRO B N 1
ATOM 4461 C CA . PRO B 1 139 ? -0.43 22 24.828 1 92.19 139 PRO B CA 1
ATOM 4462 C C . PRO B 1 139 ? 0.666 21.875 25.875 1 92.19 139 PRO B C 1
ATOM 4464 O O . PRO B 1 139 ? 0.487 22.312 27.016 1 92.19 139 PRO B O 1
ATOM 4467 N N . ASP B 1 140 ? 1.754 21.312 25.5 1 92.81 140 ASP B N 1
ATOM 4468 C CA . ASP B 1 140 ? 2.932 21.234 26.359 1 92.81 140 ASP B CA 1
ATOM 4469 C C . ASP B 1 140 ? 4.09 22.047 25.766 1 92.81 140 ASP B C 1
ATOM 4471 O O . ASP B 1 140 ? 4.859 21.531 24.953 1 92.81 140 ASP B O 1
ATOM 4475 N N . PRO B 1 141 ? 4.262 23.219 26.25 1 94 141 PRO B N 1
ATOM 4476 C CA . PRO B 1 141 ? 5.27 24.109 25.703 1 94 141 PRO B CA 1
ATOM 4477 C C . PRO B 1 141 ? 6.641 23.938 26.359 1 94 141 PRO B C 1
ATOM 4479 O O . PRO B 1 141 ? 7.555 24.734 26.094 1 94 141 PRO B O 1
ATOM 4482 N N . THR B 1 142 ? 6.844 22.875 27.141 1 91.06 142 THR B N 1
ATOM 4483 C CA . THR B 1 142 ? 8.078 22.688 27.891 1 91.06 142 THR B CA 1
ATOM 4484 C C . THR B 1 142 ? 9.281 22.672 26.953 1 91.06 142 THR B C 1
ATOM 4486 O O . THR B 1 142 ? 9.266 22 25.922 1 91.06 142 THR B O 1
ATOM 4489 N N . GLY B 1 143 ? 10.289 23.516 27.281 1 89 143 GLY B N 1
ATOM 4490 C CA . GLY B 1 143 ? 11.531 23.5 26.531 1 89 143 GLY B CA 1
ATOM 4491 C C . GLY B 1 143 ? 11.609 24.609 25.484 1 89 143 GLY B C 1
ATOM 4492 O O . GLY B 1 143 ? 12.672 24.844 24.922 1 89 143 GLY B O 1
ATOM 4493 N N . TYR B 1 144 ? 10.531 25.297 25.266 1 92.88 144 TYR B N 1
ATOM 4494 C CA . TYR B 1 144 ? 10.5 26.328 24.234 1 92.88 144 TYR B CA 1
ATOM 4495 C C . TYR B 1 144 ? 10.469 27.719 24.844 1 92.88 144 TYR B C 1
ATOM 4497 O O . TYR B 1 144 ? 10.094 27.875 26.016 1 92.88 144 TYR B O 1
ATOM 4505 N N . GLY B 1 145 ? 10.945 28.672 24.047 1 94.44 145 GLY B N 1
ATOM 4506 C CA . GLY B 1 145 ? 10.797 30.062 24.438 1 94.44 145 GLY B CA 1
ATOM 4507 C C . GLY B 1 145 ? 9.367 30.562 24.359 1 94.44 145 GLY B C 1
ATOM 4508 O O . GLY B 1 145 ? 8.664 30.297 23.391 1 94.44 145 GLY B O 1
ATOM 4509 N N . ARG B 1 146 ? 9 31.328 25.391 1 97.25 146 ARG B N 1
ATOM 4510 C CA . ARG B 1 146 ? 7.621 31.797 25.516 1 97.25 146 ARG B CA 1
ATOM 4511 C C . ARG B 1 146 ? 7.465 33.219 24.953 1 97.25 146 ARG B C 1
ATOM 4513 O O . ARG B 1 146 ? 8.328 34.062 25.172 1 97.25 146 ARG B O 1
ATOM 4520 N N . ILE B 1 147 ? 6.371 33.375 24.25 1 97.69 147 ILE B N 1
ATOM 4521 C CA . ILE B 1 147 ? 6.062 34.688 23.75 1 97.69 147 ILE B CA 1
ATOM 4522 C C . ILE B 1 147 ? 5.395 35.531 24.844 1 97.69 147 ILE B C 1
ATOM 4524 O O . ILE B 1 147 ? 4.242 35.281 25.203 1 97.69 147 ILE B O 1
ATOM 4528 N N . VAL B 1 148 ? 6.094 36.531 25.328 1 96.94 148 VAL B N 1
ATOM 4529 C CA . VAL B 1 148 ? 5.551 37.438 26.359 1 96.94 148 VAL B CA 1
ATOM 4530 C C . VAL B 1 148 ? 4.918 38.656 25.703 1 96.94 148 VAL B C 1
ATOM 4532 O O . VAL B 1 148 ? 5.582 39.375 24.953 1 96.94 148 VAL B O 1
ATOM 4535 N N . ARG B 1 149 ? 3.693 38.875 26 1 96.38 149 ARG B N 1
ATOM 4536 C CA . ARG B 1 149 ? 2.963 40 25.438 1 96.38 149 ARG B CA 1
ATOM 4537 C C . ARG B 1 149 ? 2.623 41.031 26.5 1 96.38 149 ARG B C 1
ATOM 4539 O O . ARG B 1 149 ? 2.455 40.688 27.672 1 96.38 149 ARG B O 1
ATOM 4546 N N . GLY B 1 150 ? 2.57 42.281 26.016 1 93.19 150 GLY B N 1
ATOM 4547 C CA . GLY B 1 150 ? 2.125 43.344 26.891 1 93.19 150 GLY B CA 1
ATOM 4548 C C . GLY B 1 150 ? 0.617 43.406 27.031 1 93.19 150 GLY B C 1
ATOM 4549 O O . GLY B 1 150 ? -0.104 42.594 26.453 1 93.19 150 GLY B O 1
ATOM 4550 N N . GLU B 1 151 ? 0.163 44.375 27.75 1 92.38 151 GLU B N 1
ATOM 4551 C CA . GLU B 1 151 ? -1.262 44.594 28 1 92.38 151 GLU B CA 1
ATOM 4552 C C . GLU B 1 151 ? -2.014 44.875 26.703 1 92.38 151 GLU B C 1
ATOM 4554 O O . GLU B 1 151 ? -3.188 44.531 26.562 1 92.38 151 GLU B O 1
ATOM 4559 N N . ASP B 1 152 ? -1.299 45.438 25.828 1 92.19 152 ASP B N 1
ATOM 4560 C CA . ASP B 1 152 ? -1.936 45.812 24.578 1 92.19 152 ASP B CA 1
ATOM 4561 C C . ASP B 1 152 ? -1.894 44.656 23.562 1 92.19 152 ASP B C 1
ATOM 4563 O O . ASP B 1 152 ? -2.309 44.844 22.422 1 92.19 152 ASP B O 1
ATOM 4567 N N . GLY B 1 153 ? -1.306 43.562 23.938 1 93.12 153 GLY B N 1
ATOM 4568 C CA . GLY B 1 153 ? -1.299 42.375 23.094 1 93.12 153 GLY B CA 1
ATOM 4569 C C . GLY B 1 153 ? -0.073 42.281 22.203 1 93.12 153 GLY B C 1
ATOM 4570 O O . GLY B 1 153 ? 0.109 41.312 21.484 1 93.12 153 GLY B O 1
ATOM 4571 N N . THR B 1 154 ? 0.771 43.281 22.328 1 94.75 154 THR B N 1
ATOM 4572 C CA . THR B 1 154 ? 1.947 43.281 21.469 1 94.75 154 THR B CA 1
ATOM 4573 C C . THR B 1 154 ? 3.066 42.438 22.062 1 94.75 154 THR B C 1
ATOM 4575 O O . THR B 1 154 ? 3.174 42.312 23.281 1 94.75 154 THR B O 1
ATOM 4578 N N . VAL B 1 155 ? 3.852 41.875 21.219 1 97.31 155 VAL B N 1
ATOM 4579 C CA . VAL B 1 155 ? 4.977 41.062 21.656 1 97.31 155 VAL B CA 1
ATOM 4580 C C . VAL B 1 155 ? 6.035 41.969 22.312 1 97.31 155 VAL B C 1
ATOM 4582 O O . VAL B 1 155 ? 6.43 42.969 21.734 1 97.31 155 VAL B O 1
ATOM 4585 N N . GLN B 1 156 ? 6.559 41.562 23.469 1 96.38 156 GLN B N 1
ATOM 4586 C CA . GLN B 1 156 ? 7.543 42.344 24.203 1 96.38 156 GLN B CA 1
ATOM 4587 C C . GLN B 1 156 ? 8.906 41.688 24.203 1 96.38 156 GLN B C 1
ATOM 4589 O O . GLN B 1 156 ? 9.938 42.344 24.078 1 96.38 156 GLN B O 1
ATOM 4594 N N . ARG B 1 157 ? 8.836 40.438 24.422 1 96.12 157 ARG B N 1
ATOM 4595 C CA . ARG B 1 157 ? 10.078 39.688 24.469 1 96.12 157 ARG B CA 1
ATOM 4596 C C . ARG B 1 157 ? 9.805 38.188 24.422 1 96.12 157 ARG B C 1
ATOM 4598 O O . ARG B 1 157 ? 8.648 37.75 24.469 1 96.12 157 ARG B O 1
ATOM 4605 N N . ILE B 1 158 ? 10.836 37.406 24.203 1 96.25 158 ILE B N 1
ATOM 4606 C CA . ILE B 1 158 ? 10.836 35.938 24.328 1 96.25 158 ILE B CA 1
ATOM 4607 C C . ILE B 1 158 ? 11.617 35.531 25.578 1 96.25 158 ILE B C 1
ATOM 4609 O O . ILE B 1 158 ? 12.711 36.031 25.828 1 96.25 158 ILE B O 1
ATOM 4613 N N . VAL B 1 159 ? 11.016 34.688 26.359 1 94.56 159 VAL B N 1
ATOM 4614 C CA . VAL B 1 159 ? 11.703 34.188 27.562 1 94.56 159 VAL B CA 1
ATOM 4615 C C . VAL B 1 159 ? 11.938 32.688 27.453 1 94.56 159 VAL B C 1
ATOM 4617 O O . VAL B 1 159 ? 10.992 31.922 27.25 1 94.56 159 VAL B O 1
ATOM 4620 N N . GLU B 1 160 ? 13.219 32.344 27.516 1 92.44 160 GLU B N 1
ATOM 4621 C CA . GLU B 1 160 ? 13.57 30.938 27.438 1 92.44 160 GLU B CA 1
ATOM 4622 C C . GLU B 1 160 ? 13.062 30.172 28.672 1 92.44 160 GLU B C 1
ATOM 4624 O O . GLU B 1 160 ? 12.93 30.75 29.75 1 92.44 160 GLU B O 1
ATOM 4629 N N . GLN B 1 161 ? 12.859 28.859 28.531 1 90.56 161 GLN B N 1
ATOM 4630 C CA . GLN B 1 161 ? 12.2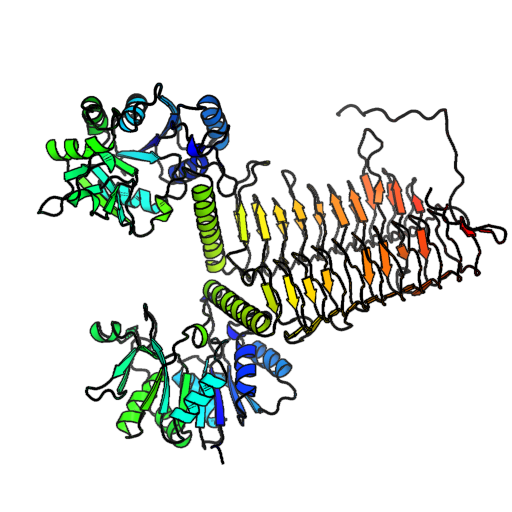89 28 29.562 1 90.56 161 GLN B CA 1
ATOM 4631 C C . GLN B 1 161 ? 13.062 28.109 30.859 1 90.56 161 GLN B C 1
ATOM 4633 O O . GLN B 1 161 ? 12.469 28.266 31.938 1 90.56 161 GLN B O 1
ATOM 4638 N N . LYS B 1 162 ? 14.359 28.109 30.734 1 89.38 162 LYS B N 1
ATOM 4639 C CA . LYS B 1 162 ? 15.211 28.078 31.922 1 89.38 162 LYS B CA 1
ATOM 4640 C C . LYS B 1 162 ? 15.211 29.438 32.625 1 89.38 162 LYS B C 1
ATOM 4642 O O . LYS B 1 162 ? 15.57 29.531 33.781 1 89.38 162 LYS B O 1
ATOM 4647 N N . ASP B 1 163 ? 14.828 30.5 31.953 1 90.81 163 ASP B N 1
ATOM 4648 C CA . ASP B 1 163 ? 14.867 31.844 32.5 1 90.81 163 ASP B CA 1
ATOM 4649 C C . ASP B 1 163 ? 13.461 32.344 32.844 1 90.81 163 ASP B C 1
ATOM 4651 O O . ASP B 1 163 ? 13.289 33.438 33.344 1 90.81 163 ASP B O 1
ATOM 4655 N N . ALA B 1 164 ? 12.484 31.5 32.625 1 92.12 164 ALA B N 1
ATOM 4656 C CA . ALA B 1 164 ? 11.086 31.891 32.781 1 92.12 164 ALA B CA 1
ATOM 4657 C C . ALA B 1 164 ? 10.609 31.688 34.188 1 92.12 164 ALA B C 1
ATOM 4659 O O . ALA B 1 164 ? 11.016 30.719 34.875 1 92.12 164 ALA B O 1
ATOM 4660 N N . ASN B 1 165 ? 9.797 32.594 34.656 1 94.5 165 ASN B N 1
ATOM 4661 C CA . ASN B 1 165 ? 9.086 32.375 35.906 1 94.5 165 ASN B CA 1
ATOM 4662 C C . ASN B 1 165 ? 7.828 31.516 35.719 1 94.5 165 ASN B C 1
ATOM 4664 O O . ASN B 1 165 ? 7.527 31.109 34.594 1 94.5 165 ASN B O 1
ATOM 4668 N N . ASP B 1 166 ? 7.133 31.266 36.812 1 94.06 166 ASP B N 1
ATOM 4669 C CA . ASP B 1 166 ? 6 30.344 36.75 1 94.06 166 ASP B CA 1
ATOM 4670 C C . ASP B 1 166 ? 4.906 30.875 35.844 1 94.06 166 ASP B C 1
ATOM 4672 O O . ASP B 1 166 ? 4.34 30.125 35.031 1 94.06 166 ASP B O 1
ATOM 4676 N N . ALA B 1 167 ? 4.625 32.125 35.938 1 94.31 167 ALA B N 1
ATOM 4677 C CA . ALA B 1 167 ? 3.596 32.719 35.094 1 94.31 167 ALA B CA 1
ATOM 4678 C C . ALA B 1 167 ? 3.98 32.656 33.625 1 94.31 167 ALA B C 1
ATOM 4680 O O . ALA B 1 167 ? 3.137 32.375 32.75 1 94.31 167 ALA B O 1
ATOM 4681 N N . GLN B 1 168 ? 5.184 32.844 33.375 1 94 168 GLN B N 1
ATOM 4682 C CA . GLN B 1 168 ? 5.691 32.812 32.031 1 94 168 GLN B CA 1
ATOM 4683 C C . GLN B 1 168 ? 5.711 31.406 31.469 1 94 168 GLN B C 1
ATOM 4685 O O . GLN B 1 168 ? 5.43 31.188 30.281 1 94 168 GLN B O 1
ATOM 4690 N N . ARG B 1 169 ? 5.949 30.453 32.344 1 94.62 169 ARG B N 1
ATOM 4691 C CA . ARG B 1 169 ? 5.984 29.047 31.938 1 94.62 169 ARG B CA 1
ATOM 4692 C C . ARG B 1 169 ? 4.598 28.547 31.531 1 94.62 169 ARG B C 1
ATOM 4694 O O . ARG B 1 169 ? 4.465 27.547 30.828 1 94.62 169 ARG B O 1
ATOM 4701 N N . ALA B 1 170 ? 3.59 29.234 31.922 1 94.12 170 ALA B N 1
ATOM 4702 C CA . ALA B 1 170 ? 2.213 28.844 31.641 1 94.12 170 ALA B CA 1
ATOM 4703 C C . ALA B 1 170 ? 1.782 29.281 30.25 1 94.12 170 ALA B C 1
ATOM 4705 O O . ALA B 1 170 ? 0.763 28.828 29.734 1 94.12 170 ALA B O 1
ATOM 4706 N N . ILE B 1 171 ? 2.566 30.203 29.656 1 95.94 171 ILE B N 1
ATOM 4707 C CA . ILE B 1 171 ? 2.258 30.672 28.297 1 95.94 171 ILE B CA 1
ATOM 4708 C C . ILE B 1 171 ? 2.398 29.516 27.312 1 95.94 171 ILE B C 1
ATOM 4710 O O . ILE B 1 171 ? 3.418 28.828 27.297 1 95.94 171 ILE B O 1
ATOM 4714 N N . GLN B 1 172 ? 1.369 29.406 26.422 1 96.44 172 GLN B N 1
ATOM 4715 C CA . GLN B 1 172 ? 1.354 28.25 25.531 1 96.44 172 GLN B CA 1
ATOM 4716 C C . GLN B 1 172 ? 1.863 28.625 24.141 1 96.44 172 GLN B C 1
ATOM 4718 O O . GLN B 1 172 ? 2.178 27.766 23.328 1 96.44 172 GLN B O 1
ATOM 4723 N N . GLU B 1 173 ? 1.873 29.922 23.859 1 97.31 173 GLU B N 1
ATOM 4724 C CA . GLU B 1 173 ? 2.424 30.359 22.578 1 97.31 173 GLU B CA 1
ATOM 4725 C C . GLU B 1 173 ? 3.949 30.406 22.625 1 97.31 173 GLU B C 1
ATOM 4727 O O . GLU B 1 173 ? 4.523 31.109 23.469 1 97.31 173 GLU B O 1
ATOM 4732 N N . ILE B 1 174 ? 4.535 29.609 21.781 1 97.12 174 ILE B N 1
ATOM 4733 C CA . ILE B 1 174 ? 5.988 29.484 21.844 1 97.12 174 ILE B CA 1
ATOM 4734 C C . ILE B 1 174 ? 6.609 30.031 20.562 1 97.12 174 ILE B C 1
ATOM 4736 O O . ILE B 1 174 ? 5.93 30.172 19.547 1 97.12 174 ILE B O 1
ATOM 4740 N N . TYR B 1 175 ? 7.91 30.406 20.672 1 96.62 175 TYR B N 1
ATOM 4741 C CA . TYR B 1 175 ? 8.758 30.766 19.531 1 96.62 175 TYR B CA 1
ATOM 4742 C C . TYR B 1 175 ? 9.297 29.516 18.844 1 96.62 175 TYR B C 1
ATOM 4744 O O . TYR B 1 175 ? 9.859 28.641 19.5 1 96.62 175 TYR B O 1
ATOM 4752 N N . SER B 1 176 ? 9.125 29.453 17.531 1 96.38 176 SER B N 1
ATOM 4753 C CA . SER B 1 176 ? 9.43 28.234 16.781 1 96.38 176 SER B CA 1
ATOM 4754 C C . SER B 1 176 ? 10.914 28.141 16.453 1 96.38 176 SER B C 1
ATOM 4756 O O . SER B 1 176 ? 11.398 27.094 16.031 1 96.38 176 SER B O 1
ATOM 4758 N N . GLY B 1 177 ? 11.625 29.156 16.609 1 95.31 177 GLY B N 1
ATOM 4759 C CA . GLY B 1 177 ? 13 29.203 16.141 1 95.31 177 GLY B CA 1
ATOM 4760 C C . GLY B 1 177 ? 13.148 29.828 14.773 1 95.31 177 GLY B C 1
ATOM 4761 O O . GLY B 1 177 ? 14.258 29.938 14.242 1 95.31 177 GLY B O 1
ATOM 4762 N N . ILE B 1 178 ? 12.07 30.312 14.195 1 98 178 ILE B N 1
ATOM 4763 C CA . ILE B 1 178 ? 12.07 30.906 12.867 1 98 178 ILE B CA 1
ATOM 4764 C C . ILE B 1 178 ? 11.586 32.344 12.945 1 98 178 ILE B C 1
ATOM 4766 O O . ILE B 1 178 ? 10.562 32.625 13.578 1 98 178 ILE B O 1
ATOM 4770 N N . MET B 1 179 ? 12.312 33.281 12.32 1 98.25 179 MET B N 1
ATOM 4771 C CA . MET B 1 179 ? 11.906 34.688 12.312 1 98.25 179 MET B CA 1
ATOM 4772 C C . MET B 1 179 ? 12.336 35.375 11.023 1 98.25 179 MET B C 1
ATOM 4774 O O . MET B 1 179 ? 13.219 34.875 10.32 1 98.25 179 MET B O 1
ATOM 4778 N N . ALA B 1 180 ? 11.68 36.375 10.664 1 98 180 ALA B N 1
ATOM 4779 C CA . ALA B 1 180 ? 12.039 37.312 9.594 1 98 180 ALA B CA 1
ATOM 4780 C C . ALA B 1 180 ? 12.406 38.688 10.156 1 98 180 ALA B C 1
ATOM 4782 O O . ALA B 1 180 ? 11.641 39.25 10.93 1 98 180 ALA B O 1
ATOM 4783 N N . VAL B 1 181 ? 13.562 39.156 9.781 1 97.38 181 VAL B N 1
ATOM 4784 C CA . VAL B 1 181 ? 14.109 40.375 10.367 1 97.38 181 VAL B CA 1
ATOM 4785 C C . VAL B 1 181 ? 14.586 41.312 9.266 1 97.38 181 VAL B C 1
ATOM 4787 O O . VAL B 1 181 ? 15.164 40.875 8.273 1 97.38 181 VAL B O 1
ATOM 4790 N N . PRO B 1 182 ? 14.297 42.594 9.43 1 96.62 182 PRO B N 1
ATOM 4791 C CA . PRO B 1 182 ? 14.945 43.531 8.508 1 96.62 182 PRO B CA 1
ATOM 4792 C C . PRO B 1 182 ? 16.469 43.531 8.617 1 96.62 182 PRO B C 1
ATOM 4794 O O . PRO B 1 182 ? 17.016 43.719 9.711 1 96.62 182 PRO B O 1
ATOM 4797 N N . ALA B 1 183 ? 17.125 43.344 7.508 1 95.94 183 ALA B N 1
ATOM 4798 C CA . ALA B 1 183 ? 18.578 43.188 7.488 1 95.94 183 ALA B CA 1
ATOM 4799 C C . ALA B 1 183 ? 19.281 44.406 8.078 1 95.94 183 ALA B C 1
ATOM 4801 O O . ALA B 1 183 ? 20.297 44.281 8.75 1 95.94 183 ALA B O 1
ATOM 4802 N N . ARG B 1 184 ? 18.75 45.531 7.906 1 94.94 184 ARG B N 1
ATOM 4803 C CA . ARG B 1 184 ? 19.375 46.781 8.305 1 94.94 184 ARG B CA 1
ATOM 4804 C C . ARG B 1 184 ? 19.547 46.844 9.82 1 94.94 184 ARG B C 1
ATOM 4806 O O . ARG B 1 184 ? 20.422 47.562 10.32 1 94.94 184 ARG B O 1
ATOM 4813 N N . HIS B 1 185 ? 18.719 46.156 10.586 1 96.31 185 HIS B N 1
ATOM 4814 C CA . HIS B 1 185 ? 18.766 46.219 12.047 1 96.31 185 HIS B CA 1
ATOM 4815 C C . HIS B 1 185 ? 19.547 45.062 12.625 1 96.31 185 HIS B C 1
ATOM 4817 O O . HIS B 1 185 ? 19.984 45.094 13.781 1 96.31 185 HIS B O 1
ATOM 4823 N N . LEU B 1 186 ? 19.734 44.031 11.867 1 96.69 186 LEU B N 1
ATOM 4824 C CA . LEU B 1 186 ? 20.188 42.719 12.367 1 96.69 186 LEU B CA 1
ATOM 4825 C C . LEU B 1 186 ? 21.578 42.844 12.953 1 96.69 186 LEU B C 1
ATOM 4827 O O . LEU B 1 186 ? 21.812 42.438 14.094 1 96.69 186 LEU B O 1
ATOM 4831 N N . ALA B 1 187 ? 22.469 43.406 12.227 1 95.31 187 ALA B N 1
ATOM 4832 C CA . ALA B 1 187 ? 23.859 43.5 12.664 1 95.31 187 ALA B CA 1
ATOM 4833 C C . ALA B 1 187 ? 23.953 44.281 13.977 1 95.31 187 ALA B C 1
ATOM 4835 O O . ALA B 1 187 ? 24.688 43.875 14.891 1 95.31 187 ALA B O 1
ATOM 4836 N N . GLY B 1 188 ? 23.234 45.344 14.055 1 96.25 188 GLY B N 1
ATOM 4837 C CA . GLY B 1 188 ? 23.25 46.156 15.258 1 96.25 188 GLY B CA 1
ATOM 4838 C C . GLY B 1 188 ? 22.719 45.438 16.484 1 96.25 188 GLY B C 1
ATOM 4839 O O . GLY B 1 188 ? 23.312 45.531 17.562 1 96.25 188 GLY B O 1
ATOM 4840 N N . TRP B 1 189 ? 21.672 44.812 16.312 1 97.06 189 TRP B N 1
ATOM 4841 C CA . TRP B 1 189 ? 21.078 44.062 17.422 1 97.06 189 TRP B CA 1
ATOM 4842 C C . TRP B 1 189 ? 22.016 42.938 17.875 1 97.06 189 TRP B C 1
ATOM 4844 O O . TRP B 1 189 ? 22.219 42.75 19.078 1 97.06 189 TRP B O 1
ATOM 4854 N N . LEU B 1 190 ? 22.578 42.219 16.938 1 96.69 190 LEU B N 1
ATOM 4855 C CA . LEU B 1 190 ? 23.438 41.094 17.25 1 96.69 190 LEU B CA 1
ATOM 4856 C C . LEU B 1 190 ? 24.688 41.562 18 1 96.69 190 LEU B C 1
ATOM 4858 O O . LEU B 1 190 ? 25.188 40.875 18.891 1 96.69 190 LEU B O 1
ATOM 4862 N N . ALA B 1 191 ? 25.156 42.688 17.688 1 94.75 191 ALA B N 1
ATOM 4863 C CA . ALA B 1 191 ? 26.344 43.25 18.344 1 94.75 191 ALA B CA 1
ATOM 4864 C C . ALA B 1 191 ? 26.078 43.562 19.797 1 94.75 191 ALA B C 1
ATOM 4866 O O . ALA B 1 191 ? 27 43.625 20.609 1 94.75 191 ALA B O 1
ATOM 4867 N N . ARG B 1 192 ? 24.875 43.719 20.141 1 95.75 192 ARG B N 1
ATOM 4868 C CA . ARG B 1 192 ? 24.484 44.125 21.484 1 95.75 192 ARG B CA 1
ATOM 4869 C C . ARG B 1 192 ? 24.125 42.938 22.344 1 95.75 192 ARG B C 1
ATOM 4871 O O . ARG B 1 192 ? 23.828 43.094 23.531 1 95.75 192 ARG B O 1
ATOM 4878 N N . LEU B 1 193 ? 24.203 41.75 21.75 1 94.81 193 LEU B N 1
ATOM 4879 C CA . LEU B 1 193 ? 23.828 40.562 22.5 1 94.81 193 LEU B CA 1
ATOM 4880 C C . LEU B 1 193 ? 24.812 40.312 23.641 1 94.81 193 LEU B C 1
ATOM 4882 O O . LEU B 1 19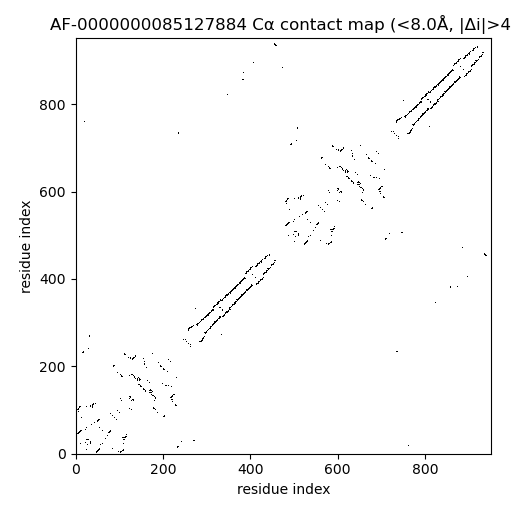3 ? 26.016 40.562 23.516 1 94.81 193 LEU B O 1
ATOM 4886 N N . THR B 1 194 ? 24.281 39.812 24.766 1 93.06 194 THR B N 1
ATOM 4887 C CA . THR B 1 194 ? 25.094 39.375 25.906 1 93.06 194 THR B CA 1
ATOM 4888 C C . THR B 1 194 ? 24.812 37.906 26.234 1 93.06 194 THR B C 1
ATOM 4890 O O . THR B 1 194 ? 23.875 37.312 25.703 1 93.06 194 THR B O 1
ATOM 4893 N N . ASN B 1 195 ? 25.703 37.344 26.969 1 91.19 195 ASN B N 1
ATOM 4894 C CA . ASN B 1 195 ? 25.516 35.938 27.375 1 91.19 195 ASN B CA 1
ATOM 4895 C C . ASN B 1 195 ? 25.188 35.844 28.859 1 91.19 195 ASN B C 1
ATOM 4897 O O . ASN B 1 195 ? 25.516 34.844 29.516 1 91.19 195 ASN B O 1
ATOM 4901 N N . ASP B 1 196 ? 24.578 36.906 29.344 1 88.75 196 ASP B N 1
ATOM 4902 C CA . ASP B 1 196 ? 24.172 36.938 30.75 1 88.75 196 ASP B CA 1
ATOM 4903 C C . ASP B 1 196 ? 22.844 36.219 30.953 1 88.75 196 ASP B C 1
ATOM 4905 O O . ASP B 1 196 ? 21.797 36.875 31.078 1 88.75 196 ASP B O 1
ATOM 4909 N N . ASN B 1 197 ? 22.828 35.062 31.031 1 88.38 197 ASN B N 1
ATOM 4910 C CA . ASN B 1 197 ? 21.656 34.188 31.219 1 88.38 197 ASN B CA 1
ATOM 4911 C C . ASN B 1 197 ? 22.047 32.844 31.812 1 88.38 197 ASN B C 1
ATOM 4913 O O . ASN B 1 197 ? 23.203 32.625 32.156 1 88.38 197 ASN B O 1
ATOM 4917 N N . ALA B 1 198 ? 21.109 31.953 32.062 1 85 198 ALA B N 1
ATOM 4918 C CA . ALA B 1 198 ? 21.297 30.688 32.75 1 85 198 ALA B CA 1
ATOM 4919 C C . ALA B 1 198 ? 22.25 29.766 32.031 1 85 198 ALA B C 1
ATOM 4921 O O . ALA B 1 198 ? 22.953 28.969 32.625 1 85 198 ALA B O 1
ATOM 4922 N N . GLN B 1 199 ? 22.391 29.875 30.641 1 85.38 199 GLN B N 1
ATOM 4923 C CA . GLN B 1 199 ? 23.172 28.938 29.859 1 85.38 199 GLN B CA 1
ATOM 4924 C C . GLN B 1 199 ? 24.516 29.531 29.453 1 85.38 199 GLN B C 1
ATOM 4926 O O . GLN B 1 199 ? 25.391 28.828 28.953 1 85.38 199 GLN B O 1
ATOM 4931 N N . GLY B 1 200 ? 24.656 30.797 29.609 1 89.62 200 GLY B N 1
ATOM 4932 C CA . GLY B 1 200 ? 25.891 31.469 29.219 1 89.62 200 GLY B CA 1
ATOM 4933 C C . GLY B 1 200 ? 26.094 31.531 27.719 1 89.62 200 GLY B C 1
ATOM 4934 O O . GLY B 1 200 ? 27.219 31.469 27.234 1 89.62 200 GLY B O 1
ATOM 4935 N N . GLU B 1 201 ? 24.969 31.531 27 1 91.31 201 GLU B N 1
ATOM 4936 C CA . GLU B 1 201 ? 25 31.547 25.531 1 91.31 201 GLU B CA 1
ATOM 4937 C C . GLU B 1 201 ? 24.391 32.844 24.984 1 91.31 201 GLU B C 1
ATOM 4939 O O . GLU B 1 201 ? 23.625 33.5 25.688 1 91.31 201 GLU B O 1
ATOM 4944 N N . TYR B 1 202 ? 24.797 33.25 23.781 1 93.88 202 TYR B N 1
ATOM 4945 C CA . TYR B 1 202 ? 24.156 34.344 23.078 1 93.88 202 TYR B CA 1
ATOM 4946 C C . TYR B 1 202 ? 22.844 33.875 22.438 1 93.88 202 TYR B C 1
ATOM 4948 O O . TYR B 1 202 ? 22.859 33.062 21.5 1 93.88 202 TYR B O 1
ATOM 4956 N N . TYR B 1 203 ? 21.75 34.438 22.969 1 92.81 203 TYR B N 1
ATOM 4957 C CA . TYR B 1 203 ? 20.453 34 22.469 1 92.81 203 TYR B CA 1
ATOM 4958 C C . TYR B 1 203 ? 19.969 34.938 21.359 1 92.81 203 TYR B C 1
ATOM 4960 O O . TYR B 1 203 ? 19.891 36.156 21.531 1 92.81 203 TYR B O 1
ATOM 4968 N N . LEU B 1 204 ? 19.609 34.281 20.234 1 94.56 204 LEU B N 1
ATOM 4969 C CA . LEU B 1 204 ? 19.016 35.062 19.156 1 94.56 204 LEU B CA 1
ATOM 4970 C C . LEU B 1 204 ? 17.703 35.719 19.609 1 94.56 204 LEU B C 1
ATOM 4972 O O . LEU B 1 204 ? 17.359 36.812 19.172 1 94.56 204 LEU B O 1
ATOM 4976 N N . THR B 1 205 ? 17 35.094 20.531 1 94.06 205 THR B N 1
ATOM 4977 C CA . THR B 1 205 ? 15.688 35.531 20.984 1 94.06 205 THR B CA 1
ATOM 4978 C C . THR B 1 205 ? 15.773 36.875 21.641 1 94.06 205 THR B C 1
ATOM 4980 O O . THR B 1 205 ? 14.781 37.625 21.688 1 94.06 205 THR B O 1
ATOM 4983 N N . ASP B 1 206 ? 16.922 37.312 22.062 1 94.38 206 ASP B N 1
ATOM 4984 C CA . ASP B 1 206 ? 17.094 38.594 22.75 1 94.38 206 ASP B CA 1
ATOM 4985 C C . ASP B 1 206 ? 16.922 39.781 21.797 1 94.38 206 ASP B C 1
ATOM 4987 O O . ASP B 1 206 ? 16.672 40.906 22.219 1 94.38 206 ASP B O 1
ATOM 4991 N N . VAL B 1 207 ? 17.016 39.5 20.547 1 96.12 207 VAL B N 1
ATOM 4992 C CA . VAL B 1 207 ? 16.875 40.562 19.562 1 96.12 207 VAL B CA 1
ATOM 4993 C C . VAL B 1 207 ? 15.453 41.125 19.609 1 96.12 207 VAL B C 1
ATOM 4995 O O . VAL B 1 207 ? 15.211 42.25 19.234 1 96.12 207 VAL B O 1
ATOM 4998 N N . VAL B 1 208 ? 14.523 40.312 20.031 1 97.19 208 VAL B N 1
ATOM 4999 C CA . VAL B 1 208 ? 13.117 40.688 20.078 1 97.19 208 VAL B CA 1
ATOM 5000 C C . VAL B 1 208 ? 12.938 41.844 21.047 1 97.19 208 VAL B C 1
ATOM 5002 O O . VAL B 1 208 ? 12.32 42.875 20.703 1 97.19 208 VAL B O 1
ATOM 5005 N N . ALA B 1 209 ? 13.5 41.75 22.219 1 95.44 209 ALA B N 1
ATOM 5006 C CA . ALA B 1 209 ? 13.438 42.812 23.188 1 95.44 209 ALA B CA 1
ATOM 5007 C C . ALA B 1 209 ? 14.141 44.062 22.672 1 95.44 209 ALA B C 1
ATOM 5009 O O . ALA B 1 209 ? 13.703 45.188 22.938 1 95.44 209 ALA B O 1
ATOM 5010 N N . MET B 1 210 ? 15.172 43.906 21.984 1 96.56 210 MET B N 1
ATOM 5011 C CA . MET B 1 210 ? 15.914 45.031 21.422 1 96.56 210 MET B CA 1
ATOM 5012 C C . MET B 1 210 ? 15.094 45.75 20.344 1 96.56 210 MET B C 1
ATOM 5014 O O . MET B 1 210 ? 15.102 46.969 20.281 1 96.56 210 MET B O 1
ATOM 5018 N N . ALA B 1 211 ? 14.461 44.969 19.516 1 97.56 211 ALA B N 1
ATOM 5019 C CA . ALA B 1 211 ? 13.586 45.562 18.516 1 97.56 211 ALA B CA 1
ATOM 5020 C C . ALA B 1 211 ? 12.508 46.438 19.141 1 97.56 211 ALA B C 1
ATOM 5022 O O . ALA B 1 211 ? 12.281 47.562 18.719 1 97.56 211 ALA B O 1
ATOM 5023 N N . VAL B 1 212 ? 11.914 45.906 20.156 1 96.81 212 VAL B N 1
ATOM 5024 C CA . VAL B 1 212 ? 10.875 46.656 20.875 1 96.81 212 VAL B CA 1
ATOM 5025 C C . VAL B 1 212 ? 11.469 47.938 21.453 1 96.81 212 VAL B C 1
ATOM 5027 O O . VAL B 1 212 ? 10.883 49.031 21.312 1 96.81 212 VAL B O 1
ATOM 5030 N N . ALA B 1 213 ? 12.586 47.875 22.016 1 95.88 213 ALA B N 1
ATOM 5031 C CA . ALA B 1 213 ? 13.258 49 22.625 1 95.88 213 ALA B CA 1
ATOM 5032 C C . ALA B 1 213 ? 13.609 50.062 21.578 1 95.88 213 ALA B C 1
ATOM 5034 O O . ALA B 1 213 ? 13.562 51.25 21.844 1 95.88 213 ALA B O 1
ATOM 5035 N N . ASP B 1 214 ? 13.906 49.562 20.422 1 96.69 214 ASP B N 1
ATOM 5036 C CA . ASP B 1 214 ? 14.32 50.469 19.344 1 96.69 214 ASP B CA 1
ATOM 5037 C C . ASP B 1 214 ? 13.109 50.969 18.562 1 96.69 214 ASP B C 1
ATOM 5039 O O . ASP B 1 214 ? 13.258 51.688 17.562 1 96.69 214 ASP B O 1
ATOM 5043 N N . GLY B 1 215 ? 11.945 50.562 18.891 1 95.88 215 GLY B N 1
ATOM 5044 C CA . GLY B 1 215 ? 10.727 51.031 18.266 1 95.88 215 GLY B CA 1
ATOM 5045 C C . GLY B 1 215 ? 10.375 50.312 17 1 95.88 215 GLY B C 1
ATOM 5046 O O . GLY B 1 215 ? 9.578 50.781 16.188 1 95.88 215 GLY B O 1
ATOM 5047 N N . VAL B 1 216 ? 11.008 49.219 16.734 1 96.44 216 VAL B N 1
ATOM 5048 C CA . VAL B 1 216 ? 10.664 48.375 15.602 1 96.44 216 VAL B CA 1
ATOM 5049 C C . VAL B 1 216 ? 9.547 47.406 16 1 96.44 216 VAL B C 1
ATOM 5051 O O . VAL B 1 216 ? 9.703 46.625 16.922 1 96.44 216 VAL B O 1
ATOM 5054 N N . PRO B 1 217 ? 8.414 47.5 15.375 1 95.94 217 PRO B N 1
ATOM 5055 C CA . PRO B 1 217 ? 7.312 46.594 15.75 1 95.94 217 PRO B CA 1
ATOM 5056 C C . PRO B 1 217 ? 7.656 45.125 15.586 1 95.94 217 PRO B C 1
ATOM 5058 O O . PRO B 1 217 ? 8.352 44.75 14.641 1 95.94 217 PRO B O 1
ATOM 5061 N N . VAL B 1 218 ? 7.176 44.344 16.5 1 98.06 218 VAL B N 1
ATOM 5062 C CA . VAL B 1 218 ? 7.324 42.906 16.453 1 98.06 218 VAL B CA 1
ATOM 5063 C C . VAL B 1 218 ? 5.957 42.25 16.281 1 98.06 218 VAL B C 1
ATOM 5065 O O . VAL B 1 218 ? 5.023 42.531 17.047 1 98.06 218 VAL B O 1
ATOM 5068 N N . VAL B 1 219 ? 5.824 41.406 15.234 1 97.62 219 VAL B N 1
ATOM 5069 C CA . VAL B 1 219 ? 4.562 40.719 14.977 1 97.62 219 VAL B CA 1
ATOM 5070 C C . VAL B 1 219 ? 4.762 39.219 15.07 1 97.62 219 VAL B C 1
ATOM 5072 O O . VAL B 1 219 ? 5.852 38.688 14.805 1 97.62 219 VAL B O 1
ATOM 5075 N N . ALA B 1 220 ? 3.689 38.531 15.555 1 97.62 220 ALA B N 1
ATOM 5076 C CA . ALA B 1 220 ? 3.697 37.094 15.625 1 97.62 220 ALA B CA 1
ATOM 5077 C C . ALA B 1 220 ? 2.775 36.469 14.562 1 97.62 220 ALA B C 1
ATOM 5079 O O . ALA B 1 220 ? 1.6 36.844 14.477 1 97.62 220 ALA B O 1
ATOM 5080 N N . HIS B 1 221 ? 3.348 35.719 13.703 1 97.69 221 HIS B N 1
ATOM 5081 C CA . HIS B 1 221 ? 2.564 34.875 12.797 1 97.69 221 HIS B CA 1
ATOM 5082 C C . HIS B 1 221 ? 2.348 33.5 13.375 1 97.69 221 HIS B C 1
ATOM 5084 O O . HIS B 1 221 ? 3.201 32.625 13.234 1 97.69 221 HIS B O 1
ATOM 5090 N N . CYS B 1 222 ? 1.181 33.281 14 1 97.88 222 CYS B N 1
ATOM 5091 C CA . CYS B 1 222 ? 0.876 32.031 14.703 1 97.88 222 CYS B CA 1
ATOM 5092 C C . CYS B 1 222 ? 0.238 31.016 13.773 1 97.88 222 CYS B C 1
ATOM 5094 O O . CYS B 1 222 ? -0.86 31.25 13.258 1 97.88 222 CYS B O 1
ATOM 5096 N N . ILE B 1 223 ? 0.908 29.906 13.578 1 97.31 223 ILE B N 1
ATOM 5097 C CA . ILE B 1 223 ? 0.371 28.891 12.672 1 97.31 223 ILE B CA 1
ATOM 5098 C C . ILE B 1 223 ? -0.314 27.797 13.484 1 97.31 223 ILE B C 1
ATOM 5100 O O . ILE B 1 223 ? -0.089 27.672 14.688 1 97.31 223 ILE B O 1
ATOM 5104 N N . ALA B 1 224 ? -1.157 26.984 12.836 1 94.19 224 ALA B N 1
ATOM 5105 C CA . ALA B 1 224 ? -1.98 25.969 13.492 1 94.19 224 ALA B CA 1
ATOM 5106 C C . ALA B 1 224 ? -1.267 24.625 13.531 1 94.19 224 ALA B C 1
ATOM 5108 O O . ALA B 1 224 ? -1.534 23.797 14.406 1 94.19 224 ALA B O 1
ATOM 5109 N N . ASP B 1 225 ? -0.31 24.391 12.664 1 95.75 225 ASP B N 1
ATOM 5110 C CA . ASP B 1 225 ? 0.292 23.062 12.5 1 95.75 225 ASP B CA 1
ATOM 5111 C C . ASP B 1 225 ? 1.658 23 13.172 1 95.75 225 ASP B C 1
ATOM 5113 O O . ASP B 1 225 ? 2.666 23.406 12.602 1 95.75 225 ASP B O 1
ATOM 5117 N N . PRO B 1 226 ? 1.759 22.328 14.258 1 96.44 226 PRO B N 1
ATOM 5118 C CA . PRO B 1 226 ? 3.027 22.266 14.984 1 96.44 226 PRO B CA 1
ATOM 5119 C C . PRO B 1 226 ? 4.086 21.438 14.273 1 96.44 226 PRO B C 1
ATOM 5121 O O . PRO B 1 226 ? 5.281 21.578 14.547 1 96.44 226 PRO B O 1
ATOM 5124 N N . VAL B 1 227 ? 3.686 20.578 13.398 1 97 227 VAL B N 1
ATOM 5125 C CA . VAL B 1 227 ? 4.613 19.688 12.703 1 97 227 VAL B CA 1
ATOM 5126 C C . VAL B 1 227 ? 5.586 20.516 11.867 1 97 227 VAL B C 1
ATOM 5128 O O . VAL B 1 227 ? 6.75 20.156 11.711 1 97 227 VAL B O 1
ATOM 5131 N N . GLN B 1 228 ? 5.195 21.672 11.375 1 97.56 228 GLN B N 1
ATOM 5132 C CA . GLN B 1 228 ? 5.988 22.531 10.492 1 97.56 228 GLN B CA 1
ATOM 5133 C C . GLN B 1 228 ? 7.18 23.125 11.227 1 97.56 228 GLN B C 1
ATOM 5135 O O . GLN B 1 228 ? 8.125 23.609 10.602 1 97.56 228 GLN B O 1
ATOM 5140 N N . VAL B 1 229 ? 7.094 23.125 12.609 1 96.88 229 VAL B N 1
ATOM 5141 C CA . VAL B 1 229 ? 8.164 23.797 13.352 1 96.88 229 VAL B CA 1
ATOM 5142 C C . VAL B 1 229 ? 8.805 22.812 14.328 1 96.88 229 VAL B C 1
ATOM 5144 O O . VAL B 1 229 ? 9.578 23.219 15.203 1 96.88 229 VAL B O 1
ATOM 5147 N N . ALA B 1 230 ? 8.43 21.547 14.172 1 96.56 230 ALA B N 1
ATOM 5148 C CA . ALA B 1 230 ? 9.016 20.531 15.031 1 96.56 230 ALA B CA 1
ATOM 5149 C C . ALA B 1 230 ? 10.461 20.234 14.633 1 96.56 230 ALA B C 1
ATOM 5151 O O . ALA B 1 230 ? 10.75 20.016 13.453 1 96.56 230 ALA B O 1
ATOM 5152 N N . GLY B 1 231 ? 11.344 20.266 15.594 1 95.44 231 GLY B N 1
ATOM 5153 C CA . GLY B 1 231 ? 12.742 19.922 15.359 1 95.44 231 GLY B CA 1
ATOM 5154 C C . GLY B 1 231 ? 13.078 18.484 15.703 1 95.44 231 GLY B C 1
ATOM 5155 O O . GLY B 1 231 ? 12.281 17.797 16.344 1 95.44 231 GLY B O 1
ATOM 5156 N N . VAL B 1 232 ? 14.227 18.047 15.234 1 97.06 232 VAL B N 1
ATOM 5157 C CA . VAL B 1 232 ? 14.703 16.688 15.5 1 97.06 232 VAL B CA 1
ATOM 5158 C C . VAL B 1 232 ? 15.922 16.75 16.422 1 97.06 232 VAL B C 1
ATOM 5160 O O . VAL B 1 232 ? 16.969 17.297 16.062 1 97.06 232 VAL B O 1
ATOM 5163 N N . ASN B 1 233 ? 15.766 16.188 17.594 1 94.19 233 ASN B N 1
ATOM 5164 C CA . ASN B 1 233 ? 16.891 16.141 18.531 1 94.19 233 ASN B CA 1
ATOM 5165 C C . ASN B 1 233 ? 17.141 14.727 19.031 1 94.19 233 ASN B C 1
ATOM 5167 O O . ASN B 1 233 ? 18.062 14.5 19.828 1 94.19 233 ASN B O 1
ATOM 5171 N N . SER B 1 234 ? 16.359 13.773 18.594 1 96.56 234 SER B N 1
ATOM 5172 C CA . SER B 1 234 ? 16.5 12.367 18.969 1 96.56 234 SER B CA 1
ATOM 5173 C C . SER B 1 234 ? 15.961 11.453 17.859 1 96.56 234 SER B C 1
ATOM 5175 O O . SER B 1 234 ? 15.211 11.898 16.984 1 96.56 234 SER B O 1
ATOM 5177 N N . PRO B 1 235 ? 16.344 10.164 17.938 1 97.62 235 PRO B N 1
ATOM 5178 C CA . PRO B 1 235 ? 15.773 9.203 16.984 1 97.62 235 PRO B CA 1
ATOM 5179 C C . PRO B 1 235 ? 14.258 9.094 17.094 1 97.62 235 PRO B C 1
ATOM 5181 O O . PRO B 1 235 ? 13.578 8.898 16.078 1 97.62 235 PRO B O 1
ATOM 5184 N N . LEU B 1 236 ? 13.75 9.188 18.297 1 97.75 236 LEU B N 1
ATOM 5185 C CA . LEU B 1 236 ? 12.305 9.148 18.484 1 97.75 236 LEU B CA 1
ATOM 5186 C C . LEU B 1 236 ? 11.617 10.281 17.734 1 97.75 236 LEU B C 1
ATOM 5188 O O . LEU B 1 236 ? 10.641 10.055 17.016 1 97.75 236 LEU B O 1
ATOM 5192 N N . GLN B 1 237 ? 12.141 11.516 17.875 1 97 237 GLN B N 1
ATOM 5193 C CA . GLN B 1 237 ? 11.586 12.672 17.188 1 97 237 GLN B CA 1
ATOM 5194 C C . GLN B 1 237 ? 11.727 12.531 15.672 1 97 237 GLN B C 1
ATOM 5196 O O . GLN B 1 237 ? 10.828 12.93 14.922 1 97 237 GLN B O 1
ATOM 5201 N N . LEU B 1 238 ? 12.844 11.969 15.242 1 98.38 238 LEU B N 1
ATOM 5202 C CA . LEU B 1 238 ? 13.055 11.719 13.82 1 98.38 238 LEU B CA 1
ATOM 5203 C C . LEU B 1 238 ? 11.969 10.805 13.258 1 98.38 238 LEU B C 1
ATOM 5205 O O . LEU B 1 238 ? 11.391 11.094 12.211 1 98.38 238 LEU B O 1
ATOM 5209 N N . ALA B 1 239 ? 11.68 9.758 13.977 1 98.31 239 ALA B N 1
ATOM 5210 C CA . ALA B 1 239 ? 10.672 8.789 13.555 1 98.31 239 ALA B CA 1
ATOM 5211 C C . ALA B 1 239 ? 9.289 9.43 13.508 1 98.31 239 ALA B C 1
ATOM 5213 O O . ALA B 1 239 ? 8.492 9.141 12.609 1 98.31 239 ALA B O 1
ATOM 5214 N N . GLU B 1 240 ? 9 10.266 14.469 1 98.06 240 GLU B N 1
ATOM 5215 C CA . GLU B 1 240 ? 7.715 10.961 14.508 1 98.06 240 GLU B CA 1
ATOM 5216 C C . GLU B 1 240 ? 7.531 11.852 13.289 1 98.06 240 GLU B C 1
ATOM 5218 O O . GLU B 1 240 ? 6.473 11.836 12.656 1 98.06 240 GLU B O 1
ATOM 5223 N N . LEU B 1 241 ? 8.555 12.578 12.953 1 98.44 241 LEU B N 1
ATOM 5224 C CA . LEU B 1 241 ? 8.477 13.469 11.797 1 98.44 241 LEU B CA 1
ATOM 5225 C C . LEU B 1 241 ? 8.438 12.672 10.5 1 98.44 241 LEU B C 1
ATOM 5227 O O . LEU B 1 241 ? 7.789 13.086 9.531 1 98.44 241 LEU B O 1
ATOM 5231 N N . GLU B 1 242 ? 9.148 11.539 10.492 1 98.62 242 GLU B N 1
ATOM 5232 C CA . GLU B 1 242 ? 9.078 10.648 9.344 1 98.62 242 GLU B CA 1
ATOM 5233 C C . GLU B 1 242 ? 7.641 10.227 9.047 1 98.62 242 GLU B C 1
ATOM 5235 O O . GLU B 1 242 ? 7.18 10.328 7.91 1 98.62 242 GLU B O 1
ATOM 5240 N N . ARG B 1 243 ? 6.941 9.82 10.023 1 98.25 243 ARG B N 1
ATOM 5241 C CA . ARG B 1 243 ? 5.566 9.359 9.852 1 98.25 243 ARG B CA 1
ATOM 5242 C C . ARG B 1 243 ? 4.652 10.508 9.445 1 98.25 243 ARG B C 1
ATOM 5244 O O . ARG B 1 243 ? 3.76 10.336 8.609 1 98.25 243 ARG B O 1
ATOM 5251 N N . ALA B 1 244 ? 4.879 11.68 10.039 1 98.25 244 ALA B N 1
ATOM 5252 C CA . ALA B 1 244 ? 4.094 12.852 9.648 1 98.25 244 ALA B CA 1
ATOM 5253 C C . ALA B 1 244 ? 4.305 13.188 8.18 1 98.25 244 ALA B C 1
ATOM 5255 O O . ALA B 1 244 ? 3.344 13.461 7.453 1 98.25 244 ALA B O 1
ATOM 5256 N N . HIS B 1 245 ? 5.551 13.164 7.785 1 98.56 245 HIS B N 1
ATOM 5257 C CA . HIS B 1 245 ? 5.902 13.461 6.402 1 98.56 245 HIS B CA 1
ATOM 5258 C C . HIS B 1 245 ? 5.273 12.461 5.441 1 98.56 245 HIS B C 1
ATOM 5260 O O . HIS B 1 245 ? 4.668 12.844 4.438 1 98.56 245 HIS B O 1
ATOM 5266 N N . GLN B 1 246 ? 5.355 11.195 5.738 1 98.62 246 GLN B N 1
ATOM 5267 C CA . GLN B 1 246 ? 4.789 10.148 4.895 1 98.62 246 GLN B CA 1
ATOM 5268 C C . GLN B 1 246 ? 3.27 10.258 4.832 1 98.62 246 GLN B C 1
ATOM 5270 O O . GLN B 1 246 ? 2.67 10.047 3.775 1 98.62 246 GLN B O 1
ATOM 5275 N N . GLY B 1 247 ? 2.676 10.555 5.969 1 98.38 247 GLY B N 1
ATOM 5276 C CA . GLY B 1 247 ? 1.24 10.781 5.98 1 98.38 247 GLY B CA 1
ATOM 5277 C C . GLY B 1 247 ? 0.804 11.898 5.055 1 98.38 247 GLY B C 1
ATOM 5278 O O . GLY B 1 247 ? -0.212 11.781 4.367 1 98.38 247 GLY B O 1
ATOM 5279 N N . ALA B 1 248 ? 1.54 13 5.062 1 97.81 248 ALA B N 1
ATOM 5280 C CA . ALA B 1 248 ? 1.242 14.133 4.195 1 97.81 248 ALA B CA 1
ATOM 5281 C C . ALA B 1 248 ? 1.379 13.75 2.725 1 97.81 248 ALA B C 1
ATOM 5283 O O . ALA B 1 248 ? 0.553 14.141 1.895 1 97.81 248 ALA B O 1
ATOM 5284 N N . GLN B 1 249 ? 2.406 12.992 2.439 1 98.12 249 GLN B N 1
ATOM 5285 C CA . GLN B 1 249 ? 2.598 12.523 1.071 1 98.12 249 GLN B CA 1
ATOM 5286 C C . GLN B 1 249 ? 1.434 11.648 0.623 1 98.12 249 GLN B C 1
ATOM 5288 O O . GLN B 1 249 ? 0.923 11.805 -0.489 1 98.12 249 GLN B O 1
ATOM 5293 N N . ALA B 1 250 ? 1.017 10.766 1.426 1 98.62 250 ALA B N 1
ATOM 5294 C CA . ALA B 1 250 ? -0.11 9.883 1.131 1 98.62 250 ALA B CA 1
ATOM 5295 C C . ALA B 1 250 ? -1.385 10.688 0.884 1 98.62 250 ALA B C 1
ATOM 5297 O O . ALA B 1 250 ? -2.119 10.422 -0.069 1 98.62 250 ALA B O 1
ATOM 5298 N N . ARG B 1 251 ? -1.642 11.664 1.752 1 98.12 251 ARG B N 1
ATOM 5299 C CA . ARG B 1 251 ? -2.824 12.508 1.617 1 98.12 251 ARG B CA 1
ATOM 5300 C C . ARG B 1 251 ? -2.832 13.227 0.273 1 98.12 251 ARG B C 1
ATOM 5302 O O . ARG B 1 251 ? -3.854 13.258 -0.416 1 98.12 251 ARG B O 1
ATOM 5309 N N . THR B 1 252 ? -1.704 13.766 -0.106 1 97.56 252 THR B N 1
ATOM 5310 C CA . THR B 1 252 ? -1.577 14.484 -1.37 1 97.56 252 THR B CA 1
ATOM 5311 C C . THR B 1 252 ? -1.9 13.562 -2.545 1 97.56 252 THR B C 1
ATOM 5313 O O . THR B 1 252 ? -2.631 13.953 -3.461 1 97.56 252 THR B O 1
ATOM 5316 N N . LEU B 1 253 ? -1.396 12.391 -2.506 1 98.31 253 LEU B N 1
ATOM 5317 C CA . LEU B 1 253 ? -1.651 11.43 -3.566 1 98.31 253 LEU B CA 1
ATOM 5318 C C . LEU B 1 253 ? -3.133 11.078 -3.637 1 98.31 253 LEU B C 1
ATOM 5320 O O . LEU B 1 253 ? -3.711 11.008 -4.723 1 98.31 253 LEU B O 1
ATOM 5324 N N . MET B 1 254 ? -3.715 10.867 -2.498 1 98.25 254 MET B N 1
ATOM 5325 C CA . MET B 1 254 ? -5.129 10.5 -2.455 1 98.25 254 MET B CA 1
ATOM 5326 C C . MET B 1 254 ? -6.004 11.648 -2.93 1 98.25 254 MET B C 1
ATOM 5328 O O . MET B 1 254 ? -7.031 11.43 -3.572 1 98.25 254 MET B O 1
ATOM 5332 N N . GLU B 1 255 ? -5.625 12.852 -2.611 1 96.88 255 GLU B N 1
ATOM 5333 C CA . GLU B 1 255 ? -6.336 14.031 -3.104 1 96.88 255 GLU B CA 1
ATOM 5334 C C . GLU B 1 255 ? -6.254 14.133 -4.625 1 96.88 255 GLU B C 1
ATOM 5336 O O . GLU B 1 255 ? -7.125 14.727 -5.258 1 96.88 255 GLU B O 1
ATOM 5341 N N . GLN B 1 256 ? -5.23 13.484 -5.152 1 96.62 256 GLN B N 1
ATOM 5342 C CA . GLN B 1 256 ? -5.059 13.477 -6.602 1 96.62 256 GLN B CA 1
ATOM 5343 C C . GLN B 1 256 ? -5.777 12.289 -7.23 1 96.62 256 GLN B C 1
ATOM 5345 O O . GLN B 1 256 ? -5.738 12.109 -8.453 1 96.62 256 GLN B O 1
ATOM 5350 N N . GLY B 1 257 ? -6.367 11.477 -6.457 1 96.88 257 GLY B N 1
ATOM 5351 C CA . GLY B 1 257 ? -7.223 10.422 -6.992 1 96.88 257 GLY B CA 1
ATOM 5352 C C . GLY B 1 257 ? -6.641 9.039 -6.816 1 96.88 257 GLY B C 1
ATOM 5353 O O . GLY B 1 257 ? -7.27 8.039 -7.191 1 96.88 257 GLY B O 1
ATOM 5354 N N . VAL B 1 258 ? -5.461 8.914 -6.273 1 98.38 258 VAL B N 1
ATOM 5355 C CA . VAL B 1 258 ? -4.82 7.617 -6.078 1 98.38 258 VAL B CA 1
ATOM 5356 C C . VAL B 1 258 ? -5.508 6.867 -4.941 1 98.38 258 VAL B C 1
ATOM 5358 O O . VAL B 1 258 ? -5.82 7.457 -3.902 1 98.38 258 VAL B O 1
ATOM 5361 N N . ARG B 1 259 ? -5.746 5.598 -5.145 1 98.06 259 ARG B N 1
ATOM 5362 C CA . ARG B 1 259 ? -6.309 4.758 -4.09 1 98.06 259 ARG B CA 1
ATOM 5363 C C . ARG B 1 259 ? -5.203 4.059 -3.303 1 98.06 259 ARG B C 1
ATOM 5365 O O . ARG B 1 259 ? -4.48 3.221 -3.846 1 98.06 259 ARG B O 1
ATOM 5372 N N . LEU B 1 260 ? -5.07 4.445 -2.057 1 98.5 260 LEU B N 1
ATOM 5373 C CA . LEU B 1 260 ? -4.184 3.752 -1.131 1 98.5 260 LEU B CA 1
ATOM 5374 C C . LEU B 1 260 ? -4.973 2.873 -0.169 1 98.5 260 LEU B C 1
ATOM 5376 O O . LEU B 1 260 ? -5.898 3.348 0.494 1 98.5 260 LEU B O 1
ATOM 5380 N N . ALA B 1 261 ? -4.594 1.596 -0.078 1 97.94 261 ALA B N 1
ATOM 5381 C CA . ALA B 1 261 ? -5.316 0.682 0.806 1 97.94 261 ALA B CA 1
ATOM 5382 C C . ALA B 1 261 ? -5.133 1.075 2.27 1 97.94 261 ALA B C 1
ATOM 5384 O O . ALA B 1 261 ? -6.039 0.894 3.086 1 97.94 261 ALA B O 1
ATOM 5385 N N . ASP B 1 262 ? -3.986 1.546 2.598 1 98.12 262 ASP B N 1
ATOM 5386 C CA . ASP B 1 262 ? -3.664 2.02 3.941 1 98.12 262 ASP B CA 1
ATOM 5387 C C . ASP B 1 262 ? -2.592 3.105 3.896 1 98.12 262 ASP B C 1
ATOM 5389 O O . ASP B 1 262 ? -1.4 2.807 3.801 1 98.12 262 ASP B O 1
ATOM 5393 N N . PRO B 1 263 ? -3.031 4.371 4.055 1 98.31 263 PRO B N 1
ATOM 5394 C CA . PRO B 1 263 ? -2.057 5.461 3.984 1 98.31 263 PRO B CA 1
ATOM 5395 C C . PRO B 1 263 ? -0.995 5.371 5.078 1 98.31 263 PRO B C 1
ATOM 5397 O O . PRO B 1 263 ? 0.088 5.945 4.941 1 98.31 263 PRO B O 1
ATOM 5400 N N . ALA B 1 264 ? -1.244 4.648 6.207 1 97.69 264 ALA B N 1
ATOM 5401 C CA . ALA B 1 264 ? -0.296 4.535 7.312 1 97.69 264 ALA B CA 1
ATOM 5402 C C . ALA B 1 264 ? 0.822 3.553 6.977 1 97.69 264 ALA B C 1
ATOM 5404 O O . ALA B 1 264 ? 1.854 3.523 7.652 1 97.69 264 ALA B O 1
ATOM 5405 N N . ARG B 1 265 ? 0.604 2.676 5.98 1 97.75 265 ARG B N 1
ATOM 5406 C CA . ARG B 1 265 ? 1.605 1.708 5.543 1 97.75 265 ARG B CA 1
ATOM 5407 C C . ARG B 1 265 ? 2.078 2.01 4.125 1 97.75 265 ARG B C 1
ATOM 5409 O O . ARG B 1 265 ? 2.082 1.125 3.266 1 97.75 265 ARG B O 1
ATOM 5416 N N . PHE B 1 266 ? 2.385 3.193 3.855 1 98.31 266 PHE B N 1
ATOM 5417 C CA . PHE B 1 266 ? 2.877 3.746 2.602 1 98.31 266 PHE B CA 1
ATOM 5418 C C . PHE B 1 266 ? 4.105 4.613 2.838 1 98.31 266 PHE B C 1
ATOM 5420 O O . PHE B 1 266 ? 4.164 5.363 3.814 1 98.31 266 PHE B O 1
ATOM 5427 N N . ASP B 1 267 ? 5.16 4.461 1.944 1 98.81 267 ASP B N 1
ATOM 5428 C CA . ASP B 1 267 ? 6.344 5.309 2.049 1 98.81 267 ASP B CA 1
ATOM 5429 C C . ASP B 1 267 ? 6.797 5.789 0.673 1 98.81 267 ASP B C 1
ATOM 5431 O O . ASP B 1 267 ? 6.832 5.012 -0.282 1 98.81 267 ASP B O 1
ATOM 5435 N N . LEU B 1 268 ? 7.055 7.02 0.545 1 98.88 268 LEU B N 1
ATOM 5436 C CA . LEU B 1 268 ? 7.68 7.668 -0.601 1 98.88 268 LEU B CA 1
ATOM 5437 C C . LEU B 1 268 ? 8.953 8.398 -0.185 1 98.88 268 LEU B C 1
ATOM 5439 O O . LEU B 1 268 ? 8.906 9.32 0.638 1 98.88 268 LEU B O 1
ATOM 5443 N N . ARG B 1 269 ? 10.109 7.984 -0.708 1 98.62 269 ARG B N 1
ATOM 5444 C CA . ARG B 1 269 ? 11.391 8.453 -0.197 1 98.62 269 ARG B CA 1
ATOM 5445 C C . ARG B 1 269 ? 12.336 8.836 -1.338 1 98.62 269 ARG B C 1
ATOM 5447 O O . ARG B 1 269 ? 12.172 8.359 -2.463 1 98.62 269 ARG B O 1
ATOM 5454 N N . ASP B 1 270 ? 13.297 9.727 -1.04 1 98.31 270 ASP B N 1
ATOM 5455 C CA . ASP B 1 270 ? 14.43 9.922 -1.94 1 98.31 270 ASP B CA 1
ATOM 5456 C C . ASP B 1 270 ? 15.25 8.641 -2.066 1 98.31 270 ASP B C 1
ATOM 5458 O O . ASP B 1 270 ? 15.211 7.777 -1.188 1 98.31 270 ASP B O 1
ATOM 5462 N N . ASP B 1 271 ? 15.891 8.477 -3.158 1 97.38 271 ASP B N 1
ATOM 5463 C CA . ASP B 1 271 ? 16.844 7.387 -3.318 1 97.38 271 ASP B CA 1
ATOM 5464 C C . ASP B 1 271 ? 18.281 7.875 -3.09 1 97.38 271 ASP B C 1
ATOM 5466 O O . ASP B 1 271 ? 18.906 8.422 -4 1 97.38 271 ASP B O 1
ATOM 5470 N N . PR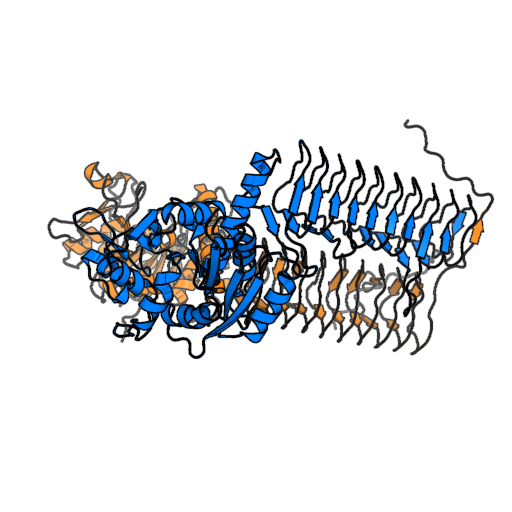O B 1 272 ? 18.812 7.672 -1.956 1 92.38 272 PRO B N 1
ATOM 5471 C CA . PRO B 1 272 ? 20.141 8.219 -1.642 1 92.38 272 PRO B CA 1
ATOM 5472 C C . PRO B 1 272 ? 21.234 7.656 -2.535 1 92.38 272 PRO B C 1
ATOM 5474 O O . PRO B 1 272 ? 22.281 8.281 -2.705 1 92.38 272 PRO B O 1
ATOM 5477 N N . ARG B 1 273 ? 21.062 6.527 -3.066 1 92.44 273 ARG B N 1
ATOM 5478 C CA . ARG B 1 273 ? 22.094 5.898 -3.889 1 92.44 273 ARG B CA 1
ATOM 5479 C C . ARG B 1 273 ? 22.266 6.637 -5.215 1 92.44 273 ARG B C 1
ATOM 5481 O O . ARG B 1 273 ? 23.391 6.77 -5.715 1 92.44 273 ARG B O 1
ATOM 5488 N N . THR B 1 274 ? 21.109 7.066 -5.742 1 93.12 274 THR B N 1
ATOM 5489 C CA . THR B 1 274 ? 21.141 7.719 -7.047 1 93.12 274 THR B CA 1
ATOM 5490 C C . THR B 1 274 ? 21.062 9.234 -6.895 1 93.12 274 THR B C 1
ATOM 5492 O O . THR B 1 274 ? 21.344 9.977 -7.844 1 93.12 274 THR B O 1
ATOM 5495 N N . GLY B 1 275 ? 20.703 9.734 -5.773 1 91.56 275 GLY B N 1
ATOM 5496 C CA . GLY B 1 275 ? 20.516 11.164 -5.559 1 91.56 275 GLY B CA 1
ATOM 5497 C C . GLY B 1 275 ? 19.203 11.672 -6.109 1 91.56 275 GLY B C 1
ATOM 5498 O O . GLY B 1 275 ? 18.938 12.875 -6.09 1 91.56 275 GLY B O 1
ATOM 5499 N N . ARG B 1 276 ? 18.391 10.773 -6.555 1 94.94 276 ARG B N 1
ATOM 5500 C CA . ARG B 1 276 ? 17.109 11.195 -7.137 1 94.94 276 ARG B CA 1
ATOM 5501 C C . ARG B 1 276 ? 16.094 11.523 -6.047 1 94.94 276 ARG B C 1
ATOM 5503 O O . ARG B 1 276 ? 15.945 10.773 -5.082 1 94.94 276 ARG B O 1
ATOM 5510 N N . ALA B 1 277 ? 15.391 12.641 -6.25 1 96 277 ALA B N 1
ATOM 5511 C CA . ALA B 1 277 ? 14.352 13.07 -5.32 1 96 277 ALA B CA 1
ATOM 5512 C C . ALA B 1 277 ? 13.094 12.227 -5.477 1 96 277 ALA B C 1
ATOM 5514 O O . ALA B 1 277 ? 12.789 11.75 -6.57 1 96 277 ALA B O 1
ATOM 5515 N N . ALA B 1 278 ? 12.391 12.094 -4.375 1 97.88 278 ALA B N 1
ATOM 5516 C CA . ALA B 1 278 ? 11.141 11.336 -4.363 1 97.88 278 ALA B CA 1
ATOM 5517 C C . ALA B 1 278 ? 10.086 12 -5.246 1 97.88 278 ALA B C 1
ATOM 5519 O O . ALA B 1 278 ? 9.758 13.172 -5.051 1 97.88 278 ALA B O 1
ATOM 5520 N N . ARG B 1 279 ? 9.609 11.266 -6.18 1 97.81 279 ARG B N 1
ATOM 5521 C CA . ARG B 1 279 ? 8.492 11.688 -7.027 1 97.81 279 ARG B CA 1
ATOM 5522 C C . ARG B 1 279 ? 7.656 10.492 -7.461 1 97.81 279 ARG B C 1
ATOM 5524 O O . ARG B 1 279 ? 8.18 9.531 -8.039 1 97.81 279 ARG B O 1
ATOM 5531 N N . LEU B 1 280 ? 6.414 10.508 -7.105 1 98.75 280 LEU B N 1
ATOM 5532 C CA . LEU B 1 280 ? 5.457 9.5 -7.547 1 98.75 280 LEU B CA 1
ATOM 5533 C C . LEU B 1 280 ? 4.324 10.133 -8.344 1 98.75 280 LEU B C 1
ATOM 5535 O O . LEU B 1 280 ? 3.482 10.836 -7.785 1 98.75 280 LEU B O 1
ATOM 5539 N N . ALA B 1 281 ? 4.344 9.984 -9.648 1 98.69 281 ALA B N 1
ATOM 5540 C CA . ALA B 1 281 ? 3.287 10.461 -10.539 1 98.69 281 ALA B CA 1
ATOM 5541 C C . ALA B 1 281 ? 2.354 9.32 -10.938 1 98.69 281 ALA B C 1
ATOM 5543 O O . ALA B 1 281 ? 2.801 8.297 -11.461 1 98.69 281 ALA B O 1
ATOM 5544 N N . CYS B 1 282 ? 1.153 9.5 -10.68 1 98.69 282 CYS B N 1
ATOM 5545 C CA . CYS B 1 282 ? 0.188 8.438 -10.938 1 98.69 282 CYS B CA 1
ATOM 5546 C C . CYS B 1 282 ? -0.907 8.914 -11.883 1 98.69 282 CYS B C 1
ATOM 5548 O O . CYS B 1 282 ? -1.356 10.055 -11.789 1 98.69 282 CYS B O 1
ATOM 5550 N N . GLY B 1 283 ? -1.284 8.031 -12.805 1 98.06 283 GLY B N 1
ATOM 5551 C CA . GLY B 1 283 ? -2.459 8.289 -13.625 1 98.06 283 GLY B CA 1
ATOM 5552 C C . GLY B 1 283 ? -3.764 8.039 -12.883 1 98.06 283 GLY B C 1
ATOM 5553 O O . GLY B 1 283 ? -3.764 7.797 -11.68 1 98.06 283 GLY B O 1
ATOM 5554 N N . GLN B 1 284 ? -4.836 8.18 -13.609 1 97.25 284 GLN B N 1
ATOM 5555 C CA . GLN B 1 284 ? -6.168 7.996 -13.047 1 97.25 284 GLN B CA 1
ATOM 5556 C C . GLN B 1 284 ? -6.398 6.543 -12.641 1 97.25 284 GLN B C 1
ATOM 5558 O O . GLN B 1 284 ? -5.98 5.625 -13.344 1 97.25 284 GLN B O 1
ATOM 5563 N N . ASP B 1 285 ? -7.043 6.25 -11.445 1 97.38 285 ASP B N 1
ATOM 5564 C CA . ASP B 1 285 ? -7.539 4.953 -10.992 1 97.38 285 ASP B CA 1
ATOM 5565 C C . ASP B 1 285 ? -6.387 4 -10.688 1 97.38 285 ASP B C 1
ATOM 5567 O O . ASP B 1 285 ? -6.48 2.799 -10.945 1 97.38 285 ASP B O 1
ATOM 5571 N N . VAL B 1 286 ? -5.277 4.566 -10.312 1 98.56 286 VAL B N 1
ATOM 5572 C CA . VAL B 1 286 ? -4.18 3.756 -9.797 1 98.56 286 VAL B CA 1
ATOM 5573 C C . VAL B 1 286 ? -4.52 3.256 -8.391 1 98.56 286 VAL B C 1
ATOM 5575 O O . VAL B 1 286 ? -5.039 4.008 -7.57 1 98.56 286 VAL B O 1
ATOM 5578 N N . GLU B 1 287 ? -4.277 1.979 -8.188 1 98.5 287 GLU B N 1
ATOM 5579 C CA . GLU B 1 287 ? -4.484 1.364 -6.879 1 98.5 287 GLU B CA 1
ATOM 5580 C C . GLU B 1 287 ? -3.174 0.848 -6.297 1 98.5 287 GLU B C 1
ATOM 5582 O O . GLU B 1 287 ? -2.445 0.105 -6.957 1 98.5 287 GLU B O 1
ATOM 5587 N N . ILE B 1 288 ? -2.869 1.251 -5.086 1 98.81 288 ILE B N 1
ATOM 5588 C CA . ILE B 1 288 ? -1.667 0.823 -4.379 1 98.81 288 ILE B CA 1
ATOM 5589 C C . ILE B 1 288 ? -2.053 0.138 -3.072 1 98.81 288 ILE B C 1
ATOM 5591 O O . ILE B 1 288 ? -2.723 0.734 -2.225 1 98.81 288 ILE B O 1
ATOM 5595 N N . ASP B 1 289 ? -1.664 -1.09 -2.889 1 98.69 289 ASP B N 1
ATOM 5596 C CA . ASP B 1 289 ? -2.002 -1.875 -1.705 1 98.69 289 ASP B CA 1
ATOM 5597 C C . ASP B 1 289 ? -1.078 -1.532 -0.538 1 98.69 289 ASP B C 1
ATOM 5599 O O . ASP B 1 289 ? -0.339 -0.547 -0.592 1 98.69 289 ASP B O 1
ATOM 5603 N N . VAL B 1 290 ? -1.15 -2.328 0.554 1 98.62 290 VAL B N 1
ATOM 5604 C CA . VAL B 1 290 ? -0.507 -1.991 1.819 1 98.62 290 VAL B CA 1
ATOM 5605 C C . VAL B 1 290 ? 0.993 -2.258 1.725 1 98.62 290 VAL B C 1
ATOM 5607 O O . VAL B 1 290 ? 1.429 -3.127 0.965 1 98.62 290 VAL B O 1
ATOM 5610 N N . GLY B 1 291 ? 1.794 -1.527 2.469 1 98.5 291 GLY B N 1
ATOM 5611 C CA . GLY B 1 291 ? 3.189 -1.826 2.75 1 98.5 291 GLY B CA 1
ATOM 5612 C C . GLY B 1 291 ? 4.113 -1.517 1.587 1 98.5 291 GLY B C 1
ATOM 5613 O O . GLY B 1 291 ? 5.227 -2.037 1.517 1 98.5 291 GLY B O 1
ATOM 5614 N N . CYS B 1 292 ? 3.682 -0.7 0.677 1 98.81 292 CYS B N 1
ATOM 5615 C CA . CYS B 1 292 ? 4.5 -0.4 -0.491 1 98.81 292 CYS B CA 1
ATOM 5616 C C . CYS B 1 292 ? 5.473 0.739 -0.2 1 98.81 292 CYS B C 1
ATOM 5618 O O . CYS B 1 292 ? 5.145 1.662 0.549 1 98.81 292 CYS B O 1
ATOM 5620 N N . ILE B 1 293 ? 6.648 0.647 -0.765 1 98.88 2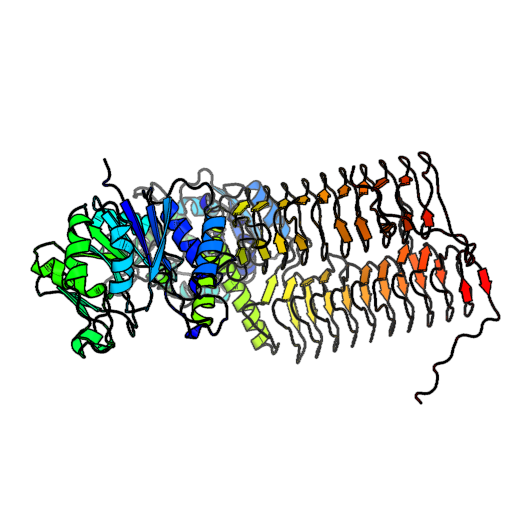93 ILE B N 1
ATOM 5621 C CA . ILE B 1 293 ? 7.695 1.656 -0.649 1 98.88 293 ILE B CA 1
ATOM 5622 C C . ILE B 1 293 ? 8.117 2.121 -2.041 1 98.88 293 ILE B C 1
ATOM 5624 O O . ILE B 1 293 ? 8.445 1.302 -2.902 1 98.88 293 ILE B O 1
ATOM 5628 N N . PHE B 1 294 ? 8.062 3.381 -2.287 1 98.94 294 PHE B N 1
ATOM 5629 C CA . PHE B 1 294 ? 8.523 3.992 -3.529 1 98.94 294 PHE B CA 1
ATOM 5630 C C . PHE B 1 294 ? 9.742 4.871 -3.277 1 98.94 294 PHE B C 1
ATOM 5632 O O . PHE B 1 294 ? 9.758 5.66 -2.332 1 98.94 294 PHE B O 1
ATOM 5639 N N . SER B 1 295 ? 10.781 4.738 -4.039 1 98.81 295 SER B N 1
ATOM 5640 C CA . SER B 1 295 ? 12 5.52 -3.881 1 98.81 295 SER B CA 1
ATOM 5641 C C . SER B 1 295 ? 12.422 6.156 -5.199 1 98.81 295 SER B C 1
ATOM 5643 O O . SER B 1 295 ? 12.336 5.527 -6.254 1 98.81 295 SER B O 1
ATOM 5645 N N . GLY B 1 296 ? 12.891 7.363 -5.156 1 98.44 296 GLY B N 1
ATOM 5646 C CA . GLY B 1 296 ? 13.312 8.078 -6.352 1 98.44 296 GLY B CA 1
ATOM 5647 C C . GLY B 1 296 ? 12.156 8.461 -7.258 1 98.44 296 GLY B C 1
ATOM 5648 O O . GLY B 1 296 ? 11.125 8.945 -6.785 1 98.44 296 GLY B O 1
ATOM 5649 N N . HIS B 1 297 ? 12.367 8.336 -8.555 1 98.38 297 HIS B N 1
ATOM 5650 C CA . HIS B 1 297 ? 11.367 8.734 -9.539 1 98.38 297 HIS B CA 1
ATOM 5651 C C . HIS B 1 297 ? 10.578 7.531 -10.039 1 98.38 297 HIS B C 1
ATOM 5653 O O . HIS B 1 297 ? 11.141 6.617 -10.641 1 98.38 297 HIS B O 1
ATOM 5659 N N . VAL B 1 298 ? 9.328 7.52 -9.742 1 98.88 298 VAL B N 1
ATOM 5660 C CA . VAL B 1 298 ? 8.453 6.43 -10.172 1 98.88 298 VAL B CA 1
ATOM 5661 C C . VAL B 1 298 ? 7.215 6.996 -10.852 1 98.88 298 VAL B C 1
ATOM 5663 O O . VAL B 1 298 ? 6.609 7.953 -10.359 1 98.88 298 VAL B O 1
ATOM 5666 N N . GLU B 1 299 ? 6.863 6.504 -11.969 1 98.88 299 GLU B N 1
ATOM 5667 C CA . GLU B 1 299 ? 5.641 6.848 -12.695 1 98.88 299 GLU B CA 1
ATOM 5668 C C . GLU B 1 299 ? 4.742 5.629 -12.867 1 98.88 299 GLU B C 1
ATOM 5670 O O . GLU B 1 299 ? 5.211 4.551 -13.234 1 98.88 299 GLU B O 1
ATOM 5675 N N . ILE B 1 300 ? 3.494 5.789 -12.562 1 98.94 300 ILE B N 1
ATOM 5676 C CA . ILE B 1 300 ? 2.525 4.707 -12.688 1 98.94 300 ILE B CA 1
ATOM 5677 C C . ILE B 1 300 ? 1.371 5.148 -13.586 1 98.94 300 ILE B C 1
ATOM 5679 O O . ILE B 1 300 ? 0.705 6.148 -13.305 1 98.94 300 ILE B O 1
ATOM 5683 N N . GLY B 1 301 ? 1.135 4.387 -14.609 1 98.81 301 GLY B N 1
ATOM 5684 C CA . GLY B 1 301 ? 0.114 4.73 -15.586 1 98.81 301 GLY B CA 1
ATOM 5685 C C . GLY B 1 301 ? -1.293 4.41 -15.117 1 98.81 301 GLY B C 1
ATOM 5686 O O . GLY B 1 301 ? -1.476 3.713 -14.117 1 98.81 301 GLY B O 1
ATOM 5687 N N . GLU B 1 302 ? -2.246 4.934 -15.875 1 98.38 302 GLU B N 1
ATOM 5688 C CA . GLU B 1 302 ? -3.664 4.844 -15.531 1 98.38 302 GLU B CA 1
ATOM 5689 C C . GLU B 1 302 ? -4.098 3.389 -15.359 1 98.38 302 GLU B C 1
ATOM 5691 O O . GLU B 1 302 ? -3.705 2.521 -16.141 1 98.38 302 GLU B O 1
ATOM 5696 N N . GLY B 1 303 ? -4.832 3.127 -14.352 1 98.06 303 GLY B N 1
ATOM 5697 C CA . GLY B 1 303 ? -5.453 1.828 -14.148 1 98.06 303 GLY B CA 1
ATOM 5698 C C . GLY B 1 303 ? -4.484 0.772 -13.656 1 98.06 303 GLY B C 1
ATOM 5699 O O . GLY B 1 303 ? -4.867 -0.384 -13.453 1 98.06 303 GLY B O 1
ATOM 5700 N N . ALA B 1 304 ? -3.215 1.087 -13.484 1 98.75 304 ALA B N 1
ATOM 5701 C CA . ALA B 1 304 ? -2.236 0.131 -12.969 1 98.75 304 ALA B CA 1
ATOM 5702 C C . ALA B 1 304 ? -2.518 -0.209 -11.508 1 98.75 304 ALA B C 1
ATOM 5704 O O . ALA B 1 304 ? -3.1 0.596 -10.781 1 98.75 304 ALA B O 1
ATOM 5705 N N . ARG B 1 305 ? -2.129 -1.397 -11.125 1 98.75 305 ARG B N 1
ATOM 5706 C CA . ARG B 1 305 ? -2.342 -1.89 -9.773 1 98.75 305 ARG B CA 1
ATOM 5707 C C . ARG B 1 305 ? -1.039 -2.395 -9.156 1 98.75 305 ARG B C 1
ATOM 5709 O O . ARG B 1 305 ? -0.353 -3.23 -9.75 1 98.75 305 ARG B O 1
ATOM 5716 N N . ILE B 1 306 ? -0.718 -1.893 -7.98 1 98.94 306 ILE B N 1
ATOM 5717 C CA . ILE B 1 306 ? 0.475 -2.303 -7.25 1 98.94 306 ILE B CA 1
ATOM 5718 C C . ILE B 1 306 ? 0.073 -3.139 -6.035 1 98.94 306 ILE B C 1
ATOM 5720 O O . ILE B 1 306 ? -0.575 -2.637 -5.113 1 98.94 306 ILE B O 1
ATOM 5724 N N . GLY B 1 307 ? 0.473 -4.41 -6.035 1 98.69 307 GLY B N 1
ATOM 5725 C CA . GLY B 1 307 ? 0.131 -5.328 -4.961 1 98.69 307 GLY B CA 1
ATOM 5726 C C . GLY B 1 307 ? 0.865 -5.031 -3.666 1 98.69 307 GLY B C 1
ATOM 5727 O O . GLY B 1 307 ? 1.73 -4.152 -3.625 1 98.69 307 GLY B O 1
ATOM 5728 N N . ALA B 1 308 ? 0.495 -5.77 -2.629 1 98.75 308 ALA B N 1
ATOM 5729 C CA . ALA B 1 308 ? 0.981 -5.516 -1.276 1 98.75 308 ALA B CA 1
ATOM 5730 C C . ALA B 1 308 ? 2.484 -5.754 -1.179 1 98.75 308 ALA B C 1
ATOM 5732 O O . ALA B 1 308 ? 3.02 -6.656 -1.832 1 98.75 308 ALA B O 1
ATOM 5733 N N . TYR B 1 309 ? 3.213 -4.91 -0.364 1 98.62 309 TYR B N 1
ATOM 5734 C CA . TYR B 1 309 ? 4.594 -5.078 0.082 1 98.62 309 TYR B CA 1
ATOM 5735 C C . TYR B 1 309 ? 5.555 -5.055 -1.1 1 98.62 309 TYR B C 1
ATOM 5737 O O . TYR B 1 309 ? 6.559 -5.77 -1.103 1 98.62 309 TYR B O 1
ATOM 5745 N N . CYS B 1 310 ? 5.195 -4.344 -2.135 1 98.81 310 CYS B N 1
ATOM 5746 C CA . CYS B 1 310 ? 6.129 -4.094 -3.229 1 98.81 310 CYS B CA 1
ATOM 5747 C C . CYS B 1 310 ? 7.102 -2.975 -2.871 1 98.81 310 CYS B C 1
ATOM 5749 O O . CYS B 1 310 ? 6.746 -2.049 -2.141 1 98.81 310 CYS B O 1
ATOM 5751 N N . SER B 1 311 ? 8.305 -3.062 -3.318 1 98.81 311 SER B N 1
ATOM 5752 C CA . SER B 1 311 ? 9.312 -2.01 -3.293 1 98.81 311 SER B CA 1
ATOM 5753 C C . SER B 1 311 ? 9.727 -1.603 -4.703 1 98.81 311 SER B C 1
ATOM 5755 O O . SER B 1 311 ? 10.258 -2.418 -5.461 1 98.81 311 SER B O 1
ATOM 5757 N N . ILE B 1 312 ? 9.484 -0.385 -5.105 1 98.94 312 ILE B N 1
ATOM 5758 C CA . ILE B 1 312 ? 9.703 0.07 -6.473 1 98.94 312 ILE B CA 1
ATOM 5759 C C . ILE B 1 312 ? 10.562 1.332 -6.473 1 98.94 312 ILE B C 1
ATOM 5761 O O . ILE B 1 312 ? 10.188 2.344 -5.875 1 98.94 312 ILE B O 1
ATOM 5765 N N . ALA B 1 313 ? 11.703 1.277 -7.059 1 98.88 313 ALA B N 1
ATOM 5766 C CA . ALA B 1 313 ? 12.617 2.418 -7.117 1 98.88 313 ALA B CA 1
ATOM 5767 C C . ALA B 1 313 ? 12.992 2.742 -8.562 1 98.88 313 ALA B C 1
ATOM 5769 O O . ALA B 1 313 ? 13.398 1.857 -9.312 1 98.88 313 ALA B O 1
ATOM 5770 N N . ASN B 1 314 ? 12.844 4.008 -9.016 1 98.81 314 ASN B N 1
ATOM 5771 C CA . ASN B 1 314 ? 13.289 4.52 -10.305 1 98.81 314 ASN B CA 1
ATOM 5772 C C . ASN B 1 314 ? 12.781 3.66 -11.461 1 98.81 314 ASN B C 1
ATOM 5774 O O . ASN B 1 314 ? 13.578 3.082 -12.203 1 98.81 314 ASN B O 1
ATOM 5778 N N . ALA B 1 315 ? 11.516 3.697 -11.656 1 98.94 315 ALA B N 1
ATOM 5779 C CA . ALA B 1 315 ? 10.867 2.828 -12.641 1 98.94 315 ALA B CA 1
ATOM 5780 C C . ALA B 1 315 ? 9.648 3.508 -13.258 1 98.94 315 ALA B C 1
ATOM 5782 O O . ALA B 1 315 ? 9.07 4.418 -12.656 1 98.94 315 ALA B O 1
ATOM 5783 N N . THR B 1 316 ? 9.297 3.117 -14.414 1 98.94 316 THR B N 1
ATOM 5784 C CA . THR B 1 316 ? 8.062 3.51 -15.094 1 98.94 316 THR B CA 1
ATOM 5785 C C . THR B 1 316 ? 7.152 2.303 -15.297 1 98.94 316 THR B C 1
ATOM 5787 O O . THR B 1 316 ? 7.547 1.322 -15.938 1 98.94 316 THR B O 1
ATOM 5790 N N . ILE B 1 317 ? 6.004 2.328 -14.75 1 98.94 317 ILE B N 1
ATOM 5791 C CA . ILE B 1 317 ? 4.984 1.293 -14.867 1 98.94 317 ILE B CA 1
ATOM 5792 C C . ILE B 1 317 ? 3.842 1.793 -15.75 1 98.94 317 ILE B C 1
ATOM 5794 O O . ILE B 1 317 ? 3.148 2.748 -15.398 1 98.94 317 ILE B O 1
ATOM 5798 N N . ALA B 1 318 ? 3.621 1.18 -16.828 1 98.88 318 ALA B N 1
ATOM 5799 C CA . ALA B 1 318 ? 2.664 1.679 -17.812 1 98.88 318 ALA B CA 1
ATOM 5800 C C . ALA B 1 318 ? 1.233 1.338 -17.406 1 98.88 318 ALA B C 1
ATOM 5802 O O . ALA B 1 318 ? 1.011 0.678 -16.391 1 98.88 318 ALA B O 1
ATOM 5803 N N . ALA B 1 319 ? 0.304 1.854 -18.25 1 98.81 319 ALA B N 1
ATOM 5804 C CA . ALA B 1 319 ? -1.128 1.747 -17.984 1 98.81 319 ALA B CA 1
ATOM 5805 C C . ALA B 1 319 ? -1.565 0.286 -17.922 1 98.81 319 ALA B C 1
ATOM 5807 O O . ALA B 1 319 ? -1.119 -0.538 -18.719 1 98.81 319 ALA B O 1
ATOM 5808 N N . GLY B 1 320 ? -2.354 -0.027 -16.906 1 98.62 320 GLY B N 1
ATOM 5809 C CA . GLY B 1 320 ? -3.006 -1.324 -16.812 1 98.62 320 GLY B CA 1
ATOM 5810 C C . GLY B 1 320 ? -2.082 -2.424 -16.328 1 98.62 320 GLY B C 1
ATOM 5811 O O . GLY B 1 320 ? -2.5 -3.574 -16.188 1 98.62 320 GLY B O 1
ATOM 5812 N N . ALA B 1 321 ? -0.818 -2.15 -16.109 1 98.88 321 ALA B N 1
ATOM 5813 C CA . ALA B 1 321 ? 0.107 -3.156 -15.586 1 98.88 321 ALA B CA 1
ATOM 5814 C C . ALA B 1 321 ? -0.256 -3.549 -14.156 1 98.88 321 ALA B C 1
ATOM 5816 O O . ALA B 1 321 ? -0.847 -2.758 -13.414 1 98.88 321 ALA B O 1
ATOM 5817 N N . VAL B 1 322 ? 0.019 -4.754 -13.828 1 98.88 322 VAL B N 1
ATOM 5818 C CA . VAL B 1 322 ? -0.222 -5.262 -12.477 1 98.88 322 VAL B CA 1
ATOM 5819 C C . VAL B 1 322 ? 1.078 -5.805 -11.891 1 98.88 322 VAL B C 1
ATOM 5821 O O . VAL B 1 322 ? 1.692 -6.711 -12.453 1 98.88 322 VAL B O 1
ATOM 5824 N N . LEU B 1 323 ? 1.582 -5.23 -10.852 1 98.88 323 LEU B N 1
ATOM 5825 C CA . LEU B 1 323 ? 2.646 -5.805 -10.031 1 98.88 323 LEU B CA 1
ATOM 5826 C C . LEU B 1 323 ? 2.072 -6.555 -8.836 1 98.88 323 LEU B C 1
ATOM 5828 O O . LEU B 1 323 ? 1.477 -5.945 -7.945 1 98.88 323 LEU B O 1
ATOM 5832 N N . HIS B 1 324 ? 2.219 -7.852 -8.812 1 98.62 324 HIS B N 1
ATOM 5833 C CA . HIS B 1 324 ? 1.691 -8.695 -7.746 1 98.62 324 HIS B CA 1
ATOM 5834 C C . HIS B 1 324 ? 2.494 -8.523 -6.461 1 98.62 324 HIS B C 1
ATOM 5836 O O . HIS B 1 324 ? 3.559 -7.902 -6.465 1 98.62 324 HIS B O 1
ATOM 5842 N N . PRO B 1 325 ? 1.95 -9.039 -5.348 1 98.5 325 PRO B N 1
ATOM 5843 C CA . PRO B 1 325 ? 2.582 -8.805 -4.047 1 98.5 325 PRO B CA 1
ATOM 5844 C C . PRO B 1 325 ? 4.043 -9.25 -4.012 1 98.5 325 PRO B C 1
ATOM 5846 O O . PRO B 1 325 ? 4.422 -10.188 -4.715 1 98.5 325 PRO B O 1
ATOM 5849 N N . TYR B 1 326 ? 4.871 -8.617 -3.199 1 98.44 326 TYR B N 1
ATOM 5850 C CA . TYR B 1 326 ? 6.238 -8.977 -2.836 1 98.44 326 TYR B CA 1
ATOM 5851 C C . TYR B 1 326 ? 7.188 -8.758 -4.008 1 98.44 326 TYR B C 1
ATOM 5853 O O . TYR B 1 326 ? 8.289 -9.32 -4.039 1 98.44 326 TYR B O 1
ATOM 5861 N N . THR B 1 327 ? 6.762 -8 -5.016 1 98.75 327 THR B N 1
ATOM 5862 C CA . THR B 1 327 ? 7.613 -7.723 -6.168 1 98.75 327 THR B CA 1
ATOM 5863 C C . THR B 1 327 ? 8.609 -6.609 -5.852 1 98.75 327 THR B C 1
ATOM 5865 O O . THR B 1 327 ? 8.25 -5.609 -5.223 1 98.75 327 THR B O 1
ATOM 5868 N N . HIS B 1 328 ? 9.875 -6.789 -6.215 1 98.81 328 HIS B N 1
ATOM 5869 C CA . HIS B 1 328 ? 10.945 -5.828 -5.992 1 98.81 328 HIS B CA 1
ATOM 5870 C C . HIS B 1 328 ? 11.477 -5.273 -7.312 1 98.81 328 HIS B C 1
ATOM 5872 O O . HIS B 1 328 ? 12.031 -6.016 -8.125 1 98.81 328 HIS B O 1
ATOM 5878 N N . VAL B 1 329 ? 11.305 -4.027 -7.562 1 98.88 329 VAL B N 1
ATOM 5879 C CA . VAL B 1 329 ? 11.766 -3.332 -8.758 1 98.88 329 VAL B CA 1
ATOM 5880 C C . VAL B 1 329 ? 12.781 -2.262 -8.367 1 98.88 329 VAL B C 1
ATOM 5882 O O . VAL B 1 329 ? 12.477 -1.356 -7.59 1 98.88 329 VAL B O 1
ATOM 5885 N N . ASP B 1 330 ? 13.969 -2.375 -8.828 1 98.69 330 ASP B N 1
ATOM 5886 C CA . ASP B 1 330 ? 15.016 -1.404 -8.531 1 98.69 330 ASP B CA 1
ATOM 5887 C C . ASP B 1 330 ? 15.742 -0.969 -9.805 1 98.69 330 ASP B C 1
ATOM 5889 O O . ASP B 1 330 ? 16.641 -1.666 -10.289 1 98.69 330 ASP B O 1
ATOM 5893 N N . GLY B 1 331 ? 15.438 0.217 -10.273 1 98.5 331 GLY B N 1
ATOM 5894 C CA . GLY B 1 331 ? 15.984 0.702 -11.523 1 98.5 331 GLY B CA 1
ATOM 5895 C C . GLY B 1 331 ? 17.344 1.367 -11.367 1 98.5 331 GLY B C 1
ATOM 5896 O O . GLY B 1 331 ? 18.078 1.525 -12.344 1 98.5 331 GLY B O 1
ATOM 5897 N N . GLU B 1 332 ? 17.672 1.723 -10.102 1 97.5 332 GLU B N 1
ATOM 5898 C CA . GLU B 1 332 ? 18.875 2.494 -9.867 1 97.5 332 GLU B CA 1
ATOM 5899 C C . GLU B 1 332 ? 19.016 3.623 -10.883 1 97.5 332 GLU B C 1
ATOM 5901 O O . GLU B 1 332 ? 18.094 4.414 -11.07 1 97.5 332 GLU B O 1
ATOM 5906 N N . LYS B 1 333 ? 20.219 3.783 -11.469 1 96.56 333 LYS B N 1
ATOM 5907 C CA . LYS B 1 333 ? 20.453 4.867 -12.414 1 96.56 333 LYS B CA 1
ATOM 5908 C C . LYS B 1 333 ? 19.875 4.531 -13.781 1 96.56 333 LYS B C 1
ATOM 5910 O O . LYS B 1 333 ? 19.328 5.406 -14.469 1 96.56 333 LYS B O 1
ATOM 5915 N N . ALA B 1 334 ? 19.891 3.234 -14.195 1 97.5 334 ALA B N 1
ATOM 5916 C CA . ALA B 1 334 ? 19.516 2.816 -15.547 1 97.5 334 ALA B CA 1
ATOM 5917 C C . ALA B 1 334 ? 18 2.752 -15.695 1 97.5 334 ALA B C 1
ATOM 5919 O O . ALA B 1 334 ? 17.469 2.783 -16.812 1 97.5 334 ALA B O 1
ATOM 5920 N N . GLY B 1 335 ? 17.266 2.611 -14.633 1 98.44 335 GLY B N 1
ATOM 5921 C CA . GLY B 1 335 ? 15.82 2.574 -14.672 1 98.44 335 GLY B CA 1
ATOM 5922 C C . GLY B 1 335 ? 15.266 1.208 -15.031 1 98.44 335 GLY B C 1
ATOM 5923 O O . GLY B 1 335 ? 16.031 0.295 -15.367 1 98.44 335 GLY B O 1
ATOM 5924 N N . VAL B 1 336 ? 13.969 1.031 -14.859 1 98.81 336 VAL B N 1
ATOM 5925 C CA . VAL B 1 336 ? 13.164 -0.119 -15.266 1 98.81 336 VAL B CA 1
ATOM 5926 C C . VAL B 1 336 ? 11.883 0.357 -15.945 1 98.81 336 VAL B C 1
ATOM 5928 O O . VAL B 1 336 ? 11.305 1.374 -15.547 1 98.81 336 VAL B O 1
ATOM 5931 N N . SER B 1 337 ? 11.492 -0.305 -16.969 1 98.88 337 SER B N 1
ATOM 5932 C CA . SER B 1 337 ? 10.219 0.006 -17.609 1 98.88 337 SER B CA 1
ATOM 5933 C C . SER B 1 337 ? 9.344 -1.234 -17.719 1 98.88 337 SER B C 1
ATOM 5935 O O . SER B 1 337 ? 9.812 -2.301 -18.125 1 98.88 337 SER B O 1
ATOM 5937 N N . VAL B 1 338 ? 8.125 -1.155 -17.312 1 98.94 338 VAL B N 1
ATOM 5938 C CA . VAL B 1 338 ? 7.109 -2.199 -17.406 1 98.94 338 VAL B CA 1
ATOM 5939 C C . VAL B 1 338 ? 6.008 -1.766 -18.359 1 98.94 338 VAL B C 1
ATOM 5941 O O . VAL B 1 338 ? 5.371 -0.729 -18.172 1 98.94 338 VAL B O 1
ATOM 5944 N N . GLY B 1 339 ? 5.734 -2.551 -19.344 1 98.88 339 GLY B N 1
ATOM 5945 C CA . GLY B 1 339 ? 4.84 -2.168 -20.422 1 98.88 339 GLY B CA 1
ATOM 5946 C C . GLY B 1 339 ? 3.375 -2.299 -20.062 1 98.88 339 GLY B C 1
ATOM 5947 O O . GLY B 1 339 ? 3.039 -2.795 -18.984 1 98.88 339 GLY B O 1
ATOM 5948 N N . GLU B 1 340 ? 2.533 -1.801 -21.031 1 98.81 340 GLU B N 1
ATOM 5949 C CA . GLU B 1 340 ? 1.087 -1.769 -20.844 1 98.81 340 GLU B CA 1
ATOM 5950 C C . GLU B 1 340 ? 0.526 -3.172 -20.625 1 98.81 340 GLU B C 1
ATOM 5952 O O . GLU B 1 340 ? 0.851 -4.098 -21.375 1 98.81 340 GLU B O 1
ATOM 5957 N N . GLY B 1 341 ? -0.23 -3.334 -19.562 1 98.69 341 GLY B N 1
ATOM 5958 C CA . GLY B 1 341 ? -0.936 -4.586 -19.328 1 98.69 341 GLY B CA 1
ATOM 5959 C C . GLY B 1 341 ? -0.024 -5.711 -18.875 1 98.69 341 GLY B C 1
ATOM 5960 O O . GLY B 1 341 ? -0.453 -6.863 -18.781 1 98.69 341 GLY B O 1
ATOM 5961 N N . ALA B 1 342 ? 1.222 -5.434 -18.609 1 98.88 342 ALA B N 1
ATOM 5962 C CA . ALA B 1 342 ? 2.15 -6.465 -18.156 1 98.88 342 ALA B CA 1
ATOM 5963 C C . ALA B 1 342 ? 1.785 -6.961 -16.766 1 98.88 342 ALA B C 1
ATOM 5965 O O . ALA B 1 342 ? 1.195 -6.223 -15.977 1 98.88 342 ALA B O 1
ATOM 5966 N N . LEU B 1 343 ? 2.023 -8.211 -16.531 1 98.81 343 LEU B N 1
ATOM 5967 C CA . LEU B 1 343 ? 1.829 -8.852 -15.227 1 98.81 343 LEU B CA 1
ATOM 5968 C C . LEU B 1 343 ? 3.164 -9.258 -14.617 1 98.81 343 LEU B C 1
ATOM 5970 O O . LEU B 1 343 ? 3.896 -10.062 -15.203 1 98.81 343 LEU B O 1
ATOM 5974 N N . VAL B 1 344 ? 3.512 -8.734 -13.461 1 98.88 344 VAL B N 1
ATOM 5975 C CA . VAL B 1 344 ? 4.812 -8.984 -12.852 1 98.88 344 VAL B CA 1
ATOM 5976 C C . VAL B 1 344 ? 4.621 -9.523 -11.43 1 98.88 344 VAL B C 1
ATOM 5978 O O . VAL B 1 344 ? 3.92 -8.914 -10.617 1 98.88 344 VAL B O 1
ATOM 5981 N N . GLY B 1 345 ? 5.258 -10.664 -11.156 1 98.25 345 GLY B N 1
ATOM 5982 C CA . GLY B 1 345 ? 5.215 -11.25 -9.828 1 98.25 345 GLY B CA 1
ATOM 5983 C C . GLY B 1 345 ? 4.141 -12.305 -9.672 1 98.25 345 GLY B C 1
ATOM 5984 O O . GLY B 1 345 ? 3.553 -12.75 -10.664 1 98.25 345 GLY B O 1
ATOM 5985 N N . PRO B 1 346 ? 3.98 -12.711 -8.375 1 98.38 346 PRO B N 1
ATOM 5986 C CA . PRO B 1 346 ? 4.605 -12.211 -7.145 1 98.38 346 PRO B CA 1
ATOM 5987 C C . PRO B 1 346 ? 6.074 -12.617 -7.031 1 98.38 346 PRO B C 1
ATOM 5989 O O . PRO B 1 346 ? 6.574 -13.383 -7.852 1 98.38 346 PRO B O 1
ATOM 5992 N N . PHE B 1 347 ? 6.895 -12.078 -6.055 1 98.31 347 PHE B N 1
ATOM 5993 C CA . PHE B 1 347 ? 8.273 -12.398 -5.711 1 98.31 347 PHE B CA 1
ATOM 5994 C C . PHE B 1 347 ? 9.195 -12.18 -6.906 1 98.31 347 PHE B C 1
ATOM 5996 O O . PHE B 1 347 ? 10.234 -12.828 -7.023 1 98.31 347 PHE B O 1
ATOM 6003 N N . ALA B 1 348 ? 8.781 -11.391 -7.859 1 98.62 348 ALA B N 1
ATOM 6004 C CA . ALA B 1 348 ? 9.648 -11.086 -8.992 1 98.62 348 ALA B CA 1
ATOM 6005 C C . ALA B 1 348 ? 10.68 -10.023 -8.625 1 98.62 348 ALA B C 1
ATOM 6007 O O . ALA B 1 348 ? 10.477 -9.242 -7.695 1 98.62 348 ALA B O 1
ATOM 6008 N N . ARG B 1 349 ? 11.82 -10.016 -9.336 1 98.75 349 ARG B N 1
ATOM 6009 C CA . ARG B 1 349 ? 12.891 -9.047 -9.156 1 98.75 349 ARG B CA 1
ATOM 6010 C C . ARG B 1 349 ? 13.289 -8.406 -10.477 1 98.75 349 ARG B C 1
ATOM 6012 O O . ARG B 1 349 ? 13.836 -9.078 -11.359 1 98.75 349 ARG B O 1
ATOM 6019 N N . LEU B 1 350 ? 13 -7.133 -10.672 1 98.88 350 LEU B N 1
ATOM 6020 C CA . LEU B 1 350 ? 13.453 -6.375 -11.836 1 98.88 350 LEU B CA 1
ATOM 6021 C C . LEU B 1 350 ? 14.617 -5.457 -11.469 1 98.88 350 LEU B C 1
ATOM 6023 O O . LEU B 1 350 ? 14.508 -4.656 -10.539 1 98.88 350 LEU B O 1
ATOM 6027 N N . ARG B 1 351 ? 15.641 -5.562 -12.133 1 98.75 351 ARG B N 1
ATOM 6028 C CA . ARG B 1 351 ? 16.891 -4.855 -11.859 1 98.75 351 ARG B CA 1
ATOM 6029 C C . ARG B 1 351 ? 17.203 -3.844 -12.961 1 98.75 351 ARG B C 1
ATOM 6031 O O . ARG B 1 351 ? 16.438 -3.717 -13.922 1 98.75 351 ARG B O 1
ATOM 6038 N N . PRO B 1 352 ? 18.219 -3.006 -12.797 1 98.56 352 PRO B N 1
ATOM 6039 C CA . PRO B 1 352 ? 18.484 -1.918 -13.742 1 98.56 352 PRO B CA 1
ATOM 6040 C C . PRO B 1 352 ? 18.609 -2.402 -15.18 1 98.56 352 PRO B C 1
ATOM 6042 O O . PRO B 1 352 ? 19.266 -3.412 -15.445 1 98.56 352 PRO B O 1
ATOM 6045 N N . GLY B 1 353 ? 17.969 -1.688 -16.031 1 98.62 353 GLY B N 1
ATOM 6046 C CA . GLY B 1 353 ? 18.047 -1.984 -17.453 1 98.62 353 GLY B CA 1
ATOM 6047 C C . GLY B 1 353 ? 16.953 -2.916 -17.938 1 98.62 353 GLY B C 1
ATOM 6048 O O . GLY B 1 353 ? 16.844 -3.17 -19.141 1 98.62 353 GLY B O 1
ATOM 6049 N N . ALA B 1 354 ? 16.125 -3.404 -17.078 1 98.88 354 ALA B N 1
ATOM 6050 C CA . ALA B 1 354 ? 15.016 -4.254 -17.484 1 98.88 354 ALA B CA 1
ATOM 6051 C C . ALA B 1 354 ? 13.945 -3.449 -18.219 1 98.88 354 ALA B C 1
ATOM 6053 O O . ALA B 1 354 ? 13.453 -2.445 -17.703 1 98.88 354 ALA B O 1
ATOM 6054 N N . GLN B 1 355 ? 13.641 -3.854 -19.375 1 98.88 355 GLN B N 1
ATOM 6055 C CA . GLN B 1 355 ? 12.594 -3.244 -20.203 1 98.88 355 GLN B CA 1
ATOM 6056 C C . GLN B 1 355 ? 11.578 -4.285 -20.656 1 98.88 355 GLN B C 1
ATOM 6058 O O . GLN B 1 355 ? 11.883 -5.141 -21.484 1 98.88 355 GLN B O 1
ATOM 6063 N N . LEU B 1 356 ? 10.375 -4.203 -20.172 1 98.94 356 LEU B N 1
ATOM 6064 C CA . LEU B 1 356 ? 9.312 -5.145 -20.5 1 98.94 356 LEU B CA 1
ATOM 6065 C C . LEU B 1 356 ? 8.297 -4.508 -21.438 1 98.94 356 LEU B C 1
ATOM 6067 O O . LEU B 1 356 ? 7.777 -3.422 -21.156 1 98.94 356 LEU B O 1
ATOM 6071 N N . GLY B 1 357 ? 7.98 -5.16 -22.5 1 98.81 357 GLY B N 1
ATOM 6072 C CA . GLY B 1 357 ? 6.98 -4.699 -23.453 1 98.81 357 GLY B CA 1
ATOM 6073 C C . GLY B 1 357 ? 5.559 -4.93 -22.984 1 98.81 357 GLY B C 1
ATOM 6074 O O . GLY B 1 357 ? 5.328 -5.242 -21.812 1 98.81 357 GLY B O 1
ATOM 6075 N N . ARG B 1 358 ? 4.605 -4.676 -23.953 1 98.69 358 ARG B N 1
ATOM 6076 C CA . ARG B 1 358 ? 3.186 -4.836 -23.656 1 98.69 358 ARG B CA 1
ATOM 6077 C C . ARG B 1 358 ? 2.852 -6.293 -23.344 1 98.69 358 ARG B C 1
ATOM 6079 O O . ARG B 1 358 ? 3.342 -7.199 -24.031 1 98.69 358 ARG B O 1
ATOM 6086 N N . GLU B 1 359 ? 2.078 -6.555 -22.281 1 98.56 359 GLU B N 1
ATOM 6087 C CA . GLU B 1 359 ? 1.485 -7.848 -21.953 1 98.56 359 GLU B CA 1
ATOM 6088 C C . GLU B 1 359 ? 2.561 -8.891 -21.672 1 98.56 359 GLU B C 1
ATOM 6090 O O . GLU B 1 359 ? 2.363 -10.078 -21.938 1 98.56 359 GLU B O 1
ATOM 6095 N N . VAL B 1 360 ? 3.756 -8.43 -21.297 1 98.81 360 VAL B N 1
ATOM 6096 C CA . VAL B 1 360 ? 4.785 -9.344 -20.828 1 98.81 360 VAL B CA 1
ATOM 6097 C C . VAL B 1 360 ? 4.379 -9.922 -19.469 1 98.81 360 VAL B C 1
ATOM 6099 O O . VAL B 1 360 ? 3.775 -9.234 -18.641 1 98.81 360 VAL B O 1
ATOM 6102 N N . HIS B 1 361 ? 4.668 -11.211 -19.25 1 98.75 361 HIS B N 1
ATOM 6103 C CA . HIS B 1 361 ? 4.379 -11.859 -17.984 1 98.75 361 HIS B CA 1
ATOM 6104 C C . HIS B 1 361 ? 5.656 -12.336 -17.297 1 98.75 361 HIS B C 1
ATOM 6106 O O . HIS B 1 361 ? 6.355 -13.211 -17.812 1 98.75 361 HIS B O 1
ATOM 6112 N N . ILE B 1 362 ? 6.004 -11.734 -16.188 1 98.81 362 ILE B N 1
ATOM 6113 C CA . ILE B 1 362 ? 7.086 -12.164 -15.32 1 98.81 362 ILE B CA 1
ATOM 6114 C C . ILE B 1 362 ? 6.508 -12.766 -14.039 1 98.81 362 ILE B C 1
ATOM 6116 O O . ILE B 1 362 ? 5.879 -12.07 -13.242 1 98.81 362 ILE B O 1
ATOM 6120 N N . GLY B 1 363 ? 6.742 -14.047 -13.828 1 98 363 GLY B N 1
ATOM 6121 C CA . GLY B 1 363 ? 6.137 -14.734 -12.695 1 98 363 GLY B CA 1
ATOM 6122 C C . GLY B 1 363 ? 7.02 -14.75 -11.469 1 98 363 GLY B C 1
ATOM 6123 O O . GLY B 1 363 ? 7.902 -13.898 -11.32 1 98 363 GLY B O 1
ATOM 6124 N N . ASN B 1 364 ? 6.668 -15.641 -10.5 1 97.31 364 ASN B N 1
ATOM 6125 C CA . ASN B 1 364 ? 7.359 -15.672 -9.219 1 97.31 364 ASN B CA 1
ATOM 6126 C C . ASN B 1 364 ? 8.781 -16.203 -9.359 1 97.31 364 ASN B C 1
ATOM 6128 O O . ASN B 1 364 ? 9.039 -17.109 -10.156 1 97.31 364 ASN B O 1
ATOM 6132 N N . PHE B 1 365 ? 9.727 -15.664 -8.578 1 97.62 365 PHE B N 1
ATOM 6133 C CA . PHE B 1 365 ? 11.125 -16.047 -8.445 1 97.62 365 PHE B CA 1
ATOM 6134 C C . PHE B 1 365 ? 11.867 -15.875 -9.766 1 97.62 365 PHE B C 1
ATOM 6136 O O . PHE B 1 365 ? 12.727 -16.688 -10.117 1 97.62 365 PHE B O 1
ATOM 6143 N N . VAL B 1 366 ? 11.406 -14.922 -10.539 1 98.56 366 VAL B N 1
ATOM 6144 C CA . VAL B 1 366 ? 12.07 -14.586 -11.797 1 98.56 366 VAL B CA 1
ATOM 6145 C C . VAL B 1 366 ? 12.859 -13.281 -11.633 1 98.56 366 VAL B C 1
ATOM 6147 O O . VAL B 1 366 ? 12.344 -12.312 -11.078 1 98.56 366 VAL B O 1
ATOM 6150 N N . GLU B 1 367 ? 14.102 -13.258 -12.047 1 98.69 367 GLU B N 1
ATOM 6151 C CA . GLU B 1 367 ? 14.961 -12.078 -12.023 1 98.69 367 GLU B CA 1
ATOM 6152 C C . GLU B 1 367 ? 15.305 -11.625 -13.438 1 98.69 367 GLU B C 1
ATOM 6154 O O . GLU B 1 367 ? 15.719 -12.43 -14.273 1 98.69 367 GLU B O 1
ATOM 6159 N N . VAL B 1 368 ? 15.102 -10.352 -13.758 1 98.81 368 VAL B N 1
ATOM 6160 C CA . VAL B 1 368 ? 15.43 -9.766 -15.047 1 98.81 368 VAL B CA 1
ATOM 6161 C C . VAL B 1 368 ? 16.406 -8.602 -14.852 1 98.81 368 VAL B C 1
ATOM 6163 O O . VAL B 1 368 ? 16.125 -7.668 -14.094 1 98.81 368 VAL B O 1
ATOM 6166 N N . LYS B 1 369 ? 17.5 -8.594 -15.484 1 98.31 369 LYS B N 1
ATOM 6167 C CA . LYS B 1 369 ? 18.516 -7.543 -15.398 1 98.31 369 LYS B CA 1
ATOM 6168 C C . LYS B 1 369 ? 19.062 -7.203 -16.781 1 98.31 369 LYS B C 1
ATOM 6170 O O . LYS B 1 369 ? 19.438 -8.102 -17.547 1 98.31 369 LYS B O 1
ATOM 6175 N N . ASN B 1 370 ? 19.188 -5.957 -17.094 1 98.31 370 ASN B N 1
ATOM 6176 C CA . ASN B 1 370 ? 19.781 -5.492 -18.344 1 98.31 370 ASN B CA 1
ATOM 6177 C C . ASN B 1 370 ? 19.281 -6.301 -19.531 1 98.31 370 ASN B C 1
ATOM 6179 O O . ASN B 1 370 ? 20.094 -6.824 -20.312 1 98.31 370 ASN B O 1
ATOM 6183 N N . SER B 1 371 ? 17.953 -6.473 -19.594 1 98.75 371 SER B N 1
ATOM 6184 C CA . SER B 1 371 ? 17.312 -7.293 -20.625 1 98.75 371 SER B CA 1
ATOM 6185 C C . SER B 1 371 ? 16.062 -6.621 -21.172 1 98.75 371 SER B C 1
ATOM 6187 O O . SER B 1 371 ? 15.398 -5.855 -20.469 1 98.75 371 SER B O 1
ATOM 6189 N N . VAL B 1 372 ? 15.836 -6.891 -22.422 1 98.81 372 VAL B N 1
ATOM 6190 C CA . VAL B 1 372 ? 14.633 -6.402 -23.094 1 98.81 372 VAL B CA 1
ATOM 6191 C C . VAL B 1 372 ? 13.727 -7.578 -23.453 1 98.81 372 VAL B C 1
ATOM 6193 O O . VAL B 1 372 ? 14.156 -8.523 -24.109 1 98.81 372 VAL B O 1
ATOM 6196 N N . LEU B 1 373 ? 12.547 -7.578 -22.969 1 98.88 373 LEU B N 1
ATOM 6197 C CA . LEU B 1 373 ? 11.531 -8.555 -23.344 1 98.88 373 LEU B CA 1
ATOM 6198 C C . LEU B 1 373 ? 10.438 -7.906 -24.188 1 98.88 373 LEU B C 1
ATOM 6200 O O . LEU B 1 373 ? 9.734 -7.008 -23.719 1 98.88 373 LEU B O 1
ATOM 6204 N N . ALA B 1 374 ? 10.32 -8.352 -25.422 1 98.81 374 ALA B N 1
ATOM 6205 C CA . ALA B 1 374 ? 9.344 -7.785 -26.344 1 98.81 374 ALA B CA 1
ATOM 6206 C C . ALA B 1 374 ? 7.926 -8.219 -25.984 1 98.81 374 ALA B C 1
ATOM 6208 O O . ALA B 1 374 ? 7.73 -8.984 -25.031 1 98.81 374 ALA B O 1
ATOM 6209 N N . ASP B 1 375 ? 6.957 -7.723 -26.781 1 98.81 375 ASP B N 1
ATOM 6210 C CA . ASP B 1 375 ? 5.539 -7.852 -26.453 1 98.81 375 ASP B CA 1
ATOM 6211 C C . ASP B 1 375 ? 5.141 -9.32 -26.312 1 98.81 375 ASP B C 1
ATOM 6213 O O . ASP B 1 375 ? 5.48 -10.141 -27.172 1 98.81 375 ASP B O 1
ATOM 6217 N N . GLY B 1 376 ? 4.496 -9.648 -25.188 1 98.56 376 GLY B N 1
ATOM 6218 C CA . GLY B 1 376 ? 3.859 -10.945 -25.031 1 98.56 376 GLY B CA 1
ATOM 6219 C C . GLY B 1 376 ? 4.816 -12.023 -24.547 1 98.56 376 GLY B C 1
ATOM 6220 O O . GLY B 1 376 ? 4.41 -13.172 -24.328 1 98.56 376 GLY B O 1
ATOM 6221 N N . ALA B 1 377 ? 6.086 -11.734 -24.375 1 98.62 377 ALA B N 1
ATOM 6222 C CA . ALA B 1 377 ? 7.035 -12.711 -23.844 1 98.62 377 ALA B CA 1
ATOM 6223 C C . ALA B 1 377 ? 6.668 -13.109 -22.422 1 98.62 377 ALA B C 1
ATOM 6225 O O . ALA B 1 377 ? 6.09 -12.312 -21.672 1 98.62 377 ALA B O 1
ATOM 6226 N N . LYS B 1 378 ? 7.004 -14.398 -22.109 1 98.19 378 LYS B N 1
ATOM 6227 C CA . LYS B 1 378 ? 6.645 -14.914 -20.797 1 98.19 378 LYS B CA 1
ATOM 6228 C C . LYS B 1 378 ? 7.82 -15.641 -20.141 1 98.19 378 LYS B C 1
ATOM 6230 O O . LYS B 1 378 ? 8.5 -16.438 -20.797 1 98.19 378 LYS B O 1
ATOM 6235 N N . ALA B 1 379 ? 8.133 -15.336 -18.953 1 98.25 379 ALA B N 1
ATOM 6236 C CA . ALA B 1 379 ? 8.953 -16.078 -18 1 98.25 379 ALA B CA 1
ATOM 6237 C C . ALA B 1 379 ? 8.242 -16.219 -16.656 1 98.25 379 ALA B C 1
ATOM 6239 O O . ALA B 1 379 ? 8.352 -15.352 -15.789 1 98.25 379 ALA B O 1
ATOM 6240 N N . ASN B 1 380 ? 7.652 -17.328 -16.422 1 95.94 380 ASN B N 1
ATOM 6241 C CA . ASN B 1 380 ? 6.605 -17.391 -15.414 1 95.94 380 ASN B CA 1
ATOM 6242 C C . ASN B 1 380 ? 7.137 -17.922 -14.086 1 95.94 380 ASN B C 1
ATOM 6244 O O . ASN B 1 380 ? 6.527 -17.703 -13.039 1 95.94 380 ASN B O 1
ATOM 6248 N N . HIS B 1 381 ? 8.266 -18.719 -14.211 1 95 381 HIS B N 1
ATOM 6249 C CA . HIS B 1 381 ? 8.633 -19.453 -12.992 1 95 381 HIS B CA 1
ATOM 6250 C C . HIS B 1 381 ? 10.141 -19.578 -12.867 1 95 381 HIS B C 1
ATOM 6252 O O . HIS B 1 381 ? 10.812 -20.031 -13.789 1 95 381 HIS B O 1
ATOM 6258 N N . LEU B 1 382 ? 10.703 -19.266 -11.742 1 95.81 382 LEU B N 1
ATOM 6259 C CA . LEU B 1 382 ? 12.062 -19.641 -11.375 1 95.81 382 LEU B CA 1
ATOM 6260 C C . LEU B 1 382 ? 13.023 -19.422 -12.539 1 95.81 382 LEU B C 1
ATOM 6262 O O . LEU B 1 382 ? 13.695 -20.359 -12.977 1 95.81 382 LEU B O 1
ATOM 6266 N N . ALA B 1 383 ? 13.203 -18.281 -12.953 1 97.19 383 ALA B N 1
ATOM 6267 C CA . ALA B 1 383 ? 14.047 -18.031 -14.125 1 97.19 383 ALA B CA 1
ATOM 6268 C C . ALA B 1 383 ? 14.961 -16.844 -13.906 1 97.19 383 ALA B C 1
ATOM 6270 O O . ALA B 1 383 ? 14.711 -16 -13.031 1 97.19 383 ALA B O 1
ATOM 6271 N N . TYR B 1 384 ? 16.047 -16.812 -14.664 1 98 384 TYR B N 1
ATOM 6272 C CA . TYR B 1 384 ? 16.969 -15.688 -14.68 1 98 384 TYR B CA 1
ATOM 6273 C C . TYR B 1 384 ? 17.25 -15.227 -16.109 1 98 384 TYR B C 1
ATOM 6275 O O . TYR B 1 384 ? 17.625 -16.031 -16.969 1 98 384 TYR B O 1
ATOM 6283 N N . LEU B 1 385 ? 17.016 -13.969 -16.391 1 98.5 385 LEU B N 1
ATOM 6284 C CA . LEU B 1 385 ? 17.328 -13.328 -17.656 1 98.5 385 LEU B CA 1
ATOM 6285 C C . LEU B 1 385 ? 18.266 -12.148 -17.453 1 98.5 385 LEU B C 1
ATOM 6287 O O . LEU B 1 385 ? 17.828 -11.062 -17.047 1 98.5 385 LEU B O 1
ATOM 6291 N N . GLY B 1 386 ? 19.516 -12.336 -17.688 1 98.31 386 GLY B N 1
ATOM 6292 C CA . GLY B 1 386 ? 20.531 -11.297 -17.656 1 98.31 386 GLY B CA 1
ATOM 6293 C C . GLY B 1 386 ? 21.156 -11.031 -19.016 1 98.31 386 GLY B C 1
ATOM 6294 O O . GLY B 1 386 ? 21.594 -11.961 -19.703 1 98.31 386 GLY B O 1
ATOM 6295 N N . ASP B 1 387 ? 21.219 -9.75 -19.438 1 98 387 ASP B N 1
ATOM 6296 C CA . ASP B 1 387 ? 21.797 -9.367 -20.719 1 98 387 ASP B CA 1
ATOM 6297 C C . ASP B 1 387 ? 21.172 -10.141 -21.859 1 98 387 ASP B C 1
ATOM 6299 O O . ASP B 1 387 ? 21.859 -10.773 -22.656 1 98 387 ASP B O 1
ATOM 6303 N N . ALA B 1 388 ? 19.875 -10.047 -21.922 1 98.69 388 ALA B N 1
ATOM 6304 C CA . ALA B 1 388 ? 19.141 -10.82 -22.922 1 98.69 388 ALA B CA 1
ATOM 6305 C C . ALA B 1 388 ? 18.234 -9.922 -23.75 1 98.69 388 ALA B C 1
ATOM 6307 O O . ALA B 1 388 ? 17.75 -8.891 -23.281 1 98.69 388 ALA B O 1
ATOM 6308 N N . THR B 1 389 ? 18.125 -10.211 -24.984 1 98.75 389 THR B N 1
ATOM 6309 C CA . THR B 1 389 ? 17.078 -9.695 -25.875 1 98.75 389 THR B CA 1
ATOM 6310 C C . THR B 1 389 ? 16.078 -10.789 -26.234 1 98.75 389 THR B C 1
ATOM 6312 O O . THR B 1 389 ? 16.406 -11.734 -26.953 1 98.75 389 THR B O 1
ATOM 6315 N N . VAL B 1 390 ? 14.906 -10.648 -25.719 1 98.81 390 VAL B N 1
ATOM 6316 C CA . VAL B 1 390 ? 13.875 -11.672 -25.859 1 98.81 390 VAL B CA 1
ATOM 6317 C C . VAL B 1 390 ? 12.789 -11.18 -26.812 1 98.81 390 VAL B C 1
ATOM 6319 O O . VAL B 1 390 ? 12.18 -10.133 -26.578 1 98.81 390 VAL B O 1
ATOM 6322 N N . GLY B 1 391 ? 12.539 -11.953 -27.844 1 98.56 391 GLY B N 1
ATOM 6323 C CA . GLY B 1 391 ? 11.586 -11.578 -28.875 1 98.56 391 GLY B CA 1
ATOM 6324 C C . GLY B 1 391 ? 10.141 -11.75 -28.453 1 98.56 391 GLY B C 1
ATOM 6325 O O . GLY B 1 391 ? 9.867 -12.156 -27.312 1 98.56 391 GLY B O 1
ATOM 6326 N N . GLU B 1 392 ? 9.219 -11.438 -29.406 1 98.5 392 GLU B N 1
ATOM 6327 C CA . GLU B 1 392 ? 7.789 -11.453 -29.141 1 98.5 392 GLU B CA 1
ATOM 6328 C C . GLU B 1 392 ? 7.285 -12.867 -28.891 1 98.5 392 GLU B C 1
ATOM 6330 O O . GLU B 1 392 ? 7.707 -13.812 -29.562 1 98.5 392 GLU B O 1
ATOM 6335 N N . ARG B 1 393 ? 6.434 -13.086 -27.844 1 96.94 393 ARG B N 1
ATOM 6336 C CA . ARG B 1 393 ? 5.676 -14.305 -27.562 1 96.94 393 ARG B CA 1
ATOM 6337 C C . ARG B 1 393 ? 6.605 -15.477 -27.266 1 96.94 393 ARG B C 1
ATOM 6339 O O . ARG B 1 393 ? 6.281 -16.625 -27.578 1 96.94 393 ARG B O 1
ATOM 6346 N N . VAL B 1 394 ? 7.805 -15.148 -26.844 1 97.19 394 VAL B N 1
ATOM 6347 C CA . VAL B 1 394 ? 8.703 -16.188 -26.359 1 97.19 394 VAL B CA 1
ATOM 6348 C C . VAL B 1 394 ? 8.148 -16.781 -25.062 1 97.19 394 VAL B C 1
ATOM 6350 O O . VAL B 1 394 ? 7.594 -16.078 -24.234 1 97.19 394 VAL B O 1
ATOM 6353 N N . ASN B 1 395 ? 8.188 -18.094 -24.984 1 96.44 395 ASN B N 1
ATOM 6354 C CA . ASN B 1 395 ? 7.93 -18.797 -23.734 1 96.44 395 ASN B CA 1
ATOM 6355 C C . ASN B 1 395 ? 9.219 -19.312 -23.094 1 96.44 395 ASN B C 1
ATOM 6357 O O . ASN B 1 395 ? 9.859 -20.203 -23.641 1 96.44 395 ASN B O 1
ATOM 6361 N N . TYR B 1 396 ? 9.555 -18.797 -21.922 1 97.12 396 TYR B N 1
ATOM 6362 C CA . TYR B 1 396 ? 10.797 -19.094 -21.234 1 97.12 396 TYR B CA 1
ATOM 6363 C C . TYR B 1 396 ? 10.555 -20.047 -20.062 1 97.12 396 TYR B C 1
ATOM 6365 O O . TYR B 1 396 ? 9.992 -19.672 -19.047 1 97.12 396 TYR B O 1
ATOM 6373 N N . GLY B 1 397 ? 11.016 -21.25 -20.188 1 95.44 397 GLY B N 1
ATOM 6374 C CA . GLY B 1 397 ? 10.648 -22.344 -19.312 1 95.44 397 GLY B CA 1
ATOM 6375 C C . GLY B 1 397 ? 11.18 -22.188 -17.906 1 95.44 397 GLY B C 1
ATOM 6376 O O . GLY B 1 397 ? 12.18 -21.5 -17.688 1 95.44 397 GLY B O 1
ATOM 6377 N N . ALA B 1 398 ? 10.547 -22.891 -16.984 1 96.06 398 ALA B N 1
ATOM 6378 C CA . ALA B 1 398 ? 10.906 -22.828 -15.57 1 96.06 398 ALA B CA 1
ATOM 6379 C C . ALA B 1 398 ? 12.336 -23.312 -15.344 1 96.06 398 ALA B C 1
ATOM 6381 O O . ALA B 1 398 ? 12.758 -24.328 -15.922 1 96.06 398 ALA B O 1
ATOM 6382 N N . GLY B 1 399 ? 13.062 -22.547 -14.492 1 96 399 GLY B N 1
ATOM 6383 C CA . GLY B 1 399 ? 14.398 -22.969 -14.102 1 96 399 GLY B CA 1
ATOM 6384 C C . GLY B 1 399 ? 15.469 -22.578 -15.109 1 96 399 GLY B C 1
ATOM 6385 O O . GLY B 1 399 ? 16.656 -22.656 -14.812 1 96 399 GLY B O 1
ATOM 6386 N N . SER B 1 400 ? 15.094 -22.094 -16.234 1 96 400 SER B N 1
ATOM 6387 C CA . SER B 1 400 ? 16.062 -21.766 -17.266 1 96 400 SER B CA 1
ATOM 6388 C C . SER B 1 400 ? 16.812 -20.484 -16.938 1 96 400 SER B C 1
ATOM 6390 O O . SER B 1 400 ? 16.266 -19.594 -16.266 1 96 400 SER B O 1
ATOM 6392 N N . ILE B 1 401 ? 18.109 -20.422 -17.438 1 97.56 401 ILE B N 1
ATOM 6393 C CA . ILE B 1 401 ? 18.938 -19.266 -17.094 1 97.56 401 ILE B CA 1
ATOM 6394 C C . ILE B 1 401 ? 19.766 -18.844 -18.297 1 97.56 401 ILE B C 1
ATOM 6396 O O . ILE B 1 401 ? 20.219 -19.688 -19.078 1 97.56 401 ILE B O 1
ATOM 6400 N N . THR B 1 402 ? 19.953 -17.578 -18.484 1 97.06 402 THR B N 1
ATOM 6401 C CA . THR B 1 402 ? 21 -17.062 -19.359 1 97.06 402 THR B CA 1
ATOM 6402 C C . THR B 1 402 ? 22.344 -17.031 -18.641 1 97.06 402 THR B C 1
ATOM 6404 O O . THR B 1 402 ? 22.484 -16.375 -17.594 1 97.06 402 THR B O 1
ATOM 6407 N N . ALA B 1 403 ? 23.281 -17.766 -19.125 1 95.88 403 ALA B N 1
ATOM 6408 C CA . ALA B 1 403 ? 24.656 -17.703 -18.609 1 95.88 403 ALA B CA 1
ATOM 6409 C C . ALA B 1 403 ? 25.453 -16.609 -19.312 1 95.88 403 ALA B C 1
ATOM 6411 O O . ALA B 1 403 ? 26.156 -16.875 -20.297 1 95.88 403 ALA B O 1
ATOM 6412 N N . ASN B 1 404 ? 25.516 -15.469 -18.688 1 93.12 404 ASN B N 1
ATOM 6413 C CA . ASN B 1 404 ? 25.938 -14.281 -19.422 1 93.12 404 ASN B CA 1
ATOM 6414 C C . ASN B 1 404 ? 27.359 -13.875 -19.047 1 93.12 404 ASN B C 1
ATOM 6416 O O . ASN B 1 404 ? 27.906 -12.922 -19.609 1 93.12 404 ASN B O 1
ATOM 6420 N N . TYR B 1 405 ? 27.984 -14.43 -18.141 1 90.5 405 TYR B N 1
ATOM 6421 C CA . TYR B 1 405 ? 29.281 -14.023 -17.625 1 90.5 405 TYR B CA 1
ATOM 6422 C C . TYR B 1 405 ? 30.297 -15.141 -17.781 1 90.5 405 TYR B C 1
ATOM 6424 O O . TYR B 1 405 ? 30.078 -16.266 -17.344 1 90.5 405 TYR B O 1
ATOM 6432 N N . ASP B 1 406 ? 31.391 -14.922 -18.406 1 86.19 406 ASP B N 1
ATOM 6433 C CA . ASP B 1 406 ? 32.375 -15.969 -18.672 1 86.19 406 ASP B CA 1
ATOM 6434 C C . ASP B 1 406 ? 33.5 -15.922 -17.656 1 86.19 406 ASP B C 1
ATOM 6436 O O . ASP B 1 406 ? 34.562 -16.516 -17.891 1 86.19 406 ASP B O 1
ATOM 6440 N N . GLY B 1 407 ? 33.125 -15.172 -16.531 1 84.62 407 GLY B N 1
ATOM 6441 C CA . GLY B 1 407 ? 34.156 -15.016 -15.516 1 84.62 407 GLY B CA 1
ATOM 6442 C C . GLY B 1 407 ? 34.875 -13.68 -15.602 1 84.62 407 GLY B C 1
ATOM 6443 O O . GLY B 1 407 ? 35.531 -13.25 -14.641 1 84.62 407 GLY B O 1
ATOM 6444 N N . VAL B 1 408 ? 34.75 -13.047 -16.766 1 84.19 408 VAL B N 1
ATOM 6445 C CA . VAL B 1 408 ? 35.438 -11.773 -16.969 1 84.19 408 VAL B CA 1
ATOM 6446 C C . VAL B 1 408 ? 34.5 -10.805 -17.703 1 84.19 408 VAL B C 1
ATOM 6448 O O . VAL B 1 408 ? 34.406 -9.633 -17.328 1 84.19 408 VAL B O 1
ATOM 6451 N N . ASN B 1 409 ? 33.906 -11.336 -18.766 1 88.56 409 ASN B N 1
ATOM 6452 C CA . ASN B 1 409 ? 33.062 -10.508 -19.609 1 88.56 409 ASN B CA 1
ATOM 6453 C C . ASN B 1 409 ? 31.609 -10.992 -19.578 1 88.56 409 ASN B C 1
ATOM 6455 O O . ASN B 1 409 ? 31.344 -12.172 -19.359 1 88.56 409 ASN B O 1
ATOM 6459 N N . LYS B 1 410 ? 30.797 -9.961 -19.844 1 92.94 410 LYS B N 1
ATOM 6460 C CA . LYS B 1 410 ? 29.391 -10.297 -20.016 1 92.94 410 LYS B CA 1
ATOM 6461 C C . LYS B 1 410 ? 29.031 -10.344 -21.5 1 92.94 410 LYS B C 1
ATOM 6463 O O . LYS B 1 410 ? 29.547 -9.562 -22.297 1 92.94 410 LYS B O 1
ATOM 6468 N N . HIS B 1 411 ? 28.219 -11.344 -21.828 1 93.56 411 HIS B N 1
ATOM 6469 C CA . HIS B 1 411 ? 27.766 -11.539 -23.203 1 93.56 411 HIS B CA 1
ATOM 6470 C C . HIS B 1 411 ? 26.25 -11.609 -23.281 1 93.56 411 HIS B C 1
ATOM 6472 O O . HIS B 1 411 ? 25.594 -11.938 -22.297 1 93.56 411 HIS B O 1
ATOM 6478 N N . ARG B 1 412 ? 25.75 -11.359 -24.469 1 96.19 412 ARG B N 1
ATOM 6479 C CA . ARG B 1 412 ? 24.297 -11.25 -24.625 1 96.19 412 ARG B CA 1
ATOM 6480 C C . ARG B 1 412 ? 23.719 -12.539 -25.203 1 96.19 412 ARG B C 1
ATOM 6482 O O . ARG B 1 412 ? 24.312 -13.172 -26.062 1 96.19 412 ARG B O 1
ATOM 6489 N N . THR B 1 413 ? 22.609 -12.922 -24.75 1 97.75 413 THR B N 1
ATOM 6490 C CA . THR B 1 413 ? 21.781 -13.969 -25.312 1 97.75 413 THR B CA 1
ATOM 6491 C C . THR B 1 413 ? 20.625 -13.367 -26.125 1 97.75 413 THR B C 1
ATOM 6493 O O . THR B 1 413 ? 19.922 -12.477 -25.641 1 97.75 413 THR B O 1
ATOM 6496 N N . VAL B 1 414 ? 20.5 -13.797 -27.375 1 98.19 414 VAL B N 1
ATOM 6497 C CA . VAL B 1 414 ? 19.406 -13.328 -28.203 1 98.19 414 VAL B CA 1
ATOM 6498 C C . VAL B 1 414 ? 18.422 -14.469 -28.453 1 98.19 414 VAL B C 1
ATOM 6500 O O . VAL B 1 414 ? 18.781 -15.523 -28.969 1 98.19 414 VAL B O 1
ATOM 6503 N N . ILE B 1 415 ? 17.203 -14.312 -28.016 1 98.19 415 ILE B N 1
ATOM 6504 C CA . ILE B 1 415 ? 16.109 -15.258 -28.25 1 98.19 415 ILE B CA 1
ATOM 6505 C C . ILE B 1 415 ? 15.07 -14.633 -29.188 1 98.19 415 ILE B C 1
ATOM 6507 O O . ILE B 1 415 ? 14.359 -13.703 -28.797 1 98.19 415 ILE B O 1
ATOM 6511 N N . GLU B 1 416 ? 14.953 -15.125 -30.359 1 97.19 416 GLU B N 1
ATOM 6512 C CA . GLU B 1 416 ? 14.094 -14.508 -31.375 1 97.19 416 GLU B CA 1
ATOM 6513 C C . GLU B 1 416 ? 12.625 -14.867 -31.141 1 97.19 416 GLU B C 1
ATOM 6515 O O . GLU B 1 416 ? 12.305 -15.586 -30.188 1 97.19 416 GLU B O 1
ATOM 6520 N N . ALA B 1 417 ? 11.758 -14.359 -31.984 1 97.25 417 ALA B N 1
ATOM 6521 C CA . ALA B 1 417 ? 10.312 -14.406 -31.75 1 97.25 417 ALA B CA 1
ATOM 6522 C C . ALA B 1 417 ? 9.805 -15.852 -31.766 1 97.25 417 ALA B C 1
ATOM 6524 O O . ALA B 1 417 ? 10.297 -16.688 -32.531 1 97.25 417 ALA B O 1
ATOM 6525 N N . ASP B 1 418 ? 8.844 -16.141 -30.906 1 94.12 418 ASP B N 1
ATOM 6526 C CA . ASP B 1 418 ? 8.055 -17.375 -30.922 1 94.12 418 ASP B CA 1
ATOM 6527 C C . ASP B 1 418 ? 8.906 -18.578 -30.531 1 94.12 418 ASP B C 1
ATOM 6529 O O . ASP B 1 418 ? 8.594 -19.719 -30.906 1 94.12 418 ASP B O 1
ATOM 6533 N N . VAL B 1 419 ? 9.984 -18.328 -29.859 1 93.06 419 VAL B N 1
ATOM 6534 C CA . VAL B 1 419 ? 10.828 -19.422 -29.391 1 93.06 419 VAL B CA 1
ATOM 6535 C C . VAL B 1 419 ? 10.242 -20.016 -28.109 1 93.06 419 VAL B C 1
ATOM 6537 O O . VAL B 1 419 ? 9.672 -19.297 -27.297 1 93.06 419 VAL B O 1
ATOM 6540 N N . HIS B 1 420 ? 10.352 -21.344 -27.953 1 93.75 420 HIS B N 1
ATOM 6541 C CA . HIS B 1 420 ? 10.016 -22.062 -26.734 1 93.75 420 HIS B CA 1
ATOM 6542 C C . HIS B 1 420 ? 11.266 -22.625 -26.062 1 93.75 420 HIS B C 1
ATOM 6544 O O . HIS B 1 420 ? 11.875 -23.578 -26.594 1 93.75 420 HIS B O 1
ATOM 6550 N N . ILE B 1 421 ? 11.57 -22.078 -24.906 1 94.69 421 ILE B N 1
ATOM 6551 C CA . ILE B 1 421 ? 12.688 -22.594 -24.125 1 94.69 421 ILE B CA 1
ATOM 6552 C C . ILE B 1 421 ? 12.164 -23.594 -23.094 1 94.69 421 ILE B C 1
ATOM 6554 O O . ILE B 1 421 ? 11.336 -23.234 -22.25 1 94.69 421 ILE B O 1
ATOM 6558 N N . GLY B 1 422 ? 12.648 -24.797 -23.156 1 92.69 422 GLY B N 1
ATOM 6559 C CA . GLY B 1 422 ? 12.242 -25.797 -22.188 1 92.69 422 GLY B CA 1
ATOM 6560 C C . GLY B 1 422 ? 12.719 -25.5 -20.781 1 92.69 422 GLY B C 1
ATOM 6561 O O . GLY B 1 422 ? 13.344 -24.453 -20.531 1 92.69 422 GLY B O 1
ATOM 6562 N N . SER B 1 423 ? 12.367 -26.406 -19.844 1 94.88 423 SER B N 1
ATOM 6563 C CA . SER B 1 423 ? 12.695 -26.219 -18.438 1 94.88 423 SER B CA 1
ATOM 6564 C C . SER B 1 423 ? 14.156 -26.531 -18.156 1 94.88 423 SER B C 1
ATOM 6566 O O . SER B 1 423 ? 14.734 -27.422 -18.781 1 94.88 423 SER B O 1
ATOM 6568 N N . ASN B 1 424 ? 14.734 -25.781 -17.156 1 95.56 424 ASN B N 1
ATOM 6569 C CA . ASN B 1 424 ? 16.094 -25.984 -16.672 1 95.56 424 ASN B CA 1
ATOM 6570 C C . ASN B 1 424 ? 17.094 -26.016 -17.828 1 95.56 424 ASN B C 1
ATOM 6572 O O . ASN B 1 424 ? 17.953 -26.891 -17.875 1 95.56 424 ASN B O 1
ATOM 6576 N N . CYS B 1 425 ? 16.969 -25.094 -18.688 1 93.62 425 CYS B N 1
ATOM 6577 C CA . CYS B 1 425 ? 17.938 -24.922 -19.766 1 93.62 425 CYS B CA 1
ATOM 6578 C C . CYS B 1 425 ? 18.984 -23.875 -19.375 1 93.62 425 CYS B C 1
ATOM 6580 O O . CYS B 1 425 ? 18.703 -22.984 -18.578 1 93.62 425 CYS B O 1
ATOM 6582 N N . VAL B 1 426 ? 20.172 -24.078 -19.875 1 95.44 426 VAL B N 1
ATOM 6583 C CA . VAL B 1 426 ? 21.234 -23.078 -19.75 1 95.44 426 VAL B CA 1
ATOM 6584 C C . VAL B 1 426 ? 21.594 -22.531 -21.141 1 95.44 426 VAL B C 1
ATOM 6586 O O . VAL B 1 426 ? 22.031 -23.281 -22.016 1 95.44 426 VAL B O 1
ATOM 6589 N N . LEU B 1 427 ? 21.406 -21.281 -21.328 1 95.19 427 LEU B N 1
ATOM 6590 C CA . LEU B 1 427 ? 21.797 -20.625 -22.578 1 95.19 427 LEU B CA 1
ATOM 6591 C C . LEU B 1 427 ? 23.125 -19.875 -22.391 1 95.19 427 LEU B C 1
ATOM 6593 O O . LEU B 1 427 ? 23.156 -18.797 -21.812 1 95.19 427 LEU B O 1
ATOM 6597 N N . VAL B 1 428 ? 24.156 -20.469 -22.906 1 95.25 428 VAL B N 1
ATOM 6598 C CA . VAL B 1 428 ? 25.5 -19.938 -22.688 1 95.25 428 VAL B CA 1
ATOM 6599 C C . VAL B 1 428 ? 25.797 -18.844 -23.703 1 95.25 428 VAL B C 1
ATOM 6601 O O . VAL B 1 428 ? 26.016 -19.125 -24.891 1 95.25 428 VAL B O 1
ATOM 6604 N N . ALA B 1 429 ? 25.906 -17.703 -23.203 1 94.56 429 ALA B N 1
ATOM 6605 C CA . ALA B 1 429 ? 26.109 -16.547 -24.062 1 94.56 429 ALA B CA 1
ATOM 6606 C C . ALA B 1 429 ? 27.562 -16.438 -24.531 1 94.56 429 ALA B C 1
ATOM 6608 O O . ALA B 1 429 ? 28.469 -16.844 -23.797 1 94.56 429 ALA B O 1
ATOM 6609 N N . PRO B 1 430 ? 27.844 -15.758 -25.766 1 95 430 PRO B N 1
ATOM 6610 C CA . PRO B 1 430 ? 26.828 -15.258 -26.688 1 95 430 PRO B CA 1
ATOM 6611 C C . PRO B 1 430 ? 26.156 -16.375 -27.484 1 95 430 PRO B C 1
ATOM 6613 O O . PRO B 1 430 ? 26.828 -17.297 -27.938 1 95 430 PRO B O 1
ATOM 6616 N N . VAL B 1 431 ? 24.859 -16.375 -27.641 1 95.12 431 VAL B N 1
ATOM 6617 C CA . VAL B 1 431 ? 24.125 -17.359 -28.422 1 95.12 431 VAL B CA 1
ATOM 6618 C C . VAL B 1 431 ? 22.828 -16.734 -28.938 1 95.12 431 VAL B C 1
ATOM 6620 O O . VAL B 1 431 ? 22.25 -15.859 -28.297 1 95.12 431 VAL B O 1
ATOM 6623 N N . THR B 1 432 ? 22.453 -17.141 -30.109 1 95.5 432 THR B N 1
ATOM 6624 C CA . THR B 1 432 ? 21.156 -16.766 -30.688 1 95.5 432 THR B CA 1
ATOM 6625 C C . THR B 1 432 ? 20.281 -18 -30.906 1 95.5 432 THR B C 1
ATOM 6627 O O . THR B 1 432 ? 20.703 -18.969 -31.531 1 95.5 432 THR B O 1
ATOM 6630 N N . ILE B 1 433 ? 19.109 -17.953 -30.312 1 94.62 433 ILE B N 1
ATOM 6631 C CA . ILE B 1 433 ? 18.109 -18.984 -30.609 1 94.62 433 ILE B CA 1
ATOM 6632 C C . ILE B 1 433 ? 17.172 -18.484 -31.703 1 94.62 433 ILE B C 1
ATOM 6634 O O . ILE B 1 433 ? 16.453 -17.5 -31.516 1 94.62 433 ILE B O 1
ATOM 6638 N N . GLY B 1 434 ? 17.141 -19.188 -32.812 1 93.31 434 GLY B N 1
ATOM 6639 C CA . GLY B 1 434 ? 16.391 -18.75 -34 1 93.31 434 GLY B CA 1
ATOM 6640 C C . GLY B 1 434 ? 14.891 -18.766 -33.781 1 93.31 434 GLY B C 1
ATOM 6641 O O . GLY B 1 434 ? 14.367 -19.625 -33.062 1 93.31 434 GLY B O 1
ATOM 6642 N N . ALA B 1 435 ? 14.219 -17.922 -34.594 1 92.69 435 ALA B N 1
ATOM 6643 C CA . ALA B 1 435 ? 12.781 -17.688 -34.438 1 92.69 435 ALA B CA 1
ATOM 6644 C C . ALA B 1 435 ? 12 -19 -34.562 1 92.69 435 ALA B C 1
ATOM 6646 O O . ALA B 1 435 ? 12.312 -19.828 -35.438 1 92.69 435 ALA B O 1
ATOM 6647 N N . GLY B 1 436 ? 11.047 -19.156 -33.656 1 89.62 436 GLY B N 1
ATOM 6648 C CA . GLY B 1 436 ? 10.172 -20.312 -33.719 1 89.62 436 GLY B CA 1
ATOM 6649 C C . GLY B 1 436 ? 10.844 -21.594 -33.281 1 89.62 436 GLY B C 1
ATOM 6650 O O . GLY B 1 436 ? 10.242 -22.672 -33.344 1 89.62 436 GLY B O 1
ATOM 6651 N N . GLY B 1 437 ? 12 -21.531 -32.844 1 88.19 437 GLY B N 1
ATOM 6652 C CA . GLY B 1 437 ? 12.734 -22.703 -32.375 1 88.19 437 GLY B CA 1
ATOM 6653 C C . GLY B 1 437 ? 12.266 -23.203 -31.031 1 88.19 437 GLY B C 1
ATOM 6654 O O . GLY B 1 437 ? 11.508 -22.516 -30.344 1 88.19 437 GLY B O 1
ATOM 6655 N N . THR B 1 438 ? 12.609 -24.453 -30.75 1 92.12 438 THR B N 1
ATOM 6656 C CA . THR B 1 438 ? 12.344 -25.078 -29.453 1 92.12 438 THR B CA 1
ATOM 6657 C C . THR B 1 438 ? 13.625 -25.641 -28.859 1 92.12 438 THR B C 1
ATOM 6659 O O . THR B 1 438 ? 14.406 -26.297 -29.531 1 92.12 438 THR B O 1
ATOM 6662 N N . VAL B 1 439 ? 13.844 -25.297 -27.625 1 90.69 439 VAL B N 1
ATOM 6663 C CA . VAL B 1 439 ? 14.93 -25.922 -26.859 1 90.69 439 VAL B CA 1
ATOM 6664 C C . VAL B 1 439 ? 14.352 -26.938 -25.875 1 90.69 439 VAL B C 1
ATOM 6666 O O . VAL B 1 439 ? 13.555 -26.578 -25 1 90.69 439 VAL B O 1
ATOM 6669 N N . GLY B 1 440 ? 14.711 -28.172 -26.031 1 89.62 440 GLY B N 1
ATOM 6670 C CA . GLY B 1 440 ? 14.211 -29.219 -25.141 1 89.62 440 GLY B CA 1
ATOM 6671 C C . GLY B 1 440 ? 14.664 -29.031 -23.703 1 89.62 440 GLY B C 1
ATOM 6672 O O . GLY B 1 440 ? 15.766 -28.562 -23.453 1 89.62 440 GLY B O 1
ATOM 6673 N N . GLY B 1 441 ? 13.789 -29.422 -22.812 1 90.5 441 GLY B N 1
ATOM 6674 C CA . GLY B 1 441 ? 14.102 -29.281 -21.391 1 90.5 441 GLY B CA 1
ATOM 6675 C C . GLY B 1 441 ? 15.414 -29.938 -21 1 90.5 441 GLY B C 1
ATOM 6676 O O . GLY B 1 441 ? 15.75 -31.016 -21.516 1 90.5 441 GLY B O 1
ATOM 6677 N N . GLY B 1 442 ? 16.141 -29.266 -20.062 1 91 442 GLY B N 1
ATOM 6678 C CA . GLY B 1 442 ? 17.375 -29.812 -19.547 1 91 442 GLY B CA 1
ATOM 6679 C C . GLY B 1 442 ? 18.562 -29.594 -20.469 1 91 442 GLY B C 1
ATOM 6680 O O . GLY B 1 442 ? 19.641 -30.141 -20.234 1 91 442 GLY B O 1
ATOM 6681 N N . SER B 1 443 ? 18.406 -28.781 -21.469 1 90.25 443 SER B N 1
ATOM 6682 C CA . SER B 1 443 ? 19.453 -28.594 -22.469 1 90.25 443 SER B CA 1
ATOM 6683 C C . SER B 1 443 ? 20.391 -27.453 -22.094 1 90.25 443 SER B C 1
ATOM 6685 O O . SER B 1 443 ? 19.953 -26.438 -21.562 1 90.25 443 SER B O 1
ATOM 6687 N N . THR B 1 444 ? 21.656 -27.672 -22.281 1 92.69 444 THR B N 1
ATOM 6688 C CA . THR B 1 444 ? 22.641 -26.594 -22.297 1 92.69 444 THR B CA 1
ATOM 6689 C C . THR B 1 444 ? 23.016 -26.234 -23.734 1 92.69 444 THR B C 1
ATOM 6691 O O . THR B 1 444 ? 23.594 -27.047 -24.453 1 92.69 444 THR B O 1
ATOM 6694 N N . VAL B 1 445 ? 22.734 -25.031 -24.141 1 90.75 445 VAL B N 1
ATOM 6695 C CA . VAL B 1 445 ? 22.938 -24.609 -25.516 1 90.75 445 VAL B CA 1
ATOM 6696 C C . VAL B 1 445 ? 24.156 -23.688 -25.609 1 90.75 445 VAL B C 1
ATOM 6698 O O . VAL B 1 445 ? 24.188 -22.625 -25 1 90.75 445 VAL B O 1
ATOM 6701 N N . THR B 1 446 ? 25.141 -24.094 -26.375 1 92.5 446 THR B N 1
ATOM 6702 C CA . THR B 1 446 ? 26.391 -23.344 -26.469 1 92.5 446 THR B CA 1
ATOM 6703 C C . THR B 1 446 ? 26.578 -22.797 -27.875 1 92.5 446 THR B C 1
ATOM 6705 O O . THR B 1 446 ? 27.5 -22.016 -28.125 1 92.5 446 THR B O 1
ATOM 6708 N N . LYS B 1 447 ? 25.766 -23.219 -28.844 1 91.88 447 LYS B N 1
ATOM 6709 C CA . LYS B 1 447 ? 25.828 -22.734 -30.219 1 91.88 447 LYS B CA 1
ATOM 6710 C C . LYS B 1 447 ? 24.469 -22.219 -30.688 1 91.88 447 LYS B C 1
ATOM 6712 O O . LYS B 1 447 ? 23.438 -22.766 -30.328 1 91.88 447 LYS B O 1
ATOM 6717 N N . SER B 1 448 ? 24.578 -21.234 -31.5 1 91.88 448 SER B N 1
ATOM 6718 C CA . SER B 1 448 ? 23.359 -20.656 -32.062 1 91.88 448 SER B CA 1
ATOM 6719 C C . SER B 1 448 ? 22.578 -21.688 -32.844 1 91.88 448 SER B C 1
ATOM 6721 O O . SER B 1 448 ? 23.156 -22.625 -33.406 1 91.88 448 SER B O 1
ATOM 6723 N N . THR B 1 449 ? 21.281 -21.453 -32.875 1 90.44 449 THR B N 1
ATOM 6724 C CA . THR B 1 449 ? 20.406 -22.406 -33.562 1 90.44 449 THR B CA 1
ATOM 6725 C C . THR B 1 449 ? 19.641 -21.719 -34.719 1 90.44 449 THR B C 1
ATOM 6727 O O . THR B 1 449 ? 19.406 -20.516 -34.656 1 90.44 449 THR B O 1
ATOM 6730 N N . GLU B 1 450 ? 19.266 -22.484 -35.719 1 85.69 450 GLU B N 1
ATOM 6731 C CA . GLU B 1 450 ? 18.484 -22 -36.844 1 85.69 450 GLU B CA 1
ATOM 6732 C C . GLU B 1 450 ? 17.016 -21.875 -36.469 1 85.69 450 GLU B C 1
ATOM 6734 O O . GLU B 1 450 ? 16.547 -22.531 -35.531 1 85.69 450 GLU B O 1
ATOM 6739 N N . PRO B 1 451 ? 16.281 -21.047 -37.281 1 86.25 451 PRO B N 1
ATOM 6740 C CA . PRO B 1 451 ? 14.844 -20.906 -37.031 1 86.25 451 PRO B CA 1
ATOM 6741 C C . PRO B 1 451 ? 14.094 -22.234 -37.156 1 86.25 451 PRO B C 1
ATOM 6743 O O . PRO B 1 451 ? 14.414 -23.047 -38 1 86.25 451 PRO B O 1
ATOM 6746 N N . GLY B 1 452 ? 13.148 -22.438 -36.25 1 82.25 452 GLY B N 1
ATOM 6747 C CA . GLY B 1 452 ? 12.18 -23.516 -36.406 1 82.25 452 GLY B CA 1
ATOM 6748 C C . GLY B 1 452 ? 12.727 -24.875 -36 1 82.25 452 GLY B C 1
ATOM 6749 O O . GLY B 1 452 ? 12.078 -25.891 -36.219 1 82.25 452 GLY B O 1
ATOM 6750 N N . VAL B 1 453 ? 13.914 -24.984 -35.438 1 82.25 453 VAL B N 1
ATOM 6751 C CA . VAL B 1 453 ? 14.516 -26.281 -35.156 1 82.25 453 VAL B CA 1
ATOM 6752 C C . VAL B 1 453 ? 14.344 -26.641 -33.688 1 82.25 453 VAL B C 1
ATOM 6754 O O . VAL B 1 453 ? 14.164 -25.766 -32.844 1 82.25 453 VAL B O 1
ATOM 6757 N N . LEU B 1 454 ? 14.25 -27.984 -33.438 1 83.38 454 LEU B N 1
ATOM 6758 C CA . LEU B 1 454 ? 14.375 -28.5 -32.062 1 83.38 454 LEU B CA 1
ATOM 6759 C C . LEU B 1 454 ? 15.844 -28.703 -31.703 1 83.38 454 LEU B C 1
ATOM 6761 O O . LEU B 1 454 ? 16.578 -29.375 -32.438 1 83.38 454 LEU B O 1
ATOM 6765 N N . THR B 1 455 ? 16.297 -28.109 -30.594 1 72.62 455 THR B N 1
ATOM 6766 C CA . THR B 1 455 ? 17.656 -28.266 -30.094 1 72.62 455 THR B CA 1
ATOM 6767 C C . THR B 1 455 ? 17.656 -28.969 -28.75 1 72.62 455 THR B C 1
ATOM 6769 O O . THR B 1 455 ? 16.953 -28.562 -27.828 1 72.62 455 THR B O 1
ATOM 6772 N N . VAL B 1 456 ? 18.359 -30.094 -28.578 1 75.5 456 VAL B N 1
ATOM 6773 C CA . VAL B 1 456 ? 18.516 -30.844 -27.344 1 75.5 456 VAL B CA 1
ATOM 6774 C C . VAL B 1 456 ? 19.984 -31.141 -27.078 1 75.5 456 VAL B C 1
ATOM 6776 O O . VAL B 1 456 ? 20.734 -31.469 -28.016 1 75.5 456 VAL B O 1
ATOM 6779 N N . SER B 1 457 ? 20.469 -30.812 -25.922 1 77.88 457 SER B N 1
ATOM 6780 C CA . SER B 1 457 ? 21.812 -31.156 -25.469 1 77.88 457 SER B CA 1
ATOM 6781 C C . SER B 1 457 ? 21.797 -31.719 -24.062 1 77.88 457 SER B C 1
ATOM 6783 O O . SER B 1 457 ? 21.891 -30.984 -23.078 1 77.88 457 SER B O 1
ATOM 6785 N N . ARG B 1 458 ? 21.625 -33.094 -23.969 1 71.12 458 ARG B N 1
ATOM 6786 C CA . ARG B 1 458 ? 21.625 -33.812 -22.703 1 71.12 458 ARG B CA 1
ATOM 6787 C C . ARG B 1 458 ? 21.984 -35.281 -22.891 1 71.12 458 ARG B C 1
ATOM 6789 O O . ARG B 1 458 ? 22.047 -35.75 -24.031 1 71.12 458 ARG B O 1
ATOM 6796 N N . GLY B 1 459 ? 22.297 -35.875 -21.766 1 72.56 459 GLY B N 1
ATOM 6797 C CA . GLY B 1 459 ? 22.641 -37.312 -21.828 1 72.56 459 GLY B CA 1
ATOM 6798 C C . GLY B 1 459 ? 21.438 -38.188 -22.062 1 72.56 459 GLY B C 1
ATOM 6799 O O . GLY B 1 459 ? 20.297 -37.75 -21.922 1 72.56 459 GLY B O 1
ATOM 6800 N N . ARG B 1 460 ? 21.641 -39.406 -22.547 1 74.44 460 ARG B N 1
ATOM 6801 C CA . ARG B 1 460 ? 20.594 -40.406 -22.719 1 74.44 460 ARG B CA 1
ATOM 6802 C C . ARG B 1 460 ? 20.156 -41 -21.359 1 74.44 460 ARG B C 1
ATOM 6804 O O . ARG B 1 460 ? 21 -41.25 -20.5 1 74.44 460 ARG B O 1
ATOM 6811 N N . GLN B 1 461 ? 18.922 -41.188 -21.203 1 74.88 461 GLN B N 1
ATOM 6812 C CA . GLN B 1 461 ? 18.359 -41.75 -19.969 1 74.88 461 GLN B CA 1
ATOM 6813 C C . GLN B 1 461 ? 18.734 -43.219 -19.797 1 74.88 461 GLN B C 1
ATOM 6815 O O . GLN B 1 461 ? 18.625 -44 -20.719 1 74.88 461 GLN B O 1
ATOM 6820 N N . VAL B 1 462 ? 19.219 -43.531 -18.641 1 70.69 462 VAL B N 1
ATOM 6821 C CA . VAL B 1 462 ? 19.562 -44.906 -18.297 1 70.69 462 VAL B CA 1
ATOM 6822 C C . VAL B 1 462 ? 18.984 -45.25 -16.938 1 70.69 462 VAL B C 1
ATOM 6824 O O . VAL B 1 462 ? 18.969 -44.406 -16.031 1 70.69 462 VAL B O 1
ATOM 6827 N N . SER B 1 463 ? 18.375 -46.469 -16.891 1 76.5 463 SER B N 1
ATOM 6828 C CA . SER B 1 463 ? 17.875 -47 -15.625 1 76.5 463 SER B CA 1
ATOM 6829 C C . SER B 1 463 ? 18.719 -48.188 -15.141 1 76.5 463 SER B C 1
ATOM 6831 O O . SER B 1 463 ? 18.891 -49.156 -15.867 1 76.5 463 SER B O 1
ATOM 6833 N N . ILE B 1 464 ? 19.25 -48.031 -13.922 1 71.38 464 ILE B N 1
ATOM 6834 C CA . ILE B 1 464 ? 20.125 -49.062 -13.352 1 71.38 464 ILE B CA 1
ATOM 6835 C C . ILE B 1 464 ? 19.359 -49.844 -12.289 1 71.38 464 ILE B C 1
ATOM 6837 O O . ILE B 1 464 ? 19 -49.312 -11.242 1 71.38 464 ILE B O 1
ATOM 6841 N N . THR B 1 465 ? 19.016 -51.125 -12.477 1 74.81 465 THR B N 1
ATOM 6842 C CA . THR B 1 465 ? 18.219 -52 -11.609 1 74.81 465 THR B CA 1
ATOM 6843 C C . THR B 1 465 ? 19.016 -52.469 -10.406 1 74.81 465 THR B C 1
ATOM 6845 O O . THR B 1 465 ? 18.453 -52.719 -9.344 1 74.81 465 THR B O 1
ATOM 6848 N N . SER B 1 466 ? 20.391 -52.625 -10.453 1 72.12 466 SER B N 1
ATOM 6849 C CA . SER B 1 466 ? 21.234 -53.156 -9.391 1 72.12 466 SER B CA 1
ATOM 6850 C C . SER B 1 466 ? 21.703 -52.094 -8.43 1 72.12 466 SER B C 1
ATOM 6852 O O . SER B 1 466 ? 22.5 -52.344 -7.535 1 72.12 466 SER B O 1
ATOM 6854 N N . TRP B 1 467 ? 21.188 -51.125 -8.578 1 70.38 467 TRP B N 1
ATOM 6855 C CA . TRP B 1 467 ? 21.625 -50 -7.758 1 70.38 467 TRP B CA 1
ATOM 6856 C C . TRP B 1 467 ? 21.047 -50.094 -6.352 1 70.38 467 TRP B C 1
ATOM 6858 O O . TRP B 1 467 ? 19.875 -50.469 -6.18 1 70.38 467 TRP B O 1
ATOM 6868 N N . LYS B 1 468 ? 22.016 -49.875 -5.234 1 67.69 468 LYS B N 1
ATOM 6869 C CA . LYS B 1 468 ? 21.562 -49.875 -3.846 1 67.69 468 LYS B CA 1
ATOM 6870 C C . LYS B 1 468 ? 21.453 -48.469 -3.311 1 67.69 468 LYS B C 1
ATOM 6872 O O . LYS B 1 468 ? 22.406 -47.688 -3.344 1 67.69 468 LYS B O 1
ATOM 6877 N N . ARG B 1 469 ? 20.297 -48.094 -2.93 1 73.12 469 ARG B N 1
ATOM 6878 C CA . ARG B 1 469 ? 20.047 -46.781 -2.348 1 73.12 469 ARG B CA 1
ATOM 6879 C C . ARG B 1 469 ? 20.859 -46.594 -1.071 1 73.12 469 ARG B C 1
ATOM 6881 O O . ARG B 1 469 ? 20.969 -47.5 -0.252 1 73.12 469 ARG B O 1
ATOM 6888 N N . PRO B 1 470 ? 21.484 -45.375 -0.913 1 67.5 470 PRO B N 1
ATOM 6889 C CA . PRO B 1 470 ? 22.234 -45.125 0.317 1 67.5 470 PRO B CA 1
ATOM 6890 C C . PRO B 1 470 ? 21.359 -45.188 1.566 1 67.5 470 PRO B C 1
ATOM 6892 O O . PRO B 1 470 ? 20.188 -44.812 1.517 1 67.5 470 PRO B O 1
ATOM 6895 N N . VAL B 1 471 ? 21.734 -45.75 2.639 1 67.25 471 VAL B N 1
ATOM 6896 C CA . VAL B 1 471 ? 21.016 -45.875 3.904 1 67.25 471 VAL B CA 1
ATOM 6897 C C . VAL B 1 471 ? 21.594 -44.875 4.914 1 67.25 471 VAL B C 1
ATOM 6899 O O . VAL B 1 471 ? 22.766 -44.531 4.852 1 67.25 471 VAL B O 1
ATOM 6902 N N . LYS B 1 472 ? 20.641 -44.125 5.691 1 63.59 472 LYS B N 1
ATOM 6903 C CA . LYS B 1 472 ? 21.062 -43.188 6.727 1 63.59 472 LYS B CA 1
ATOM 6904 C C . LYS B 1 472 ? 22.078 -43.844 7.672 1 63.59 472 LYS B C 1
ATOM 6906 O O . LYS B 1 472 ? 21.859 -44.938 8.164 1 63.59 472 LYS B O 1
ATOM 6911 N N . LEU B 1 473 ? 23.328 -43.094 7.738 1 62.41 473 LEU B N 1
ATOM 6912 C CA . LEU B 1 473 ? 24.328 -43.562 8.688 1 62.41 473 LEU B CA 1
ATOM 6913 C C . LEU B 1 473 ? 23.875 -43.344 10.125 1 62.41 473 LEU B C 1
ATOM 6915 O O . LEU B 1 473 ? 23.203 -42.375 10.414 1 62.41 473 LEU B O 1
ATOM 6919 N N . PRO B 1 474 ? 23.844 -44.219 10.945 1 52.78 474 PRO B N 1
ATOM 6920 C CA . PRO B 1 474 ? 23.469 -44 12.344 1 52.78 474 PRO B CA 1
ATOM 6921 C C . PRO B 1 474 ? 24.156 -42.781 12.945 1 52.78 474 PRO B C 1
ATOM 6923 O O . PRO B 1 474 ? 25.266 -42.438 12.531 1 52.78 474 PRO B O 1
ATOM 6926 N N . LYS B 1 475 ? 23.25 -41.844 13.461 1 61.09 475 LYS B N 1
ATOM 6927 C CA . LYS B 1 475 ? 23.828 -40.719 14.148 1 61.09 475 LYS B CA 1
ATOM 6928 C C . LYS B 1 475 ? 24.953 -41.125 15.094 1 61.09 475 LYS B C 1
ATOM 6930 O O . LYS B 1 475 ? 24.766 -42.031 15.922 1 61.09 475 LYS B O 1
ATOM 6935 N N . SER B 1 476 ? 26.25 -40.844 14.523 1 37.91 476 SER B N 1
ATOM 6936 C CA . SER B 1 476 ? 27.328 -41.062 15.484 1 37.91 476 SER B CA 1
ATOM 6937 C C . SER B 1 476 ? 27.188 -40.156 16.703 1 37.91 476 SER B C 1
ATOM 6939 O O . SER B 1 476 ? 26.766 -39 16.562 1 37.91 476 SER B O 1
#

Secondary structure (DSSP, 8-state):
----EEEEEEE----GGG--SS-GGGSEETTEEHHHHHHHHHGGGT-SEEEEEE-TTHHHHHHHHHHHTTT-SSEEEEEE-SS---HHHHHHHHGGGS-SSSEEEEEETT-TT--HHHHHHHHHHHTTTSEEEEEEE-S--TTS-EEEE-TTS-EEEEE-GGG--HHHHT--EEEEEEEEEEHHHHHHHHHT----SSS----TTHHHHHHHHTT--EEEEEES-GGGG----SHHHHHHHHHHHHHHHHHHHHHTT-EES-GGGEEEE-BTTTTBPPEEEE-TT-EE-TTEEEEEEEEE-TT-EE-TT-EEEEEEE-TT-EE-TT-EEE-TTT-EEE-TT-EE-SS-EE-TT-EE-TT-EEEEEEEEES-EE-TT-EEEEEEEEESEEE-TT-EE-TT-EEE-B-SS-B--EEE-TT-EE-TT-EEESSEEEPTT-EEPTT-EE-S-B-TT-EEE--PPP---TT-----PPP--/----EEEEEEE----GGG--SS-GGGSEETTEEHHHHHHHHHHTTT-SEEEEEE-TTHHHHHHHHHHHTTT-SSEEEEEE-SS---HHHHHHHHGGGS-SSSEEEEEETT-TT--HHHHHHHHHHHTTTSEEEEEEE-S--TTS-EEEE-TTS-EEEEE-GGG--HHHHT--EEEEEEEEEEHHHHHHHHHT----SSS----TTHHHHHHHHTT--EEEEEES-GGGG----SHHHHHHHHHHHHHHHHHHHHHTT-EES-GGGEEEE-BTTTTBPPEEEE-TT-EE-TTEEEEEEEEE-TT-EE-TT-EEEEEEE-TT-EE-TT-EEE-TTT-EEE-TT-EE-SS-EE-TT-EE-TT-EEEEEEEEES-EE-TT-EEEEEEEEESEEE-TT-EE-TT-EEE-B-SS-B--EEE-TT-EE-TT-EEESSEEEPTT-EE-TT-EE-S-B-TT-EE---PPPEEESSPPPPPPPP--

Organism: Delftia acidovorans (strain DSM 14801 / SPH-1) (NCBI:txid398578)

Sequence (952 aa):
MTAPLDLVIMAAGKGTRMKSRLPKVLQRLAGRPLLGHVLSTAAQLDARSAVVVTGHGADQVETAMAAACQGGSMALKFVRQEPQLGTGHAVQQAVPALAGDGMVIVLSGDVPLTQADTLRALVDAADGQRLALLTVRLPDPTGYGRIVRGEDGTVQRIVEQKDANDAQRAIQEIYSGIMAVPARHLAGWLARLTNDNAQGEYYLTDVVAMAVADGVPVVAHCIADPVQVAGVNSPLQLAELERAHQGAQARTLMEQGVRLADPARFDLRDDPRTGRAARLACGQDVEIDVGCIFSGHVEIGEGARIGAYCSIANATIAAGAVLHPYTHVDGEKAGVSVGEGALVGPFARLRPGAQLGREVHIGNFVEVKNSVLADGAKANHLAYLGDATVGERVNYGAGSITANYDGVNKHRTVIEADVHIGSNCVLVAPVTIGAGGTVGGGSTVTKSTEPGVLTVSRGRQVSITSWKRPVKLPKSMTAPLDLVIMAAGKGTRMKSRLPKVLQRLAGRPLLGHVLSTAAQLDARSAVVVTGHGADQVETAMAAACQGGSMALKFVRQEPQLGTGHAVQQAVPALAGDGMVIVLSGDVPLTQADTLRALVDAADGQRLALLTVRLPDPTGYGRIVRGEDGTVQRIVEQKDANDAQRAIQEIYSGIMAVPARHLAGWLARLTNDNAQGEYYLTDVVAMAVADGVPVVAHCIADPVQVAGVNSPLQLAELERAHQGAQARTLMEQGVRLADPARFDLRDDPRTGRAARLACGQDVEIDVGCIFSGHVEIGEGARIGAYCSIANATIAAGAVLHPYTHVDGEKAGVSVGEGALVGPFARLRPGAQLGREVHIGNFVEVKNSVLADGAKANHLAYLGDATVGERVNYGAGSITANYDGVNKHRTVIEADVHIGSNCVLVAPVTIGAGGTVGGGSTVTKSTEPGVLTVSRGRQVSITSWKRPVKLPKS

Foldseek 3Di:
DAFAEEEEEEQADQLVQAVDPDRQQQDDFLAGGLLRLVVVLVLVQPHQEYEYEYHVVRVVVCVVVCVLCPPGNHHYHYFYDPPAQEDLSSVLRCLVVDPLAFKYKYHYSQQRQAHNVLVVVQSVVCVRFAKEFEKEFDPQCAQFWAFDADPVRFTQFTHGNVRDDPVRNNHRIGTLRIMMDGSNCSNVLSVPFFLPDPRSGGYPRGSRNVCVVVVHGYYYDYDHDCSNSQGDSYPVSSVVNSQVVQLVVLVVVVVVAEAEQDSSQEGFHEDNQQSAGTDEAEEHPEYEYGNEYEYHDEYAEDCEYEEYNEYAYQEYHYHQEYEYPCEYHHQRPQYEYHEHNEYAEDCEYEYHLHYEYANEYHYHLEYAENEYAYHQEYDHECEYHYQEYHEHNEYAEHQEYEQQDPPDDGAYDYEYALEYEYHNEYEYPPEYEEHNEYEYHPAYDDYYDYHNYYHHHDDDDDDDPPDDDDDDDPDD/DAFAEEEEEEQADQLVQAVDPDRLQQDDFLAGGLLRLVVVQVLVQPHQEYEYEYHVVRVVVCVVVCVLCPPGNHHYHYWYDPPAQEDLSSVLRCLVVDPLAFKYKYHYSQQRQAHNVLVVVQSVVCVRQAKEFEKEFDPQCAQFWAFDADPVRFTQFTDGNVRDDPVRNPHRIGTLRIMMDGSNCSNVLSVPFFLPDPVSGGYPRGSRNVCVVVVHGYYYDYDHDCSNSQGDSYPVSSVVNSQVVQLVVLVVVVVVAEAEQDSSQEGFHEDNQQSAGTDEAEEHCEYEYGNEYEYHDEYAEHCEYEEYNEYAYQEYHYAQEYEYPCEYHHQRPQYEYHEHNEYAEDCEYEYHLHYEYANEYHYHLEYAENEYAYHQEYDHECEYHYQEYHEHNEYAEHQEYEQQDPPDDGAYDYEYALEYEYHNEYEYPPEYEEHNEYEYHPAYDDYYDYHNYYHHHDDDDDDDPPDDDDDDDPDD

Radius of gyration: 34.84 Å; Cα contacts (8 Å, |Δi|>4): 2677; chains: 2; bounding box: 93×104×74 Å

InterPro domains:
  IPR001451 Hexapeptide repeat [PF00132] (335-370)
  IPR001451 Hexapeptide repeat [PF00132] (413-447)
  IPR005882 Bifunctional protein GlmU [MF_01631] (4-470)
  IPR005882 Bifunctional protein GlmU [TIGR01173] (6-471)
  IPR011004 Trimeric LpxA-like superfamily [SSF51161] (271-456)
  IPR018357 Hexapeptide transferase, conserved site [PS00101] (344-372)
  IPR025877 MobA-like NTP transferase [PF12804] (8-133)
  IPR029044 Nucleotide-diphospho-sugar transferases [G3DSA:3.90.550.10] (2-233)
  IPR029044 Nucleotide-diphospho-sugar transferases [SSF53448] (7-258)
  IPR038009 GlmU, C-terminal LbH domain [cd03353] (257-461)
  IPR050065 Bifunctional protein GlmU-like [PTHR43584] (7-456)

pLDDT: mean 94.34, std 7.36, range [37.91, 98.94]